Protein AF-0000000078665276 (afdb_homodimer)

InterPro domains:
  IPR000825 SUF system FeS cluster assembly, SufBD core domain [PF01458] (178-412)
  IPR011542 SUF system FeS cluster assembly, SufD [TIGR01981] (150-419)
  IPR037284 SUF system FeS cluster assembly, SufBD superfamily [SSF101960] (17-434)
  IPR045595 SUF system FeS cluster assembly, SufBD, N-terminal [PF19295] (18-172)
  IPR055346 SUF system FeS cluster assembly, SufBD [PTHR30508] (19-438)

Solvent-accessible surface area (backbone atoms only — not comparable to full-atom values): 45000 Å² total; per-residue (Å²): 127,86,57,59,45,31,58,70,64,68,43,71,66,55,39,48,63,67,31,68,85,46,58,69,70,56,37,51,48,19,51,54,21,38,56,38,26,72,70,44,48,88,57,64,49,68,63,46,47,87,72,54,68,70,77,75,59,51,43,78,28,23,28,32,63,74,60,78,75,81,88,69,83,74,53,68,68,59,50,53,47,47,62,74,44,66,85,39,30,36,37,36,29,46,44,65,41,74,74,44,72,41,70,37,68,76,50,49,75,61,62,44,43,76,43,43,34,68,61,37,48,73,76,41,36,66,61,54,50,53,52,46,67,75,54,70,79,68,38,84,72,31,26,61,52,3,42,19,62,24,55,38,73,32,34,37,32,38,38,40,38,66,60,40,72,50,90,64,54,38,38,37,38,38,28,46,35,81,80,30,39,27,42,30,24,38,30,39,39,35,32,28,42,44,9,32,42,37,39,38,35,39,36,38,32,76,30,40,81,81,44,88,73,41,32,26,33,44,32,35,28,38,42,34,40,29,27,42,49,6,37,42,35,42,35,36,44,36,30,25,24,62,63,18,36,34,40,35,39,34,40,35,43,23,24,36,48,4,37,42,36,40,39,37,38,45,58,36,18,26,34,34,37,37,38,38,39,38,36,24,57,18,46,45,3,32,37,39,36,41,37,40,37,47,34,51,48,77,16,35,36,40,38,33,48,33,40,35,31,46,8,32,43,18,36,35,39,36,43,37,42,36,40,23,26,48,48,2,35,38,33,43,36,29,36,42,35,31,37,70,56,16,40,57,23,41,36,40,37,38,37,40,36,39,24,71,28,72,57,8,36,54,32,35,48,37,34,40,44,41,59,40,25,47,34,39,39,40,38,37,37,37,40,30,34,61,56,62,68,56,36,50,53,38,31,75,72,72,37,50,72,66,54,21,50,51,52,52,50,51,60,71,52,44,75,51,53,81,76,41,57,37,64,59,48,24,54,51,49,48,47,51,52,27,53,74,69,69,43,78,59,68,87,64,91,47,71,68,44,52,54,43,34,54,52,31,50,58,50,47,56,51,46,54,52,44,49,58,44,50,61,61,72,97,126,86,57,58,44,30,58,69,64,68,44,70,68,56,39,49,63,68,31,66,84,45,57,67,71,55,37,52,48,19,51,54,20,40,57,38,28,74,70,43,50,90,56,62,49,68,63,45,45,86,72,54,66,68,76,74,59,52,41,79,28,24,29,31,62,72,60,78,74,82,87,69,80,74,53,68,69,58,50,51,46,47,61,75,44,66,86,40,30,35,36,37,30,47,45,65,40,75,74,43,73,41,71,36,67,77,49,48,75,61,60,45,44,76,45,41,33,68,60,37,47,72,76,41,36,67,62,53,47,53,52,46,67,75,53,69,80,69,38,82,73,32,25,62,53,4,40,19,63,24,55,38,73,30,35,37,31,37,40,40,38,69,60,40,71,49,89,63,53,37,37,38,38,38,29,46,36,82,81,30,38,26,42,31,24,36,31,39,38,35,33,27,43,44,8,33,43,36,38,38,35,38,37,38,32,75,30,40,82,79,44,86,75,40,30,27,33,43,33,34,28,37,43,33,40,29,27,43,49,6,37,43,35,42,34,37,43,36,31,26,24,63,64,19,36,34,38,34,39,34,40,34,42,23,24,38,46,4,36,40,36,42,39,37,39,45,57,36,19,27,33,34,38,38,38,39,38,39,34,23,56,18,46,47,3,34,37,37,37,40,37,41,37,48,33,51,48,77,16,35,37,41,38,33,47,33,38,35,30,45,9,33,45,18,37,34,39,36,42,34,42,35,41,23,25,47,48,2,35,38,32,41,36,30,37,42,35,31,37,70,56,16,40,56,22,40,36,41,38,38,39,40,36,39,25,71,28,73,57,7,36,56,33,34,49,37,35,40,43,42,60,41,25,48,35,39,41,38,39,36,37,37,42,30,34,61,56,63,66,57,37,51,53,38,31,75,73,72,35,50,71,68,53,23,50,51,53,52,49,51,60,70,51,44,72,53,53,80,74,41,57,38,65,58,48,24,53,52,50,49,47,52,52,26,52,76,71,69,43,79,58,67,86,64,90,46,72,68,42,51,54,42,34,54,52,32,49,56,50,48,56,51,47,54,52,44,50,58,46,50,61,61,73,100

Sequence (948 aa):
MMTTTALSSISNGYIDSLADKDPGWLAAMRRQAFSQYESLPAEVSPLYSKYSDVNKIKPASVHFAAQTRQQSALGKDLTDRLKELEQETGVLQVGQKIHRVFVRDSVAKQDVIVSGIKEALSKHGDLIKSRMEANPLNYLEDKFLALEASAFQSGIFIYIPRNVVLEDPIRVITSLADDGTSLVSRNIVVADTGSKATVVQELYAPGSSGRQDVQQGYFELVETHVSPNAHLEMVTLQAMGADTVNVSNRKAFVERDGKMSWYIGMFGSLLSRYKTDSVMKGPGASAEDVEIIFGVGNQSFDVMSNLIHHGQHSRGRVLVKSVLKDTSKSLFKGMIKIGKEGKGTESYLAGHAILLDRGAKSDSIPGLEIETNEVKATHSASVAQIDENQIYYLMTRGLSREGAKREIVSGFLEPLSRKMGPTIRAWVNYLIENKWQGRQLMLRTDEAMEQILEVEKSRYRETQDIFEKHYKYRMMTTTALSSISNGYIDSLADKDPGWLAAMRRQAFSQYESLPAEVSPLYSKYSDVNKIKPASVHFAAQTRQQSALGKDLTDRLKELEQETGVLQVGQKIHRVFVRDSVAKQDVIVSGIKEALSKHGDLIKSRMEANPLNYLEDKFLALEASAFQSGIFIYIPRNVVLEDPIRVITSLADDGTSLVSRNIVVADTGSKATVVQELYAPGSSGRQDVQQGYFELVETHVSPNAHLEMVTLQAMGADTVNVSNRKAFVERDGKMSWYIGMFGSLLSRYKTDSVMKGPGASAEDVEIIFGVGNQSFDVMSNLIHHGQHSRGRVLVKSVLKDTSKSLFKGMIKIGKEGKGTESYLAGHAILLDRGAKSDSIPGLEIETNEVKATHSASVAQIDENQIYYLMTRGLSREGAKREIVSGFLEPLSRKMGPTIRAWVNYLIENKWQGRQLMLRTDEAMEQILEVEKSRYRETQDIFEKHYKYR

Nearest PDB structures (foldseek):
  5awf-assembly1_A  TM=8.255E-01  e=7.686E-18  Escherichia coli K-12
  5awf-assembly1_B  TM=8.408E-01  e=6.340E-17  Escherichia coli K-12
  5awg-assembly1_A  TM=8.520E-01  e=1.433E-16  Escherichia coli K-12
  5awf-assembly2_E  TM=8.333E-01  e=8.057E-17  Escherichia coli K-12
  5awg-assembly2_F  TM=8.607E-01  e=1.073E-14  Escherichia coli K-12

pLDDT: mean 91.43, std 12.45, range [23.86, 98.94]

Structure (mmCIF, N/CA/C/O backbone):
data_AF-0000000078665276-model_v1
#
loop_
_entity.id
_entity.type
_entity.pdbx_description
1 polymer 'Putative FeS cluster assembly protein sufD'
#
loop_
_atom_site.group_PDB
_atom_site.id
_atom_site.type_symbol
_atom_site.label_atom_id
_atom_site.label_alt_id
_atom_site.label_comp_id
_atom_site.label_asym_id
_atom_site.label_entity_id
_atom_site.label_seq_id
_atom_site.pdbx_PDB_ins_code
_atom_site.Cartn_x
_atom_site.Cartn_y
_atom_site.Cartn_z
_atom_site.occupancy
_atom_site.B_iso_or_equiv
_atom_site.auth_seq_id
_atom_site.auth_comp_id
_atom_site.auth_asym_id
_atom_site.auth_atom_id
_atom_site.pdbx_PDB_model_num
ATOM 1 N N . MET A 1 1 ? 20.141 29.078 35.406 1 38.66 1 MET A N 1
ATOM 2 C CA . MET A 1 1 ? 20.156 28.203 34.219 1 38.66 1 MET A CA 1
ATOM 3 C C . MET A 1 1 ? 18.75 27.703 33.906 1 38.66 1 MET A C 1
ATOM 5 O O . MET A 1 1 ? 18 27.328 34.812 1 38.66 1 MET A O 1
ATOM 9 N N . MET A 1 2 ? 18.281 28.094 32.812 1 55.06 2 MET A N 1
ATOM 10 C CA . MET A 1 2 ? 16.891 27.734 32.531 1 55.06 2 MET A CA 1
ATOM 11 C C . MET A 1 2 ? 16.703 26.219 32.625 1 55.06 2 MET A C 1
ATOM 13 O O . MET A 1 2 ? 17.5 25.453 32.062 1 55.06 2 MET A O 1
ATOM 17 N N . THR A 1 3 ? 15.992 25.797 33.562 1 78.25 3 THR A N 1
ATOM 18 C CA . THR A 1 3 ? 15.727 24.391 33.781 1 78.25 3 THR A CA 1
ATOM 19 C C . THR A 1 3 ? 14.953 23.797 32.594 1 78.25 3 THR A C 1
ATOM 21 O O . THR A 1 3 ? 13.914 24.328 32.219 1 78.25 3 THR A O 1
ATOM 24 N N . THR A 1 4 ? 15.609 23.016 31.859 1 88.25 4 THR A N 1
ATOM 25 C CA . THR A 1 4 ? 14.977 22.328 30.734 1 88.25 4 THR A CA 1
ATOM 26 C C . THR A 1 4 ? 14.898 20.828 30.984 1 88.25 4 THR A C 1
ATOM 28 O O . THR A 1 4 ? 15.594 20.312 31.859 1 88.25 4 THR A O 1
ATOM 31 N N . THR A 1 5 ? 13.938 20.266 30.453 1 93.69 5 THR A N 1
ATOM 32 C CA . THR A 1 5 ? 13.773 18.812 30.453 1 93.69 5 THR A CA 1
ATOM 33 C C . THR A 1 5 ? 13.953 18.234 29.062 1 93.69 5 THR A C 1
ATOM 35 O O . THR A 1 5 ? 13.312 18.688 28.109 1 93.69 5 THR A O 1
ATOM 38 N N . ALA A 1 6 ? 14.844 17.297 28.984 1 95.19 6 ALA A N 1
ATOM 39 C CA . ALA A 1 6 ? 15.055 16.641 27.688 1 95.19 6 ALA A CA 1
ATOM 40 C C . ALA A 1 6 ? 13.906 15.695 27.359 1 95.19 6 ALA A C 1
ATOM 42 O O . ALA A 1 6 ? 13.289 15.125 28.266 1 95.19 6 ALA A O 1
ATOM 43 N N . LEU A 1 7 ? 13.609 15.516 26.109 1 96.31 7 LEU A N 1
ATOM 44 C CA . LEU A 1 7 ? 12.586 14.57 25.672 1 96.31 7 LEU A CA 1
ATOM 45 C C . LEU A 1 7 ? 12.859 13.172 26.219 1 96.31 7 LEU A C 1
ATOM 47 O O . LEU A 1 7 ? 11.93 12.461 26.609 1 96.31 7 LEU A O 1
ATOM 51 N N . SER A 1 8 ? 14.102 12.758 26.328 1 95.25 8 SER A N 1
ATOM 52 C CA . SER A 1 8 ? 14.492 11.438 26.797 1 95.25 8 SER A CA 1
ATOM 53 C C . SER A 1 8 ? 14.242 11.297 28.297 1 95.25 8 SER A C 1
ATOM 55 O O . SER A 1 8 ? 14.25 10.188 28.844 1 95.25 8 SER A O 1
ATOM 57 N N . SER A 1 9 ? 13.969 12.445 28.953 1 95.19 9 SER A N 1
ATOM 58 C CA . SER A 1 9 ? 13.891 12.414 30.406 1 95.19 9 SER A CA 1
ATOM 59 C C . SER A 1 9 ? 12.484 12.773 30.891 1 95.19 9 SER A C 1
ATOM 61 O O . SER A 1 9 ? 12.281 13.047 32.094 1 95.19 9 SER A O 1
ATOM 63 N N . ILE A 1 10 ? 11.602 12.883 29.984 1 95.69 10 ILE A N 1
ATOM 64 C CA . ILE A 1 10 ? 10.234 13.156 30.406 1 95.69 10 ILE A CA 1
ATOM 65 C C . ILE A 1 10 ? 9.758 12.062 31.359 1 95.69 10 ILE A C 1
ATOM 67 O O . ILE A 1 10 ? 10 10.875 31.125 1 95.69 10 ILE A O 1
ATOM 71 N N . SER A 1 11 ? 9.141 12.453 32.438 1 95.38 11 SER A N 1
ATOM 72 C CA . SER A 1 11 ? 8.711 11.555 33.5 1 95.38 11 SER A CA 1
ATOM 73 C C . SER A 1 11 ? 7.312 11.906 34 1 95.38 11 SER A C 1
ATOM 75 O O . SER A 1 11 ? 6.734 12.906 33.562 1 95.38 11 SER A O 1
ATOM 77 N N . ASN A 1 12 ? 6.883 11.016 34.906 1 95.56 12 ASN A N 1
ATOM 78 C CA . ASN A 1 12 ? 5.609 11.312 35.531 1 95.56 12 ASN A CA 1
ATOM 79 C C . ASN A 1 12 ? 5.656 12.633 36.312 1 95.56 12 ASN A C 1
ATOM 81 O O . ASN A 1 12 ? 4.664 13.359 36.344 1 95.56 12 ASN A O 1
ATOM 85 N N . GLY A 1 13 ? 6.758 12.906 36.875 1 94.81 13 GLY A N 1
ATOM 86 C CA . GLY A 1 13 ? 6.918 14.172 37.594 1 94.81 13 GLY A CA 1
ATOM 87 C C . GLY A 1 13 ? 6.789 15.375 36.688 1 94.81 13 GLY A C 1
ATOM 88 O O . GLY A 1 13 ? 6.16 16.375 37.031 1 94.81 13 GLY A O 1
ATOM 89 N N . TYR A 1 14 ? 7.371 15.242 35.562 1 94.94 14 TYR A N 1
ATOM 90 C CA . TYR A 1 14 ? 7.258 16.328 34.594 1 94.94 14 TYR A CA 1
ATOM 91 C C . TYR A 1 14 ? 5.809 16.531 34.156 1 94.94 14 TYR A C 1
ATOM 93 O O . TYR A 1 14 ? 5.32 17.656 34.125 1 94.94 14 TYR A O 1
ATOM 101 N N . ILE A 1 15 ? 5.102 15.422 33.875 1 96.81 15 ILE A N 1
ATOM 102 C CA .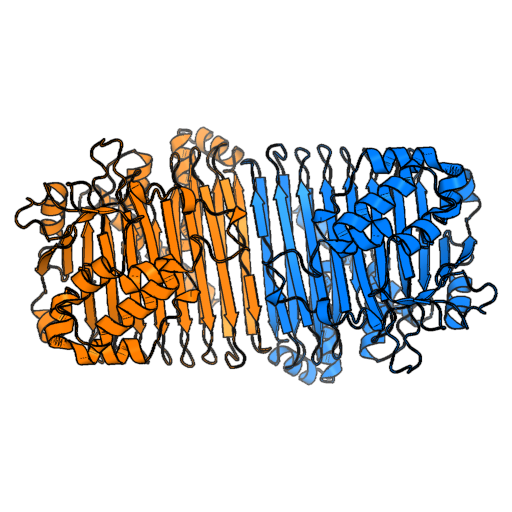 ILE A 1 15 ? 3.701 15.484 33.469 1 96.81 15 ILE A CA 1
ATOM 103 C C . ILE A 1 15 ? 2.871 16.141 34.594 1 96.81 15 ILE A C 1
ATOM 105 O O . ILE A 1 15 ? 2.004 16.969 34.312 1 96.81 15 ILE A O 1
ATOM 109 N N . ASP A 1 16 ? 3.18 15.781 35.75 1 95.44 16 ASP A N 1
ATOM 110 C CA . ASP A 1 16 ? 2.445 16.344 36.906 1 95.44 16 ASP A CA 1
ATOM 111 C C . ASP A 1 16 ? 2.686 17.844 37.031 1 95.44 16 ASP A C 1
ATOM 113 O O . ASP A 1 16 ? 1.782 18.594 37.406 1 95.44 16 ASP A O 1
ATOM 117 N N . SER A 1 17 ? 3.871 18.25 36.75 1 94.31 17 SER A N 1
ATOM 118 C CA . SER A 1 17 ? 4.172 19.672 36.812 1 94.31 17 SER A CA 1
ATOM 119 C C . SER A 1 17 ? 3.379 20.453 35.75 1 94.31 17 SER A C 1
ATOM 121 O O . SER A 1 17 ? 2.969 21.578 36 1 94.31 17 SER A O 1
ATOM 123 N N . LEU A 1 18 ? 3.205 19.844 34.625 1 94.12 18 LEU A N 1
ATOM 124 C CA . LEU A 1 18 ? 2.414 20.469 33.562 1 94.12 18 LEU A CA 1
ATOM 125 C C . LEU A 1 18 ? 0.935 20.484 33.938 1 94.12 18 LEU A C 1
ATOM 127 O O . LEU A 1 18 ? 0.208 21.406 33.562 1 94.12 18 LEU A O 1
ATOM 131 N N . ALA A 1 19 ? 0.49 19.516 34.719 1 93.94 19 ALA A N 1
ATOM 132 C CA . ALA A 1 19 ? -0.926 19.297 35 1 93.94 19 ALA A CA 1
ATOM 133 C C . ALA A 1 19 ? -1.355 20.094 36.219 1 93.94 19 ALA A C 1
ATOM 135 O O . ALA A 1 19 ? -2.512 20.016 36.656 1 93.94 19 ALA A O 1
ATOM 136 N N . ASP A 1 20 ? -0.46 20.766 36.812 1 90.31 20 ASP A N 1
ATOM 137 C CA . ASP A 1 20 ? -0.685 21.406 38.125 1 90.31 20 ASP A CA 1
ATOM 138 C C . ASP A 1 20 ? -1.933 22.281 38.094 1 90.31 20 ASP A C 1
ATOM 140 O O . ASP A 1 20 ? -2.711 22.297 39.062 1 90.31 20 ASP A O 1
ATOM 144 N N . LYS A 1 21 ? -2.213 23.016 37.031 1 88.06 21 LYS A N 1
ATOM 145 C CA . LYS A 1 21 ? -3.355 23.922 36.969 1 88.06 21 LYS A CA 1
ATOM 146 C C . LYS A 1 21 ? -4.461 23.359 36.094 1 88.06 21 LYS A C 1
ATOM 148 O O . LYS A 1 21 ? -5.438 24.047 35.781 1 88.06 21 LYS A O 1
ATOM 153 N N . ASP A 1 22 ? -4.367 22.141 35.75 1 94.12 22 ASP A N 1
ATOM 154 C CA . ASP A 1 22 ? -5.367 21.5 34.875 1 94.12 22 ASP A CA 1
ATOM 155 C C . ASP A 1 22 ? -6.586 21.062 35.688 1 94.12 22 ASP A C 1
ATOM 157 O O . ASP A 1 22 ? -6.469 20.75 36.875 1 94.12 22 ASP A O 1
ATOM 161 N N . PRO A 1 23 ? -7.758 21.094 35.062 1 95.56 23 PRO A N 1
ATOM 162 C CA . PRO A 1 23 ? -8.852 20.344 35.688 1 95.56 23 PRO A CA 1
ATOM 163 C C . PRO A 1 23 ? -8.531 18.859 35.875 1 95.56 23 PRO A C 1
ATOM 165 O O . PRO A 1 23 ? -7.742 18.297 35.094 1 95.56 23 PRO A O 1
ATOM 168 N N . GLY A 1 24 ? -9.164 18.203 36.812 1 95.81 24 GLY A N 1
ATOM 169 C CA . GLY A 1 24 ? -8.883 16.828 37.156 1 95.81 24 GLY A CA 1
ATOM 170 C C . GLY A 1 24 ? -8.984 15.875 35.969 1 95.81 24 GLY A C 1
ATOM 171 O O . GLY A 1 24 ? -8.141 14.992 35.812 1 95.81 24 GLY A O 1
ATOM 172 N N . TRP A 1 25 ? -10.023 16.078 35.188 1 96.75 25 TRP A N 1
ATOM 173 C CA . TRP A 1 25 ? -10.234 15.195 34.062 1 96.75 25 TRP A CA 1
ATOM 174 C C . TRP A 1 25 ? -9.07 15.281 33.062 1 96.75 25 TRP A C 1
ATOM 176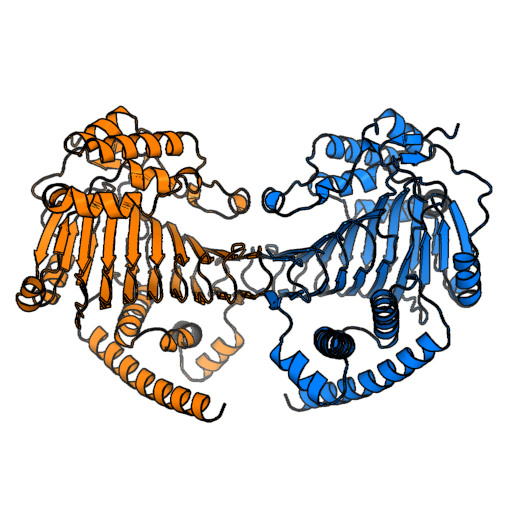 O O . TRP A 1 25 ? -8.664 14.273 32.5 1 96.75 25 TRP A O 1
ATOM 186 N N . LEU A 1 26 ? -8.562 16.406 32.875 1 97.69 26 LEU A N 1
ATOM 187 C CA . LEU A 1 26 ? -7.465 16.594 31.922 1 97.69 26 LEU A CA 1
ATOM 188 C C . LEU A 1 26 ? -6.164 16.031 32.5 1 97.69 26 LEU A C 1
ATOM 190 O O . LEU A 1 26 ? -5.363 15.438 31.766 1 97.69 26 LEU A O 1
ATOM 194 N N . ALA A 1 27 ? -5.957 16.234 33.781 1 97.5 27 ALA A N 1
ATOM 195 C CA . ALA A 1 27 ? -4.789 15.664 34.438 1 97.5 27 ALA A CA 1
ATOM 196 C C . ALA A 1 27 ? -4.77 14.148 34.312 1 97.5 27 ALA A C 1
ATOM 198 O O . ALA A 1 27 ? -3.719 13.555 34.062 1 97.5 27 ALA A O 1
ATOM 199 N N . ALA A 1 28 ? -5.906 13.602 34.5 1 97.19 28 ALA A N 1
ATOM 200 C CA . ALA A 1 28 ? -6.023 12.156 34.344 1 97.19 28 ALA A CA 1
ATOM 201 C C . ALA A 1 28 ? -5.727 11.711 32.938 1 97.19 28 ALA A C 1
ATOM 203 O O . ALA A 1 28 ? -5.07 10.695 32.719 1 97.19 28 ALA A O 1
ATOM 204 N N . MET A 1 29 ? -6.25 12.445 31.984 1 97.38 29 MET A N 1
ATOM 205 C CA . MET A 1 29 ? -6.008 12.148 30.578 1 97.38 29 MET A CA 1
ATOM 206 C C . MET A 1 29 ? -4.52 12.219 30.266 1 97.38 29 MET A C 1
ATOM 208 O O . MET A 1 29 ? -4 11.375 29.531 1 97.38 29 MET A O 1
ATOM 212 N N . ARG A 1 30 ? -3.824 13.258 30.812 1 98.06 30 ARG A N 1
ATOM 213 C CA . ARG A 1 30 ? -2.385 13.391 30.609 1 98.06 30 ARG A CA 1
ATOM 214 C C . ARG A 1 30 ? -1.649 12.148 31.109 1 98.06 30 ARG A C 1
ATOM 216 O O . ARG A 1 30 ? -0.791 11.609 30.406 1 98.06 30 ARG A O 1
ATOM 223 N N . ARG A 1 31 ? -2.033 11.703 32.219 1 97.75 31 ARG A N 1
ATOM 224 C CA . ARG A 1 31 ? -1.357 10.57 32.844 1 97.75 31 ARG A CA 1
ATOM 225 C C . ARG A 1 31 ? -1.593 9.289 32.031 1 97.75 31 ARG A C 1
ATOM 227 O O . ARG A 1 31 ? -0.681 8.477 31.875 1 97.75 31 ARG A O 1
ATOM 234 N N . GLN A 1 32 ? -2.783 9.125 31.625 1 97.5 32 GLN A N 1
ATOM 235 C CA . GLN A 1 32 ? -3.102 7.957 30.812 1 97.5 32 GLN A CA 1
ATOM 236 C C . GLN A 1 32 ? -2.297 7.953 29.516 1 97.5 32 GLN A C 1
ATOM 238 O O . GLN A 1 32 ? -1.737 6.926 29.141 1 97.5 32 GLN A O 1
ATOM 243 N N . ALA A 1 33 ? -2.303 9.039 28.828 1 98.31 33 ALA A N 1
ATOM 244 C CA . ALA A 1 33 ? -1.556 9.156 27.578 1 98.31 33 ALA A CA 1
ATOM 245 C C . ALA A 1 33 ? -0.068 8.898 27.797 1 98.31 33 ALA A C 1
ATOM 247 O O . ALA A 1 33 ? 0.581 8.234 26.984 1 98.31 33 ALA A O 1
ATOM 248 N N . PHE A 1 34 ? 0.445 9.391 28.922 1 98.31 34 PHE A N 1
ATOM 249 C CA . PHE A 1 34 ? 1.868 9.234 29.188 1 98.31 34 PHE A CA 1
ATOM 250 C C . PHE A 1 34 ? 2.213 7.773 29.438 1 98.31 34 PHE A C 1
ATOM 252 O O . PHE A 1 34 ? 3.279 7.301 29.047 1 98.31 34 PHE A O 1
ATOM 259 N N . SER A 1 35 ? 1.358 7.121 30.109 1 97.88 35 SER A N 1
ATOM 260 C CA . SER A 1 35 ? 1.577 5.695 30.328 1 97.88 35 SER A CA 1
ATOM 261 C C . SER A 1 35 ? 1.729 4.941 29.016 1 97.88 35 SER A C 1
ATOM 263 O O . SER A 1 35 ? 2.576 4.055 28.891 1 97.88 35 SER A O 1
ATOM 265 N N . GLN A 1 36 ? 0.908 5.312 28.062 1 97.06 36 GLN A N 1
ATOM 266 C CA . GLN A 1 36 ? 1.006 4.684 26.75 1 97.06 36 GLN A CA 1
ATOM 267 C C . GLN A 1 36 ? 2.275 5.121 26.031 1 97.06 36 GLN A C 1
ATOM 269 O O . GLN A 1 36 ? 2.934 4.309 25.375 1 97.06 36 GLN A O 1
ATOM 274 N N . TYR A 1 37 ? 2.643 6.371 26.141 1 97.31 37 TYR A N 1
ATOM 275 C CA . TYR A 1 37 ? 3.873 6.887 25.547 1 97.31 37 TYR A CA 1
ATOM 276 C C . TYR A 1 37 ? 5.07 6.035 25.969 1 97.31 37 TYR A C 1
ATOM 278 O O . TYR A 1 37 ? 5.898 5.676 25.125 1 97.31 37 TYR A O 1
ATOM 286 N N . GLU A 1 38 ? 5.137 5.672 27.156 1 95.75 38 GLU A N 1
ATOM 287 C CA . GLU A 1 38 ? 6.281 4.953 27.719 1 95.75 38 GLU A CA 1
ATOM 288 C C . GLU A 1 38 ? 6.363 3.535 27.156 1 95.75 38 GLU A C 1
ATOM 290 O O . GLU A 1 38 ? 7.457 2.975 27.031 1 95.75 38 GLU A O 1
ATOM 295 N N . SER A 1 39 ? 5.297 3.059 26.781 1 93.5 39 SER A N 1
ATOM 296 C CA . SER A 1 39 ? 5.254 1.654 26.391 1 93.5 39 SER A CA 1
ATOM 297 C C . SER A 1 39 ? 5.414 1.497 24.891 1 93.5 39 SER A C 1
ATOM 299 O O . SER A 1 39 ? 5.68 0.396 24.391 1 93.5 39 SER A O 1
ATOM 301 N N . LEU A 1 40 ? 5.316 2.516 24.141 1 92.44 40 LEU A N 1
ATOM 302 C CA . LEU A 1 40 ? 5.277 2.414 22.672 1 92.44 40 LEU A CA 1
ATOM 303 C C . LEU A 1 40 ? 6.656 2.686 22.078 1 92.44 40 LEU A C 1
ATOM 305 O O . LEU A 1 40 ? 7.402 3.523 22.594 1 92.44 40 LEU A O 1
ATOM 309 N N . PRO A 1 41 ? 6.945 1.932 20.984 1 87.38 41 PRO A N 1
ATOM 310 C CA . PRO A 1 41 ? 8.117 2.324 20.188 1 87.38 41 PRO A CA 1
ATOM 311 C C . PRO A 1 41 ? 7.879 3.582 19.359 1 87.38 41 PRO A C 1
ATOM 313 O O . PRO A 1 41 ? 6.734 4.016 19.203 1 87.38 41 PRO A O 1
ATOM 316 N N . ALA A 1 42 ? 8.961 4.195 18.875 1 83.81 42 ALA A N 1
ATOM 317 C CA . ALA A 1 42 ? 8.844 5.422 18.094 1 83.81 42 ALA A CA 1
ATOM 318 C C . ALA A 1 42 ? 7.977 5.211 16.859 1 83.81 42 ALA A C 1
ATOM 320 O O . ALA A 1 42 ? 7.234 6.109 16.469 1 83.81 42 ALA A O 1
ATOM 321 N N . GLU A 1 43 ? 8.125 4.043 16.25 1 80.19 43 GLU A N 1
ATOM 322 C CA . GLU A 1 43 ? 7.242 3.615 15.18 1 80.19 43 GLU A CA 1
ATOM 323 C C . GLU A 1 43 ? 6.504 2.33 15.539 1 80.19 43 GLU A C 1
ATOM 325 O O . GLU A 1 43 ? 7.117 1.265 15.641 1 80.19 43 GLU A O 1
ATOM 330 N N . VAL A 1 44 ? 5.281 2.537 15.617 1 71.62 44 VAL A N 1
ATOM 331 C CA . VAL A 1 44 ? 4.477 1.439 16.141 1 71.62 44 VAL A CA 1
ATOM 332 C C . VAL A 1 44 ? 4.219 0.419 15.031 1 71.62 44 VAL A C 1
ATOM 334 O O . VAL A 1 44 ? 4.188 -0.788 15.289 1 71.62 44 VAL A O 1
ATOM 337 N N . SER A 1 45 ? 4.035 1.022 13.883 1 70.75 45 SER A N 1
ATOM 338 C CA . SER A 1 45 ? 3.688 0.087 12.82 1 70.75 45 SER A CA 1
ATOM 339 C C . SER A 1 45 ? 4.922 -0.635 12.297 1 70.75 45 SER A C 1
ATOM 341 O O . SER A 1 45 ? 5.82 -0.008 11.727 1 70.75 45 SER A O 1
ATOM 343 N N . PRO A 1 46 ? 4.934 -1.952 12.484 1 67.31 46 PRO A N 1
ATOM 344 C CA . PRO A 1 46 ? 6.039 -2.707 11.891 1 67.31 46 PRO A CA 1
ATOM 345 C C . PRO A 1 46 ? 6.105 -2.559 10.367 1 67.31 46 PRO A C 1
ATOM 347 O O . PRO A 1 46 ? 7.176 -2.713 9.773 1 67.31 46 PRO A O 1
ATOM 350 N N . LEU A 1 47 ? 4.953 -2.162 9.883 1 65.44 47 LEU A N 1
ATOM 351 C CA . LEU A 1 47 ? 4.836 -2.008 8.438 1 65.44 47 LEU A CA 1
ATOM 352 C C . LEU A 1 47 ? 5.746 -0.891 7.938 1 65.44 47 LEU A C 1
ATOM 354 O O . LEU A 1 47 ? 6.297 -0.979 6.836 1 65.44 47 LEU A O 1
ATOM 358 N N . TYR A 1 48 ? 5.965 0.049 8.859 1 75.94 48 TYR A N 1
ATOM 359 C CA . TYR A 1 48 ? 6.562 1.271 8.336 1 75.94 48 TYR A CA 1
ATOM 360 C C . TYR A 1 48 ? 7.93 1.523 8.969 1 75.94 48 TYR A C 1
ATOM 362 O O . TYR A 1 48 ? 8.703 2.348 8.477 1 75.94 48 TYR A O 1
ATOM 370 N N . SER A 1 49 ? 8.297 0.773 9.914 1 78.44 49 SER A N 1
ATOM 371 C CA . SER A 1 49 ? 9.477 1.063 10.727 1 78.44 49 SER A CA 1
ATOM 372 C C . SER A 1 49 ? 10.75 1.035 9.883 1 78.44 49 SER A C 1
ATOM 374 O O . SER A 1 49 ? 11.656 1.839 10.094 1 78.44 49 SER A O 1
ATOM 376 N N . LYS A 1 50 ? 10.703 0.205 8.898 1 79.19 50 LYS A N 1
ATOM 377 C CA . LYS A 1 50 ? 11.883 0.041 8.047 1 79.19 50 LYS A CA 1
ATOM 378 C C . LYS A 1 50 ? 12.117 1.279 7.188 1 79.19 50 LYS A C 1
ATOM 380 O O . LYS A 1 50 ? 13.25 1.558 6.785 1 79.19 50 LYS A O 1
ATOM 385 N N . TYR A 1 51 ? 11.109 2.051 7.039 1 85.31 51 TYR A N 1
ATOM 386 C CA . TYR A 1 51 ? 11.188 3.121 6.047 1 85.31 51 TYR A CA 1
ATOM 387 C C . TYR A 1 51 ? 11.219 4.484 6.723 1 85.31 51 TYR A C 1
ATOM 389 O O . TYR A 1 51 ? 11.516 5.496 6.082 1 85.31 51 TYR A O 1
ATOM 397 N N . SER A 1 52 ? 11.008 4.48 8.008 1 88.75 52 SER A N 1
ATOM 398 C CA . SER A 1 52 ? 10.836 5.738 8.727 1 88.75 52 SER A CA 1
ATOM 399 C C . SER A 1 52 ? 12.18 6.328 9.133 1 88.75 52 SER A C 1
ATOM 401 O O . SER A 1 52 ? 13.102 5.594 9.484 1 88.75 52 SER A O 1
ATOM 403 N N . ASP A 1 53 ? 12.258 7.613 9.086 1 93.06 53 ASP A N 1
ATOM 404 C CA . ASP A 1 53 ? 13.438 8.328 9.555 1 93.06 53 ASP A CA 1
ATOM 405 C C . ASP A 1 53 ? 13.195 8.945 10.93 1 93.06 53 ASP A C 1
ATOM 407 O O . ASP A 1 53 ? 13.719 10.016 11.234 1 93.06 53 ASP A O 1
ATOM 411 N N . VAL A 1 54 ? 12.375 8.312 11.703 1 93.88 54 VAL A N 1
ATOM 412 C CA . VAL A 1 54 ? 12.023 8.82 13.023 1 93.88 54 VAL A CA 1
ATOM 413 C C . VAL A 1 54 ? 13.281 8.938 13.883 1 93.88 54 VAL A C 1
ATOM 415 O O . VAL A 1 54 ? 13.32 9.734 14.82 1 93.88 54 VAL A O 1
ATOM 418 N N . ASN A 1 55 ? 14.375 8.234 13.516 1 92.5 55 ASN A N 1
ATOM 419 C CA . ASN A 1 55 ? 15.633 8.273 14.25 1 92.5 55 ASN A CA 1
ATOM 420 C C . ASN A 1 55 ? 16.328 9.625 14.109 1 92.5 55 ASN A C 1
ATOM 422 O O . ASN A 1 55 ? 17.281 9.922 14.828 1 92.5 55 ASN A O 1
ATOM 426 N N . LYS A 1 56 ? 15.844 10.445 13.234 1 94.88 56 LYS A N 1
ATOM 427 C CA . LYS A 1 56 ? 16.359 11.805 13.117 1 94.88 56 LYS A CA 1
ATOM 428 C C . LYS A 1 56 ? 15.992 12.641 14.344 1 94.88 56 LYS A C 1
ATOM 430 O O . LYS A 1 56 ? 16.562 13.711 14.57 1 94.88 56 LYS A O 1
ATOM 435 N N . ILE A 1 57 ? 15.039 12.18 15.039 1 96.06 57 ILE A N 1
ATOM 436 C CA . ILE A 1 57 ? 14.758 12.797 16.328 1 96.06 57 ILE A CA 1
ATOM 437 C C . ILE A 1 57 ? 15.781 12.32 17.359 1 96.06 57 ILE A C 1
ATOM 439 O O . ILE A 1 57 ? 15.93 11.109 17.578 1 96.06 57 ILE A O 1
ATOM 443 N N . LYS A 1 58 ? 16.484 13.25 17.969 1 95 58 LYS A N 1
ATOM 444 C CA . LYS A 1 58 ? 17.438 12.945 19.031 1 95 58 LYS A CA 1
ATOM 445 C C . LYS A 1 58 ? 16.875 13.328 20.406 1 95 58 LYS A C 1
ATOM 447 O O . LYS A 1 58 ? 17.094 14.445 20.875 1 95 58 LYS A O 1
ATOM 452 N N . PRO A 1 59 ? 16.328 12.43 21.062 1 95.5 59 PRO A N 1
ATOM 453 C CA . PRO A 1 59 ? 15.562 12.742 22.281 1 95.5 59 PRO A CA 1
ATOM 454 C C . PRO A 1 59 ? 16.391 13.445 23.344 1 95.5 59 PRO A C 1
ATOM 456 O O . PRO A 1 59 ? 15.883 14.281 24.094 1 95.5 59 PRO A O 1
ATOM 459 N N . ALA A 1 60 ? 17.703 13.195 23.406 1 94.88 60 ALA A N 1
ATOM 460 C CA . ALA A 1 60 ? 18.562 13.797 24.406 1 94.88 60 ALA A CA 1
ATOM 461 C C . ALA A 1 60 ? 18.844 15.266 24.078 1 94.88 60 ALA A C 1
ATOM 463 O O . ALA A 1 60 ? 19.203 16.047 24.953 1 94.88 60 ALA A O 1
ATOM 464 N N . SER A 1 61 ? 18.641 15.602 22.797 1 94.5 61 SER A N 1
ATOM 465 C CA . SER A 1 61 ? 18.984 16.938 22.344 1 94.5 61 SER A CA 1
ATOM 466 C C . SER A 1 61 ? 17.75 17.812 22.219 1 94.5 61 SER A C 1
ATOM 468 O O . SER A 1 61 ? 17.844 19 21.906 1 94.5 61 SER A O 1
ATOM 470 N N . VAL A 1 62 ? 16.594 17.234 22.422 1 95.25 62 VAL A N 1
ATOM 471 C CA . VAL A 1 62 ? 15.336 17.984 22.375 1 95.25 62 VAL A CA 1
ATOM 472 C C . VAL A 1 62 ? 14.945 18.422 23.781 1 95.25 62 VAL A C 1
ATOM 474 O O . VAL A 1 62 ? 14.602 17.594 24.625 1 95.25 62 VAL A O 1
ATOM 477 N N . HIS A 1 63 ? 14.938 19.766 24 1 93.75 63 HIS A N 1
ATOM 478 C CA . HIS A 1 63 ? 14.734 20.266 25.359 1 93.75 63 HIS A CA 1
ATOM 479 C C . HIS A 1 63 ? 13.469 21.094 25.453 1 93.75 63 HIS A C 1
ATOM 481 O O . HIS A 1 63 ? 13.164 21.891 24.562 1 93.75 63 HIS A O 1
ATOM 487 N N . PHE A 1 64 ? 12.734 20.875 26.547 1 94.19 64 PHE A N 1
ATOM 488 C CA . PHE A 1 64 ? 11.539 21.641 26.844 1 94.19 64 PHE A CA 1
ATOM 489 C C . PHE A 1 64 ? 11.766 22.562 28.047 1 94.19 64 PHE A C 1
ATOM 491 O O . PHE A 1 64 ? 12.281 22.125 29.078 1 94.19 64 PHE A O 1
ATOM 498 N N . ALA A 1 65 ? 11.414 23.781 27.875 1 89.25 65 ALA A N 1
ATOM 499 C CA . ALA A 1 65 ? 11.586 24.734 28.969 1 89.25 65 ALA A CA 1
ATOM 500 C C . ALA A 1 65 ? 10.578 24.484 30.094 1 89.25 65 ALA A C 1
ATOM 502 O O . ALA A 1 65 ? 9.422 24.141 29.828 1 89.25 65 ALA A O 1
ATOM 503 N N . ALA A 1 66 ? 11.031 24.531 31.344 1 76.5 66 ALA A N 1
ATOM 504 C CA . ALA A 1 66 ? 10.141 24.344 32.5 1 76.5 66 ALA A CA 1
ATOM 505 C C . ALA A 1 66 ? 9.125 25.484 32.594 1 76.5 66 ALA A C 1
ATOM 507 O O . ALA A 1 66 ? 7.953 25.25 32.906 1 76.5 66 ALA A O 1
ATOM 508 N N . GLN A 1 67 ? 9.688 26.719 32.531 1 67.56 67 GLN A N 1
ATOM 509 C CA . GLN A 1 67 ? 8.789 27.859 32.688 1 67.56 67 GLN A CA 1
ATOM 510 C C . GLN A 1 67 ? 8.922 28.812 31.5 1 67.56 67 GLN A C 1
ATOM 512 O O . GLN A 1 67 ? 9.938 28.812 30.812 1 67.56 67 GLN A O 1
ATOM 517 N N . THR A 1 68 ? 7.703 29.328 31.188 1 61.78 68 THR A N 1
ATOM 518 C CA . THR A 1 68 ? 7.672 30.344 30.125 1 61.78 68 THR A CA 1
ATOM 519 C C . THR A 1 68 ? 8.68 31.453 30.406 1 61.78 68 THR A C 1
ATOM 521 O O . THR A 1 68 ? 8.75 31.969 31.531 1 61.78 68 THR A O 1
ATOM 524 N N . ARG A 1 69 ? 9.758 31.5 29.672 1 59 69 ARG A N 1
ATOM 525 C CA . ARG A 1 69 ? 10.578 32.688 29.828 1 59 69 ARG A CA 1
ATOM 526 C C . ARG A 1 69 ? 9.805 33.969 29.453 1 59 69 ARG A C 1
ATOM 528 O O . ARG A 1 69 ? 9.055 33.938 28.469 1 59 69 ARG A O 1
ATOM 535 N N . GLN A 1 70 ? 9.586 34.812 30.375 1 52.09 70 GLN A N 1
ATOM 536 C CA . GLN A 1 70 ? 8.82 36.031 30.203 1 52.09 70 GLN A CA 1
ATOM 537 C C . GLN A 1 70 ? 9.195 36.75 28.906 1 52.09 70 GLN A C 1
ATOM 539 O O . GLN A 1 70 ? 8.312 37.156 28.141 1 52.09 70 GLN A O 1
ATOM 544 N N . GLN A 1 71 ? 10.406 37.531 28.812 1 52.84 71 GLN A N 1
ATOM 545 C CA . GLN A 1 71 ? 10.555 38.688 27.922 1 52.84 71 GLN A CA 1
ATOM 546 C C . GLN A 1 71 ? 11.43 38.312 26.719 1 52.84 71 GLN A C 1
ATOM 548 O O . GLN A 1 71 ? 12.656 38.281 26.828 1 52.84 71 GLN A O 1
ATOM 553 N N . SER A 1 72 ? 10.977 37.406 25.859 1 57.75 72 SER A N 1
ATOM 554 C CA . SER A 1 72 ? 11.859 37.375 24.703 1 57.75 72 SER A CA 1
ATOM 555 C C . SER A 1 72 ? 11.297 38.25 23.578 1 57.75 72 SER A C 1
ATOM 557 O O . SER A 1 72 ? 10.109 38.156 23.25 1 57.75 72 SER A O 1
ATOM 559 N N . ALA A 1 73 ? 12.031 39.312 23.172 1 64.88 73 ALA A N 1
ATOM 560 C CA . ALA A 1 73 ? 11.703 40.188 22.047 1 64.88 73 ALA A CA 1
ATOM 561 C C . ALA A 1 73 ? 11.445 39.375 20.781 1 64.88 73 ALA A C 1
ATOM 563 O O . ALA A 1 73 ? 12.102 38.344 20.547 1 64.88 73 ALA A O 1
ATOM 564 N N . LEU A 1 74 ? 10.281 39.625 20.234 1 79.06 74 LEU A N 1
ATOM 565 C CA . LEU A 1 74 ? 9.945 39.062 18.938 1 79.06 74 LEU A CA 1
ATOM 566 C C . LEU A 1 74 ? 10.984 39.406 17.891 1 79.06 74 LEU A C 1
ATOM 568 O O . LEU A 1 74 ? 11.422 40.562 17.828 1 79.06 74 LEU A O 1
ATOM 572 N N . GLY A 1 75 ? 11.461 38.5 17.219 1 81.94 75 GLY A N 1
ATOM 573 C CA . GLY A 1 75 ? 12.344 38.812 16.109 1 81.94 75 GLY A CA 1
ATOM 574 C C . GLY A 1 75 ? 11.711 39.75 15.086 1 81.94 75 GLY A C 1
ATOM 575 O O . GLY A 1 75 ? 10.484 39.875 15.047 1 81.94 75 GLY A O 1
ATOM 576 N N . LYS A 1 76 ? 12.484 40.375 14.305 1 85.12 76 LYS A N 1
ATOM 577 C CA . LYS A 1 76 ? 12.039 41.375 13.328 1 85.12 76 LYS A CA 1
ATOM 578 C C . LYS A 1 76 ? 11.078 40.75 12.32 1 85.12 76 LYS A C 1
ATOM 580 O O . LYS A 1 76 ? 10.07 41.344 11.961 1 85.12 76 LYS A O 1
ATOM 585 N N . ASP A 1 77 ? 11.359 39.625 11.891 1 88 77 ASP A N 1
ATOM 586 C CA . ASP A 1 77 ? 10.547 38.969 10.867 1 88 77 ASP A CA 1
ATOM 587 C C . ASP A 1 77 ? 9.133 38.719 11.367 1 88 77 ASP A C 1
ATOM 589 O O . ASP A 1 77 ? 8.156 38.969 10.656 1 88 77 ASP A O 1
ATOM 593 N N . LEU A 1 78 ? 9.047 38.281 12.508 1 90.5 78 LEU A N 1
ATOM 594 C CA . LEU A 1 78 ? 7.738 38 13.086 1 90.5 78 LEU A CA 1
ATOM 595 C C . LEU A 1 78 ? 6.965 39.281 13.359 1 90.5 78 LEU A C 1
ATOM 597 O O . LEU A 1 78 ? 5.742 39.312 13.211 1 90.5 78 LEU A O 1
ATOM 601 N N . THR A 1 79 ? 7.711 40.25 13.766 1 90.5 79 THR A N 1
ATOM 602 C CA . THR A 1 79 ? 7.082 41.562 14 1 90.5 79 THR A CA 1
ATOM 603 C C . THR A 1 79 ? 6.496 42.125 12.711 1 90.5 79 THR A C 1
ATOM 605 O O . THR A 1 79 ? 5.371 42.625 12.695 1 90.5 79 THR A O 1
ATOM 608 N N . ASP A 1 80 ? 7.27 42 11.727 1 91.12 80 ASP A N 1
ATOM 609 C CA . ASP A 1 80 ? 6.797 42.469 10.43 1 91.12 80 ASP A CA 1
ATOM 610 C C . ASP A 1 80 ? 5.586 41.688 9.953 1 91.12 80 ASP A C 1
ATOM 612 O O . ASP A 1 80 ? 4.629 42.25 9.422 1 91.12 80 ASP A O 1
ATOM 616 N N . ARG A 1 81 ? 5.656 40.438 10.125 1 91.31 81 ARG A N 1
ATOM 617 C CA . ARG A 1 81 ? 4.539 39.594 9.727 1 91.31 81 ARG A CA 1
ATOM 618 C C . ARG A 1 81 ? 3.273 39.938 10.492 1 91.31 81 ARG A C 1
ATOM 620 O O . ARG A 1 81 ? 2.182 39.969 9.922 1 91.31 81 ARG A O 1
ATOM 627 N N . LEU A 1 82 ? 3.424 40.25 11.719 1 90.69 82 LEU A N 1
ATOM 628 C CA . LEU A 1 82 ? 2.291 40.625 12.555 1 90.69 82 LEU A CA 1
ATOM 629 C C . LEU A 1 82 ? 1.666 41.938 12.055 1 90.69 82 LEU A C 1
ATOM 631 O O . LEU A 1 82 ? 0.442 42.094 12.07 1 90.69 82 LEU A O 1
ATOM 635 N N . LYS A 1 83 ? 2.518 42.812 11.695 1 91.19 83 LYS A N 1
ATOM 636 C CA . LYS A 1 83 ? 2.023 44.062 11.164 1 91.19 83 LYS A CA 1
ATOM 637 C C . LYS A 1 83 ? 1.184 43.844 9.914 1 91.19 83 LYS A C 1
ATOM 639 O O . LYS A 1 83 ? 0.177 44.531 9.703 1 91.19 83 LYS A O 1
ATOM 644 N N . GLU A 1 84 ? 1.61 42.906 9.156 1 91.56 84 GLU A N 1
ATOM 645 C CA . GLU A 1 84 ? 0.904 42.594 7.914 1 91.56 84 GLU A CA 1
ATOM 646 C C . GLU A 1 84 ? -0.477 42 8.195 1 91.56 84 GLU A C 1
ATOM 648 O O . GLU A 1 84 ? -1.37 42.062 7.348 1 91.56 84 GLU A O 1
ATOM 653 N N . LEU A 1 85 ? -0.634 41.5 9.43 1 90.38 85 LEU A N 1
ATOM 654 C CA . LEU A 1 85 ? -1.867 40.781 9.758 1 90.38 85 LEU A CA 1
ATOM 655 C C . LEU A 1 85 ? -2.699 41.594 10.758 1 90.38 85 LEU A C 1
ATOM 657 O O . LEU A 1 85 ? -3.623 41.031 11.375 1 90.38 85 LEU A O 1
ATOM 661 N N . GLU A 1 86 ? -2.436 42.781 10.969 1 86.31 86 GLU A N 1
ATOM 662 C CA . GLU A 1 86 ? -3.035 43.625 12 1 86.31 86 GLU A CA 1
ATOM 663 C C . GLU A 1 86 ? -4.547 43.719 11.82 1 86.31 86 GLU A C 1
ATOM 665 O O . GLU A 1 86 ? -5.285 43.875 12.789 1 86.31 86 GLU A O 1
ATOM 670 N N . GLN A 1 87 ? -5.012 43.594 10.633 1 88.06 87 GLN A N 1
ATOM 671 C CA . GLN A 1 87 ? -6.438 43.75 10.367 1 88.06 87 GLN A CA 1
ATOM 672 C C . GLN A 1 87 ? -7.145 42.406 10.273 1 88.06 87 GLN A C 1
ATOM 674 O O . GLN A 1 87 ? -8.312 42.344 9.875 1 88.06 87 GLN A O 1
ATOM 679 N N . GLU A 1 88 ? -6.473 41.438 10.586 1 93.06 88 GLU A N 1
ATOM 680 C CA . GLU A 1 88 ? -7.043 40.094 10.523 1 93.06 88 GLU A CA 1
ATOM 681 C C . GLU A 1 88 ? -7.336 39.531 11.922 1 93.06 88 GLU A C 1
ATOM 683 O O . GLU A 1 88 ? -7.207 40.25 12.906 1 93.06 88 GLU A O 1
ATOM 688 N N . THR A 1 89 ? -7.988 38.406 11.992 1 97 89 THR A N 1
ATOM 689 C CA . THR A 1 89 ? -8.211 37.688 13.234 1 97 89 THR A CA 1
ATOM 690 C C . THR A 1 89 ? -7.195 36.562 13.375 1 97 89 THR A C 1
ATOM 692 O O . THR A 1 89 ? -6.941 35.812 12.422 1 97 89 THR A O 1
ATOM 695 N N . GLY A 1 90 ? -6.523 36.531 14.578 1 96.69 90 GLY A N 1
ATOM 696 C CA . GLY A 1 90 ? -5.574 35.438 14.727 1 96.69 90 GLY A CA 1
ATOM 697 C C . GLY A 1 90 ? -4.832 35.469 16.047 1 96.69 90 GLY A C 1
ATOM 698 O O . GLY A 1 90 ? -5.281 36.125 17 1 96.69 90 GLY A O 1
ATOM 699 N N . VAL A 1 91 ? -3.889 34.625 16.125 1 96.75 91 VAL A N 1
ATOM 700 C CA . VAL A 1 91 ? -3.064 34.469 17.328 1 96.75 91 VAL A CA 1
ATOM 701 C C . VAL A 1 91 ? -1.607 34.25 16.922 1 96.75 91 VAL A C 1
ATOM 703 O O . VAL A 1 91 ? -1.326 33.594 15.922 1 96.75 91 VAL A O 1
ATOM 706 N N . LEU A 1 92 ? -0.741 34.875 17.656 1 95.5 92 LEU A N 1
ATOM 707 C CA . LEU A 1 92 ? 0.692 34.625 17.547 1 95.5 92 LEU A CA 1
ATOM 708 C C . LEU A 1 92 ? 1.221 33.938 18.781 1 95.5 92 LEU A C 1
ATOM 710 O O . LEU A 1 92 ? 1.116 34.438 19.891 1 95.5 92 LEU A O 1
ATOM 714 N N . GLN A 1 93 ? 1.736 32.75 18.547 1 95.44 93 GLN A N 1
ATOM 715 C CA . GLN A 1 93 ? 2.404 32 19.609 1 95.44 93 GLN A CA 1
ATOM 716 C C . GLN A 1 93 ? 3.904 31.906 19.344 1 95.44 93 GLN A C 1
ATOM 718 O O . GLN A 1 93 ? 4.328 31.5 18.25 1 95.44 93 GLN A O 1
ATOM 723 N N . VAL A 1 94 ? 4.734 32.25 20.344 1 94.56 94 VAL A N 1
ATOM 724 C CA . VAL A 1 94 ? 6.18 32.031 20.312 1 94.56 94 VAL A CA 1
ATOM 725 C C . VAL A 1 94 ? 6.613 31.156 21.484 1 94.56 94 VAL A C 1
ATOM 727 O O . VAL A 1 94 ? 6.523 31.578 22.641 1 94.56 94 VAL A O 1
ATOM 730 N N . GLY A 1 95 ? 7.148 30 21.188 1 92.81 95 GLY A N 1
ATOM 731 C CA . GLY A 1 95 ? 7.336 29.031 22.266 1 92.81 95 GLY A CA 1
ATOM 732 C C . GLY A 1 95 ? 6.062 28.75 23.031 1 92.81 95 GLY A C 1
ATOM 733 O O . GLY A 1 95 ? 5.004 28.531 22.438 1 92.81 95 GLY A O 1
ATOM 734 N N . GLN A 1 96 ? 6.203 28.781 24.281 1 94.38 96 GLN A N 1
ATOM 735 C CA . GLN A 1 96 ? 5.047 28.453 25.109 1 94.38 96 GLN A CA 1
ATOM 736 C C . GLN A 1 96 ? 4.133 29.672 25.266 1 94.38 96 GLN A C 1
ATOM 738 O O . GLN A 1 96 ? 2.99 29.547 25.703 1 94.38 96 GLN A O 1
ATOM 743 N N . LYS A 1 97 ? 4.551 30.781 24.844 1 93.44 97 LYS A N 1
ATOM 744 C CA . LYS A 1 97 ? 3.85 32.031 25.156 1 93.44 97 LYS A CA 1
ATOM 745 C C . LYS A 1 97 ? 2.898 32.406 24.031 1 93.44 97 LYS A C 1
ATOM 747 O O . LYS A 1 97 ? 3.297 32.469 22.859 1 93.44 97 LYS A O 1
ATOM 752 N N . ILE A 1 98 ? 1.665 32.688 24.422 1 95.12 98 ILE A N 1
ATOM 753 C CA . ILE A 1 98 ? 0.752 33.375 23.531 1 95.12 98 ILE A CA 1
ATOM 754 C C . ILE A 1 98 ? 1.062 34.875 23.531 1 95.12 98 ILE A C 1
ATOM 756 O O . ILE A 1 98 ? 0.643 35.594 24.422 1 95.12 98 ILE A O 1
ATOM 760 N N . HIS A 1 99 ? 1.713 35.344 22.547 1 92.62 99 HIS A N 1
ATOM 761 C CA . HIS A 1 99 ? 2.238 36.688 22.516 1 92.62 99 HIS A CA 1
ATOM 762 C C . HIS A 1 99 ? 1.135 37.719 22.219 1 92.62 99 HIS A C 1
ATOM 764 O O . HIS A 1 99 ? 1.138 38.812 22.75 1 92.62 99 HIS A O 1
ATOM 770 N N . ARG A 1 100 ? 0.271 37.344 21.312 1 93.44 100 ARG A N 1
ATOM 771 C CA . ARG A 1 100 ? -0.776 38.281 20.906 1 93.44 100 ARG A CA 1
ATOM 772 C C . ARG A 1 100 ? -1.996 37.531 20.375 1 93.44 100 ARG A C 1
ATOM 774 O O . ARG A 1 100 ? -1.858 36.531 19.656 1 93.44 100 ARG A O 1
ATOM 781 N N . VAL A 1 101 ? -3.131 37.938 20.812 1 95.56 101 VAL A N 1
ATOM 782 C CA . VAL A 1 101 ? -4.402 37.594 20.203 1 95.56 101 VAL A CA 1
ATOM 783 C C . VAL A 1 101 ? -5.059 38.812 19.594 1 95.56 101 VAL A C 1
ATOM 785 O O . VAL A 1 101 ? -5.184 39.844 20.25 1 95.56 101 VAL A O 1
ATOM 788 N N . PHE A 1 102 ? -5.352 38.812 18.359 1 94.12 102 PHE A N 1
ATOM 789 C CA . PHE A 1 102 ? -5.984 39.938 17.672 1 94.12 102 PHE A CA 1
ATOM 790 C C . PHE A 1 102 ? -7.262 39.5 16.969 1 94.12 102 PHE A C 1
ATOM 792 O O . PHE A 1 102 ? -7.219 38.688 16.047 1 94.12 102 PHE A O 1
ATOM 799 N N . VAL A 1 103 ? -8.375 39.938 17.438 1 94.94 103 VAL A N 1
ATOM 800 C CA . VAL A 1 103 ? -9.68 39.562 16.891 1 94.94 103 VAL A CA 1
ATOM 801 C C . VAL A 1 103 ? -10.398 40.812 16.375 1 94.94 103 VAL A C 1
ATOM 803 O O . VAL A 1 103 ? -10.617 41.781 17.109 1 94.94 103 VAL A O 1
ATOM 806 N N . ARG A 1 104 ? -10.773 40.75 15.172 1 94.62 104 ARG A N 1
ATOM 807 C CA . ARG A 1 104 ? -11.555 41.844 14.617 1 94.62 104 ARG A CA 1
ATOM 808 C C . ARG A 1 104 ? -12.891 41.969 15.344 1 94.62 104 ARG A C 1
ATOM 810 O O . ARG A 1 104 ? -13.516 40.969 15.719 1 94.62 104 ARG A O 1
ATOM 817 N N . ASP A 1 105 ? -13.383 43.188 15.398 1 93.44 105 ASP A N 1
ATOM 818 C CA . ASP A 1 105 ? -14.633 43.469 16.094 1 93.44 105 ASP A CA 1
ATOM 819 C C . ASP A 1 105 ? -15.789 42.656 15.492 1 93.44 105 ASP A C 1
ATOM 821 O O . ASP A 1 105 ? -16.625 42.125 16.219 1 93.44 105 ASP A O 1
ATOM 825 N N . SER A 1 106 ? -15.758 42.625 14.188 1 93.94 106 SER A N 1
ATOM 826 C CA . SER A 1 106 ? -16.844 41.938 13.492 1 93.94 106 SER A CA 1
ATOM 827 C C . SER A 1 106 ? -16.859 40.438 13.82 1 93.94 106 SER A C 1
ATOM 829 O O . SER A 1 106 ? -17.922 39.812 13.836 1 93.94 106 SER A O 1
ATOM 831 N N . VAL A 1 107 ? -15.727 39.875 14.055 1 96.44 107 VAL A N 1
ATOM 832 C CA . VAL A 1 107 ? -15.617 38.469 14.398 1 96.44 107 VAL A CA 1
ATOM 833 C C . VAL A 1 107 ? -15.977 38.25 15.867 1 96.44 107 VAL A C 1
ATOM 835 O O . VAL A 1 107 ? -16.688 37.312 16.203 1 96.44 107 VAL A O 1
ATOM 838 N N . ALA A 1 108 ? -15.547 39.156 16.688 1 94.12 108 ALA A N 1
ATOM 839 C CA . ALA A 1 108 ? -15.828 39.062 18.125 1 94.12 108 ALA A CA 1
ATOM 840 C C . ALA A 1 108 ? -17.328 39.125 18.391 1 94.12 108 ALA A C 1
ATOM 842 O O . ALA A 1 108 ? -17.844 38.469 19.281 1 94.12 108 ALA A O 1
ATOM 843 N N . LYS A 1 109 ? -18 39.906 17.625 1 96.12 109 LYS A N 1
ATOM 844 C CA . LYS A 1 109 ? -19.438 40.094 17.797 1 96.12 109 LYS A CA 1
ATOM 845 C C . LYS A 1 109 ? -20.203 38.812 17.484 1 96.12 109 LYS A C 1
ATOM 847 O O . LYS A 1 109 ? -21.344 38.656 17.922 1 96.12 109 LYS A O 1
ATOM 852 N N . GLN A 1 110 ? -19.562 37.969 16.797 1 97.31 110 GLN A N 1
ATOM 853 C CA . GLN A 1 110 ? -20.219 36.719 16.438 1 97.31 110 GLN A CA 1
ATOM 854 C C . GLN A 1 110 ? -19.891 35.625 17.453 1 97.31 110 GLN A C 1
ATOM 856 O O . GLN A 1 110 ? -20.188 34.438 17.234 1 97.31 110 GLN A O 1
ATOM 861 N N . ASP A 1 111 ? -19.188 35.938 18.516 1 97 111 ASP A N 1
ATOM 862 C CA . ASP A 1 111 ? -18.875 35.062 19.641 1 97 111 ASP A CA 1
ATOM 863 C C . ASP A 1 111 ? -17.859 34 19.25 1 97 111 ASP A C 1
ATOM 865 O O . ASP A 1 111 ? -17.891 32.875 19.766 1 97 111 ASP A O 1
ATOM 869 N N . VAL A 1 112 ? -17.125 34.281 18.203 1 98.44 112 VAL A N 1
ATOM 870 C CA . VAL A 1 112 ? -16 33.438 17.859 1 98.44 112 VAL A CA 1
ATOM 871 C C . VAL A 1 112 ? -14.938 33.5 18.969 1 98.44 112 VAL A C 1
ATOM 873 O O . VAL A 1 112 ? -14.664 34.562 19.5 1 98.44 112 VAL A O 1
ATOM 876 N N . ILE A 1 113 ? -14.406 32.312 19.328 1 98.12 113 ILE A N 1
ATOM 877 C CA . ILE A 1 113 ? -13.367 32.281 20.344 1 98.12 113 ILE A CA 1
ATOM 878 C C . ILE A 1 113 ? -12.016 31.984 19.703 1 98.12 113 ILE A C 1
ATOM 880 O O . ILE A 1 113 ? -11.883 31 18.969 1 98.12 113 ILE A O 1
ATOM 884 N N . VAL A 1 114 ? -11.07 32.812 19.922 1 98.06 114 VAL A N 1
ATOM 885 C CA . VAL A 1 114 ? -9.664 32.594 19.594 1 98.06 114 VAL A CA 1
ATOM 886 C C . VAL A 1 114 ? -8.805 32.844 20.828 1 98.06 114 VAL A C 1
ATOM 888 O O . VAL A 1 114 ? -8.766 33.969 21.328 1 98.06 114 VAL A O 1
ATOM 891 N N . SER A 1 115 ? -8.148 31.828 21.312 1 97.38 115 SER A N 1
ATOM 892 C CA . SER A 1 115 ? -7.367 32 22.531 1 97.38 115 SER A CA 1
ATOM 893 C C . SER A 1 115 ? -6.32 30.906 22.688 1 97.38 115 SER A C 1
ATOM 895 O O . SER A 1 115 ? -6.301 29.953 21.906 1 97.38 115 SER A O 1
ATOM 897 N N . GLY A 1 116 ? -5.457 31.078 23.594 1 97.12 116 GLY A N 1
ATOM 898 C CA . GLY A 1 116 ? -4.621 29.969 24.031 1 97.12 116 GLY A CA 1
ATOM 899 C C . GLY A 1 116 ? -5.398 28.875 24.75 1 97.12 116 GLY A C 1
ATOM 900 O O . GLY A 1 116 ? -6.48 29.125 25.281 1 97.12 116 GLY A O 1
ATOM 901 N N . ILE A 1 117 ? -4.84 27.719 24.734 1 97.06 117 ILE A N 1
ATOM 902 C CA . ILE A 1 117 ? -5.555 26.547 25.25 1 97.06 117 ILE A CA 1
ATOM 903 C C . ILE A 1 117 ? -5.711 26.672 26.766 1 97.06 117 ILE A C 1
ATOM 905 O O . ILE A 1 117 ? -6.723 26.25 27.328 1 97.06 117 ILE A O 1
ATOM 909 N N . LYS A 1 118 ? -4.75 27.266 27.469 1 94.62 118 LYS A N 1
ATOM 910 C CA . LYS A 1 118 ? -4.844 27.406 28.922 1 94.62 118 LYS A CA 1
ATOM 911 C C . LYS A 1 118 ? -5.988 28.328 29.312 1 94.62 118 LYS A C 1
ATOM 913 O O . LYS A 1 118 ? -6.77 28.016 30.219 1 94.62 118 LYS A O 1
ATOM 918 N N . GLU A 1 119 ? -6 29.438 28.625 1 95.56 119 GLU A N 1
ATOM 919 C CA . GLU A 1 119 ? -7.109 30.359 28.859 1 95.56 119 GLU A CA 1
ATOM 920 C C . GLU A 1 119 ? -8.445 29.703 28.531 1 95.56 119 GLU A C 1
ATOM 922 O O . GLU A 1 119 ? -9.43 29.875 29.266 1 95.56 119 GLU A O 1
ATOM 927 N N . ALA A 1 120 ? -8.461 29.016 27.469 1 96.94 120 ALA A N 1
ATOM 928 C CA . ALA A 1 120 ? -9.695 28.359 27.047 1 96.94 120 ALA A CA 1
ATOM 929 C C . ALA A 1 120 ? -10.148 27.312 28.062 1 96.94 120 ALA A C 1
ATOM 931 O O . ALA A 1 120 ? -11.352 27.172 28.312 1 96.94 120 ALA A O 1
ATOM 932 N N . LEU A 1 121 ? -9.258 26.562 28.609 1 96.56 121 LEU A N 1
ATOM 933 C CA . LEU A 1 121 ? -9.586 25.547 29.609 1 96.56 121 LEU A CA 1
ATOM 934 C C . LEU A 1 121 ? -10.188 26.188 30.859 1 96.56 121 LEU A C 1
ATOM 936 O O . LEU A 1 121 ? -11.07 25.609 31.484 1 96.56 121 LEU A O 1
ATOM 940 N N . SER A 1 122 ? -9.711 27.375 31.172 1 95 122 SER A N 1
ATOM 941 C CA . SER A 1 122 ? -10.227 28.094 32.312 1 95 122 SER A CA 1
ATOM 942 C C . SER A 1 122 ? -11.617 28.672 32.062 1 95 122 SER A C 1
ATOM 944 O O . SER A 1 122 ? -12.508 28.578 32.906 1 95 122 SER A O 1
ATOM 946 N N . LYS A 1 123 ? -11.852 29.141 30.875 1 96.12 123 LYS A N 1
ATOM 947 C CA . LYS A 1 123 ? -13.07 29.875 30.578 1 96.12 123 LYS A CA 1
ATOM 948 C C . LYS A 1 123 ? -14.109 28.969 29.922 1 96.12 123 LYS A C 1
ATOM 950 O O . LYS A 1 123 ? -15.32 29.172 30.078 1 96.12 123 LYS A O 1
ATOM 955 N N . HIS A 1 124 ? -13.586 28 29.203 1 96.19 124 HIS A N 1
ATOM 956 C CA . HIS A 1 124 ? -14.477 27.156 28.406 1 96.19 124 HIS A CA 1
ATOM 957 C C . HIS A 1 124 ? -14.18 25.688 28.625 1 96.19 124 HIS A C 1
ATOM 959 O O . HIS A 1 124 ? -14.258 24.891 27.688 1 96.19 124 HIS A O 1
ATOM 965 N N . GLY A 1 125 ? -13.805 25.297 29.766 1 96.25 125 GLY A N 1
ATOM 966 C CA . GLY A 1 125 ? -13.398 23.938 30.078 1 96.25 125 GLY A CA 1
ATOM 967 C C . GLY A 1 125 ? -14.461 22.891 29.75 1 96.25 125 GLY A C 1
ATOM 968 O O . GLY A 1 125 ? -14.148 21.812 29.266 1 96.25 125 GLY A O 1
ATOM 969 N N . ASP A 1 126 ? -15.711 23.203 29.953 1 96.75 126 ASP A N 1
ATOM 970 C CA . ASP A 1 126 ? -16.812 22.281 29.719 1 96.75 126 ASP A CA 1
ATOM 971 C C . ASP A 1 126 ? -16.938 21.969 28.219 1 96.75 126 ASP A C 1
ATOM 973 O O . ASP A 1 126 ? -17.188 20.828 27.844 1 96.75 126 ASP A O 1
ATOM 977 N N . LEU A 1 127 ? -16.812 22.953 27.438 1 96.75 127 LEU A N 1
ATOM 978 C CA . LEU A 1 127 ? -16.906 22.781 26 1 96.75 127 LEU A CA 1
ATOM 979 C C . LEU A 1 127 ? -15.773 21.875 25.5 1 96.75 127 LEU A C 1
ATOM 981 O O . LEU A 1 127 ? -16.016 20.953 24.719 1 96.75 127 LEU A O 1
ATOM 985 N N . ILE A 1 128 ? -14.625 22.141 25.969 1 97.69 128 ILE A N 1
ATOM 986 C CA . ILE A 1 128 ? -13.461 21.375 25.547 1 97.69 128 ILE A CA 1
ATOM 987 C C . ILE A 1 128 ? -13.602 19.922 26.016 1 97.69 128 ILE A C 1
ATOM 989 O O . ILE A 1 128 ? -13.398 19 25.234 1 97.69 128 ILE A O 1
ATOM 993 N N . LYS A 1 129 ? -14.008 19.781 27.234 1 97.75 129 LYS A N 1
ATOM 994 C CA . LYS A 1 129 ? -14.211 18.438 27.797 1 97.75 129 LYS A CA 1
ATOM 995 C C . LYS A 1 129 ? -15.242 17.656 26.984 1 97.75 129 LYS A C 1
ATOM 997 O O . LYS A 1 129 ? -15.023 16.484 26.656 1 97.75 129 LYS A O 1
ATOM 1002 N N . SER A 1 130 ? -16.312 18.25 26.688 1 97.56 130 SER A N 1
ATOM 1003 C CA . SER A 1 130 ? -17.391 17.578 25.953 1 97.56 130 SER A CA 1
ATOM 1004 C C . SER A 1 130 ? -16.906 17.094 24.594 1 97.56 130 SER A C 1
ATOM 1006 O O . SER A 1 130 ? -17.25 16 24.156 1 97.56 130 SER A O 1
ATOM 1008 N N . ARG A 1 131 ? -16.141 17.875 23.922 1 96.56 131 ARG A N 1
ATOM 1009 C CA . ARG A 1 131 ? -15.641 17.516 22.594 1 96.56 131 ARG A CA 1
ATOM 1010 C C . ARG A 1 131 ? -14.617 16.375 22.688 1 96.56 131 ARG A C 1
ATOM 1012 O O . ARG A 1 131 ? -14.641 15.453 21.875 1 96.56 131 ARG A O 1
ATOM 1019 N N . MET A 1 132 ? -13.773 16.484 23.672 1 96.62 132 MET A N 1
ATOM 1020 C CA . MET A 1 132 ? -12.758 15.445 23.844 1 96.62 132 MET A CA 1
ATOM 1021 C C . MET A 1 132 ? -13.398 14.117 24.219 1 96.62 132 MET A C 1
ATOM 1023 O O . MET A 1 132 ? -12.961 13.055 23.766 1 96.62 132 MET A O 1
ATOM 1027 N N . GLU A 1 133 ? -14.43 14.18 25 1 96.12 133 GLU A N 1
ATOM 1028 C CA . GLU A 1 133 ? -15.125 12.961 25.406 1 96.12 133 GLU A CA 1
ATOM 1029 C C . GLU A 1 133 ? -15.914 12.367 24.25 1 96.12 133 GLU A C 1
ATOM 1031 O O . GLU A 1 133 ? -16.016 11.141 24.125 1 96.12 133 GLU A O 1
ATOM 1036 N N . ALA A 1 134 ? -16.406 13.172 23.438 1 96.12 134 ALA A N 1
ATOM 1037 C CA . ALA A 1 134 ? -17.172 12.711 22.281 1 96.12 134 ALA A CA 1
ATOM 1038 C C . ALA A 1 134 ? -16.25 12.062 21.234 1 96.12 134 ALA A C 1
ATOM 1040 O O . ALA A 1 134 ? -16.703 11.242 20.438 1 96.12 134 ALA A O 1
ATOM 1041 N N . ASN A 1 135 ? -15.039 12.438 21.266 1 96.81 135 ASN A N 1
ATOM 1042 C CA . ASN A 1 135 ? -14.055 11.945 20.297 1 96.81 135 ASN A CA 1
ATOM 1043 C C . ASN A 1 135 ? -12.773 11.492 20.984 1 96.81 135 ASN A C 1
ATOM 1045 O O . ASN A 1 135 ? -11.719 12.094 20.797 1 96.81 135 ASN A O 1
ATOM 1049 N N . PRO A 1 136 ? -12.836 10.43 21.625 1 95.81 136 PRO A N 1
ATOM 1050 C CA . PRO A 1 136 ? -11.648 9.969 22.359 1 95.81 136 PRO A CA 1
ATOM 1051 C C . PRO A 1 136 ? -10.508 9.57 21.422 1 95.81 136 PRO A C 1
ATOM 1053 O O . PRO A 1 136 ? -10.75 8.992 20.359 1 95.81 136 PRO A O 1
ATOM 1056 N N . LEU A 1 137 ? -9.32 9.875 21.828 1 97.38 137 LEU A N 1
ATOM 1057 C CA . LEU A 1 137 ? -8.117 9.5 21.094 1 97.38 137 LEU A CA 1
ATOM 1058 C C . LEU A 1 137 ? -7.598 8.141 21.562 1 97.38 137 LEU A C 1
ATOM 1060 O O . LEU A 1 137 ? -7.676 7.816 22.75 1 97.38 137 LEU A O 1
ATOM 1064 N N . ASN A 1 138 ? -7.156 7.375 20.625 1 95.81 138 ASN A N 1
ATOM 1065 C CA . ASN A 1 138 ? -6.449 6.141 20.938 1 95.81 138 ASN A CA 1
ATOM 1066 C C . ASN A 1 138 ? -4.941 6.359 21.016 1 95.81 138 ASN A C 1
ATOM 1068 O O . ASN A 1 138 ? -4.246 6.316 20.016 1 95.81 138 ASN A O 1
ATOM 1072 N N . TYR A 1 139 ? -4.461 6.43 22.203 1 96.38 139 TYR A N 1
ATOM 1073 C CA . TYR A 1 139 ? -3.072 6.809 22.438 1 96.38 139 TYR A CA 1
ATOM 1074 C C . TYR A 1 139 ? -2.127 5.676 22.047 1 96.38 139 TYR A C 1
ATOM 1076 O O . TYR A 1 139 ? -0.918 5.887 21.922 1 96.38 139 TYR A O 1
ATOM 1084 N N . LEU A 1 140 ? -2.619 4.469 21.797 1 92.88 140 LEU A N 1
ATOM 1085 C CA . LEU A 1 140 ? -1.793 3.314 21.453 1 92.88 140 LEU A CA 1
ATOM 1086 C C . LEU A 1 140 ? -1.39 3.35 19.984 1 92.88 140 LEU A C 1
ATOM 1088 O O . LEU A 1 140 ? -0.496 2.611 19.562 1 92.88 140 LEU A O 1
ATOM 1092 N N . GLU A 1 141 ? -1.979 4.172 19.25 1 91.69 141 GLU A N 1
ATOM 1093 C CA . GLU A 1 141 ? -1.799 4.16 17.797 1 91.69 141 GLU A CA 1
ATOM 1094 C C . GLU A 1 141 ? -0.469 4.797 17.406 1 91.69 141 GLU A C 1
ATOM 1096 O O . GLU A 1 141 ? 0.077 4.496 16.344 1 91.69 141 GLU A O 1
ATOM 1101 N N . ASP A 1 142 ? 0.006 5.695 18.266 1 94.81 142 ASP A N 1
ATOM 1102 C CA . ASP A 1 142 ? 1.171 6.488 17.875 1 94.81 142 ASP A CA 1
ATOM 1103 C C . ASP A 1 142 ? 1.888 7.043 19.109 1 94.81 142 ASP A C 1
ATOM 1105 O O . ASP A 1 142 ? 1.287 7.758 19.906 1 94.81 142 ASP A O 1
ATOM 1109 N N . LYS A 1 143 ? 3.098 6.773 19.219 1 96.31 143 LYS A N 1
ATOM 1110 C CA . LYS A 1 143 ? 3.877 7.219 20.375 1 96.31 143 LYS A CA 1
ATOM 1111 C C . LYS A 1 143 ? 3.822 8.734 20.516 1 96.31 143 LYS A C 1
ATOM 1113 O O . LYS A 1 143 ? 3.686 9.258 21.625 1 96.31 143 LYS A O 1
ATOM 1118 N N . PHE A 1 144 ? 3.928 9.422 19.438 1 97.69 144 PHE A N 1
ATOM 1119 C CA . PHE A 1 144 ? 4 10.875 19.516 1 97.69 144 PHE A CA 1
ATOM 1120 C C . PHE A 1 144 ? 2.621 11.477 19.75 1 97.69 144 PHE A C 1
ATOM 1122 O O . PHE A 1 144 ? 2.498 12.531 20.391 1 97.69 144 PHE A O 1
ATOM 1129 N N . LEU A 1 145 ? 1.595 10.758 19.281 1 98.25 145 LEU A N 1
ATOM 1130 C CA . LEU A 1 145 ? 0.255 11.156 19.688 1 98.25 145 LEU A CA 1
ATOM 1131 C C . LEU A 1 145 ? 0.125 11.125 21.219 1 98.25 145 LEU A C 1
ATOM 1133 O O . LEU A 1 145 ? -0.402 12.062 21.812 1 98.25 145 LEU A O 1
ATOM 1137 N N . ALA A 1 146 ? 0.607 10.078 21.75 1 98.38 146 ALA A N 1
ATOM 1138 C CA . ALA A 1 146 ? 0.57 9.938 23.203 1 98.38 146 ALA A CA 1
ATOM 1139 C C . ALA A 1 146 ? 1.394 11.031 23.875 1 98.38 146 ALA A C 1
ATOM 1141 O O . ALA A 1 146 ? 0.966 11.602 24.875 1 98.38 146 ALA A O 1
ATOM 1142 N N . LEU A 1 147 ? 2.529 11.352 23.344 1 98.44 147 LEU A N 1
ATOM 1143 C CA . LEU A 1 147 ? 3.367 12.422 23.859 1 98.44 147 LEU A CA 1
ATOM 1144 C C . LEU A 1 147 ? 2.631 13.758 23.797 1 98.44 147 LEU A C 1
ATOM 1146 O O . LEU A 1 147 ? 2.566 14.477 24.797 1 98.44 147 LEU A O 1
ATOM 1150 N N . GLU A 1 148 ? 2.102 14.047 22.703 1 98.69 148 GLU A N 1
ATOM 1151 C CA . GLU A 1 148 ? 1.46 15.336 22.469 1 98.69 148 GLU A CA 1
ATOM 1152 C C . GLU A 1 148 ? 0.233 15.508 23.359 1 98.69 148 GLU A C 1
ATOM 1154 O O . GLU A 1 148 ? -0.061 16.625 23.812 1 98.69 148 GLU A O 1
ATOM 1159 N N . ALA A 1 149 ? -0.437 14.438 23.562 1 98.44 149 ALA A N 1
ATOM 1160 C CA . ALA A 1 149 ? -1.611 14.492 24.438 1 98.44 149 ALA A CA 1
ATOM 1161 C C . ALA A 1 149 ? -1.206 14.602 25.906 1 98.44 149 ALA A C 1
ATOM 1163 O O . ALA A 1 149 ? -1.938 15.172 26.703 1 98.44 149 ALA A O 1
ATOM 1164 N N . SER A 1 150 ? -0.045 14.164 26.297 1 98.31 150 SER A N 1
ATOM 1165 C CA . SER A 1 150 ? 0.338 14.086 27.703 1 98.31 150 SER A CA 1
ATOM 1166 C C . SER A 1 150 ? 1.161 15.297 28.125 1 98.31 150 SER A C 1
ATOM 1168 O O . SER A 1 150 ? 1.042 15.773 29.266 1 98.31 150 SER A O 1
ATOM 1170 N N . ALA A 1 151 ? 1.97 15.82 27.203 1 97.88 151 ALA A N 1
ATOM 1171 C CA . ALA A 1 151 ? 3.027 16.719 27.641 1 97.88 151 ALA A CA 1
ATOM 1172 C C . ALA A 1 151 ? 2.885 18.094 26.984 1 97.88 151 ALA A C 1
ATOM 1174 O O . ALA A 1 151 ? 3.844 18.859 26.938 1 97.88 151 ALA A O 1
ATOM 1175 N N . PHE A 1 152 ? 1.705 18.375 26.438 1 97.81 152 PHE A N 1
ATOM 1176 C CA . PHE A 1 152 ? 1.59 19.688 25.812 1 97.81 152 PHE A CA 1
ATOM 1177 C C . PHE A 1 152 ? 1.749 20.797 26.844 1 97.81 152 PHE A C 1
ATOM 1179 O O . PHE A 1 152 ? 1.251 20.688 27.969 1 97.81 152 PHE A O 1
ATOM 1186 N N . GLN A 1 153 ? 2.482 21.797 26.438 1 95.94 153 GLN A N 1
ATOM 1187 C CA . GLN A 1 153 ? 2.785 22.953 27.281 1 95.94 153 GLN A CA 1
ATOM 1188 C C . GLN A 1 153 ? 1.88 24.125 26.953 1 95.94 153 GLN A C 1
ATOM 1190 O O . GLN A 1 153 ? 1.66 25 27.781 1 95.94 153 GLN A O 1
ATOM 1195 N N . SER A 1 154 ? 1.521 24.219 25.75 1 95.88 154 SER A N 1
ATOM 1196 C CA . SER A 1 154 ? 0.727 25.312 25.203 1 95.88 154 SER A CA 1
ATOM 1197 C C . SER A 1 154 ? -0.141 24.844 24.031 1 95.88 154 SER A C 1
ATOM 1199 O O . SER A 1 154 ? -0.248 23.641 23.781 1 95.88 154 SER A O 1
ATOM 1201 N N . GLY A 1 155 ? -0.792 25.766 23.391 1 97.56 155 GLY A N 1
ATOM 1202 C CA . GLY A 1 155 ? -1.64 25.484 22.234 1 97.56 155 GLY A CA 1
ATOM 1203 C C . GLY A 1 155 ? -2.719 26.531 22.031 1 97.56 155 GLY A C 1
ATOM 1204 O O . GLY A 1 155 ? -2.758 27.547 22.734 1 97.56 155 GLY A O 1
ATOM 1205 N N . ILE A 1 156 ? -3.492 26.188 21 1 98.38 156 ILE A N 1
ATOM 1206 C CA . ILE A 1 156 ? -4.5 27.156 20.578 1 98.38 156 ILE A CA 1
ATOM 1207 C C . ILE A 1 156 ? -5.883 26.516 20.609 1 98.38 156 ILE A C 1
ATOM 1209 O O . ILE A 1 156 ? -6.016 25.312 20.359 1 98.38 156 ILE A O 1
ATOM 1213 N N . PHE A 1 157 ? -6.84 27.344 21.016 1 98.69 157 PHE A N 1
ATOM 1214 C CA . PHE A 1 157 ? -8.234 26.938 20.969 1 98.69 157 PHE A CA 1
ATOM 1215 C C . PHE A 1 157 ? -9.047 27.875 20.094 1 98.69 157 PHE A C 1
ATOM 1217 O O . PHE A 1 157 ? -9.016 29.094 20.281 1 98.69 157 PHE A O 1
ATOM 1224 N N . ILE A 1 158 ? -9.75 27.328 19.094 1 98.81 158 ILE A N 1
ATOM 1225 C CA . ILE A 1 158 ? -10.641 28.094 18.234 1 98.81 158 ILE A CA 1
ATOM 1226 C C . ILE A 1 158 ? -12.031 27.469 18.234 1 98.81 158 ILE A C 1
ATOM 1228 O O . ILE A 1 158 ? -12.172 26.266 18.078 1 98.81 158 ILE A O 1
ATOM 1232 N N . TYR A 1 159 ? -12.984 28.281 18.484 1 98.81 159 TYR A N 1
ATOM 1233 C CA . TYR A 1 159 ? -14.375 27.844 18.422 1 98.81 159 TYR A CA 1
ATOM 1234 C C . TYR A 1 159 ? -15.18 28.734 17.484 1 98.81 159 TYR A C 1
ATOM 1236 O O . TYR A 1 159 ? -15.219 29.953 17.656 1 98.81 159 TYR A O 1
ATOM 1244 N N . ILE A 1 160 ? -15.812 28.156 16.516 1 98.88 160 ILE A N 1
ATOM 1245 C CA . ILE A 1 160 ? -16.734 28.844 15.609 1 98.88 160 ILE A CA 1
ATOM 1246 C C . ILE A 1 160 ? -18.172 28.484 15.953 1 98.88 160 ILE A C 1
ATOM 1248 O O . ILE A 1 160 ? -18.594 27.328 15.758 1 98.88 160 ILE A O 1
ATOM 1252 N N . PRO A 1 161 ? -18.984 29.453 16.375 1 98.62 161 PRO A N 1
ATOM 1253 C CA . PRO A 1 161 ? -20.328 29.156 16.859 1 98.62 161 PRO A CA 1
ATOM 1254 C C . PRO A 1 161 ? -21.266 28.672 15.742 1 98.62 161 PRO A C 1
ATOM 1256 O O . PRO A 1 161 ? -20.938 28.812 14.562 1 98.62 161 PRO A O 1
ATOM 1259 N N . ARG A 1 162 ? -22.438 28.156 16.203 1 98.56 162 ARG A N 1
ATOM 1260 C CA . ARG A 1 162 ? -23.469 27.641 15.312 1 98.56 162 ARG A CA 1
ATOM 1261 C C . ARG A 1 162 ? -23.859 28.672 14.258 1 98.56 162 ARG A C 1
ATOM 1263 O O . ARG A 1 162 ? -24.109 29.828 14.578 1 98.56 162 ARG A O 1
ATOM 1270 N N . ASN A 1 163 ? -23.766 28.281 13.016 1 98.44 163 ASN A N 1
ATOM 1271 C CA . ASN A 1 163 ? -24.281 29 11.859 1 98.44 163 ASN A CA 1
ATOM 1272 C C . ASN A 1 163 ? -23.453 30.25 11.578 1 98.44 163 ASN A C 1
ATOM 1274 O O . ASN A 1 163 ? -23.875 31.125 10.828 1 98.44 163 ASN A O 1
ATOM 1278 N N . VAL A 1 164 ? -22.266 30.375 12.18 1 98.56 164 VAL A N 1
ATOM 1279 C CA . VAL A 1 164 ? -21.391 31.5 11.867 1 98.56 164 VAL A CA 1
ATOM 1280 C C . VAL A 1 164 ? -20.562 31.172 10.625 1 98.56 164 VAL A C 1
ATOM 1282 O O . VAL A 1 164 ? -19.984 30.094 10.516 1 98.56 164 VAL A O 1
ATOM 1285 N N . VAL A 1 165 ? -20.609 32.094 9.641 1 98.12 165 VAL A N 1
ATOM 1286 C CA . VAL A 1 165 ? -19.797 31.969 8.43 1 98.12 165 VAL A CA 1
ATOM 1287 C C . VA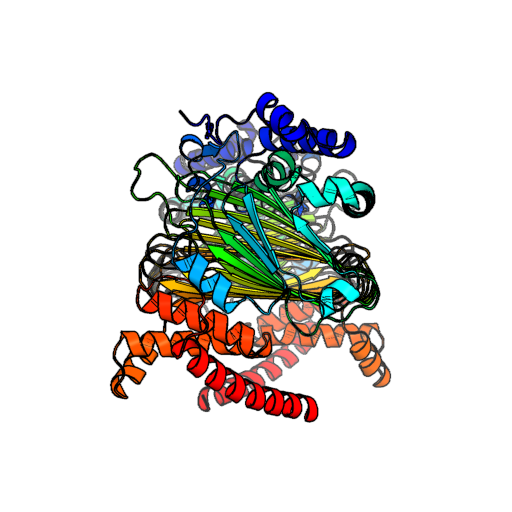L A 1 165 ? -18.734 33.062 8.414 1 98.12 165 VAL A C 1
ATOM 1289 O O . VAL A 1 165 ? -19.047 34.25 8.328 1 98.12 165 VAL A O 1
ATOM 1292 N N . LEU A 1 166 ? -17.531 32.688 8.555 1 97.06 166 LEU A N 1
ATOM 1293 C CA . LEU A 1 166 ? -16.422 33.656 8.492 1 97.06 166 LEU A CA 1
ATOM 1294 C C . LEU A 1 166 ? -15.891 33.781 7.07 1 97.06 166 LEU A C 1
ATOM 1296 O O . LEU A 1 166 ? -15.5 32.781 6.453 1 97.06 166 LEU A O 1
ATOM 1300 N N . GLU A 1 167 ? -15.812 34.969 6.547 1 91.81 167 GLU A N 1
ATOM 1301 C CA . GLU A 1 167 ? -15.312 35.219 5.199 1 91.81 167 GLU A CA 1
ATOM 1302 C C . GLU A 1 167 ? -13.789 35.188 5.156 1 91.81 167 GLU A C 1
ATOM 1304 O O . GLU A 1 167 ? -13.195 34.656 4.219 1 91.81 167 GLU A O 1
ATOM 1309 N N . ASP A 1 168 ? -13.211 35.781 6.199 1 93.94 168 ASP A N 1
ATOM 1310 C CA . ASP A 1 168 ? -11.758 35.844 6.289 1 93.94 168 ASP A CA 1
ATOM 1311 C C . ASP A 1 168 ? -11.227 34.719 7.191 1 93.94 168 ASP A C 1
ATOM 1313 O O . ASP A 1 168 ? -11.906 34.312 8.133 1 93.94 168 ASP A O 1
ATOM 1317 N N . PRO A 1 169 ? -10.008 34.344 6.871 1 96.19 169 PRO A N 1
ATOM 1318 C CA . PRO A 1 169 ? -9.477 33.25 7.672 1 96.19 169 PRO A CA 1
ATOM 1319 C C . PRO A 1 169 ? -9.031 33.688 9.062 1 96.19 169 PRO A C 1
ATOM 1321 O O . PRO A 1 169 ? -8.812 34.875 9.297 1 96.19 169 PRO A O 1
ATOM 1324 N N . ILE A 1 170 ? -9.023 32.719 9.984 1 98 170 ILE A N 1
ATOM 1325 C CA . ILE A 1 170 ? -8.344 32.906 11.258 1 98 170 ILE A CA 1
ATOM 1326 C C . ILE A 1 170 ? -6.879 32.469 11.125 1 98 170 ILE A C 1
ATOM 1328 O O . ILE A 1 170 ? -6.586 31.375 10.656 1 98 170 ILE A O 1
ATOM 1332 N N . ARG A 1 171 ? -5.984 33.406 11.555 1 97.19 171 ARG A N 1
ATOM 1333 C CA . ARG A 1 171 ? -4.551 33.156 11.406 1 97.19 171 ARG A CA 1
ATOM 1334 C C . ARG A 1 171 ? -3.951 32.625 12.695 1 97.19 171 ARG A C 1
ATOM 1336 O O . ARG A 1 171 ? -4.152 33.188 13.766 1 97.19 171 ARG A O 1
ATOM 1343 N N . VAL A 1 172 ? -3.275 31.5 12.562 1 98 172 VAL A N 1
ATOM 1344 C CA . VAL A 1 172 ? -2.502 30.953 13.672 1 98 172 VAL A CA 1
ATOM 1345 C C . VAL A 1 172 ? -1.018 30.938 13.312 1 98 172 VAL A C 1
ATOM 1347 O O . VAL A 1 172 ? -0.568 30.094 12.531 1 98 172 VAL A O 1
ATOM 1350 N N . ILE A 1 173 ? -0.292 31.828 13.906 1 96.81 173 ILE A N 1
ATOM 1351 C CA . ILE A 1 173 ? 1.147 31.891 13.672 1 96.81 173 ILE A CA 1
ATOM 1352 C C . ILE A 1 173 ? 1.881 31.281 14.867 1 96.81 173 ILE A C 1
ATOM 1354 O O . ILE A 1 173 ? 1.756 31.766 15.992 1 96.81 173 ILE A O 1
ATOM 1358 N N . THR A 1 174 ? 2.596 30.25 14.641 1 96.69 174 THR A N 1
ATOM 1359 C CA . THR A 1 174 ? 3.383 29.609 15.695 1 96.69 174 THR A CA 1
ATOM 1360 C C . THR A 1 174 ? 4.863 29.594 15.328 1 96.69 174 THR A C 1
ATOM 1362 O O . THR A 1 174 ? 5.238 29.141 14.242 1 96.69 174 THR A O 1
ATOM 1365 N N . SER A 1 175 ? 5.652 30.078 16.234 1 95.62 175 SER A N 1
ATOM 1366 C CA . SER A 1 175 ? 7.105 30 16.109 1 95.62 175 SER A CA 1
ATOM 1367 C C . SER A 1 175 ? 7.746 29.406 17.344 1 95.62 175 SER A C 1
ATOM 1369 O O . SER A 1 175 ? 7.332 29.703 18.469 1 95.62 175 SER A O 1
ATOM 1371 N N . LEU A 1 176 ? 8.727 28.578 17.141 1 93.94 176 LEU A N 1
ATOM 1372 C CA . LEU A 1 176 ? 9.555 28.188 18.281 1 93.94 176 LEU A CA 1
ATOM 1373 C C . LEU A 1 176 ? 10.383 29.375 18.781 1 93.94 176 LEU A C 1
ATOM 1375 O O . LEU A 1 176 ? 10.586 30.344 18.047 1 93.94 176 LEU A O 1
ATOM 1379 N N . ALA A 1 177 ? 10.766 29.234 20 1 88.69 177 ALA A N 1
ATOM 1380 C CA . ALA A 1 177 ? 11.57 30.297 20.594 1 88.69 177 ALA A CA 1
ATOM 1381 C C . ALA A 1 177 ? 13 30.266 20.047 1 88.69 177 ALA A C 1
ATOM 1383 O O . ALA A 1 177 ? 13.445 29.234 19.516 1 88.69 177 ALA A O 1
ATOM 1384 N N . ASP A 1 178 ? 13.672 31.359 20.156 1 86.06 178 ASP A N 1
ATOM 1385 C CA . ASP A 1 178 ? 15.023 31.453 19.609 1 86.06 178 ASP A CA 1
ATOM 1386 C C . ASP A 1 178 ? 16.062 30.969 20.625 1 86.06 178 ASP A C 1
ATOM 1388 O O . ASP A 1 178 ? 17.266 31.047 20.391 1 86.06 178 ASP A O 1
ATOM 1392 N N . ASP A 1 179 ? 15.617 30.438 21.703 1 83.94 179 ASP A N 1
ATOM 1393 C CA . ASP A 1 179 ? 16.547 29.984 22.734 1 83.94 179 ASP A CA 1
ATOM 1394 C C . ASP A 1 179 ? 16.859 28.5 22.578 1 83.94 179 ASP A C 1
ATOM 1396 O O . ASP A 1 179 ? 17.5 27.906 23.453 1 83.94 179 ASP A O 1
ATOM 1400 N N . GLY A 1 180 ? 16.375 27.922 21.547 1 86.81 180 GLY A N 1
ATOM 1401 C CA . GLY A 1 180 ? 16.703 26.531 21.281 1 86.81 180 GLY A CA 1
ATOM 1402 C C . GLY A 1 180 ? 15.727 25.547 21.906 1 86.81 180 GLY A C 1
ATOM 1403 O O . GLY A 1 180 ? 15.805 24.344 21.641 1 86.81 180 GLY A O 1
ATOM 1404 N N . THR A 1 181 ? 14.766 26.016 22.672 1 91.5 181 THR A N 1
ATOM 1405 C CA . THR A 1 181 ? 13.836 25.109 23.328 1 91.5 181 THR A CA 1
ATOM 1406 C C . THR A 1 181 ? 12.773 24.625 22.344 1 91.5 181 THR A C 1
ATOM 1408 O O . THR A 1 181 ? 12.516 25.266 21.328 1 91.5 181 THR A O 1
ATOM 1411 N N . SER A 1 182 ? 12.281 23.484 22.703 1 95.25 182 SER A N 1
ATOM 1412 C CA . SER A 1 182 ? 11.242 22.844 21.906 1 95.25 182 SER A CA 1
ATOM 1413 C C . SER A 1 182 ? 9.859 23.078 22.5 1 95.25 182 SER A C 1
ATOM 1415 O O . SER A 1 182 ? 9.734 23.703 23.562 1 95.25 182 SER A O 1
ATOM 1417 N N . LEU A 1 183 ? 8.883 22.656 21.75 1 96.75 183 LEU A N 1
ATOM 1418 C CA . LEU A 1 183 ? 7.52 22.922 22.188 1 96.75 183 LEU A CA 1
ATOM 1419 C C . LEU A 1 183 ? 6.613 21.734 21.875 1 96.75 183 LEU A C 1
ATOM 1421 O O . LEU A 1 183 ? 6.699 21.156 20.781 1 96.75 183 LEU A O 1
ATOM 1425 N N . VAL A 1 184 ? 5.809 21.281 22.828 1 98.12 184 VAL A N 1
ATOM 1426 C CA . VAL A 1 184 ? 4.664 20.406 22.609 1 98.12 184 VAL A CA 1
ATOM 1427 C C . VAL A 1 184 ? 3.371 21.203 22.688 1 98.12 184 VAL A C 1
ATOM 1429 O O . VAL A 1 184 ? 3.094 21.844 23.703 1 98.12 184 VAL A O 1
ATOM 1432 N N . SER A 1 185 ? 2.633 21.188 21.625 1 98.19 185 SER A N 1
ATOM 1433 C CA . SER A 1 185 ? 1.419 22 21.547 1 98.19 185 SER A CA 1
ATOM 1434 C C . SER A 1 185 ? 0.199 21.125 21.234 1 98.19 185 SER A C 1
ATOM 1436 O O . SER A 1 185 ? 0.277 20.188 20.438 1 98.19 185 SER A O 1
ATOM 1438 N N . ARG A 1 186 ? -0.901 21.422 21.875 1 98.5 186 ARG A N 1
ATOM 1439 C CA . ARG A 1 186 ? -2.188 20.812 21.562 1 98.5 186 ARG A CA 1
ATOM 1440 C C . ARG A 1 186 ? -3.199 21.859 21.125 1 98.5 186 ARG A C 1
ATOM 1442 O O . ARG A 1 186 ? -3.588 22.734 21.906 1 98.5 186 ARG A O 1
ATOM 1449 N N . ASN A 1 187 ? -3.566 21.812 19.859 1 98.75 187 ASN A N 1
ATOM 1450 C CA . ASN A 1 187 ? -4.492 22.75 19.25 1 98.75 187 ASN A CA 1
ATOM 1451 C C . ASN A 1 187 ? -5.859 22.125 19 1 98.75 187 ASN A C 1
ATOM 1453 O O . ASN A 1 187 ? -5.953 21 18.5 1 98.75 187 ASN A O 1
ATOM 1457 N N . ILE A 1 188 ? -6.875 22.828 19.406 1 98.75 188 ILE A N 1
ATOM 1458 C CA . ILE A 1 188 ? -8.234 22.312 19.25 1 98.75 188 ILE A CA 1
ATOM 1459 C C . ILE A 1 188 ? -9.07 23.328 18.453 1 98.75 188 ILE A C 1
ATOM 1461 O O . ILE A 1 188 ? -9.125 24.5 18.812 1 98.75 188 ILE A O 1
ATOM 1465 N N . VAL A 1 189 ? -9.672 22.875 17.422 1 98.88 189 VAL A N 1
ATOM 1466 C CA . VAL A 1 189 ? -10.57 23.688 16.609 1 98.88 189 VAL A CA 1
ATOM 1467 C C . VAL A 1 189 ? -11.953 23.047 16.562 1 98.88 189 VAL A C 1
ATOM 1469 O O . VAL A 1 189 ? -12.086 21.875 16.234 1 98.88 189 VAL A O 1
ATOM 1472 N N . VAL A 1 190 ? -12.945 23.844 16.891 1 98.88 190 VAL A N 1
ATOM 1473 C CA . VAL A 1 190 ? -14.32 23.359 16.875 1 98.88 190 VAL A CA 1
ATOM 1474 C C . VAL A 1 190 ? -15.156 24.188 15.906 1 98.88 190 VAL A C 1
ATOM 1476 O O . VAL A 1 190 ? -15.312 25.406 16.094 1 98.88 190 VAL A O 1
ATOM 1479 N N . ALA A 1 191 ? -15.594 23.578 14.883 1 98.88 191 ALA A N 1
ATOM 1480 C CA . ALA A 1 191 ? -16.609 24.156 14.023 1 98.88 191 ALA A CA 1
ATOM 1481 C C . ALA A 1 191 ? -18 23.641 14.383 1 98.88 191 ALA A C 1
ATOM 1483 O O . ALA A 1 191 ? -18.344 22.5 14.07 1 98.88 191 ALA A O 1
ATOM 1484 N N . ASP A 1 192 ? -18.797 24.484 14.969 1 98.69 192 ASP A N 1
ATOM 1485 C CA . ASP A 1 192 ? -20.109 24.047 15.438 1 98.69 192 ASP A CA 1
ATOM 1486 C C . ASP A 1 192 ? -21.094 23.953 14.273 1 98.69 192 ASP A C 1
ATOM 1488 O O . ASP A 1 192 ? -20.75 24.266 13.133 1 98.69 192 ASP A O 1
ATOM 1492 N N . THR A 1 193 ? -22.297 23.469 14.586 1 98.75 193 THR A N 1
ATOM 1493 C CA . THR A 1 193 ? -23.281 23.078 13.594 1 98.75 193 THR A CA 1
ATOM 1494 C C . THR A 1 193 ? -23.516 24.203 12.586 1 98.75 193 THR A C 1
ATOM 1496 O O . THR A 1 193 ? -23.797 25.328 12.969 1 98.75 193 THR A O 1
ATOM 1499 N N . GLY A 1 194 ? -23.297 23.922 11.367 1 98.75 194 GLY A N 1
ATOM 1500 C CA . GLY A 1 194 ? -23.641 24.812 10.281 1 98.75 194 GLY A CA 1
ATOM 1501 C C . GLY A 1 194 ? -22.625 25.922 10.07 1 98.75 194 GLY A C 1
ATOM 1502 O O . GLY A 1 194 ? -22.828 26.797 9.234 1 98.75 194 GLY A O 1
ATOM 1503 N N . SER A 1 195 ? -21.5 25.906 10.805 1 98.81 195 SER A N 1
ATOM 1504 C CA . SER A 1 195 ? -20.5 26.969 10.695 1 98.81 195 SER A CA 1
ATOM 1505 C C . SER A 1 195 ? -19.578 26.734 9.5 1 98.81 195 SER A C 1
ATOM 1507 O O . SER A 1 195 ? -19.531 25.625 8.961 1 98.81 195 SER A O 1
ATOM 1509 N N . LYS A 1 196 ? -18.969 27.781 8.992 1 98.56 196 LYS A N 1
ATOM 1510 C CA . LYS A 1 196 ? -17.969 27.719 7.926 1 98.56 196 LYS A CA 1
ATOM 1511 C C . LYS A 1 196 ? -16.766 28.625 8.242 1 98.56 196 LYS A C 1
ATOM 1513 O O . LYS A 1 196 ? -16.938 29.812 8.516 1 98.56 196 LYS A O 1
ATOM 1518 N N . ALA A 1 197 ? -15.602 28.078 8.219 1 98.31 197 ALA A N 1
ATOM 1519 C CA . ALA A 1 197 ? -14.43 28.891 8.531 1 98.31 197 ALA A CA 1
ATOM 1520 C C . ALA A 1 197 ? -13.172 28.281 7.906 1 98.31 197 ALA A C 1
ATOM 1522 O O . ALA A 1 197 ? -13.156 27.109 7.543 1 98.31 197 ALA A O 1
ATOM 1523 N N . THR A 1 198 ? -12.18 29.125 7.688 1 97.56 198 THR A N 1
ATOM 1524 C CA . THR A 1 198 ? -10.836 28.734 7.289 1 97.56 198 THR A CA 1
ATOM 1525 C C . THR A 1 198 ? -9.82 29.125 8.359 1 97.56 198 THR A C 1
ATOM 1527 O O . THR A 1 198 ? -9.828 30.266 8.836 1 97.56 198 THR A O 1
ATOM 1530 N N . VAL A 1 199 ? -9.055 28.203 8.758 1 98.5 199 VAL A N 1
ATOM 1531 C CA . VAL A 1 199 ? -7.938 28.469 9.664 1 98.5 199 VAL A CA 1
ATOM 1532 C C . VAL A 1 199 ? -6.613 28.281 8.922 1 98.5 199 VAL A C 1
ATOM 1534 O O . VAL A 1 199 ? -6.391 27.25 8.281 1 98.5 199 VAL A O 1
ATOM 1537 N N . VAL A 1 200 ? -5.754 29.266 8.992 1 97.75 200 VAL A N 1
ATOM 1538 C CA . VAL A 1 200 ? -4.449 29.219 8.344 1 97.75 200 VAL A CA 1
ATOM 1539 C C . VAL A 1 200 ? -3.344 29.172 9.391 1 97.75 200 VAL A C 1
ATOM 1541 O O . VAL A 1 200 ? -3.174 30.125 10.156 1 97.75 200 VAL A O 1
ATOM 1544 N N . GLN A 1 201 ? -2.662 28.125 9.383 1 98.5 201 GLN A N 1
ATOM 1545 C CA . GLN A 1 201 ? -1.562 27.938 10.32 1 98.5 201 GLN A CA 1
ATOM 1546 C C . GLN A 1 201 ? -0.212 28.125 9.633 1 98.5 201 GLN A C 1
ATOM 1548 O O . GLN A 1 201 ? 0.05 27.5 8.602 1 98.5 201 GLN A O 1
ATOM 1553 N N . GLU A 1 202 ? 0.581 29.016 10.148 1 97.75 202 GLU A N 1
ATOM 1554 C CA . GLU A 1 202 ? 1.968 29.188 9.734 1 97.75 202 GLU A CA 1
ATOM 1555 C C . GLU A 1 202 ? 2.936 28.719 10.812 1 97.75 202 GLU A C 1
ATOM 1557 O O . GLU A 1 202 ? 2.795 29.094 11.984 1 97.75 202 GLU A O 1
ATOM 1562 N N . LEU A 1 203 ? 3.873 27.922 10.445 1 97.88 203 LEU A N 1
ATOM 1563 C CA . LEU A 1 203 ? 4.82 27.359 11.406 1 97.88 203 LEU A CA 1
ATOM 1564 C C . LEU A 1 203 ? 6.246 27.797 11.078 1 97.88 203 LEU A C 1
ATOM 1566 O O . LEU A 1 203 ? 6.742 27.531 9.984 1 97.88 203 LEU A O 1
ATOM 1570 N N . TYR A 1 204 ? 6.906 28.375 12.094 1 95.44 204 TYR A N 1
ATOM 1571 C CA . TYR A 1 204 ? 8.273 28.859 11.93 1 95.44 204 TYR A CA 1
ATOM 1572 C C . TYR A 1 204 ? 9.164 28.359 13.07 1 95.44 204 TYR A C 1
ATOM 1574 O O . TYR A 1 204 ? 8.672 28.016 14.141 1 95.44 204 TYR A O 1
ATOM 1582 N N . ALA A 1 205 ? 10.422 28.234 12.773 1 92.88 205 ALA A N 1
ATOM 1583 C CA . ALA A 1 205 ? 11.453 27.953 13.766 1 92.88 205 ALA A CA 1
ATOM 1584 C C . ALA A 1 205 ? 12.797 28.562 13.344 1 92.88 205 ALA A C 1
ATOM 1586 O O . ALA A 1 205 ? 13.281 28.297 12.242 1 92.88 205 ALA A O 1
ATOM 1587 N N . PRO A 1 206 ? 13.367 29.359 14.203 1 80.75 206 PRO A N 1
ATOM 1588 C CA . PRO A 1 206 ? 14.664 29.953 13.859 1 80.75 206 PRO A CA 1
ATOM 1589 C C . PRO A 1 206 ? 15.789 28.938 13.82 1 80.75 206 PRO A C 1
ATOM 1591 O O . PRO A 1 206 ? 16.828 29.172 13.195 1 80.75 206 PRO A O 1
ATOM 1594 N N . GLY A 1 207 ? 15.586 27.781 14.344 1 74.56 207 GLY A N 1
ATOM 1595 C CA . GLY A 1 207 ? 16.641 26.797 14.383 1 74.56 207 GLY A CA 1
ATOM 1596 C C . GLY A 1 207 ? 17.516 26.891 15.625 1 74.56 207 GLY A C 1
ATOM 1597 O O . GLY A 1 207 ? 17.172 27.609 16.578 1 74.56 207 GLY A O 1
ATOM 1598 N N . SER A 1 208 ? 18.594 26.062 15.625 1 68.75 208 SER A N 1
ATOM 1599 C CA . SER A 1 208 ? 19.422 25.922 16.828 1 68.75 208 SER A CA 1
ATOM 1600 C C . SER A 1 208 ? 20.484 27.016 16.891 1 68.75 208 SER A C 1
ATOM 1602 O O . SER A 1 208 ? 21.203 27.125 17.891 1 68.75 208 SER A O 1
ATOM 1604 N N . SER A 1 209 ? 20.406 27.906 16.125 1 61.19 209 SER A N 1
ATOM 1605 C CA . SER A 1 209 ? 21.391 28.984 16.078 1 61.19 209 SER A CA 1
ATOM 1606 C C . SER A 1 209 ? 22.812 28.438 16.156 1 61.19 209 SER A C 1
ATOM 1608 O O . SER A 1 209 ? 23.656 28.984 16.859 1 61.19 209 SER A O 1
ATOM 1610 N N . GLY A 1 210 ? 22.969 27.234 15.562 1 61.88 210 GLY A N 1
ATOM 1611 C CA . GLY A 1 210 ? 24.312 26.688 15.477 1 61.88 210 GLY A CA 1
ATOM 1612 C C . GLY A 1 210 ? 24.719 25.922 16.719 1 61.88 210 GLY A C 1
ATOM 1613 O O . GLY A 1 210 ? 25.844 25.422 16.797 1 61.88 210 GLY A O 1
ATOM 1614 N N . ARG A 1 211 ? 23.922 25.703 17.672 1 70.88 211 ARG A N 1
ATOM 1615 C CA . ARG A 1 211 ? 24.25 24.953 18.891 1 70.88 211 ARG A CA 1
ATOM 1616 C C . ARG A 1 211 ? 24.312 23.469 18.609 1 70.88 211 ARG A C 1
ATOM 1618 O O . ARG A 1 211 ? 23.375 22.891 18.062 1 70.88 211 ARG A O 1
ATOM 1625 N N . GLN A 1 212 ? 25.453 22.938 18.828 1 67.19 212 GLN A N 1
ATOM 1626 C CA . GLN A 1 212 ? 25.734 21.578 18.406 1 67.19 212 GLN A CA 1
ATOM 1627 C C . GLN A 1 212 ? 24.906 20.562 19.188 1 67.19 212 GLN A C 1
ATOM 1629 O O . GLN A 1 212 ? 24.531 19.516 18.656 1 67.19 212 GLN A O 1
ATOM 1634 N N . ASP A 1 213 ? 24.484 20.891 20.328 1 80.75 213 ASP A N 1
ATOM 1635 C CA . ASP A 1 213 ? 23.844 19.859 21.141 1 80.75 213 ASP A CA 1
ATOM 1636 C C . ASP A 1 213 ? 22.375 20.203 21.391 1 80.75 213 ASP A C 1
ATOM 1638 O O . ASP A 1 213 ? 21.797 19.766 22.391 1 80.75 213 ASP A O 1
ATOM 1642 N N . VAL A 1 214 ? 21.875 20.875 20.469 1 89.38 214 VAL A N 1
ATOM 1643 C CA . VAL A 1 214 ? 20.469 21.234 20.609 1 89.38 214 VAL A CA 1
ATOM 1644 C C . VAL A 1 214 ? 19.734 21 19.312 1 89.38 214 VAL A C 1
ATOM 1646 O O . VAL A 1 214 ? 20.219 21.359 18.234 1 89.38 214 VAL A O 1
ATOM 1649 N N . GLN A 1 215 ? 18.703 20.203 19.406 1 93 215 GLN A N 1
ATOM 1650 C CA . GLN A 1 215 ? 17.75 20.047 18.312 1 93 215 GLN A CA 1
ATOM 1651 C C . GLN A 1 215 ? 16.375 20.578 18.703 1 93 215 GLN A C 1
ATOM 1653 O O . GLN A 1 215 ? 15.781 20.156 19.703 1 93 215 GLN A O 1
ATOM 1658 N N . GLN A 1 216 ? 15.898 21.547 17.969 1 94.31 216 GLN A N 1
ATOM 1659 C CA . GLN A 1 216 ? 14.547 22.031 18.266 1 94.31 216 GLN A CA 1
ATOM 1660 C C . GLN A 1 216 ? 13.492 21.109 17.672 1 94.31 216 GLN A C 1
ATOM 1662 O O . GLN A 1 216 ? 13.664 20.578 16.578 1 94.31 216 GLN A O 1
ATOM 1667 N N . GLY A 1 217 ? 12.508 20.906 18.469 1 96.69 217 GLY A N 1
ATOM 1668 C CA . GLY A 1 217 ? 11.391 20.094 18.031 1 96.69 217 GLY A CA 1
ATOM 1669 C C . GLY A 1 217 ? 10.039 20.75 18.281 1 96.69 217 GLY A C 1
ATOM 1670 O O . GLY A 1 217 ? 9.844 21.406 19.312 1 96.69 217 GLY A O 1
ATOM 1671 N N . TYR A 1 218 ? 9.203 20.703 17.297 1 98.12 218 TYR A N 1
ATOM 1672 C CA . TYR A 1 218 ? 7.801 21.078 17.469 1 98.12 218 TYR A CA 1
ATOM 1673 C C . TYR A 1 218 ? 6.895 19.859 17.359 1 98.12 218 TYR A C 1
ATOM 1675 O O . TYR A 1 218 ? 6.789 19.234 16.297 1 98.12 218 TYR A O 1
ATOM 1683 N N . PHE A 1 219 ? 6.305 19.438 18.438 1 98.56 219 PHE A N 1
ATOM 1684 C CA . PHE A 1 219 ? 5.355 18.344 18.516 1 98.56 219 PHE A CA 1
ATOM 1685 C C . PHE A 1 219 ? 3.934 18.859 18.703 1 98.56 219 PHE A C 1
ATOM 1687 O O . PHE A 1 219 ? 3.621 19.5 19.703 1 98.56 219 PHE A O 1
ATOM 1694 N N . GLU A 1 220 ? 3.1 18.516 17.766 1 98.62 220 GLU A N 1
ATOM 1695 C CA . GLU A 1 220 ? 1.787 19.156 17.75 1 98.62 220 GLU A CA 1
ATOM 1696 C C . GLU A 1 220 ? 0.673 18.125 17.594 1 98.62 220 GLU A C 1
ATOM 1698 O O . GLU A 1 220 ? 0.766 17.219 16.766 1 98.62 220 GLU A O 1
ATOM 1703 N N . LEU A 1 221 ? -0.304 18.25 18.422 1 98.81 221 LEU A N 1
ATOM 1704 C CA . LEU A 1 221 ? -1.584 17.578 18.234 1 98.81 221 LEU A CA 1
ATOM 1705 C C . LEU A 1 221 ? -2.662 18.562 17.797 1 98.81 221 LEU A C 1
ATOM 1707 O O . LEU A 1 221 ? -2.904 19.562 18.484 1 98.81 221 LEU A O 1
ATOM 1711 N N . VAL A 1 222 ? -3.221 18.344 16.641 1 98.81 222 VAL A N 1
ATOM 1712 C CA . VAL A 1 222 ? -4.348 19.141 16.172 1 98.81 222 VAL A CA 1
ATOM 1713 C C . VAL A 1 222 ? -5.625 18.312 16.219 1 98.81 222 VAL A C 1
ATOM 1715 O O . VAL A 1 222 ? -5.723 17.281 15.547 1 98.81 222 VAL A O 1
ATOM 1718 N N . GLU A 1 223 ? -6.578 18.719 17.016 1 98.56 223 GLU A N 1
ATOM 1719 C CA . GLU A 1 223 ? -7.891 18.094 17.109 1 98.56 223 GLU A CA 1
ATOM 1720 C C . GLU A 1 223 ? -8.977 19 16.531 1 98.56 223 GLU A C 1
ATOM 1722 O O . GLU A 1 223 ? -9.195 20.109 17.031 1 98.56 223 GLU A O 1
ATOM 1727 N N . THR A 1 224 ? -9.578 18.5 15.523 1 98.75 224 THR A N 1
ATOM 1728 C CA . THR A 1 224 ? -10.648 19.281 14.906 1 98.75 224 THR A CA 1
ATOM 1729 C C . THR A 1 224 ? -11.984 18.562 15.031 1 98.75 224 THR A C 1
ATOM 1731 O O . THR A 1 224 ? -12.07 17.359 14.773 1 98.75 224 THR A O 1
ATOM 1734 N N . HIS A 1 225 ? -12.938 19.312 15.492 1 98.81 225 HIS A N 1
ATOM 1735 C CA . HIS A 1 225 ? -14.312 18.828 15.617 1 98.81 225 HIS A CA 1
ATOM 1736 C C . HIS A 1 225 ? -15.242 19.547 14.656 1 98.81 225 HIS A C 1
ATOM 1738 O O . HIS A 1 225 ? -15.539 20.734 14.844 1 98.81 225 HIS A O 1
ATOM 1744 N N . VAL A 1 226 ? -15.711 18.797 13.68 1 98.94 226 VAL A N 1
ATOM 1745 C CA . VAL A 1 226 ? -16.578 19.375 12.664 1 98.94 226 VAL A CA 1
ATOM 1746 C C . VAL A 1 226 ? -18.016 18.875 12.875 1 98.94 226 VAL A C 1
ATOM 1748 O O . VAL A 1 226 ? -18.359 17.75 12.484 1 98.94 226 VAL A O 1
ATOM 1751 N N . SER A 1 227 ? -18.859 19.75 13.406 1 98.81 227 SER A N 1
ATOM 1752 C CA . SER A 1 227 ? -20.234 19.406 13.742 1 98.81 227 SER A CA 1
ATOM 1753 C C . SER A 1 227 ? -21.094 19.281 12.484 1 98.81 227 SER A C 1
ATOM 1755 O O . SER A 1 227 ? -20.609 19.547 11.375 1 98.81 227 SER A O 1
ATOM 1757 N N . PRO A 1 228 ? -22.359 18.781 12.656 1 98.81 228 PRO A N 1
ATOM 1758 C CA . PRO A 1 228 ? -23.219 18.562 11.484 1 98.81 228 PRO A CA 1
ATOM 1759 C C . PRO A 1 228 ? -23.359 19.797 10.617 1 98.81 228 PRO A C 1
ATOM 1761 O O . PRO A 1 228 ? -23.594 20.891 11.141 1 98.81 228 PRO A O 1
ATOM 1764 N N . ASN A 1 229 ? -23.172 19.688 9.344 1 98.81 229 ASN A N 1
ATOM 1765 C CA . ASN A 1 229 ? -23.359 20.703 8.32 1 98.81 229 ASN A CA 1
ATOM 1766 C C . ASN A 1 229 ? -22.312 21.812 8.43 1 98.81 229 ASN A C 1
ATOM 1768 O O . ASN A 1 229 ? -22.453 22.875 7.836 1 98.81 229 ASN A O 1
ATOM 1772 N N . ALA A 1 230 ? -21.25 21.578 9.242 1 98.88 230 ALA A N 1
ATOM 1773 C CA . ALA A 1 230 ? -20.156 22.562 9.328 1 98.88 230 ALA A CA 1
ATOM 1774 C C . ALA A 1 230 ? -19.109 22.297 8.258 1 98.88 230 ALA A C 1
ATOM 1776 O O . ALA A 1 230 ? -18.984 21.188 7.754 1 98.88 230 ALA A O 1
ATOM 1777 N N . HIS A 1 231 ? -18.438 23.344 7.828 1 98.62 231 HIS A N 1
ATOM 1778 C CA . HIS A 1 231 ? -17.344 23.266 6.863 1 98.62 231 HIS A CA 1
ATOM 1779 C C . HIS A 1 231 ? -16.078 23.938 7.398 1 98.62 231 HIS A C 1
ATOM 1781 O O . HIS A 1 231 ? -16.078 25.141 7.629 1 98.62 231 HIS A O 1
ATOM 1787 N N . LEU A 1 232 ? -15.07 23.172 7.594 1 98.75 232 LEU A N 1
ATOM 1788 C CA . LEU A 1 232 ? -13.812 23.703 8.109 1 98.75 232 LEU A CA 1
ATOM 1789 C C . LEU A 1 232 ? -12.664 23.422 7.145 1 98.75 232 LEU A C 1
ATOM 1791 O O . LEU A 1 232 ? -12.5 22.297 6.676 1 98.75 232 LEU A O 1
ATOM 1795 N N . GLU A 1 233 ? -11.945 24.453 6.781 1 97.81 233 GLU A N 1
ATOM 1796 C CA . GLU A 1 233 ? -10.703 24.344 6.031 1 97.81 233 GLU A CA 1
ATOM 1797 C C . GLU A 1 233 ? -9.5 24.719 6.898 1 97.81 233 GLU A C 1
ATOM 1799 O O . GLU A 1 233 ? -9.469 25.781 7.508 1 97.81 233 GLU A O 1
ATOM 1804 N N . MET A 1 234 ? -8.586 23.828 6.957 1 98.44 234 MET A N 1
ATOM 1805 C CA . MET A 1 234 ? -7.348 24.125 7.676 1 98.44 234 MET A CA 1
ATOM 1806 C C . MET A 1 234 ? -6.152 24.109 6.73 1 98.44 234 MET A C 1
ATOM 1808 O O . MET A 1 234 ? -5.852 23.094 6.113 1 98.44 234 MET A O 1
ATOM 1812 N N . VAL A 1 235 ? -5.527 25.25 6.602 1 97.62 235 VAL A N 1
ATOM 1813 C CA . VAL A 1 235 ? -4.324 25.406 5.789 1 97.62 235 VAL A CA 1
ATOM 1814 C C . VAL A 1 235 ? -3.094 25.469 6.695 1 97.62 235 VAL A C 1
ATOM 1816 O O . VAL A 1 235 ? -3.059 26.25 7.645 1 97.62 235 VAL A O 1
ATOM 1819 N N . THR A 1 236 ? -2.164 24.641 6.473 1 98.5 236 THR A N 1
ATOM 1820 C CA . THR A 1 236 ? -0.917 24.688 7.227 1 98.5 236 THR A CA 1
ATOM 1821 C C . THR A 1 236 ? 0.272 24.906 6.293 1 98.5 236 THR A C 1
ATOM 1823 O O . THR A 1 236 ? 0.469 24.141 5.348 1 98.5 236 THR A O 1
ATOM 1826 N N . LEU A 1 237 ? 1 25.891 6.551 1 97.81 237 LEU A N 1
ATOM 1827 C CA . LEU A 1 237 ? 2.244 26.172 5.844 1 97.81 237 LEU A CA 1
ATOM 1828 C C . LEU A 1 237 ? 3.443 26.031 6.777 1 97.81 237 LEU A C 1
ATOM 1830 O O . LEU A 1 237 ? 3.715 26.922 7.586 1 97.81 237 LEU A O 1
ATOM 1834 N N . GLN A 1 238 ? 4.18 24.938 6.66 1 98.06 238 GLN A N 1
ATOM 1835 C CA . GLN A 1 238 ? 5.324 24.641 7.512 1 98.06 238 GLN A CA 1
ATOM 1836 C C . GLN A 1 238 ? 6.621 25.141 6.887 1 98.06 238 GLN A C 1
ATOM 1838 O O . GLN A 1 238 ? 7.086 24.594 5.883 1 98.06 238 GLN A O 1
ATOM 1843 N N . ALA A 1 239 ? 7.176 26.078 7.52 1 96.12 239 ALA A N 1
ATOM 1844 C CA . ALA A 1 239 ? 8.391 26.719 7.023 1 96.12 239 ALA A CA 1
ATOM 1845 C C . ALA A 1 239 ? 9.453 26.797 8.117 1 96.12 239 ALA A C 1
ATOM 1847 O O . ALA A 1 239 ? 10.055 27.859 8.328 1 96.12 239 ALA A O 1
ATOM 1848 N N . MET A 1 240 ? 9.672 25.781 8.789 1 94.12 240 MET A N 1
ATOM 1849 C CA . MET A 1 240 ? 10.609 25.734 9.906 1 94.12 240 MET A CA 1
ATOM 1850 C C . MET A 1 240 ? 12.039 25.531 9.406 1 94.12 240 MET A C 1
ATOM 1852 O O . MET A 1 240 ? 12.242 25.047 8.289 1 94.12 240 MET A O 1
ATOM 1856 N N . GLY A 1 241 ? 12.922 25.859 10.289 1 88.75 241 GLY A N 1
ATOM 1857 C CA . GLY A 1 241 ? 14.328 25.703 9.938 1 88.75 241 GLY A CA 1
ATOM 1858 C C . GLY A 1 241 ? 14.719 24.266 9.672 1 88.75 241 GLY A C 1
ATOM 1859 O O . GLY A 1 241 ? 14.133 23.344 10.234 1 88.75 241 GLY A O 1
ATOM 1860 N N . ALA A 1 242 ? 15.797 24.062 8.945 1 83.38 242 ALA A N 1
ATOM 1861 C CA . ALA A 1 242 ? 16.172 22.766 8.398 1 83.38 242 ALA A CA 1
ATOM 1862 C C . ALA A 1 242 ? 16.75 21.859 9.477 1 83.38 242 ALA A C 1
ATOM 1864 O O . ALA A 1 242 ? 16.922 20.656 9.266 1 83.38 242 ALA A O 1
ATOM 1865 N N . ASP A 1 243 ? 16.969 22.391 10.656 1 88.31 243 ASP A N 1
ATOM 1866 C CA . ASP A 1 243 ? 17.516 21.562 11.711 1 88.31 243 ASP A CA 1
ATOM 1867 C C . ASP A 1 243 ? 16.453 21.188 12.734 1 88.31 243 ASP A C 1
ATOM 1869 O O . ASP A 1 243 ? 16.734 20.484 13.711 1 88.31 243 ASP A O 1
ATOM 1873 N N . THR A 1 244 ? 15.305 21.625 12.508 1 94.44 244 THR A N 1
ATOM 1874 C CA . THR A 1 244 ? 14.188 21.375 13.406 1 94.44 244 THR A CA 1
ATOM 1875 C C . THR A 1 244 ? 13.461 20.078 13.031 1 94.44 244 THR A C 1
ATOM 1877 O O . THR A 1 244 ? 13.461 19.688 11.867 1 94.44 244 THR A O 1
ATOM 1880 N N . VAL A 1 245 ? 12.938 19.359 14.008 1 96.88 245 VAL A N 1
ATOM 1881 C CA . VAL A 1 245 ? 12.047 18.234 13.727 1 96.88 245 VAL A CA 1
ATOM 1882 C C . VAL A 1 245 ? 10.602 18.625 14.047 1 96.88 245 VAL A C 1
ATOM 1884 O O . VAL A 1 245 ? 10.344 19.312 15.039 1 96.88 245 VAL A O 1
ATOM 1887 N N . ASN A 1 246 ? 9.719 18.344 13.18 1 98.31 246 ASN A N 1
ATOM 1888 C CA . ASN A 1 246 ? 8.297 18.641 13.336 1 98.31 246 ASN A CA 1
ATOM 1889 C C . ASN A 1 246 ? 7.449 17.375 13.266 1 98.31 246 ASN A C 1
ATOM 1891 O O . ASN A 1 246 ? 7.426 16.703 12.242 1 98.31 246 ASN A O 1
ATOM 1895 N N . VAL A 1 247 ? 6.848 17 14.32 1 98.38 247 VAL A N 1
ATOM 1896 C CA . VAL A 1 247 ? 5.93 15.867 14.398 1 98.38 247 VAL A CA 1
ATOM 1897 C C . VAL A 1 247 ? 4.512 16.375 14.656 1 98.38 247 VAL A C 1
ATOM 1899 O O . VAL A 1 247 ? 4.258 17.031 15.664 1 98.38 247 VAL A O 1
ATOM 1902 N N . SER A 1 248 ? 3.623 16.078 13.781 1 98.62 248 SER A N 1
ATOM 1903 C CA . SER A 1 248 ? 2.262 16.594 13.898 1 98.62 248 SER A CA 1
ATOM 1904 C C . SER A 1 248 ? 1.236 15.477 13.711 1 98.62 248 SER A C 1
ATOM 1906 O O . SER A 1 248 ? 1.169 14.852 12.648 1 98.62 248 SER A O 1
ATOM 1908 N N . ASN A 1 249 ? 0.497 15.141 14.734 1 98.62 249 ASN A N 1
ATOM 1909 C CA . ASN A 1 249 ? -0.697 14.312 14.641 1 98.62 249 ASN A CA 1
ATOM 1910 C C . ASN A 1 249 ? -1.962 15.156 14.523 1 98.62 249 ASN A C 1
ATOM 1912 O O . ASN A 1 249 ? -2.256 15.969 15.406 1 98.62 249 ASN A O 1
ATOM 1916 N N . ARG A 1 250 ? -2.676 14.953 13.461 1 98.75 250 ARG A N 1
ATOM 1917 C CA . ARG A 1 250 ? -3.852 15.758 13.164 1 98.75 250 ARG A CA 1
ATOM 1918 C C . ARG A 1 250 ? -5.094 14.883 13.008 1 98.75 250 ARG A C 1
ATOM 1920 O O . ARG A 1 250 ? -5.082 13.914 12.25 1 98.75 250 ARG A O 1
ATOM 1927 N N . LYS A 1 251 ? -6.121 15.258 13.75 1 98.69 251 LYS A N 1
ATOM 1928 C CA . LYS A 1 251 ? -7.359 14.484 13.719 1 98.69 251 LYS A CA 1
ATOM 1929 C C . LYS A 1 251 ? -8.555 15.383 13.406 1 98.69 251 LYS A C 1
ATOM 1931 O O . LYS A 1 251 ? -8.672 16.484 13.953 1 98.69 251 LYS A O 1
ATOM 1936 N N . ALA A 1 252 ? -9.352 14.922 12.531 1 98.88 252 ALA A N 1
ATOM 1937 C CA . ALA A 1 252 ? -10.656 15.531 12.312 1 98.88 252 ALA A CA 1
ATOM 1938 C C . ALA A 1 252 ? -11.781 14.539 12.562 1 98.88 252 ALA A C 1
ATOM 1940 O O . ALA A 1 252 ? -11.727 13.398 12.094 1 98.88 252 ALA A O 1
ATOM 1941 N N . PHE A 1 253 ? -12.68 14.945 13.328 1 98.88 253 PHE A N 1
ATOM 1942 C CA . PHE A 1 253 ? -13.914 14.195 13.531 1 98.88 253 PHE A CA 1
ATOM 1943 C C . PHE A 1 253 ? -15.094 14.898 12.867 1 98.88 253 PHE A C 1
ATOM 1945 O O . PHE A 1 253 ? -15.516 15.969 13.305 1 98.88 253 PHE A O 1
ATOM 1952 N N . VAL A 1 254 ? -15.633 14.289 11.844 1 98.94 254 VAL A N 1
ATOM 1953 C CA . VAL A 1 254 ? -16.594 14.969 10.984 1 98.94 254 VAL A CA 1
ATOM 1954 C C . VAL A 1 254 ? -17.984 14.336 11.148 1 98.94 254 VAL A C 1
ATOM 1956 O O . VAL A 1 254 ? -18.156 13.148 10.859 1 98.94 254 VAL A O 1
ATOM 1959 N N . GLU A 1 255 ? -18.938 15.125 11.602 1 98.81 255 GLU A N 1
ATOM 1960 C CA . GLU A 1 255 ? -20.297 14.656 11.828 1 98.81 255 GLU A CA 1
ATOM 1961 C C . GLU A 1 255 ? -21.125 14.742 10.555 1 98.81 255 GLU A C 1
ATOM 1963 O O . GLU A 1 255 ? -20.594 15.023 9.477 1 98.81 255 GLU A O 1
ATOM 1968 N N . ARG A 1 256 ? -22.406 14.43 10.719 1 98.75 256 ARG A N 1
ATOM 1969 C CA . ARG A 1 256 ? -23.344 14.328 9.602 1 98.75 256 ARG A CA 1
ATOM 1970 C C . ARG A 1 256 ? -23.234 15.539 8.68 1 98.75 256 ARG A C 1
ATOM 1972 O O . ARG A 1 256 ? -23.344 16.688 9.133 1 98.75 256 ARG A O 1
ATOM 1979 N N . ASP A 1 257 ? -22.922 15.367 7.395 1 98.75 257 ASP A N 1
ATOM 1980 C CA . ASP A 1 257 ? -22.891 16.344 6.316 1 98.75 257 ASP A CA 1
ATOM 1981 C C . ASP A 1 257 ? -21.859 17.438 6.602 1 98.75 257 ASP A C 1
ATOM 1983 O O . ASP A 1 257 ? -21.938 18.531 6.047 1 98.75 257 ASP A O 1
ATOM 1987 N N . GLY A 1 258 ? -20.969 17.141 7.527 1 98.88 258 GLY A N 1
ATOM 1988 C CA . GLY A 1 258 ? -19.828 18.016 7.742 1 98.88 258 GLY A CA 1
ATOM 1989 C C . GLY A 1 258 ? -18.75 17.859 6.684 1 98.88 258 GLY A C 1
ATOM 1990 O O . GLY A 1 258 ? -18.688 16.828 6.004 1 98.88 258 GLY A O 1
ATOM 1991 N N . LYS A 1 259 ? -17.906 18.891 6.508 1 98.81 259 LYS A N 1
ATOM 1992 C CA . LYS A 1 259 ? -16.844 18.859 5.52 1 98.81 259 LYS A CA 1
ATOM 1993 C C . LYS A 1 259 ? -15.531 19.375 6.117 1 98.81 259 LYS A C 1
ATOM 1995 O O . LYS A 1 259 ? -15.469 20.484 6.648 1 98.81 259 LYS A O 1
ATOM 2000 N N . MET A 1 260 ? -14.516 18.562 6.031 1 98.88 260 MET A N 1
ATOM 2001 C CA . MET A 1 260 ? -13.172 18.938 6.465 1 98.88 260 MET A CA 1
ATOM 2002 C C . MET A 1 260 ? -12.211 18.984 5.281 1 98.88 260 MET A C 1
ATOM 2004 O O . MET A 1 260 ? -12.148 18.047 4.48 1 98.88 260 MET A O 1
ATOM 2008 N N . SER A 1 261 ? -11.5 20.094 5.117 1 98 261 SER A N 1
ATOM 2009 C CA . SER A 1 261 ? -10.453 20.219 4.109 1 98 261 SER A CA 1
ATOM 2010 C C . SER A 1 261 ? -9.109 20.531 4.742 1 98 261 SER A C 1
ATOM 2012 O O . SER A 1 261 ? -8.969 21.547 5.441 1 98 261 SER A O 1
ATOM 2014 N N . TRP A 1 262 ? -8.141 19.672 4.504 1 98.31 262 TRP A N 1
ATOM 2015 C CA . TRP A 1 262 ? -6.75 19.922 4.879 1 98.31 262 TRP A CA 1
ATOM 2016 C C . TRP A 1 262 ? -5.93 20.359 3.676 1 98.31 262 TRP A C 1
ATOM 2018 O O . TRP A 1 262 ? -5.891 19.672 2.652 1 98.31 262 TRP A O 1
ATOM 2028 N N . TYR A 1 263 ? -5.32 21.469 3.734 1 97.12 263 TYR A N 1
ATOM 2029 C CA . TYR A 1 263 ? -4.301 21.922 2.791 1 97.12 263 TYR A CA 1
ATOM 2030 C C . TYR A 1 263 ? -2.963 22.125 3.494 1 97.12 263 TYR A C 1
ATOM 2032 O O . TYR A 1 263 ? -2.805 23.078 4.266 1 97.12 263 TYR A O 1
ATOM 2040 N N . ILE A 1 264 ? -2.002 21.281 3.205 1 97.75 264 ILE A N 1
ATOM 2041 C CA . ILE A 1 264 ? -0.767 21.297 3.982 1 97.75 264 ILE A CA 1
ATOM 2042 C C . ILE A 1 264 ? 0.43 21.453 3.047 1 97.75 264 ILE A C 1
ATOM 2044 O O . ILE A 1 264 ? 0.592 20.672 2.104 1 97.75 264 ILE A O 1
ATOM 2048 N N . GLY A 1 265 ? 1.21 22.438 3.244 1 97.19 265 GLY A N 1
ATOM 2049 C CA . GLY A 1 265 ? 2.504 22.594 2.598 1 97.19 265 GLY A CA 1
ATOM 2050 C C . GLY A 1 265 ? 3.67 22.391 3.547 1 97.19 265 GLY A C 1
ATOM 2051 O O . GLY A 1 265 ? 3.77 23.062 4.574 1 97.19 265 GLY A O 1
ATOM 2052 N N . MET A 1 266 ? 4.551 21.453 3.23 1 98 266 MET A N 1
ATOM 2053 C CA . MET A 1 266 ? 5.734 21.172 4.039 1 98 266 MET A CA 1
ATOM 2054 C C . MET A 1 266 ? 7.004 21.562 3.297 1 98 266 MET A C 1
ATOM 2056 O O . MET A 1 266 ? 7.391 20.922 2.326 1 98 266 MET A O 1
ATOM 2060 N N . PHE A 1 267 ? 7.719 22.531 3.854 1 96.69 267 PHE A N 1
ATOM 2061 C CA . PHE A 1 267 ? 8.844 23.094 3.121 1 96.69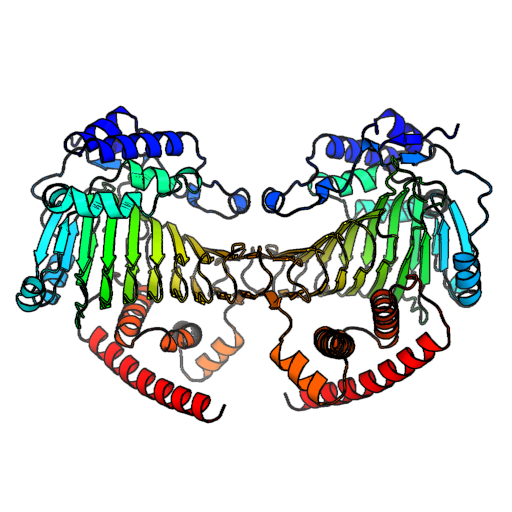 267 PHE A CA 1
ATOM 2062 C C . PHE A 1 267 ? 10.109 23.078 3.971 1 96.69 267 PHE A C 1
ATOM 2064 O O . PHE A 1 267 ? 11.227 23.141 3.441 1 96.69 267 PHE A O 1
ATOM 2071 N N . GLY A 1 268 ? 9.891 22.969 5.254 1 95.25 268 GLY A N 1
ATOM 2072 C CA . GLY A 1 268 ? 11.047 23.047 6.133 1 95.25 268 GLY A CA 1
ATOM 2073 C C . GLY A 1 268 ? 11.281 21.797 6.941 1 95.25 268 GLY A C 1
ATOM 2074 O O . GLY A 1 268 ? 10.977 20.688 6.484 1 95.25 268 GLY A O 1
ATOM 2075 N N . SER A 1 269 ? 12.078 21.969 8.023 1 95.12 269 SER A N 1
ATOM 2076 C CA . SER A 1 269 ? 12.375 20.969 9.031 1 95.12 269 SER A CA 1
ATOM 2077 C C . SER A 1 269 ? 13.328 19.906 8.492 1 95.12 269 SER A C 1
ATOM 2079 O O . SER A 1 269 ? 13.383 19.672 7.285 1 95.12 269 SER A O 1
ATOM 2081 N N . LEU A 1 270 ? 14.109 19.359 9.406 1 96.06 270 LEU A N 1
ATOM 2082 C CA . LEU A 1 270 ? 14.938 18.203 9.094 1 96.06 270 LEU A CA 1
ATOM 2083 C C . LEU A 1 270 ? 14.078 16.953 8.875 1 96.06 270 LEU A C 1
ATOM 2085 O O . LEU A 1 270 ? 14.281 16.219 7.906 1 96.06 270 LEU A O 1
ATOM 2089 N N . LEU A 1 271 ? 13.156 16.797 9.758 1 97.75 271 LEU A N 1
ATOM 2090 C CA . LEU A 1 271 ? 12.133 15.758 9.672 1 97.75 271 LEU A CA 1
ATOM 2091 C C . LEU A 1 271 ? 10.742 16.344 9.859 1 97.75 271 LEU A C 1
ATOM 2093 O O . LEU A 1 271 ? 10.5 17.094 10.812 1 97.75 271 LEU A O 1
ATOM 2097 N N . SER A 1 272 ? 9.898 16.109 8.961 1 98.31 272 SER A N 1
ATOM 2098 C CA . SER A 1 272 ? 8.469 16.375 9.117 1 98.31 272 SER A CA 1
ATOM 2099 C C . SER A 1 272 ? 7.676 15.062 9.148 1 98.31 272 SER A C 1
ATOM 2101 O O . SER A 1 272 ? 7.598 14.352 8.148 1 98.31 272 SER A O 1
ATOM 2103 N N . ARG A 1 273 ? 7.188 14.711 10.25 1 97.75 273 ARG A N 1
ATOM 2104 C CA . ARG A 1 273 ? 6.305 13.555 10.398 1 97.75 273 ARG A CA 1
ATOM 2105 C C . ARG A 1 273 ? 4.863 14 10.633 1 97.75 273 ARG A C 1
ATOM 2107 O O . ARG A 1 273 ? 4.523 14.461 11.727 1 97.75 273 ARG A O 1
ATOM 2114 N N . TYR A 1 274 ? 4.047 13.852 9.656 1 98.44 274 TYR A N 1
ATOM 2115 C CA . TYR A 1 274 ? 2.652 14.273 9.719 1 98.44 274 TYR A CA 1
ATOM 2116 C C . TYR A 1 274 ? 1.715 13.078 9.609 1 98.44 274 TYR A C 1
ATOM 2118 O O . TYR A 1 274 ? 1.823 12.281 8.672 1 98.44 274 TYR A O 1
ATOM 2126 N N . LYS A 1 275 ? 0.904 12.875 10.523 1 97.88 275 LYS A N 1
ATOM 2127 C CA . LYS A 1 275 ? -0.191 11.906 10.461 1 97.88 275 LYS A CA 1
ATOM 2128 C C . LYS A 1 275 ? -1.545 12.609 10.523 1 97.88 275 LYS A C 1
ATOM 2130 O O . LYS A 1 275 ? -1.891 13.211 11.547 1 97.88 275 LYS A O 1
ATOM 2135 N N . THR A 1 276 ? -2.283 12.57 9.445 1 98.69 276 THR A N 1
ATOM 2136 C CA . THR A 1 276 ? -3.588 13.219 9.344 1 98.69 276 THR A CA 1
ATOM 2137 C C . THR A 1 276 ? -4.699 12.18 9.25 1 98.69 276 THR A C 1
ATOM 2139 O O . THR A 1 276 ? -4.781 11.438 8.266 1 98.69 276 THR A O 1
ATOM 2142 N N . ASP A 1 277 ? -5.5 12.094 10.25 1 98.62 277 ASP A N 1
ATOM 2143 C CA . ASP A 1 277 ? -6.648 11.203 10.289 1 98.62 277 ASP A CA 1
ATOM 2144 C C . ASP A 1 277 ? -7.953 11.977 10.109 1 98.62 277 ASP A C 1
ATOM 2146 O O . ASP A 1 277 ? -8.266 12.867 10.898 1 98.62 277 ASP A O 1
ATOM 2150 N N . SER A 1 278 ? -8.672 11.695 9.102 1 98.88 278 SER A N 1
ATOM 2151 C CA . SER A 1 278 ? -10.031 12.211 8.945 1 98.88 278 SER A CA 1
ATOM 2152 C C . SER A 1 278 ? -11.062 11.125 9.219 1 98.88 278 SER A C 1
ATOM 2154 O O . SER A 1 278 ? -11.219 10.195 8.43 1 98.88 278 SER A O 1
ATOM 2156 N N . VAL A 1 279 ? -11.695 11.273 10.32 1 98.81 279 VAL A N 1
ATOM 2157 C CA . VAL A 1 279 ? -12.695 10.297 10.742 1 98.81 279 VAL A CA 1
ATOM 2158 C C . VAL A 1 279 ? -14.086 10.789 10.359 1 98.81 279 VAL A C 1
ATOM 2160 O O . VAL A 1 279 ? -14.641 11.68 11.008 1 98.81 279 VAL A O 1
ATOM 2163 N N . MET A 1 280 ? -14.617 10.219 9.359 1 98.75 280 MET A N 1
ATOM 2164 C CA . MET A 1 280 ? -15.984 10.531 8.961 1 98.75 280 MET A CA 1
ATOM 2165 C C . MET A 1 280 ? -16.984 9.742 9.805 1 98.75 280 MET A C 1
ATOM 2167 O O . MET A 1 280 ? -17.359 8.625 9.445 1 98.75 280 MET A O 1
ATOM 2171 N N . LYS A 1 281 ? -17.547 10.383 10.781 1 97.94 281 LYS A N 1
ATOM 2172 C CA . LYS A 1 281 ? -18.406 9.734 11.781 1 97.94 281 LYS A CA 1
ATOM 2173 C C . LYS A 1 281 ? -19.844 9.648 11.289 1 97.94 281 LYS A C 1
ATOM 2175 O O . LYS A 1 281 ? -20.5 8.625 11.484 1 97.94 281 LYS A O 1
ATOM 2180 N N . GLY A 1 282 ? -20.297 10.758 10.781 1 98 282 GLY A N 1
ATOM 2181 C CA . GLY A 1 282 ? -21.719 10.859 10.438 1 98 282 GLY A CA 1
ATOM 2182 C C . GLY A 1 282 ? -21.984 10.578 8.977 1 98 282 GLY A C 1
ATOM 2183 O O . GLY A 1 282 ? -21.078 10.641 8.141 1 98 282 GLY A O 1
ATOM 2184 N N . PRO A 1 283 ? -23.297 10.227 8.695 1 98.38 283 PRO A N 1
ATOM 2185 C CA . PRO A 1 283 ? -23.672 10.047 7.285 1 98.38 283 PRO A CA 1
ATOM 2186 C C . PRO A 1 283 ? -23.422 11.305 6.453 1 98.38 283 PRO A C 1
ATOM 2188 O O . PRO A 1 283 ? -23.672 12.414 6.922 1 98.38 283 PRO A O 1
ATOM 2191 N N . GLY A 1 284 ? -22.875 11.156 5.277 1 98.5 284 GLY A N 1
ATOM 2192 C CA . GLY A 1 284 ? -22.688 12.273 4.363 1 98.5 284 GLY A CA 1
ATOM 2193 C C . GLY A 1 284 ? -21.453 13.094 4.68 1 98.5 284 GLY A C 1
ATOM 2194 O O . GLY A 1 284 ? -21.141 14.055 3.977 1 98.5 284 GLY A O 1
ATOM 2195 N N . ALA A 1 285 ? -20.703 12.734 5.719 1 98.81 285 ALA A N 1
ATOM 2196 C CA . ALA A 1 285 ? -19.469 13.445 6.066 1 98.81 285 ALA A CA 1
ATOM 2197 C C . ALA A 1 285 ? -18.438 13.352 4.941 1 98.81 285 ALA A C 1
ATOM 2199 O O . ALA A 1 285 ? -18.391 12.344 4.234 1 98.81 285 ALA A O 1
ATOM 2200 N N . SER A 1 286 ? -17.625 14.367 4.742 1 98.69 286 SER A N 1
ATOM 2201 C CA . SER A 1 286 ? -16.609 14.352 3.699 1 98.69 286 SER A CA 1
ATOM 2202 C C . SER A 1 286 ? -15.305 14.992 4.184 1 98.69 286 SER A C 1
ATOM 2204 O O . SER A 1 286 ? -15.328 15.875 5.047 1 98.69 286 SER A O 1
ATOM 2206 N N . ALA A 1 287 ? -14.234 14.531 3.689 1 98.62 287 ALA A N 1
ATOM 2207 C CA . ALA A 1 287 ? -12.922 15.094 3.998 1 98.62 287 ALA A CA 1
ATOM 2208 C C . ALA A 1 287 ? -12.031 15.109 2.762 1 98.62 287 ALA A C 1
ATOM 2210 O O . ALA A 1 287 ? -12.055 14.172 1.956 1 98.62 287 ALA A O 1
ATOM 2211 N N . GLU A 1 288 ? -11.305 16.141 2.598 1 97.5 288 GLU A N 1
ATOM 2212 C CA . GLU A 1 288 ? -10.281 16.297 1.564 1 97.5 288 GLU A CA 1
ATOM 2213 C C . GLU A 1 288 ? -8.938 16.688 2.17 1 97.5 288 GLU A C 1
ATOM 2215 O O . GLU A 1 288 ? -8.875 17.484 3.102 1 97.5 288 GLU A O 1
ATOM 2220 N N . ASP A 1 289 ? -7.914 16.062 1.715 1 97.5 289 ASP A N 1
ATOM 2221 C CA . ASP A 1 289 ? -6.555 16.312 2.18 1 97.5 289 ASP A CA 1
ATOM 2222 C C . ASP A 1 289 ? -5.594 16.469 1.005 1 97.5 289 ASP A C 1
ATOM 2224 O O . ASP A 1 289 ? -5.379 15.531 0.238 1 97.5 289 ASP A O 1
ATOM 2228 N N . VAL A 1 290 ? -5.07 17.656 0.837 1 96.69 290 VAL A N 1
ATOM 2229 C CA . VAL A 1 290 ? -4.078 17.953 -0.193 1 96.69 290 VAL A CA 1
ATOM 2230 C C . VAL A 1 290 ? -2.76 18.359 0.461 1 96.69 290 VAL A C 1
ATOM 2232 O O . VAL A 1 290 ? -2.707 19.344 1.201 1 96.69 290 VAL A O 1
ATOM 2235 N N . GLU A 1 291 ? -1.716 17.656 0.166 1 96.81 291 GLU A N 1
ATOM 2236 C CA . GLU A 1 291 ? -0.42 17.953 0.768 1 96.81 291 GLU A CA 1
ATOM 2237 C C . GLU A 1 291 ? 0.657 18.125 -0.299 1 96.81 291 GLU A C 1
ATOM 2239 O O . GLU A 1 291 ? 0.706 17.359 -1.27 1 96.81 291 GLU A O 1
ATOM 2244 N N . ILE A 1 292 ? 1.461 19.141 -0.102 1 96.75 292 ILE A N 1
ATOM 2245 C CA . ILE A 1 292 ? 2.582 19.422 -0.991 1 96.75 292 ILE A CA 1
ATOM 2246 C C . ILE A 1 292 ? 3.889 19.391 -0.202 1 96.75 292 ILE A C 1
ATOM 2248 O O . ILE A 1 292 ? 4.02 20.062 0.824 1 96.75 292 ILE A O 1
ATOM 2252 N N . ILE A 1 293 ? 4.852 18.641 -0.722 1 97.75 293 ILE A N 1
ATOM 2253 C CA . ILE A 1 293 ? 6.164 18.516 -0.099 1 97.75 293 ILE A CA 1
ATOM 2254 C C . ILE A 1 293 ? 7.238 19.016 -1.062 1 97.75 293 ILE A C 1
ATOM 2256 O O . ILE A 1 293 ? 7.254 18.625 -2.236 1 97.75 293 ILE A O 1
ATOM 2260 N N . PHE A 1 294 ? 8.047 19.875 -0.629 1 97.44 294 PHE A N 1
ATOM 2261 C CA . PHE A 1 294 ? 9.258 20.234 -1.351 1 97.44 294 PHE A CA 1
ATOM 2262 C C . PHE A 1 294 ? 10.492 20.016 -0.482 1 97.44 294 PHE A C 1
ATOM 2264 O O . PHE A 1 294 ? 10.828 20.844 0.357 1 97.44 294 PHE A O 1
ATOM 2271 N N . GLY A 1 295 ? 11.234 18.938 -0.75 1 97.25 295 GLY A N 1
ATOM 2272 C CA . GLY A 1 295 ? 12.391 18.562 0.048 1 97.25 295 GLY A CA 1
ATOM 2273 C C . GLY A 1 295 ? 13.711 18.969 -0.587 1 97.25 295 GLY A C 1
ATOM 2274 O O . GLY A 1 295 ? 13.883 18.844 -1.8 1 97.25 295 GLY A O 1
ATOM 2275 N N . VAL A 1 296 ? 14.602 19.438 0.211 1 95.81 296 VAL A N 1
ATOM 2276 C CA . VAL A 1 296 ? 15.953 19.797 -0.214 1 95.81 296 VAL A CA 1
ATOM 2277 C C . VAL A 1 296 ? 16.969 19.281 0.803 1 95.81 296 VAL A C 1
ATOM 2279 O O . VAL A 1 296 ? 16.641 19.078 1.974 1 95.81 296 VAL A O 1
ATOM 2282 N N . GLY A 1 297 ? 18.125 19.062 0.334 1 95.44 297 GLY A N 1
ATOM 2283 C CA . GLY A 1 297 ? 19.172 18.609 1.239 1 95.44 297 GLY A CA 1
ATOM 2284 C C . GLY A 1 297 ? 18.875 17.266 1.878 1 95.44 297 GLY A C 1
ATOM 2285 O O . GLY A 1 297 ? 18.547 16.312 1.185 1 95.44 297 GLY A O 1
ATOM 2286 N N . ASN A 1 298 ? 19.047 17.219 3.189 1 95.56 298 ASN A N 1
ATOM 2287 C CA . ASN A 1 298 ? 18.875 15.938 3.883 1 95.56 298 ASN A CA 1
ATOM 2288 C C . ASN A 1 298 ? 17.531 15.859 4.586 1 95.56 298 ASN A C 1
ATOM 2290 O O . ASN A 1 298 ? 17.359 15.078 5.527 1 95.56 298 ASN A O 1
ATOM 2294 N N . GLN A 1 299 ? 16.609 16.641 4.121 1 97.31 299 GLN A N 1
ATOM 2295 C CA . GLN A 1 299 ? 15.297 16.656 4.746 1 97.31 299 GLN A CA 1
ATOM 2296 C C . GLN A 1 299 ? 14.547 15.352 4.504 1 97.31 299 GLN A C 1
ATOM 2298 O O . GLN A 1 299 ? 14.711 14.719 3.455 1 97.31 299 GLN A O 1
ATOM 2303 N N . SER A 1 300 ? 13.758 14.953 5.477 1 97.94 300 SER A N 1
ATOM 2304 C CA . SER A 1 300 ? 12.922 13.766 5.375 1 97.94 300 SER A CA 1
ATOM 2305 C C . SER A 1 300 ? 11.469 14.086 5.699 1 97.94 300 SER A C 1
ATOM 2307 O O . SER A 1 300 ? 11.188 14.805 6.656 1 97.94 300 SER A O 1
ATOM 2309 N N . PHE A 1 301 ? 10.609 13.578 4.914 1 98.31 301 PHE A N 1
ATOM 2310 C CA . PHE A 1 301 ? 9.18 13.781 5.094 1 98.31 301 PHE A CA 1
ATOM 2311 C C . PHE A 1 301 ? 8.453 12.453 5.234 1 98.31 301 PHE A C 1
ATOM 2313 O O . PHE A 1 301 ? 8.453 11.641 4.309 1 98.31 301 PHE A O 1
ATOM 2320 N N . ASP A 1 302 ? 7.922 12.164 6.363 1 97.38 302 ASP A N 1
ATOM 2321 C CA . ASP A 1 302 ? 7.105 10.992 6.672 1 97.38 302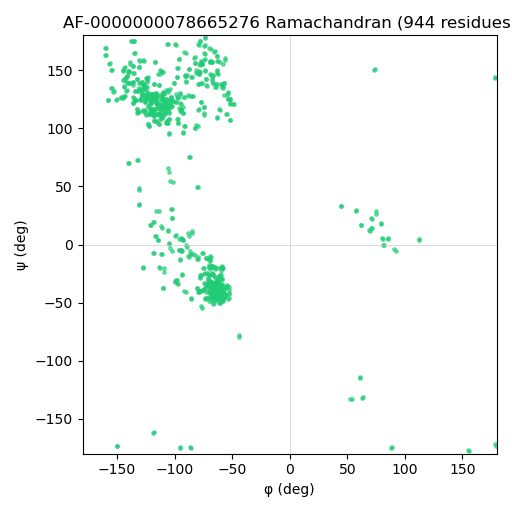 ASP A CA 1
ATOM 2322 C C . ASP A 1 302 ? 5.633 11.375 6.816 1 97.38 302 ASP A C 1
ATOM 2324 O O . ASP A 1 302 ? 5.215 11.891 7.855 1 97.38 302 ASP A O 1
ATOM 2328 N N . VAL A 1 303 ? 4.844 11.047 5.785 1 97.62 303 VAL A N 1
ATOM 2329 C CA . VAL A 1 303 ? 3.477 11.555 5.73 1 97.62 303 VAL A CA 1
ATOM 2330 C C . VAL A 1 303 ? 2.492 10.391 5.691 1 97.62 303 VAL A C 1
ATOM 2332 O O . VAL A 1 303 ? 2.592 9.508 4.832 1 97.62 303 VAL A O 1
ATOM 2335 N N . MET A 1 304 ? 1.587 10.383 6.598 1 96.94 304 MET A N 1
ATOM 2336 C CA . MET A 1 304 ? 0.498 9.406 6.633 1 96.94 304 MET A CA 1
ATOM 2337 C C . MET A 1 304 ? -0.857 10.109 6.621 1 96.94 304 MET A C 1
ATOM 2339 O O . MET A 1 304 ? -1.146 10.93 7.492 1 96.94 304 MET A O 1
ATOM 2343 N N . SER A 1 305 ? -1.647 9.867 5.645 1 97.94 305 SER A N 1
ATOM 2344 C CA . SER A 1 305 ? -2.998 10.406 5.559 1 97.94 305 SER A CA 1
ATOM 2345 C C . SER A 1 305 ? -4.043 9.297 5.52 1 97.94 305 SER A C 1
ATOM 2347 O O . SER A 1 305 ? -4.086 8.516 4.57 1 97.94 305 SER A O 1
ATOM 2349 N N . ASN A 1 306 ? -4.855 9.266 6.516 1 98.06 306 ASN A N 1
ATOM 2350 C CA . ASN A 1 306 ? -5.844 8.195 6.613 1 98.06 306 ASN A CA 1
ATOM 2351 C C . ASN A 1 306 ? -7.266 8.734 6.469 1 98.06 306 ASN A C 1
ATOM 2353 O O . ASN A 1 306 ? -7.578 9.82 6.965 1 98.06 306 ASN A O 1
ATOM 2357 N N . LEU A 1 307 ? -8.062 8.055 5.742 1 98.75 307 LEU A N 1
ATOM 2358 C CA . LEU A 1 307 ? -9.5 8.273 5.645 1 98.75 307 LEU A CA 1
ATOM 2359 C C . LEU A 1 307 ? -10.273 7.148 6.328 1 98.75 307 LEU A C 1
ATOM 2361 O O . LEU A 1 307 ? -10.203 5.992 5.902 1 98.75 307 LEU A O 1
ATOM 2365 N N . ILE A 1 308 ? -10.953 7.445 7.371 1 98.69 308 ILE A N 1
ATOM 2366 C CA . ILE A 1 308 ? -11.664 6.453 8.172 1 98.69 308 ILE A CA 1
ATOM 2367 C C . ILE A 1 308 ? -13.172 6.688 8.055 1 98.69 308 ILE A C 1
ATOM 2369 O O . ILE A 1 308 ? -13.695 7.684 8.562 1 98.69 308 ILE A O 1
ATOM 2373 N N . HIS A 1 309 ? -13.875 5.793 7.438 1 98.5 309 HIS A N 1
ATOM 2374 C CA . HIS A 1 309 ? -15.289 5.945 7.129 1 98.5 309 HIS A CA 1
ATOM 2375 C C . HIS A 1 309 ? -16.156 5.105 8.062 1 98.5 309 HIS A C 1
ATOM 2377 O O . HIS A 1 309 ? -16.188 3.879 7.945 1 98.5 309 HIS A O 1
ATOM 2383 N N . HIS A 1 310 ? -16.922 5.781 8.891 1 96.88 310 HIS A N 1
ATOM 2384 C CA . HIS A 1 310 ? -17.922 5.133 9.742 1 96.88 310 HIS A CA 1
ATOM 2385 C C . HIS A 1 310 ? -19.344 5.461 9.281 1 96.88 310 HIS A C 1
ATOM 2387 O O . HIS A 1 310 ? -20.234 4.625 9.391 1 96.88 310 HIS A O 1
ATOM 2393 N N . GLY A 1 311 ? -19.484 6.688 8.859 1 96.81 311 GLY A N 1
ATOM 2394 C CA . GLY A 1 311 ? -20.797 7.125 8.422 1 96.81 311 GLY A CA 1
ATOM 2395 C C . GLY A 1 311 ? -21.141 6.664 7.02 1 96.81 311 GLY A C 1
ATOM 2396 O O . GLY A 1 311 ? -20.266 6.555 6.16 1 96.81 311 GLY A O 1
ATOM 2397 N N . GLN A 1 312 ? -22.406 6.41 6.77 1 97.38 312 GLN A N 1
ATOM 2398 C CA . GLN A 1 312 ? -22.875 6.02 5.445 1 97.38 312 GLN A CA 1
ATOM 2399 C C . GLN A 1 312 ? -22.719 7.16 4.441 1 97.38 312 GLN A C 1
ATOM 2401 O O . GLN A 1 312 ? -22.797 8.336 4.812 1 97.38 312 GLN A O 1
ATOM 2406 N N . HIS A 1 313 ? -22.422 6.812 3.184 1 97.69 313 HIS A N 1
ATOM 2407 C CA . HIS A 1 313 ? -22.312 7.754 2.074 1 97.69 313 HIS A CA 1
ATOM 2408 C C . HIS A 1 313 ? -21.281 8.828 2.361 1 97.69 313 HIS A C 1
ATOM 2410 O O . HIS A 1 313 ? -21.484 10 2.029 1 97.69 313 HIS A O 1
ATOM 2416 N N . SER A 1 314 ? -20.281 8.461 3.156 1 98.19 314 SER A N 1
ATOM 2417 C CA . SER A 1 314 ? -19.172 9.391 3.381 1 98.19 314 SER A CA 1
ATOM 2418 C C . SER A 1 314 ? -18.234 9.422 2.188 1 98.19 314 SER A C 1
ATOM 2420 O O . SER A 1 314 ? -18.25 8.516 1.354 1 98.19 314 SER A O 1
ATOM 2422 N N . ARG A 1 315 ? -17.531 10.523 2.062 1 98.12 315 ARG A N 1
ATOM 2423 C CA . ARG A 1 315 ? -16.594 10.727 0.954 1 98.12 315 ARG A CA 1
ATOM 2424 C C . ARG A 1 315 ? -15.242 11.203 1.455 1 98.12 315 ARG A C 1
ATOM 2426 O O . ARG A 1 315 ? -15.164 12.016 2.385 1 98.12 315 ARG A O 1
ATOM 2433 N N . GLY A 1 316 ? -14.203 10.688 0.879 1 98.31 316 GLY A N 1
ATOM 2434 C CA . GLY A 1 316 ? -12.852 11.094 1.238 1 98.31 316 GLY A CA 1
ATOM 2435 C C . GLY A 1 316 ? -11.914 11.156 0.049 1 98.31 316 GLY A C 1
ATOM 2436 O O . GLY A 1 316 ? -11.992 10.328 -0.86 1 98.31 316 GLY A O 1
ATOM 2437 N N . ARG A 1 317 ? -11.023 12.109 0.03 1 97.31 317 ARG A N 1
ATOM 2438 C CA . ARG A 1 317 ? -10.023 12.258 -1.023 1 97.31 317 ARG A CA 1
ATOM 2439 C C . ARG A 1 317 ? -8.695 12.75 -0.456 1 97.31 317 ARG A C 1
ATOM 2441 O O . ARG A 1 317 ? -8.664 13.734 0.285 1 97.31 317 ARG A O 1
ATOM 2448 N N . VAL A 1 318 ? -7.656 12.047 -0.781 1 97.75 318 VAL A N 1
ATOM 2449 C CA . VAL A 1 318 ? -6.309 12.461 -0.41 1 97.75 318 VAL A CA 1
ATOM 2450 C C . VAL A 1 318 ? -5.438 12.57 -1.659 1 97.75 318 VAL A C 1
ATOM 2452 O O . VAL A 1 318 ? -5.453 11.68 -2.514 1 97.75 318 VAL A O 1
ATOM 2455 N N . LEU A 1 319 ? -4.742 13.641 -1.815 1 96.81 319 LEU A N 1
ATOM 2456 C CA . LEU A 1 319 ? -3.727 13.82 -2.85 1 96.81 319 LEU A CA 1
ATOM 2457 C C . LEU A 1 319 ? -2.443 14.398 -2.258 1 96.81 319 LEU A C 1
ATOM 2459 O O . LEU A 1 319 ? -2.445 15.508 -1.721 1 96.81 319 LEU A O 1
ATOM 2463 N N . VAL A 1 320 ? -1.376 13.648 -2.33 1 97 320 VAL A N 1
ATOM 2464 C CA . VAL A 1 320 ? -0.072 14.102 -1.852 1 97 320 VAL A CA 1
ATOM 2465 C C . VAL A 1 320 ? 0.908 14.18 -3.02 1 97 320 VAL A C 1
ATOM 2467 O O . VAL A 1 320 ? 1.073 13.211 -3.768 1 97 320 VAL A O 1
ATOM 2470 N N . LYS A 1 321 ? 1.562 15.297 -3.199 1 96.88 321 LYS A N 1
ATOM 2471 C CA . LYS A 1 321 ? 2.6 15.469 -4.215 1 96.88 321 LYS A CA 1
ATOM 2472 C C . LYS A 1 321 ? 3.93 15.859 -3.582 1 96.88 321 LYS A C 1
ATOM 2474 O O . LYS A 1 321 ? 4 16.828 -2.826 1 96.88 321 LYS A O 1
ATOM 2479 N N . SER A 1 322 ? 4.973 15.133 -3.92 1 97.88 322 SER A N 1
ATOM 2480 C CA . SER A 1 322 ? 6.297 15.375 -3.352 1 97.88 322 SER A CA 1
ATOM 2481 C C . SER A 1 322 ? 7.312 15.703 -4.438 1 97.88 322 SER A C 1
ATOM 2483 O O . SER A 1 322 ? 7.434 14.984 -5.426 1 97.88 322 SER A O 1
ATOM 2485 N N . VAL A 1 323 ? 7.934 16.797 -4.246 1 97.69 323 VAL A N 1
ATOM 2486 C CA . VAL A 1 323 ? 9.078 17.188 -5.059 1 97.69 323 VAL A CA 1
ATOM 2487 C C . VAL A 1 323 ? 10.359 17.078 -4.234 1 97.69 323 VAL A C 1
ATOM 2489 O O . VAL A 1 323 ? 10.523 17.766 -3.227 1 97.69 323 VAL A O 1
ATOM 2492 N N . LEU A 1 324 ? 11.344 16.25 -4.688 1 97.88 324 LEU A N 1
ATOM 2493 C CA . LEU A 1 324 ? 12.5 15.953 -3.852 1 97.88 324 LEU A CA 1
ATOM 2494 C C . LEU A 1 324 ? 13.797 16.281 -4.586 1 97.88 324 LEU A C 1
ATOM 2496 O O . LEU A 1 324 ? 14.023 15.773 -5.691 1 97.88 324 LEU A O 1
ATOM 2500 N N . LYS A 1 325 ? 14.562 17.062 -3.965 1 96 325 LYS A N 1
ATOM 2501 C CA . LYS A 1 325 ? 15.836 17.516 -4.512 1 96 325 LYS A CA 1
ATOM 2502 C C . LYS A 1 325 ? 17 17.047 -3.648 1 96 325 LYS A C 1
ATOM 2504 O O . LYS A 1 325 ? 16.812 16.703 -2.479 1 96 325 LYS A O 1
ATOM 2509 N N . ASP A 1 326 ? 18.219 16.953 -4.219 1 95.81 326 ASP A N 1
ATOM 2510 C CA . ASP A 1 326 ? 19.438 16.578 -3.521 1 95.81 326 ASP A CA 1
ATOM 2511 C C . ASP A 1 326 ? 19.344 15.18 -2.928 1 95.81 326 ASP A C 1
ATOM 2513 O O . ASP A 1 326 ? 19.141 14.203 -3.658 1 95.81 326 ASP A O 1
ATOM 2517 N N . THR A 1 327 ? 19.359 15.125 -1.585 1 96.69 327 THR A N 1
ATOM 2518 C CA . THR A 1 327 ? 19.297 13.812 -0.945 1 96.69 327 THR A CA 1
ATOM 2519 C C . THR A 1 327 ? 18.047 13.695 -0.073 1 96.69 327 THR A C 1
ATOM 2521 O O . THR A 1 327 ? 18 12.875 0.847 1 96.69 327 THR A O 1
ATOM 2524 N N . SER A 1 328 ? 17.062 14.57 -0.332 1 97.19 328 SER A N 1
ATOM 2525 C CA . SER A 1 328 ? 15.844 14.547 0.483 1 97.19 328 SER A CA 1
ATOM 2526 C C . SER A 1 328 ? 15.023 13.289 0.216 1 97.19 328 SER A C 1
ATOM 2528 O O . SER A 1 328 ? 15.18 12.648 -0.826 1 97.19 328 SER A O 1
ATOM 2530 N N . LYS A 1 329 ? 14.211 12.938 1.183 1 96.88 329 LYS A N 1
ATOM 2531 C CA . LYS A 1 329 ? 13.445 11.695 1.13 1 96.88 329 LYS A CA 1
ATOM 2532 C C . LYS A 1 329 ? 12 11.914 1.562 1 96.88 329 LYS A C 1
ATOM 2534 O O . LYS A 1 329 ? 11.727 12.742 2.432 1 96.88 329 LYS A O 1
ATOM 2539 N N . SER A 1 330 ? 11.133 11.148 0.961 1 97.44 330 SER A N 1
ATOM 2540 C CA . SER A 1 330 ? 9.75 11.125 1.425 1 97.44 330 SER A CA 1
ATOM 2541 C C . SER A 1 330 ? 9.242 9.695 1.571 1 97.44 330 SER A C 1
ATOM 2543 O O . SER A 1 330 ? 9.68 8.797 0.853 1 97.44 330 SER A O 1
ATOM 2545 N N . LEU A 1 331 ? 8.508 9.469 2.525 1 96.88 331 LEU A N 1
ATOM 2546 C CA . LEU A 1 331 ? 7.719 8.266 2.746 1 96.88 331 LEU A CA 1
ATOM 2547 C C . LEU A 1 331 ? 6.23 8.594 2.803 1 96.88 331 LEU A C 1
ATOM 2549 O O . LEU A 1 331 ? 5.785 9.32 3.691 1 96.88 331 LEU A O 1
ATOM 2553 N N . PHE A 1 332 ? 5.543 8.102 1.815 1 96.56 332 PHE A N 1
ATOM 2554 C CA . PHE A 1 332 ? 4.098 8.305 1.797 1 96.56 332 PHE A CA 1
ATOM 2555 C C . PHE A 1 332 ? 3.371 7.027 2.217 1 96.56 332 PHE A C 1
ATOM 2557 O O . PHE A 1 332 ? 3.568 5.969 1.622 1 96.56 332 PHE A O 1
ATOM 2564 N N . LYS A 1 333 ? 2.539 7.297 3.182 1 93.19 333 LYS A N 1
ATOM 2565 C CA . LYS A 1 333 ? 1.646 6.266 3.701 1 93.19 333 LYS A CA 1
ATOM 2566 C C . LYS A 1 333 ? 0.195 6.734 3.688 1 93.19 333 LYS A C 1
ATOM 2568 O O . LYS A 1 333 ? -0.073 7.938 3.629 1 93.19 333 LYS A O 1
ATOM 2573 N N . GLY A 1 334 ? -0.75 5.848 3.697 1 93.06 334 GLY A N 1
ATOM 2574 C CA . GLY A 1 334 ? -2.156 6.203 3.795 1 93.06 334 GLY A CA 1
ATOM 2575 C C . GLY A 1 334 ? -3.082 5.004 3.754 1 93.06 334 GLY A C 1
ATOM 2576 O O . GLY A 1 334 ? -2.824 4.039 3.029 1 93.06 334 GLY A O 1
ATOM 2577 N N . MET A 1 335 ? -4.105 5.141 4.531 1 94.88 335 MET A N 1
ATOM 2578 C CA . MET A 1 335 ? -5.078 4.051 4.562 1 94.88 335 MET A CA 1
ATOM 2579 C C . MET A 1 335 ? -6.492 4.578 4.336 1 94.88 335 MET A C 1
ATOM 2581 O O . MET A 1 335 ? -6.859 5.629 4.867 1 94.88 335 MET A O 1
ATOM 2585 N N . ILE A 1 336 ? -7.164 3.936 3.49 1 98.06 336 ILE A N 1
ATOM 2586 C CA . ILE A 1 336 ? -8.617 4.051 3.48 1 98.06 336 ILE A CA 1
ATOM 2587 C C . ILE A 1 336 ? -9.227 2.918 4.305 1 98.06 336 ILE A C 1
ATOM 2589 O O . ILE A 1 336 ? -9.07 1.742 3.967 1 98.06 336 ILE A O 1
ATOM 2593 N N . LYS A 1 337 ? -9.867 3.266 5.324 1 97.62 337 LYS A N 1
ATOM 2594 C CA . LYS A 1 337 ? -10.539 2.297 6.184 1 97.62 337 LYS A CA 1
ATOM 2595 C C . LYS A 1 337 ? -12.055 2.479 6.133 1 97.62 337 LYS A C 1
ATOM 2597 O O . LYS A 1 337 ? -12.57 3.535 6.504 1 97.62 337 LYS A O 1
ATOM 2602 N N . ILE A 1 338 ? -12.727 1.498 5.711 1 97.19 338 ILE A N 1
ATOM 2603 C CA . ILE A 1 338 ? -14.18 1.55 5.652 1 97.19 338 ILE A CA 1
ATOM 2604 C C . ILE A 1 338 ? -14.773 0.479 6.566 1 97.19 338 ILE A C 1
ATOM 2606 O O . ILE A 1 338 ? -14.656 -0.717 6.293 1 97.19 338 ILE A O 1
ATOM 2610 N N . GLY A 1 339 ? -15.398 0.956 7.594 1 94.19 339 GLY A N 1
ATOM 2611 C CA . GLY A 1 339 ? -16 0.042 8.547 1 94.19 339 GLY A CA 1
ATOM 2612 C C . GLY A 1 339 ? -17.266 -0.611 8.023 1 94.19 339 GLY A C 1
ATOM 2613 O O . GLY A 1 339 ? -17.734 -0.293 6.926 1 94.19 339 GLY A O 1
ATOM 2614 N N . LYS A 1 340 ? -17.859 -1.491 8.82 1 92.38 340 LYS A N 1
ATOM 2615 C CA . LYS A 1 340 ? -19.031 -2.277 8.445 1 92.38 340 LYS A CA 1
ATOM 2616 C C . LYS A 1 340 ? -20.219 -1.373 8.141 1 92.38 340 LYS A C 1
ATOM 2618 O O . LYS A 1 340 ? -21.047 -1.705 7.289 1 92.38 340 LYS A O 1
ATOM 2623 N N . GLU A 1 341 ? -20.172 -0.226 8.773 1 92.81 341 GLU A N 1
ATOM 2624 C CA . GLU A 1 341 ? -21.328 0.664 8.625 1 92.81 341 GLU A CA 1
ATOM 2625 C C . GLU A 1 341 ? -21.078 1.704 7.535 1 92.81 341 GLU A C 1
ATOM 2627 O O . GLU A 1 341 ? -21.969 2.508 7.23 1 92.81 341 GLU A O 1
ATOM 2632 N N . GLY A 1 342 ? -19.984 1.719 7.016 1 95.06 342 GLY A N 1
ATOM 2633 C CA . GLY A 1 342 ? -19.625 2.738 6.043 1 95.06 342 GLY A CA 1
ATOM 2634 C C . GLY A 1 342 ? -20.156 2.453 4.656 1 95.06 342 GLY A C 1
ATOM 2635 O O . GLY A 1 342 ? -19.422 2.514 3.672 1 95.06 342 GLY A O 1
ATOM 2636 N N . LYS A 1 343 ? -21.438 2.158 4.613 1 94 343 LYS A N 1
ATOM 2637 C CA . LYS A 1 343 ? -22.031 1.789 3.338 1 94 343 LYS A CA 1
ATOM 2638 C C . LYS A 1 343 ? -22.172 3.002 2.422 1 94 343 LYS A C 1
ATOM 2640 O O . LYS A 1 343 ? -22.484 4.102 2.883 1 94 343 LYS A O 1
ATOM 2645 N N . GLY A 1 344 ? -21.953 2.809 1.127 1 95.25 344 GLY A N 1
ATOM 2646 C CA . GLY A 1 344 ? -22.109 3.865 0.14 1 95.25 344 GLY A CA 1
ATOM 2647 C C . GLY A 1 344 ? -20.922 4.816 0.091 1 95.25 344 GLY A C 1
ATOM 2648 O O . GLY A 1 344 ? -21.031 5.922 -0.443 1 95.25 344 GLY A O 1
ATOM 2649 N N . THR A 1 345 ? -19.812 4.371 0.634 1 96 345 THR A N 1
ATOM 2650 C CA . THR A 1 345 ? -18.625 5.207 0.756 1 96 345 THR A CA 1
ATOM 2651 C C . THR A 1 345 ? -17.906 5.32 -0.584 1 96 345 THR A C 1
ATOM 2653 O O . THR A 1 345 ? -17.797 4.34 -1.323 1 96 345 THR A O 1
ATOM 2656 N N . GLU A 1 346 ? -17.422 6.484 -0.925 1 97.12 346 GLU A N 1
ATOM 2657 C CA . GLU A 1 346 ? -16.516 6.762 -2.029 1 97.12 346 GLU A CA 1
ATOM 2658 C C . GLU A 1 346 ? -15.219 7.402 -1.531 1 97.12 346 GLU A C 1
ATOM 2660 O O . GLU A 1 346 ? -15.242 8.469 -0.907 1 97.12 346 GLU A O 1
ATOM 2665 N N . SER A 1 347 ? -14.148 6.777 -1.804 1 97.81 347 SER A N 1
ATOM 2666 C CA . SER A 1 347 ? -12.898 7.25 -1.219 1 97.81 347 SER A CA 1
ATOM 2667 C C . SER A 1 347 ? -11.727 7.074 -2.186 1 97.81 347 SER A C 1
ATOM 2669 O O . SER A 1 347 ? -11.641 6.059 -2.883 1 97.81 347 SER A O 1
ATOM 2671 N N . TYR A 1 348 ? -10.883 8.055 -2.314 1 97.12 348 TYR A N 1
ATOM 2672 C CA . TYR A 1 348 ? -9.734 8.07 -3.221 1 97.12 348 TYR A CA 1
ATOM 2673 C C . TYR A 1 348 ? -8.484 8.586 -2.512 1 97.12 348 TYR A C 1
ATOM 2675 O O . TYR A 1 348 ? -8.539 9.586 -1.795 1 97.12 348 TYR A O 1
ATOM 2683 N N . LEU A 1 349 ? -7.391 7.879 -2.664 1 97.56 349 LEU A N 1
ATOM 2684 C CA . LEU A 1 349 ? -6.121 8.25 -2.057 1 97.56 349 LEU A CA 1
ATOM 2685 C C . LEU A 1 349 ? -4.977 8.094 -3.053 1 97.56 349 LEU A C 1
ATOM 2687 O O . LEU A 1 349 ? -4.77 7.008 -3.602 1 97.56 349 LEU A O 1
ATOM 2691 N N . ALA A 1 350 ? -4.234 9.227 -3.309 1 96.38 350 ALA A N 1
ATOM 2692 C CA . ALA A 1 350 ? -3.145 9.164 -4.277 1 96.38 350 ALA A CA 1
ATOM 2693 C C . ALA A 1 350 ? -1.907 9.891 -3.756 1 96.38 350 ALA A C 1
ATOM 2695 O O . ALA A 1 350 ? -2.018 10.938 -3.121 1 96.38 350 ALA A O 1
ATOM 2696 N N . GLY A 1 351 ? -0.723 9.359 -3.969 1 96.5 351 GLY A N 1
ATOM 2697 C CA . GLY A 1 351 ? 0.569 9.977 -3.707 1 96.5 351 GLY A CA 1
ATOM 2698 C C . GLY A 1 351 ? 1.511 9.914 -4.895 1 96.5 351 GLY A C 1
ATOM 2699 O O . GLY A 1 351 ? 1.78 8.836 -5.422 1 96.5 351 GLY A O 1
ATOM 2700 N N . HIS A 1 352 ? 2.014 11.062 -5.352 1 96.94 352 HIS A N 1
ATOM 2701 C CA . HIS A 1 352 ? 2.941 11.133 -6.477 1 96.94 352 HIS A CA 1
ATOM 2702 C C . HIS A 1 352 ? 4.227 11.852 -6.086 1 96.94 352 HIS A C 1
ATOM 2704 O O . HIS A 1 352 ? 4.184 12.922 -5.465 1 96.94 352 HIS A O 1
ATOM 2710 N N . ALA A 1 353 ? 5.363 11.273 -6.496 1 97.81 353 ALA A N 1
ATOM 2711 C CA . ALA A 1 353 ? 6.648 11.898 -6.199 1 97.81 353 ALA A CA 1
ATOM 2712 C C . ALA A 1 353 ? 7.477 12.078 -7.469 1 97.81 353 ALA A C 1
ATOM 2714 O O . ALA A 1 353 ? 7.484 11.203 -8.344 1 97.81 353 ALA A O 1
ATOM 2715 N N . ILE A 1 354 ? 8.086 13.195 -7.59 1 97.25 354 ILE A N 1
ATOM 2716 C CA . ILE A 1 354 ? 9.07 13.422 -8.648 1 97.25 354 ILE A CA 1
ATOM 2717 C C . ILE A 1 354 ? 10.445 13.648 -8.023 1 97.25 354 ILE A C 1
ATOM 2719 O O . ILE A 1 354 ? 10.586 14.406 -7.066 1 97.25 354 ILE A O 1
ATOM 2723 N N . LEU A 1 355 ? 11.406 12.953 -8.484 1 97.38 355 LEU A N 1
ATOM 2724 C CA . LEU A 1 355 ? 12.789 13.055 -8.023 1 97.38 355 LEU A CA 1
ATOM 2725 C C . LEU A 1 355 ? 13.609 13.938 -8.961 1 97.38 355 LEU A C 1
ATOM 2727 O O . LEU A 1 355 ? 13.797 13.602 -10.133 1 97.38 355 LEU A O 1
ATOM 2731 N N . LEU A 1 356 ? 14.172 14.938 -8.422 1 95.62 356 LEU A N 1
ATOM 2732 C CA . LEU A 1 356 ? 14.852 15.914 -9.266 1 95.62 356 LEU A CA 1
ATOM 2733 C C . LEU A 1 356 ? 16.328 15.594 -9.391 1 95.62 356 LEU A C 1
ATOM 2735 O O . LEU A 1 356 ? 16.984 16.031 -10.336 1 95.62 356 LEU A O 1
ATOM 2739 N N . ASP A 1 357 ? 16.844 14.867 -8.328 1 93.44 357 ASP A N 1
ATOM 2740 C CA . ASP A 1 357 ? 18.266 14.578 -8.312 1 93.44 357 ASP A CA 1
ATOM 2741 C C . ASP A 1 357 ? 18.531 13.125 -7.93 1 93.44 357 ASP A C 1
ATOM 2743 O O . ASP A 1 357 ? 17.641 12.445 -7.391 1 93.44 357 ASP A O 1
ATOM 2747 N N . ARG A 1 358 ? 19.75 12.633 -8.164 1 89.25 358 ARG A N 1
ATOM 2748 C CA . ARG A 1 358 ? 20.109 11.227 -8.023 1 89.25 358 ARG A CA 1
ATOM 2749 C C . ARG A 1 358 ? 20.062 10.797 -6.559 1 89.25 358 ARG A C 1
ATOM 2751 O O . ARG A 1 358 ? 19.781 9.633 -6.258 1 89.25 358 ARG A O 1
ATOM 2758 N N . GLY A 1 359 ? 20.219 11.68 -5.715 1 93 359 GLY A N 1
ATOM 2759 C CA . GLY A 1 359 ? 20.266 11.312 -4.309 1 93 359 GLY A CA 1
ATOM 2760 C C . GLY A 1 359 ? 18.906 11.281 -3.654 1 93 359 GLY A C 1
ATOM 2761 O O . GLY A 1 359 ? 18.75 10.719 -2.568 1 93 359 GLY A O 1
ATOM 2762 N N . ALA A 1 360 ? 17.891 11.773 -4.344 1 95.5 360 ALA A N 1
ATOM 2763 C CA . ALA A 1 360 ? 16.547 11.859 -3.779 1 95.5 360 ALA A CA 1
ATOM 2764 C C . ALA A 1 360 ? 15.852 10.5 -3.818 1 95.5 360 ALA A C 1
ATOM 2766 O O . ALA A 1 360 ? 16.062 9.711 -4.742 1 95.5 360 ALA A O 1
ATOM 2767 N N . LYS A 1 361 ? 15.008 10.258 -2.805 1 94.44 361 LYS A N 1
ATOM 2768 C CA . LYS A 1 361 ? 14.328 8.969 -2.689 1 94.44 361 LYS A CA 1
ATOM 2769 C C . LYS A 1 361 ? 12.883 9.148 -2.229 1 94.44 361 LYS A C 1
ATOM 2771 O O . LYS A 1 361 ? 12.578 10.078 -1.48 1 94.44 361 LYS A O 1
ATOM 2776 N N . SER A 1 362 ? 12.047 8.203 -2.691 1 96.44 362 SER A N 1
ATOM 2777 C CA . SER A 1 362 ? 10.664 8.195 -2.229 1 96.44 362 SER A CA 1
ATOM 2778 C C . SER A 1 362 ? 10.109 6.781 -2.137 1 96.44 362 SER A C 1
ATOM 2780 O O . SER A 1 362 ? 10.242 5.996 -3.078 1 96.44 362 SER A O 1
ATOM 2782 N N . ASP A 1 363 ? 9.578 6.41 -0.994 1 95.81 363 ASP A N 1
ATOM 2783 C CA . ASP A 1 363 ? 8.836 5.172 -0.778 1 95.81 363 ASP A CA 1
ATOM 2784 C C . ASP A 1 363 ? 7.355 5.457 -0.547 1 95.81 363 ASP A C 1
ATOM 2786 O O . ASP A 1 363 ? 6.988 6.543 -0.093 1 95.81 363 ASP A O 1
ATOM 2790 N N . SER A 1 364 ? 6.5 4.527 -0.962 1 95.38 364 SER A N 1
ATOM 2791 C CA . SER A 1 364 ? 5.062 4.719 -0.807 1 95.38 364 SER A CA 1
ATOM 2792 C C . SER A 1 364 ? 4.355 3.4 -0.511 1 95.38 364 SER A C 1
ATOM 2794 O O . SER A 1 364 ? 4.488 2.438 -1.269 1 95.38 364 SER A O 1
ATOM 2796 N N . ILE A 1 365 ? 3.555 3.322 0.579 1 92 365 ILE A N 1
ATOM 2797 C CA . ILE A 1 365 ? 2.85 2.102 0.956 1 92 365 ILE A CA 1
ATOM 2798 C C . ILE A 1 365 ? 1.445 2.449 1.447 1 92 365 ILE A C 1
ATOM 2800 O O . ILE A 1 365 ? 1.123 2.244 2.621 1 92 365 ILE A O 1
ATOM 2804 N N . PRO A 1 366 ? 0.601 2.855 0.577 1 93.19 366 PRO A N 1
ATOM 2805 C CA . PRO A 1 366 ? -0.8 3.047 0.96 1 93.19 366 PRO A CA 1
ATOM 2806 C C . PRO A 1 366 ? -1.582 1.736 1.009 1 93.19 366 PRO A C 1
ATOM 2808 O O . PRO A 1 366 ? -1.041 0.677 0.681 1 93.19 366 PRO A O 1
ATOM 2811 N N . GLY A 1 367 ? -2.842 1.818 1.511 1 93.19 367 GLY A N 1
ATOM 2812 C CA . GLY A 1 367 ? -3.598 0.578 1.589 1 93.19 367 GLY A CA 1
ATOM 2813 C C . GLY A 1 367 ? -5.094 0.797 1.697 1 93.19 367 GLY A C 1
ATOM 2814 O O . GLY A 1 367 ? -5.547 1.926 1.899 1 93.19 367 GLY A O 1
ATOM 2815 N N . LEU A 1 368 ? -5.828 -0.263 1.427 1 95 368 LEU A N 1
ATOM 2816 C CA . LEU A 1 368 ? -7.277 -0.346 1.588 1 95 368 LEU A CA 1
ATOM 2817 C C . LEU A 1 368 ? -7.648 -1.396 2.629 1 95 368 LEU A C 1
ATOM 2819 O O . LEU A 1 368 ? -7.203 -2.543 2.547 1 95 368 LEU A O 1
ATOM 2823 N N . GLU A 1 369 ? -8.367 -1.019 3.58 1 94.25 369 GLU A N 1
ATOM 2824 C CA . GLU A 1 369 ? -9.008 -1.901 4.551 1 94.25 369 GLU A CA 1
ATOM 2825 C C . GLU A 1 369 ? -10.523 -1.773 4.488 1 94.25 369 GLU A C 1
ATOM 2827 O O . GLU A 1 369 ? -11.094 -0.798 4.984 1 94.25 369 GLU A O 1
ATOM 2832 N N . ILE A 1 370 ? -11.18 -2.734 3.961 1 94.25 370 ILE A N 1
ATOM 2833 C CA . ILE A 1 370 ? -12.602 -2.605 3.652 1 94.25 370 ILE A CA 1
ATOM 2834 C C . ILE A 1 370 ? -13.383 -3.717 4.348 1 94.25 370 ILE A C 1
ATOM 2836 O O . ILE A 1 370 ? -13.164 -4.902 4.086 1 94.25 370 ILE A O 1
ATOM 2840 N N . GLU A 1 371 ? -14.414 -3.334 5.129 1 92.19 371 GLU A N 1
ATOM 2841 C CA . GLU A 1 371 ? -15.18 -4.309 5.902 1 92.19 371 GLU A CA 1
ATOM 2842 C C . GLU A 1 371 ? -16.625 -4.406 5.406 1 92.19 371 GLU A C 1
ATOM 2844 O O . GLU A 1 371 ? -17.453 -5.07 6.023 1 92.19 371 GLU A O 1
ATOM 2849 N N . THR A 1 372 ? -16.906 -3.697 4.375 1 90.5 372 THR A N 1
ATOM 2850 C CA . THR A 1 372 ? -18.25 -3.736 3.793 1 90.5 372 THR A CA 1
ATOM 2851 C C . THR A 1 372 ? -18.172 -3.832 2.271 1 90.5 372 THR A C 1
ATOM 2853 O O . THR A 1 372 ? -17.078 -3.826 1.697 1 90.5 372 THR A O 1
ATOM 2856 N N . ASN A 1 373 ? -19.328 -3.986 1.608 1 87.38 373 ASN A N 1
ATOM 2857 C CA . ASN A 1 373 ? -19.266 -4.285 0.182 1 87.38 373 ASN A CA 1
ATOM 2858 C C . ASN A 1 373 ? -19.797 -3.125 -0.656 1 87.38 373 ASN A C 1
ATOM 2860 O O . ASN A 1 373 ? -19.547 -3.059 -1.861 1 87.38 373 ASN A O 1
ATOM 2864 N N . GLU A 1 374 ? -20.547 -2.262 -0.108 1 90.75 374 GLU A N 1
ATOM 2865 C CA . GLU A 1 374 ? -21.047 -1.124 -0.869 1 90.75 374 GLU A CA 1
ATOM 2866 C C . GLU A 1 374 ? -20.062 0.04 -0.845 1 90.75 374 GLU A C 1
ATOM 2868 O O . GLU A 1 374 ? -20.281 1.037 -0.156 1 90.75 374 GLU A O 1
ATOM 2873 N N . VAL A 1 375 ? -19.016 -0.131 -1.612 1 93.19 375 VAL A N 1
ATOM 2874 C CA . VAL A 1 375 ? -17.938 0.852 -1.507 1 93.19 375 VAL A CA 1
ATOM 2875 C C . VAL A 1 375 ? -17.328 1.104 -2.885 1 93.19 375 VAL A C 1
ATOM 2877 O O . VAL A 1 375 ? -17.469 0.28 -3.793 1 93.19 375 VAL A O 1
ATOM 2880 N N . LYS A 1 376 ? -16.797 2.189 -3.156 1 95.25 376 LYS A N 1
ATOM 2881 C CA . LYS A 1 376 ? -15.836 2.537 -4.195 1 95.25 376 LYS A CA 1
ATOM 2882 C C . LYS A 1 376 ? -14.57 3.143 -3.594 1 95.25 376 LYS A C 1
ATOM 2884 O O . LYS A 1 376 ? -14.57 4.301 -3.18 1 95.25 376 LYS A O 1
ATOM 2889 N N . ALA A 1 377 ? -13.531 2.363 -3.508 1 97.62 377 ALA A N 1
ATOM 2890 C CA . ALA A 1 377 ? -12.281 2.805 -2.898 1 97.62 377 ALA A CA 1
ATOM 2891 C C . ALA A 1 377 ? -11.094 2.5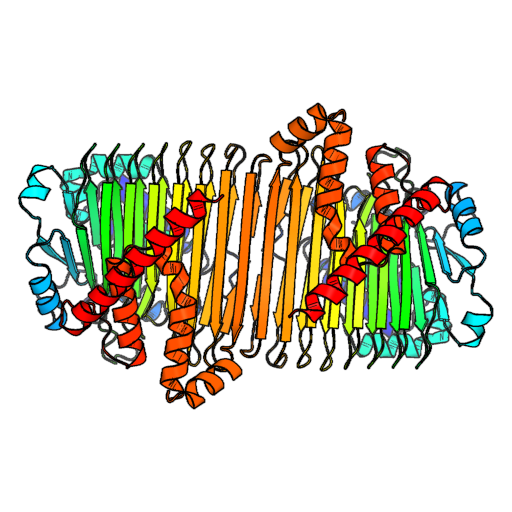43 -3.826 1 97.62 377 ALA A C 1
ATOM 2893 O O . ALA A 1 377 ? -10.984 1.46 -4.406 1 97.62 377 ALA A O 1
ATOM 2894 N N . THR A 1 378 ? -10.273 3.547 -4.07 1 96.81 378 THR A N 1
ATOM 2895 C CA . THR A 1 378 ? -9.086 3.434 -4.91 1 96.81 378 THR A CA 1
ATOM 2896 C C . THR A 1 378 ? -7.898 4.148 -4.266 1 96.81 378 THR A C 1
ATOM 2898 O O . THR A 1 378 ? -8.055 5.227 -3.689 1 96.81 378 THR A O 1
ATOM 2901 N N . HIS A 1 379 ? -6.777 3.545 -4.312 1 96.19 379 HIS A N 1
ATOM 2902 C CA . HIS A 1 379 ? -5.555 4.27 -3.996 1 96.19 379 HIS A CA 1
ATOM 2903 C C . HIS A 1 379 ? -4.5 4.066 -5.078 1 96.19 379 HIS A C 1
ATOM 2905 O O . HIS A 1 379 ? -4.57 3.107 -5.852 1 96.19 379 HIS A O 1
ATOM 2911 N N . SER A 1 380 ? -3.531 4.98 -5.168 1 96.25 380 SER A N 1
ATOM 2912 C CA . SER A 1 380 ? -2.441 4.898 -6.137 1 96.25 380 SER A CA 1
ATOM 2913 C C . SER A 1 380 ? -1.207 5.645 -5.641 1 96.25 380 SER A C 1
ATOM 2915 O O . SER A 1 380 ? -1.315 6.566 -4.828 1 96.25 380 SER A O 1
ATOM 2917 N N . ALA A 1 381 ? -0.095 5.195 -6.047 1 96.69 381 ALA A N 1
ATOM 2918 C CA . ALA A 1 381 ? 1.164 5.883 -5.773 1 96.69 381 ALA A CA 1
ATOM 2919 C C . ALA A 1 381 ? 2.135 5.738 -6.941 1 96.69 381 ALA A C 1
ATOM 2921 O O . ALA A 1 381 ? 2.188 4.688 -7.586 1 96.69 381 ALA A O 1
ATOM 2922 N N . SER A 1 382 ? 2.887 6.805 -7.242 1 96.69 382 SER A N 1
ATOM 2923 C CA . SER A 1 382 ? 3.887 6.766 -8.305 1 96.69 382 SER A CA 1
ATOM 2924 C C . SER A 1 382 ? 5.141 7.539 -7.914 1 96.69 382 SER A C 1
ATOM 2926 O O . SER A 1 382 ? 5.066 8.516 -7.168 1 96.69 382 SER A O 1
ATOM 2928 N N . VAL A 1 383 ? 6.266 7.066 -8.336 1 96.88 383 VAL A N 1
ATOM 2929 C CA . VAL A 1 383 ? 7.562 7.719 -8.203 1 96.88 383 VAL A CA 1
ATOM 2930 C C . VAL A 1 383 ? 8.258 7.773 -9.562 1 96.88 383 VAL A C 1
ATOM 2932 O O . VAL A 1 383 ? 8.344 6.758 -10.258 1 96.88 383 VAL A O 1
ATOM 2935 N N . ALA A 1 384 ? 8.711 8.969 -9.914 1 95.38 384 ALA A N 1
ATOM 2936 C CA . ALA A 1 384 ? 9.398 9.102 -11.195 1 95.38 384 ALA A CA 1
ATOM 2937 C C . ALA A 1 384 ? 10.531 10.125 -11.109 1 95.38 384 ALA A C 1
ATOM 2939 O O . ALA A 1 384 ? 10.438 11.102 -10.375 1 95.38 384 ALA A O 1
ATOM 2940 N N . GLN A 1 385 ? 11.516 9.852 -11.93 1 95 385 GLN A N 1
ATOM 2941 C CA . GLN A 1 385 ? 12.547 10.867 -12.117 1 95 385 GLN A CA 1
ATOM 2942 C C . GLN A 1 385 ? 12.07 11.969 -13.062 1 95 385 GLN A C 1
ATOM 2944 O O . GLN A 1 385 ? 11.266 11.719 -13.961 1 95 385 GLN A O 1
ATOM 2949 N N . ILE A 1 386 ? 12.594 13.141 -12.797 1 94.5 386 ILE A N 1
ATOM 2950 C CA . ILE A 1 386 ? 12.297 14.227 -13.727 1 94.5 386 ILE A CA 1
ATOM 2951 C C . ILE A 1 386 ? 12.742 13.844 -15.133 1 94.5 386 ILE A C 1
ATOM 2953 O O . ILE A 1 386 ? 13.789 13.211 -15.305 1 94.5 386 ILE A O 1
ATOM 2957 N N . ASP A 1 387 ? 11.992 14.156 -16.047 1 91.81 387 ASP A N 1
ATOM 2958 C CA . ASP A 1 387 ? 12.242 13.773 -17.422 1 91.81 387 ASP A CA 1
ATOM 2959 C C . ASP A 1 387 ? 13.367 14.609 -18.031 1 91.81 387 ASP A C 1
ATOM 2961 O O . ASP A 1 387 ? 13.148 15.758 -18.422 1 91.81 387 ASP A O 1
ATOM 2965 N N . GLU A 1 388 ? 14.453 13.977 -18.312 1 91.38 388 GLU A N 1
ATOM 2966 C CA . GLU A 1 388 ? 15.617 14.68 -18.844 1 91.38 388 GLU A CA 1
ATOM 2967 C C . GLU A 1 388 ? 15.352 15.188 -20.266 1 91.38 388 GLU A C 1
ATOM 2969 O O . GLU A 1 388 ? 15.867 16.234 -20.672 1 91.38 388 GLU A O 1
ATOM 2974 N N . ASN A 1 389 ? 14.555 14.445 -20.969 1 92.88 389 ASN A N 1
ATOM 2975 C CA . ASN A 1 389 ? 14.219 14.898 -22.312 1 92.88 389 ASN A CA 1
ATOM 2976 C C . ASN A 1 389 ? 13.398 16.188 -22.281 1 92.88 389 ASN A C 1
ATOM 2978 O O . ASN A 1 389 ? 13.586 17.062 -23.125 1 92.88 389 ASN A O 1
ATOM 2982 N N . GLN A 1 390 ? 12.578 16.219 -21.344 1 94 390 GLN A N 1
ATOM 2983 C CA . GLN A 1 390 ? 11.797 17.438 -21.172 1 94 390 GLN A CA 1
ATOM 2984 C C . GLN A 1 390 ? 12.68 18.609 -20.766 1 94 390 GLN A C 1
ATOM 2986 O O . GLN A 1 390 ? 12.477 19.734 -21.219 1 94 390 GLN A O 1
ATOM 2991 N N . ILE A 1 391 ? 13.609 18.359 -19.891 1 94.75 391 ILE A N 1
ATOM 2992 C CA . ILE A 1 391 ? 14.555 19.391 -19.469 1 94.75 391 ILE A CA 1
ATOM 2993 C C . ILE A 1 391 ? 15.312 19.938 -20.688 1 94.75 391 ILE A C 1
ATOM 2995 O O . ILE A 1 391 ? 15.383 21.141 -20.891 1 94.75 391 ILE A O 1
ATOM 2999 N N . TYR A 1 392 ? 15.781 18.984 -21.422 1 95.88 392 TYR A N 1
ATOM 3000 C CA . TYR A 1 392 ? 16.547 19.375 -22.609 1 95.88 392 TYR A CA 1
ATOM 3001 C C . TYR A 1 392 ? 15.703 20.172 -23.578 1 95.88 392 TYR A C 1
ATOM 3003 O O . TYR A 1 392 ? 16.172 21.156 -24.156 1 95.88 392 TYR A O 1
ATOM 3011 N N . TYR A 1 393 ? 14.523 19.672 -23.734 1 96.75 393 TYR A N 1
ATOM 3012 C CA . TYR A 1 393 ? 13.609 20.375 -24.625 1 96.75 393 TYR A CA 1
ATOM 3013 C C . TYR A 1 393 ? 13.406 21.812 -24.188 1 96.75 393 TYR A C 1
ATOM 3015 O O . TYR A 1 393 ? 13.492 22.75 -24.984 1 96.75 393 TYR A O 1
ATOM 3023 N N . LEU A 1 394 ? 13.203 22.031 -22.938 1 96.81 394 LEU A N 1
ATOM 3024 C CA . LEU A 1 394 ? 12.945 23.359 -22.391 1 96.81 394 LEU A CA 1
ATOM 3025 C C . LEU A 1 394 ? 14.203 24.219 -22.438 1 96.81 394 LEU A C 1
ATOM 3027 O O . LEU A 1 394 ? 14.125 25.438 -22.641 1 96.81 394 LEU A O 1
ATOM 3031 N N . MET A 1 395 ? 15.305 23.594 -22.312 1 96.81 395 MET A N 1
ATOM 3032 C CA . MET A 1 395 ? 16.562 24.312 -22.438 1 96.81 395 MET A CA 1
ATOM 3033 C C . MET A 1 395 ? 16.766 24.844 -23.859 1 96.81 395 MET A C 1
ATOM 3035 O O . MET A 1 395 ? 17.234 25.953 -24.047 1 96.81 395 MET A O 1
ATOM 3039 N N . THR A 1 396 ? 16.391 24.031 -24.797 1 96.88 396 THR A N 1
ATOM 3040 C CA . THR A 1 396 ? 16.5 24.453 -26.188 1 96.88 396 THR A CA 1
ATOM 3041 C C . THR A 1 396 ? 15.594 25.656 -26.469 1 96.88 396 THR A C 1
ATOM 3043 O O . THR A 1 396 ? 15.812 26.391 -27.422 1 96.88 396 THR A O 1
ATOM 3046 N N . ARG A 1 397 ? 14.633 25.859 -25.672 1 95.69 397 ARG A N 1
ATOM 3047 C CA . ARG A 1 397 ? 13.711 26.984 -25.828 1 95.69 397 ARG A CA 1
ATOM 3048 C C . ARG A 1 397 ? 14.172 28.188 -25.016 1 95.69 397 ARG A C 1
ATOM 3050 O O . ARG A 1 397 ? 13.422 29.141 -24.828 1 95.69 397 ARG A O 1
ATOM 3057 N N . GLY A 1 398 ? 15.328 28.109 -24.375 1 95.94 398 GLY A N 1
ATOM 3058 C CA . GLY A 1 398 ? 15.953 29.297 -23.797 1 95.94 398 GLY A CA 1
ATOM 3059 C C . GLY A 1 398 ? 15.992 29.281 -22.281 1 95.94 398 GLY A C 1
ATOM 3060 O O . GLY A 1 398 ? 16.484 30.219 -21.656 1 95.94 398 GLY A O 1
ATOM 3061 N N . LEU A 1 399 ? 15.562 28.203 -21.672 1 96.5 399 LEU A N 1
ATOM 3062 C CA . LEU A 1 399 ? 15.594 28.141 -20.219 1 96.5 399 LEU A CA 1
ATOM 3063 C C . LEU A 1 399 ? 16.906 27.547 -19.719 1 96.5 399 LEU A C 1
ATOM 3065 O O . LEU A 1 399 ? 17.516 26.734 -20.422 1 96.5 399 LEU A O 1
ATOM 3069 N N . SER A 1 400 ? 17.406 28.031 -18.578 1 95.62 400 SER A N 1
ATOM 3070 C CA . SER A 1 400 ? 18.469 27.312 -17.891 1 95.62 400 SER A CA 1
ATOM 3071 C C . SER A 1 400 ? 17.984 25.953 -17.391 1 95.62 400 SER A C 1
ATOM 3073 O O . SER A 1 400 ? 16.781 25.672 -17.375 1 95.62 400 SER A O 1
ATOM 3075 N N . ARG A 1 401 ? 18.922 25.125 -17.016 1 94.06 401 ARG A N 1
ATOM 3076 C CA . ARG A 1 401 ? 18.562 23.812 -16.469 1 94.06 401 ARG A CA 1
ATOM 3077 C C . ARG A 1 401 ? 17.672 23.969 -15.242 1 94.06 401 ARG A C 1
ATOM 3079 O O . ARG A 1 401 ? 16.672 23.266 -15.109 1 94.06 401 ARG A O 1
ATOM 3086 N N . GLU A 1 402 ? 18.062 24.906 -14.422 1 91.5 402 GLU A N 1
ATOM 3087 C CA . GLU A 1 402 ? 17.266 25.141 -13.227 1 91.5 402 GLU A CA 1
ATOM 3088 C C . GLU A 1 402 ? 15.891 25.703 -13.57 1 91.5 402 GLU A C 1
ATOM 3090 O O . GLU A 1 402 ? 14.898 25.344 -12.945 1 91.5 402 GLU A O 1
ATOM 3095 N N . GLY A 1 403 ? 15.906 26.547 -14.414 1 92.12 403 GLY A N 1
ATOM 3096 C CA . GLY A 1 403 ? 14.633 27.078 -14.883 1 92.12 403 GLY A CA 1
ATOM 3097 C C . GLY A 1 403 ? 13.727 26 -15.453 1 92.12 403 GLY A C 1
ATOM 3098 O O . GLY A 1 403 ? 12.516 26.016 -15.219 1 92.12 403 GLY A O 1
ATOM 3099 N N . ALA A 1 404 ? 14.281 25.125 -16.266 1 95.31 404 ALA A N 1
ATOM 3100 C CA . ALA A 1 404 ? 13.539 24 -16.828 1 95.31 404 ALA A CA 1
ATOM 3101 C C . ALA A 1 404 ? 12.945 23.125 -15.734 1 95.31 404 ALA A C 1
ATOM 3103 O O . ALA A 1 404 ? 11.773 22.75 -15.797 1 95.31 404 ALA A O 1
ATOM 3104 N N . LYS A 1 405 ? 13.734 22.828 -14.758 1 94.31 405 LYS A N 1
ATOM 3105 C CA . LYS A 1 405 ? 13.258 22.031 -13.625 1 94.31 405 LYS A CA 1
ATOM 3106 C C . LYS A 1 405 ? 12.062 22.703 -12.953 1 94.31 405 LYS A C 1
ATOM 3108 O O . LYS A 1 405 ? 11.07 22.047 -12.633 1 94.31 405 LYS A O 1
ATOM 3113 N N . ARG A 1 406 ? 12.156 23.969 -12.789 1 91.44 406 ARG A N 1
ATOM 3114 C CA . ARG A 1 406 ? 11.094 24.719 -12.141 1 91.44 406 ARG A CA 1
ATOM 3115 C C . ARG A 1 406 ? 9.789 24.641 -12.93 1 91.44 406 ARG A C 1
ATOM 3117 O O . ARG A 1 406 ? 8.711 24.5 -12.352 1 91.44 406 ARG A O 1
ATOM 3124 N N . GLU A 1 407 ? 9.859 24.703 -14.188 1 92.31 407 GLU A N 1
ATOM 3125 C CA . GLU A 1 407 ? 8.688 24.625 -15.055 1 92.31 407 GLU A CA 1
ATOM 3126 C C . GLU A 1 407 ? 8.023 23.266 -14.969 1 92.31 407 GLU A C 1
ATOM 3128 O O . GLU A 1 407 ? 6.797 23.156 -14.922 1 92.31 407 GLU A O 1
ATOM 3133 N N . ILE A 1 408 ? 8.836 22.312 -15.016 1 93.44 408 ILE A N 1
ATOM 3134 C CA . ILE A 1 408 ? 8.328 20.938 -14.945 1 93.44 408 ILE A CA 1
ATOM 3135 C C . ILE A 1 408 ? 7.633 20.719 -13.602 1 93.44 408 ILE A C 1
ATOM 3137 O O . ILE A 1 408 ? 6.539 20.156 -13.547 1 93.44 408 ILE A O 1
ATOM 3141 N N . VAL A 1 409 ? 8.234 21.188 -12.555 1 93.12 409 VAL A N 1
ATOM 3142 C CA . VAL A 1 409 ? 7.676 21.047 -11.211 1 93.12 409 VAL A CA 1
ATOM 3143 C C . VAL A 1 409 ? 6.355 21.812 -11.125 1 93.12 409 VAL A C 1
ATOM 3145 O O . VAL A 1 409 ? 5.391 21.328 -10.523 1 93.12 409 VAL A O 1
ATOM 3148 N N . SER A 1 410 ? 6.297 22.969 -11.672 1 88.44 410 SER A N 1
ATOM 3149 C CA . SER A 1 410 ? 5.059 23.734 -11.703 1 88.44 410 SER A CA 1
ATOM 3150 C C . SER A 1 410 ? 3.938 22.953 -12.375 1 88.44 410 SER A C 1
ATOM 3152 O O . SER A 1 410 ? 2.801 22.953 -11.898 1 88.44 410 SER A O 1
ATOM 3154 N N . GLY A 1 411 ? 4.254 22.297 -13.492 1 87.25 411 GLY A N 1
ATOM 3155 C CA . GLY A 1 411 ? 3.283 21.453 -14.172 1 87.25 411 GLY A CA 1
ATOM 3156 C C . GLY A 1 411 ? 2.842 20.266 -13.328 1 87.25 411 GLY A C 1
ATOM 3157 O O . GLY A 1 411 ? 1.662 19.906 -13.32 1 87.25 411 GLY A O 1
ATOM 3158 N N . PHE A 1 412 ? 3.836 19.781 -12.672 1 91.88 412 PHE A N 1
ATOM 3159 C CA . PHE A 1 412 ? 3.57 18.641 -11.805 1 91.88 412 PHE A CA 1
ATOM 3160 C C . PHE A 1 412 ? 2.598 19.016 -10.695 1 91.88 412 PHE A C 1
ATOM 3162 O O . PHE A 1 412 ? 1.749 18.219 -10.305 1 91.88 412 PHE A O 1
ATOM 3169 N N . LEU A 1 413 ? 2.635 20.266 -10.25 1 89.31 413 LEU A N 1
ATOM 3170 C CA . LEU A 1 413 ? 1.829 20.719 -9.117 1 89.31 413 LEU A CA 1
ATOM 3171 C C . LEU A 1 413 ? 0.524 21.344 -9.602 1 89.31 413 LEU A C 1
ATOM 3173 O O . LEU A 1 413 ? -0.381 21.594 -8.797 1 89.31 413 LEU A O 1
ATOM 3177 N N . GLU A 1 414 ? 0.283 21.5 -10.828 1 79.06 414 GLU A N 1
ATOM 3178 C CA . GLU A 1 414 ? -0.825 22.234 -11.422 1 79.06 414 GLU A CA 1
ATOM 3179 C C . GLU A 1 414 ? -2.168 21.625 -11.047 1 79.06 414 GLU A C 1
ATOM 3181 O O . GLU A 1 414 ? -3.119 22.328 -10.727 1 79.06 414 GLU A O 1
ATOM 3186 N N . PRO A 1 415 ? -2.305 20.328 -11.078 1 74.88 415 PRO A N 1
ATOM 3187 C CA . PRO A 1 415 ? -3.611 19.734 -10.781 1 74.88 415 PRO A CA 1
ATOM 3188 C C . PRO A 1 415 ? -4.121 20.094 -9.391 1 74.88 415 PRO A C 1
ATOM 3190 O O . PRO A 1 415 ? -5.32 19.969 -9.117 1 74.88 415 PRO A O 1
ATOM 3193 N N . LEU A 1 416 ? -3.244 20.484 -8.57 1 78.88 416 LEU A N 1
ATOM 3194 C CA . LEU A 1 416 ? -3.65 20.859 -7.223 1 78.88 416 LEU A CA 1
ATOM 3195 C C . LEU A 1 416 ? -4.449 22.156 -7.234 1 78.88 416 LEU A C 1
ATOM 3197 O O . LEU A 1 416 ? -5.16 22.469 -6.273 1 78.88 416 LEU A O 1
ATOM 3201 N N . SER A 1 417 ? -4.32 22.828 -8.297 1 65.69 417 SER A N 1
ATOM 3202 C CA . SER A 1 417 ? -4.961 24.125 -8.43 1 65.69 417 SER A CA 1
ATOM 3203 C C . SER A 1 417 ? -6.48 24 -8.453 1 65.69 417 SER A C 1
ATOM 3205 O O . SER A 1 417 ? -7.195 24.938 -8.102 1 65.69 417 SER A O 1
ATOM 3207 N N . ARG A 1 418 ? -6.906 22.859 -8.742 1 68.31 418 ARG A N 1
ATOM 3208 C CA . ARG A 1 418 ? -8.352 22.641 -8.805 1 68.31 418 ARG A CA 1
ATOM 3209 C C . ARG A 1 418 ? -8.914 22.312 -7.426 1 68.31 418 ARG A C 1
ATOM 3211 O O . ARG A 1 418 ? -10.125 22.406 -7.203 1 68.31 418 ARG A O 1
ATOM 3218 N N . LYS A 1 419 ? -7.98 22.141 -6.605 1 75.5 419 LYS A N 1
ATOM 3219 C CA . LYS A 1 419 ? -8.422 21.672 -5.293 1 75.5 419 LYS A CA 1
ATOM 3220 C C . LYS A 1 419 ? -8.273 22.766 -4.246 1 75.5 419 LYS A C 1
ATOM 3222 O O . LYS A 1 419 ? -8.969 22.766 -3.23 1 75.5 419 LYS A O 1
ATOM 3227 N N . MET A 1 420 ? -7.359 23.656 -4.605 1 81.81 420 MET A N 1
ATOM 3228 C CA . MET A 1 420 ? -7.09 24.766 -3.678 1 81.81 420 MET A CA 1
ATOM 3229 C C . MET A 1 420 ? -7.539 26.094 -4.27 1 81.81 420 MET A C 1
ATOM 3231 O O . MET A 1 420 ? -7.457 26.297 -5.48 1 81.81 420 MET A O 1
ATOM 3235 N N . GLY A 1 421 ? -8.008 27.016 -3.408 1 83.75 421 GLY A N 1
ATOM 3236 C CA . GLY A 1 421 ? -8.266 28.375 -3.861 1 83.75 421 GLY A CA 1
ATOM 3237 C C . GLY A 1 421 ? -7.02 29.094 -4.324 1 83.75 421 GLY A C 1
ATOM 3238 O O . GLY A 1 421 ? -5.902 28.672 -4.027 1 83.75 421 GLY A O 1
ATOM 3239 N N . PRO A 1 422 ? -7.176 30.125 -5.043 1 86.31 422 PRO A N 1
ATOM 3240 C CA . PRO A 1 422 ? -6.031 30.844 -5.613 1 86.31 422 PRO A CA 1
ATOM 3241 C C . PRO A 1 422 ? -5.094 31.391 -4.543 1 86.31 422 PRO A C 1
ATOM 3243 O O . PRO A 1 422 ? -3.877 31.438 -4.746 1 86.31 422 PRO A O 1
ATOM 3246 N N . THR A 1 423 ? -5.656 31.766 -3.465 1 89.69 423 THR A N 1
ATOM 3247 C CA . THR A 1 423 ? -4.832 32.344 -2.414 1 89.69 423 THR A CA 1
ATOM 3248 C C . THR A 1 423 ? -3.916 31.312 -1.796 1 89.69 423 THR A C 1
ATOM 3250 O O . THR A 1 423 ? -2.725 31.562 -1.595 1 89.69 423 THR A O 1
ATOM 3253 N N . ILE A 1 424 ? -4.465 30.203 -1.538 1 90.25 424 ILE A N 1
ATOM 3254 C CA . ILE A 1 424 ? -3.682 29.109 -0.956 1 90.25 424 ILE A CA 1
ATOM 3255 C C . ILE A 1 424 ? -2.594 28.688 -1.937 1 90.25 424 ILE A C 1
ATOM 3257 O O . ILE A 1 424 ? -1.438 28.5 -1.548 1 90.25 424 ILE A O 1
ATOM 3261 N N . ARG A 1 425 ? -2.938 28.641 -3.098 1 90.44 425 ARG A N 1
ATOM 3262 C CA . ARG A 1 425 ? -1.968 28.281 -4.125 1 90.44 425 ARG A CA 1
ATOM 3263 C C . ARG A 1 425 ? -0.83 29.297 -4.188 1 90.44 425 ARG A C 1
ATOM 3265 O O . ARG A 1 425 ? 0.332 28.922 -4.367 1 90.44 425 ARG A O 1
ATOM 3272 N N . ALA A 1 426 ? -1.258 30.5 -4.117 1 91.38 426 ALA A N 1
ATOM 3273 C CA . ALA A 1 426 ? -0.251 31.562 -4.156 1 91.38 426 ALA A CA 1
ATOM 3274 C C . ALA A 1 426 ? 0.724 31.438 -2.988 1 91.38 426 ALA A C 1
ATOM 3276 O O . ALA A 1 426 ? 1.931 31.625 -3.154 1 91.38 426 ALA A O 1
ATOM 3277 N N . TRP A 1 427 ? 0.203 31.156 -1.846 1 93.31 427 TRP A N 1
ATOM 3278 C CA . TRP A 1 427 ? 1.058 30.984 -0.675 1 93.31 427 TRP A CA 1
ATOM 3279 C C . TRP A 1 427 ? 2.045 29.844 -0.885 1 93.31 427 TRP A C 1
ATOM 3281 O O . TRP A 1 427 ? 3.236 29.969 -0.593 1 93.31 427 TRP A O 1
ATOM 3291 N N . VAL A 1 428 ? 1.567 28.797 -1.411 1 92.62 428 VAL A N 1
ATOM 3292 C CA . VAL A 1 428 ? 2.381 27.609 -1.656 1 92.62 428 VAL A CA 1
ATOM 3293 C C . VAL A 1 428 ? 3.469 27.938 -2.68 1 92.62 428 VAL A C 1
ATOM 3295 O O . VAL A 1 428 ? 4.648 27.656 -2.451 1 92.62 428 VAL A O 1
ATOM 3298 N N . ASN A 1 429 ? 3.057 28.547 -3.703 1 90.75 429 ASN A N 1
ATOM 3299 C CA . ASN A 1 429 ? 4.012 28.875 -4.754 1 90.75 429 ASN A CA 1
ATOM 3300 C C . ASN A 1 429 ? 5.066 29.859 -4.262 1 90.75 429 ASN A C 1
ATOM 3302 O O . ASN A 1 429 ? 6.223 29.797 -4.676 1 90.75 429 ASN A O 1
ATOM 3306 N N . TYR A 1 430 ? 4.602 30.766 -3.488 1 93.5 430 TYR A N 1
ATOM 3307 C CA . TYR A 1 430 ? 5.527 31.734 -2.9 1 93.5 430 TYR A CA 1
ATOM 3308 C C . TYR A 1 430 ? 6.617 31.031 -2.104 1 93.5 430 TYR A C 1
ATOM 3310 O O . TYR A 1 430 ? 7.801 31.344 -2.252 1 93.5 430 TYR A O 1
ATOM 3318 N N . LEU A 1 431 ? 6.234 30.109 -1.328 1 93.88 431 LEU A N 1
ATOM 3319 C CA . LEU A 1 431 ? 7.184 29.391 -0.479 1 93.88 431 LEU A CA 1
ATOM 3320 C C . LEU A 1 431 ? 8.07 28.469 -1.309 1 93.88 431 LEU A C 1
ATOM 3322 O O . LEU A 1 431 ? 9.258 28.328 -1.02 1 93.88 431 LEU A O 1
ATOM 3326 N N . ILE A 1 432 ? 7.52 27.906 -2.299 1 92.69 432 ILE A N 1
ATOM 3327 C CA . ILE A 1 432 ? 8.297 27.047 -3.191 1 92.69 432 ILE A CA 1
ATOM 3328 C C . ILE A 1 432 ? 9.383 27.875 -3.883 1 92.69 432 ILE A C 1
ATOM 3330 O O . ILE A 1 432 ? 10.539 27.453 -3.949 1 92.69 432 ILE A O 1
ATOM 3334 N N . GLU A 1 433 ? 9.023 29.031 -4.355 1 91 433 GLU A N 1
ATOM 3335 C CA . GLU A 1 433 ? 9.977 29.906 -5.027 1 91 433 GLU A CA 1
ATOM 3336 C C . GLU A 1 433 ? 11.094 30.344 -4.082 1 91 433 GLU A C 1
ATOM 3338 O O . GLU A 1 433 ? 12.258 30.406 -4.48 1 91 433 GLU A O 1
ATOM 3343 N N . ASN A 1 434 ? 10.672 30.688 -2.953 1 92.38 434 ASN A N 1
ATOM 3344 C CA . ASN A 1 434 ? 11.68 31.062 -1.966 1 92.38 434 ASN A CA 1
ATOM 3345 C C . ASN A 1 434 ? 12.633 29.906 -1.667 1 92.38 434 ASN A C 1
ATOM 3347 O O . ASN A 1 434 ? 13.836 30.109 -1.516 1 92.38 434 ASN A O 1
ATOM 3351 N N . LYS A 1 435 ? 12.133 28.781 -1.606 1 92.25 435 LYS A N 1
ATOM 3352 C CA . LYS A 1 435 ? 12.961 27.625 -1.321 1 92.25 435 LYS A CA 1
ATOM 3353 C C . LYS A 1 435 ? 13.914 27.328 -2.475 1 92.25 435 LYS A C 1
ATOM 3355 O O . LYS A 1 435 ? 15.094 27.031 -2.254 1 92.25 435 LYS A O 1
ATOM 3360 N N . TRP A 1 436 ? 13.469 27.5 -3.711 1 90.69 436 TRP A N 1
ATOM 3361 C CA . TRP A 1 436 ? 14.305 27.328 -4.891 1 90.69 436 TRP A CA 1
ATOM 3362 C C . TRP A 1 436 ? 15.508 28.266 -4.852 1 90.69 436 TRP A C 1
ATOM 3364 O O . TRP A 1 436 ? 16.609 27.891 -5.246 1 90.69 436 TRP A O 1
ATOM 3374 N N . GLN A 1 437 ? 15.219 29.375 -4.312 1 89.56 437 GLN A N 1
ATOM 3375 C CA . GLN A 1 437 ? 16.234 30.422 -4.355 1 89.56 437 GLN A CA 1
ATOM 3376 C C . GLN A 1 437 ? 17.094 30.406 -3.094 1 89.56 437 GLN A C 1
ATOM 3378 O O . GLN A 1 437 ? 18.047 31.172 -2.975 1 89.56 437 GLN A O 1
ATOM 3383 N N . GLY A 1 438 ? 16.734 29.578 -2.152 1 87.62 438 GLY A N 1
ATOM 3384 C CA . GLY A 1 438 ? 17.469 29.516 -0.901 1 87.62 438 GLY A CA 1
ATOM 3385 C C . GLY A 1 438 ? 17.188 30.703 0.014 1 87.62 438 GLY A C 1
ATOM 3386 O O . GLY A 1 438 ? 18.062 31.109 0.789 1 87.62 438 GLY A O 1
ATOM 3387 N N . ARG A 1 439 ? 16.016 31.203 -0.156 1 87.12 439 ARG A N 1
ATOM 3388 C CA . ARG A 1 439 ? 15.633 32.344 0.684 1 87.12 439 ARG A CA 1
ATOM 3389 C C . ARG A 1 439 ? 14.922 31.859 1.948 1 87.12 439 ARG A C 1
ATOM 3391 O O . ARG A 1 439 ? 14.555 30.688 2.053 1 87.12 439 ARG A O 1
ATOM 3398 N N . GLN A 1 440 ? 14.844 32.812 2.838 1 86 440 GLN A N 1
ATOM 3399 C CA . GLN A 1 440 ? 14.117 32.5 4.066 1 86 440 GLN A CA 1
ATOM 3400 C C . GLN A 1 440 ? 12.664 32.125 3.77 1 86 440 GLN A C 1
ATOM 3402 O O . GLN A 1 440 ? 12.023 32.75 2.916 1 86 440 GLN A O 1
ATOM 3407 N N . LEU A 1 441 ? 12.25 31.125 4.477 1 91.06 441 LEU A N 1
ATOM 3408 C CA . LEU A 1 441 ? 10.891 30.656 4.273 1 91.06 441 LEU A CA 1
ATOM 3409 C C . LEU A 1 441 ? 9.922 31.328 5.242 1 91.06 441 LEU A C 1
ATOM 3411 O O . LEU A 1 441 ? 9.789 30.906 6.391 1 91.06 441 LEU A O 1
ATOM 3415 N N . MET A 1 442 ? 9.312 32.344 4.754 1 92.25 442 MET A N 1
ATOM 3416 C CA . MET A 1 442 ? 8.281 33.062 5.512 1 92.25 442 MET A CA 1
ATOM 3417 C C . MET A 1 442 ? 7.285 33.719 4.574 1 92.25 442 MET A C 1
ATOM 3419 O O . MET A 1 442 ? 7.68 34.375 3.594 1 92.25 442 MET A O 1
ATOM 3423 N N . LEU A 1 443 ? 6.105 33.5 4.883 1 92.88 443 LEU A N 1
ATOM 3424 C CA . LEU A 1 443 ? 5.09 34.188 4.078 1 92.88 443 LEU A CA 1
ATOM 3425 C C . LEU A 1 443 ? 5.133 35.688 4.285 1 92.88 443 LEU A C 1
ATOM 3427 O O . LEU A 1 443 ? 5.324 36.156 5.406 1 92.88 443 LEU A O 1
ATOM 3431 N N . ARG A 1 444 ? 4.98 36.406 3.215 1 91.5 444 ARG A N 1
ATOM 3432 C CA . ARG A 1 444 ? 4.918 37.844 3.229 1 91.5 444 ARG A CA 1
ATOM 3433 C C . ARG A 1 444 ? 3.844 38.375 2.273 1 91.5 444 ARG A C 1
ATOM 3435 O O . ARG A 1 444 ? 3.385 37.625 1.396 1 91.5 444 ARG A O 1
ATOM 3442 N N . THR A 1 445 ? 3.398 39.531 2.576 1 90.19 445 THR A N 1
ATOM 3443 C CA . THR A 1 445 ? 2.512 40.219 1.646 1 90.19 445 THR A CA 1
ATOM 3444 C C . THR A 1 445 ? 3.27 41.281 0.873 1 90.19 445 THR A C 1
ATOM 3446 O O . THR A 1 445 ? 2.854 42.469 0.845 1 90.19 445 THR A O 1
ATOM 3449 N N . ASP A 1 446 ? 4.301 40.938 0.268 1 89.75 446 ASP A N 1
ATOM 3450 C CA . ASP A 1 446 ? 5.141 41.844 -0.489 1 89.75 446 ASP A CA 1
ATOM 3451 C C . ASP A 1 446 ? 4.781 41.844 -1.973 1 89.75 446 ASP A C 1
ATOM 3453 O O . ASP A 1 446 ? 3.764 41.25 -2.361 1 89.75 446 ASP A O 1
ATOM 3457 N N . GLU A 1 447 ? 5.562 42.531 -2.727 1 89.56 447 GLU A N 1
ATOM 3458 C CA . GLU A 1 447 ? 5.281 42.656 -4.152 1 89.56 447 GLU A CA 1
ATOM 3459 C C . GLU A 1 447 ? 5.355 41.312 -4.867 1 89.56 447 GLU A C 1
ATOM 3461 O O . GLU A 1 447 ? 4.57 41.062 -5.781 1 89.56 447 GLU A O 1
ATOM 3466 N N . ALA A 1 448 ? 6.219 40.562 -4.445 1 88.81 448 ALA A N 1
ATOM 3467 C CA . ALA A 1 448 ? 6.367 39.25 -5.059 1 88.81 448 ALA A CA 1
ATOM 3468 C C . ALA A 1 448 ? 5.113 38.406 -4.852 1 88.81 448 ALA A C 1
ATOM 3470 O O . ALA A 1 448 ? 4.633 37.75 -5.781 1 88.81 448 ALA A O 1
ATOM 3471 N N . MET A 1 449 ? 4.625 38.406 -3.73 1 91.38 449 MET A N 1
ATOM 3472 C CA . MET A 1 449 ? 3.4 37.688 -3.41 1 91.38 449 MET A CA 1
ATOM 3473 C C . MET A 1 449 ? 2.223 38.219 -4.215 1 91.38 449 MET A C 1
ATOM 3475 O O . MET A 1 449 ? 1.404 37.438 -4.715 1 91.38 449 MET A O 1
ATOM 3479 N N . GLU A 1 450 ? 2.205 39.469 -4.34 1 91.19 450 GLU A N 1
ATOM 3480 C CA . GLU A 1 450 ? 1.116 40.062 -5.094 1 91.19 450 GLU A CA 1
ATOM 3481 C C . GLU A 1 450 ? 1.136 39.625 -6.555 1 91.19 450 GLU A C 1
ATOM 3483 O O . GLU A 1 450 ? 0.083 39.375 -7.148 1 91.19 450 GLU A O 1
ATOM 3488 N N . GLN A 1 451 ? 2.262 39.562 -7.066 1 91.12 451 GLN A N 1
ATOM 3489 C CA . GLN A 1 451 ? 2.402 39.125 -8.453 1 91.12 451 GLN A CA 1
ATOM 3490 C C . GLN A 1 451 ? 1.972 37.656 -8.617 1 91.12 451 GLN A C 1
ATOM 3492 O O . GLN A 1 451 ? 1.271 37.312 -9.57 1 91.12 451 GLN A O 1
ATOM 3497 N N . ILE A 1 452 ? 2.35 36.875 -7.691 1 89.12 452 ILE A N 1
ATOM 3498 C CA . ILE A 1 452 ? 1.998 35.438 -7.742 1 89.12 452 ILE A CA 1
ATOM 3499 C C . ILE A 1 452 ? 0.488 35.281 -7.59 1 89.12 452 ILE A C 1
ATOM 3501 O O . ILE A 1 452 ? -0.128 34.469 -8.281 1 89.12 452 ILE A O 1
ATOM 3505 N N . LEU A 1 453 ? -0.044 36.031 -6.734 1 89.81 453 LEU A N 1
ATOM 3506 C CA . LEU A 1 453 ? -1.48 35.969 -6.488 1 89.81 453 LEU A CA 1
ATOM 3507 C C . LEU A 1 453 ? -2.266 36.344 -7.738 1 89.81 453 LEU A C 1
ATOM 3509 O O . LEU A 1 453 ? -3.291 35.719 -8.047 1 89.81 453 LEU A O 1
ATOM 3513 N N . GLU A 1 454 ? -1.761 37.312 -8.414 1 88.75 454 GLU A N 1
ATOM 3514 C CA . GLU A 1 454 ? -2.416 37.719 -9.648 1 88.75 454 GLU A CA 1
ATOM 3515 C C . GLU A 1 454 ? -2.404 36.625 -10.695 1 88.75 454 GLU A C 1
ATOM 3517 O O . GLU A 1 454 ? -3.4 36.406 -11.391 1 88.75 454 GLU A O 1
ATOM 3522 N N . VAL A 1 455 ? -1.358 36 -10.75 1 83.44 455 VAL A N 1
ATOM 3523 C CA . VAL A 1 455 ? -1.221 34.906 -11.711 1 83.44 455 VAL A CA 1
ATOM 3524 C C . VAL A 1 455 ? -2.162 33.781 -11.344 1 83.44 455 VAL A C 1
ATOM 3526 O O . VAL A 1 455 ? -2.844 33.219 -12.203 1 83.44 455 VAL A O 1
ATOM 3529 N N . GLU A 1 456 ? -2.189 33.406 -10.055 1 82.81 456 GLU A N 1
ATOM 3530 C CA . GLU A 1 456 ? -3.006 32.281 -9.602 1 82.81 456 GLU A CA 1
ATOM 3531 C C . GLU A 1 456 ? -4.492 32.594 -9.75 1 82.81 456 GLU A C 1
ATOM 3533 O O . GLU A 1 456 ? -5.289 31.688 -10.023 1 82.81 456 GLU A O 1
ATOM 3538 N N . LYS A 1 457 ? -4.859 33.781 -9.586 1 82.06 457 LYS A N 1
ATOM 3539 C CA . LYS A 1 457 ? -6.254 34.188 -9.773 1 82.06 457 LYS A CA 1
ATOM 3540 C C . LYS A 1 457 ? -6.66 34.094 -11.234 1 82.06 457 LYS A C 1
ATOM 3542 O O . LYS A 1 457 ? -7.797 33.719 -11.555 1 82.06 457 LYS A O 1
ATOM 3547 N N . SER A 1 458 ? -5.785 34.312 -12.07 1 77.06 458 SER A N 1
ATOM 3548 C CA . SER A 1 458 ? -6.059 34.25 -13.5 1 77.06 458 SER A CA 1
ATOM 3549 C C . SER A 1 458 ? -6.195 32.812 -13.969 1 77.06 458 SER A C 1
ATOM 3551 O O . SER A 1 458 ? -7.023 32.5 -14.828 1 77.06 458 SER A O 1
ATOM 3553 N N . ARG A 1 459 ? -5.469 31.906 -13.383 1 70.06 459 ARG A N 1
ATOM 3554 C CA . ARG A 1 459 ? -5.508 30.484 -13.727 1 70.06 459 ARG A CA 1
ATOM 3555 C C . ARG A 1 459 ? -6.801 29.844 -13.242 1 70.06 459 ARG A C 1
ATOM 3557 O O . ARG A 1 459 ? -7.367 28.984 -13.93 1 70.06 459 ARG A O 1
ATOM 3564 N N . TYR A 1 460 ? -7.117 30.109 -12.117 1 62.22 460 TYR A N 1
ATOM 3565 C CA . TYR A 1 460 ? -8.305 29.562 -11.477 1 62.22 460 TYR A CA 1
ATOM 3566 C C . TYR A 1 460 ? -9.562 29.891 -12.281 1 62.22 460 TYR A C 1
ATOM 3568 O O . TYR A 1 460 ? -10.438 29.031 -12.445 1 62.22 460 TYR A O 1
ATOM 3576 N N . ARG A 1 461 ? -9.711 30.938 -12.742 1 53.97 461 ARG A N 1
ATOM 3577 C CA . ARG A 1 461 ? -10.836 31.359 -13.578 1 53.97 461 ARG A CA 1
ATOM 3578 C C . ARG A 1 461 ? -10.891 30.562 -14.875 1 53.97 461 ARG A C 1
ATOM 3580 O O . ARG A 1 461 ? -11.969 30.172 -15.32 1 53.97 461 ARG A O 1
ATOM 3587 N N . GLU A 1 462 ? -9.773 30.203 -15.258 1 48.25 462 GLU A N 1
ATOM 3588 C CA . GLU A 1 462 ? -9.711 29.422 -16.5 1 48.25 462 GLU A CA 1
ATOM 3589 C C . GLU A 1 462 ? -10.164 27.984 -16.281 1 48.25 462 GLU A C 1
ATOM 3591 O O . GLU A 1 462 ? -10.875 27.422 -17.109 1 48.25 462 GLU A O 1
ATOM 3596 N N . THR A 1 463 ? -9.766 27.422 -15.133 1 49.22 463 THR A N 1
ATOM 3597 C CA . THR A 1 463 ? -10.102 26.031 -14.844 1 49.22 463 THR A CA 1
ATOM 3598 C C . THR A 1 463 ? -11.578 25.891 -14.492 1 49.22 463 THR A C 1
ATOM 3600 O O . THR A 1 463 ? -12.219 24.906 -14.875 1 49.22 463 THR A O 1
ATOM 3603 N N . GLN A 1 464 ? -12 26.75 -13.664 1 48.34 464 GLN A N 1
ATOM 3604 C CA . GLN A 1 464 ? -13.43 26.734 -13.375 1 48.34 464 GLN A CA 1
ATOM 3605 C C . GLN A 1 464 ? -14.25 26.844 -14.656 1 48.34 464 GLN A C 1
ATOM 3607 O O . GLN A 1 464 ? -15.281 26.172 -14.789 1 48.34 464 GLN A O 1
ATOM 3612 N N . ASP A 1 465 ? -13.68 27.562 -15.477 1 43.19 465 ASP A N 1
ATOM 3613 C CA . ASP A 1 465 ? -14.367 27.703 -16.766 1 43.19 465 ASP A CA 1
ATOM 3614 C C . ASP A 1 465 ? -14.312 26.406 -17.562 1 43.19 465 ASP A C 1
ATOM 3616 O O . ASP A 1 465 ? -15.289 26.031 -18.203 1 43.19 465 ASP A O 1
ATOM 3620 N N . ILE A 1 466 ? -13.273 25.797 -17.375 1 39.81 466 ILE A N 1
ATOM 3621 C CA . ILE A 1 466 ? -13.109 24.547 -18.109 1 39.81 466 ILE A CA 1
ATOM 3622 C C . ILE A 1 466 ? -13.945 23.453 -17.453 1 39.81 466 ILE A C 1
ATOM 3624 O O . ILE A 1 466 ? -14.594 22.656 -18.156 1 39.81 466 ILE A O 1
ATOM 3628 N N . PHE A 1 467 ? -13.766 23.25 -16.141 1 40.09 467 PHE A N 1
ATOM 3629 C CA . PHE A 1 467 ? -14.562 22.266 -15.43 1 40.09 467 PHE A CA 1
ATOM 3630 C C . PHE A 1 467 ? -16.047 22.516 -15.641 1 40.09 467 PHE A C 1
ATOM 3632 O O . PHE A 1 467 ? -16.828 21.578 -15.844 1 40.09 467 PHE A O 1
ATOM 3639 N N . GLU A 1 468 ? -16.406 23.688 -15.5 1 36.47 468 GLU A N 1
ATOM 3640 C CA . GLU A 1 468 ? -17.797 23.984 -15.82 1 36.47 468 GLU A CA 1
ATOM 3641 C C . GLU A 1 468 ? -18.125 23.594 -17.266 1 36.47 468 GLU A C 1
ATOM 3643 O O . GLU A 1 468 ? -19.234 23.125 -17.547 1 36.47 468 GLU A O 1
ATOM 3648 N N . LYS A 1 469 ? -17.156 23.5 -17.922 1 39.94 469 LYS A N 1
ATOM 3649 C CA . LYS A 1 469 ? -17.422 23.109 -19.297 1 39.94 469 LYS A CA 1
ATOM 3650 C C . LYS A 1 469 ? -17.406 21.594 -19.453 1 39.94 469 LYS A C 1
ATOM 3652 O O . LYS A 1 469 ? -18.172 21.031 -20.234 1 39.94 469 LYS A O 1
ATOM 3657 N N . HIS A 1 470 ? -16.484 21.047 -18.797 1 32.66 470 HIS A N 1
ATOM 3658 C CA . HIS A 1 470 ? -16.422 19.594 -18.906 1 32.66 470 HIS A CA 1
ATOM 3659 C C . HIS A 1 470 ? -17.625 18.938 -18.219 1 32.66 470 HIS A C 1
ATOM 3661 O O . HIS A 1 470 ? -18.047 17.859 -18.625 1 32.66 470 HIS A O 1
ATOM 3667 N N . TYR A 1 471 ? -17.906 19.312 -17.062 1 29.98 471 TYR A N 1
ATOM 3668 C CA . TYR A 1 471 ? -19.109 18.766 -16.453 1 29.98 471 TYR A CA 1
ATOM 3669 C C . TYR A 1 471 ? -20.359 19.109 -17.266 1 29.98 471 TYR A C 1
ATOM 3671 O O . TYR A 1 471 ? -21.406 18.5 -17.094 1 29.98 471 TYR A O 1
ATOM 3679 N N . LYS A 1 472 ? -20.297 20.141 -17.953 1 31.36 472 LYS A N 1
ATOM 3680 C CA . LYS A 1 472 ? -21.453 20.359 -18.812 1 31.36 472 LYS A CA 1
ATOM 3681 C C . LYS A 1 472 ? -21.531 19.297 -19.906 1 31.36 472 LYS A C 1
ATOM 3683 O O . LYS A 1 472 ? -22.609 18.953 -20.375 1 31.36 472 LYS A O 1
ATOM 3688 N N . TYR A 1 473 ? -20.453 18.938 -20.453 1 27.12 473 TYR A N 1
ATOM 3689 C CA . TYR A 1 473 ? -20.547 17.969 -21.531 1 27.12 473 TYR A CA 1
ATOM 3690 C C . TYR A 1 473 ? -20.547 16.547 -21 1 27.12 473 TYR A C 1
ATOM 3692 O O . TYR A 1 473 ? -20.484 15.586 -21.781 1 27.12 473 TYR A O 1
ATOM 3700 N N . ARG A 1 474 ? -20.375 16.266 -19.797 1 23.86 474 ARG A N 1
ATOM 3701 C CA . ARG A 1 474 ? -20.672 14.898 -19.391 1 23.86 474 ARG A CA 1
ATOM 3702 C C . ARG A 1 474 ? -22.172 14.711 -19.188 1 23.86 474 ARG A C 1
ATOM 3704 O O . ARG A 1 474 ? -22.844 15.57 -18.625 1 23.86 474 ARG A O 1
ATOM 3711 N N . MET B 1 1 ? -1.782 -49.219 8.984 1 38.91 1 MET B N 1
ATOM 3712 C CA . MET B 1 1 ? -2.25 -47.844 9.008 1 38.91 1 MET B CA 1
ATOM 3713 C C . MET B 1 1 ? -1.219 -46.906 8.383 1 38.91 1 MET B C 1
ATOM 3715 O O . MET B 1 1 ? -0.021 -47.031 8.641 1 38.91 1 MET B O 1
ATOM 3719 N N . MET B 1 2 ? -1.565 -46.344 7.332 1 55.19 2 MET B N 1
ATOM 3720 C CA . MET B 1 2 ? -0.569 -45.531 6.637 1 55.19 2 MET B CA 1
ATOM 3721 C C . MET B 1 2 ? 0.014 -44.5 7.57 1 55.19 2 MET B C 1
ATOM 3723 O O . MET B 1 2 ? -0.726 -43.812 8.281 1 55.19 2 MET B O 1
ATOM 3727 N N . THR B 1 3 ? 1.226 -44.625 7.891 1 78.56 3 THR B N 1
ATOM 3728 C CA . THR B 1 3 ? 1.913 -43.688 8.773 1 78.56 3 THR B CA 1
ATOM 3729 C C . THR B 1 3 ? 1.967 -42.312 8.156 1 78.56 3 THR B C 1
ATOM 3731 O O . THR B 1 3 ? 2.379 -42.156 7.004 1 78.56 3 THR B O 1
ATOM 3734 N N . THR B 1 4 ? 1.236 -41.438 8.719 1 88.19 4 THR B N 1
ATOM 3735 C CA . THR B 1 4 ? 1.239 -40.062 8.273 1 88.19 4 THR B CA 1
ATOM 3736 C C . THR B 1 4 ? 1.857 -39.125 9.328 1 88.19 4 THR B C 1
ATOM 3738 O O . THR B 1 4 ? 1.992 -39.531 10.492 1 88.19 4 THR B O 1
ATOM 3741 N N . THR B 1 5 ? 2.426 -38.125 8.883 1 93.69 5 THR B N 1
ATOM 3742 C CA . THR B 1 5 ? 2.947 -37.062 9.742 1 93.69 5 THR B CA 1
ATOM 3743 C C . THR B 1 5 ? 2.131 -35.781 9.578 1 93.69 5 THR B C 1
ATOM 3745 O O . THR B 1 5 ? 1.934 -35.312 8.461 1 93.69 5 THR B O 1
ATOM 3748 N N . ALA B 1 6 ? 1.653 -35.312 10.68 1 95.19 6 ALA B N 1
ATOM 3749 C CA . ALA B 1 6 ? 0.905 -34.062 10.641 1 95.19 6 ALA B CA 1
ATOM 3750 C C . ALA B 1 6 ? 1.839 -32.875 10.43 1 95.19 6 ALA B C 1
ATOM 3752 O O . ALA B 1 6 ? 2.994 -32.906 10.859 1 95.19 6 ALA B O 1
ATOM 3753 N N . LEU B 1 7 ? 1.367 -31.844 9.797 1 96.31 7 LEU B N 1
ATOM 3754 C CA . LEU B 1 7 ? 2.137 -30.625 9.602 1 96.31 7 LEU B CA 1
ATOM 3755 C C . LEU B 1 7 ? 2.623 -30.078 10.938 1 96.31 7 LEU B C 1
ATOM 3757 O O . LEU B 1 7 ? 3.75 -29.578 11.031 1 96.31 7 LEU B O 1
ATOM 3761 N N . SER B 1 8 ? 1.853 -30.172 11.992 1 95.25 8 SER B N 1
ATOM 3762 C CA . SER B 1 8 ? 2.193 -29.656 13.32 1 95.25 8 SER B CA 1
ATOM 3763 C C . SER B 1 8 ? 3.307 -30.469 13.961 1 95.25 8 SER B C 1
ATOM 3765 O O . SER B 1 8 ? 3.906 -30.047 14.945 1 95.25 8 SER B O 1
ATOM 3767 N N . SER B 1 9 ? 3.605 -31.641 13.336 1 95.19 9 SER B N 1
ATOM 3768 C CA . SER B 1 9 ? 4.539 -32.562 13.984 1 95.19 9 SER B CA 1
ATOM 3769 C C . SER B 1 9 ? 5.793 -32.75 13.141 1 95.19 9 SER B C 1
ATOM 3771 O O . SER B 1 9 ? 6.574 -33.688 13.391 1 95.19 9 SER B O 1
ATOM 3773 N N . ILE B 1 10 ? 5.898 -32 12.125 1 95.69 10 ILE B N 1
ATOM 3774 C CA . ILE B 1 10 ? 7.113 -32.125 11.328 1 95.69 10 ILE B CA 1
ATOM 3775 C C . ILE B 1 10 ? 8.336 -31.844 12.203 1 95.69 10 ILE B C 1
ATOM 3777 O O . ILE B 1 10 ? 8.328 -30.922 13.023 1 95.69 10 ILE B O 1
ATOM 3781 N N . SER B 1 11 ? 9.328 -32.656 12.07 1 95.31 11 SER B N 1
ATOM 3782 C CA . SER B 1 11 ? 10.523 -32.625 12.906 1 95.31 11 SER B CA 1
ATOM 3783 C C . SER B 1 11 ? 11.789 -32.812 12.078 1 95.31 11 SER B C 1
ATOM 3785 O O . SER B 1 11 ? 11.711 -33.094 10.875 1 95.31 11 SER B O 1
ATOM 3787 N N . ASN B 1 12 ? 12.883 -32.688 12.812 1 95.5 12 ASN B N 1
ATOM 3788 C CA . ASN B 1 12 ? 14.156 -32.969 12.164 1 95.5 12 ASN B CA 1
ATOM 3789 C C . ASN B 1 12 ? 14.219 -34.438 11.68 1 95.5 12 ASN B C 1
ATOM 3791 O O . ASN B 1 12 ? 14.797 -34.719 10.625 1 95.5 12 ASN B O 1
ATOM 3795 N N . GLY B 1 13 ? 13.656 -35.281 12.43 1 94.75 13 GLY B N 1
ATOM 3796 C CA . GLY B 1 13 ? 13.609 -36.688 12.016 1 94.75 13 GLY B CA 1
ATOM 3797 C C . GLY B 1 13 ? 12.844 -36.875 10.727 1 94.75 13 GLY B C 1
ATOM 3798 O O . GLY B 1 13 ? 13.273 -37.656 9.867 1 94.75 13 GLY B O 1
ATOM 3799 N N . TYR B 1 14 ? 11.773 -36.219 10.641 1 95 14 TYR B N 1
ATOM 3800 C CA . TYR B 1 14 ? 10.992 -36.312 9.414 1 95 14 TYR B CA 1
ATOM 3801 C C . TYR B 1 14 ? 11.789 -35.781 8.219 1 95 14 TYR B C 1
ATOM 3803 O O . TYR B 1 14 ? 11.828 -36.438 7.164 1 95 14 TYR B O 1
ATOM 3811 N N . ILE B 1 15 ? 12.445 -34.656 8.391 1 96.81 15 ILE B N 1
ATOM 3812 C CA . ILE B 1 15 ? 13.258 -34.031 7.332 1 96.81 15 ILE B CA 1
ATOM 3813 C C . ILE B 1 15 ? 14.367 -35 6.926 1 96.81 15 ILE B C 1
ATOM 3815 O O . ILE B 1 15 ? 14.641 -35.188 5.734 1 96.81 15 ILE B O 1
ATOM 3819 N N . ASP B 1 16 ? 14.938 -35.625 7.891 1 95.38 16 ASP B N 1
ATOM 3820 C CA . ASP B 1 16 ? 16.016 -36.562 7.613 1 95.38 16 ASP B CA 1
ATOM 3821 C C . ASP B 1 16 ? 15.508 -37.781 6.828 1 95.38 16 ASP B C 1
ATOM 3823 O O . ASP B 1 16 ? 16.219 -38.312 5.977 1 95.38 16 ASP B O 1
ATOM 3827 N N . SER B 1 17 ? 14.328 -38.188 7.133 1 94.25 17 SER B N 1
ATOM 3828 C CA . SER B 1 17 ? 13.75 -39.312 6.402 1 94.25 17 SER B CA 1
ATOM 3829 C C . SER B 1 17 ? 13.523 -38.938 4.934 1 94.25 17 SER B C 1
ATOM 3831 O O . SER B 1 17 ? 13.672 -39.812 4.055 1 94.25 17 SER B O 1
ATOM 3833 N N . LEU B 1 18 ? 13.148 -37.75 4.703 1 94.06 18 LEU B N 1
ATOM 3834 C CA . LEU B 1 18 ? 12.953 -37.281 3.334 1 94.06 18 LEU B CA 1
ATOM 3835 C C . LEU B 1 18 ? 14.289 -37.125 2.613 1 94.06 18 LEU B C 1
ATOM 3837 O O . LEU B 1 18 ? 14.375 -37.344 1.4 1 94.06 18 LEU B O 1
ATOM 3841 N N . ALA B 1 19 ? 15.344 -36.844 3.35 1 93.88 19 ALA B N 1
ATOM 3842 C CA . ALA B 1 19 ? 16.656 -36.5 2.783 1 93.88 19 ALA B CA 1
ATOM 3843 C C . ALA B 1 19 ? 17.5 -37.75 2.584 1 93.88 19 ALA B C 1
ATOM 3845 O O . ALA B 1 19 ? 18.641 -37.656 2.145 1 93.88 19 ALA B O 1
ATOM 3846 N N . ASP B 1 20 ? 16.969 -38.875 2.932 1 90.25 20 ASP B N 1
ATOM 3847 C CA . ASP B 1 20 ? 17.75 -40.094 2.986 1 90.25 20 ASP B CA 1
ATOM 3848 C C . ASP B 1 20 ? 18.438 -40.375 1.654 1 90.25 20 ASP B C 1
ATOM 3850 O O . ASP B 1 20 ? 19.594 -40.781 1.629 1 90.25 20 ASP B O 1
ATOM 3854 N N . LYS B 1 21 ? 17.844 -40.125 0.52 1 88.12 21 LYS B N 1
ATOM 3855 C CA . LYS B 1 21 ? 18.422 -40.406 -0.783 1 88.12 21 LYS B CA 1
ATOM 3856 C C . LYS B 1 21 ? 18.891 -39.156 -1.476 1 88.12 21 LYS B C 1
ATOM 3858 O O . LYS B 1 21 ? 19.281 -39.156 -2.648 1 88.12 21 LYS B O 1
ATOM 3863 N N . ASP B 1 22 ? 18.953 -38.062 -0.778 1 94.06 22 ASP B N 1
ATOM 3864 C CA . ASP B 1 22 ? 19.375 -36.812 -1.346 1 94.06 22 ASP B CA 1
ATOM 3865 C C . ASP B 1 22 ? 20.891 -36.719 -1.408 1 94.06 22 ASP B C 1
ATOM 3867 O O . ASP B 1 22 ? 21.594 -37.312 -0.583 1 94.06 22 ASP B O 1
ATOM 3871 N N . PRO B 1 23 ? 21.391 -35.969 -2.42 1 95.56 23 PRO B N 1
ATOM 3872 C CA . PRO B 1 23 ? 22.797 -35.594 -2.291 1 95.56 23 PRO B CA 1
ATOM 3873 C C . PRO B 1 23 ? 23.062 -34.75 -1.04 1 95.56 23 PRO B C 1
ATOM 3875 O O . PRO B 1 23 ? 22.172 -34.062 -0.548 1 95.56 23 PRO B O 1
ATOM 3878 N N . GLY B 1 24 ? 24.266 -34.719 -0.556 1 95.81 24 GLY B N 1
ATOM 3879 C CA . GLY B 1 24 ? 24.641 -34.062 0.683 1 95.81 24 GLY B CA 1
ATOM 3880 C C . GLY B 1 24 ? 24.266 -32.594 0.702 1 95.81 24 GLY B C 1
ATOM 3881 O O . GLY B 1 24 ? 23.766 -32.094 1.707 1 95.81 24 GLY B O 1
ATOM 3882 N N . TRP B 1 25 ? 24.547 -31.953 -0.416 1 96.62 25 TRP B N 1
ATOM 3883 C CA . TRP B 1 25 ? 24.266 -30.531 -0.479 1 96.62 25 TRP B CA 1
ATOM 3884 C C . TRP B 1 25 ? 22.781 -30.25 -0.303 1 96.62 25 TRP B C 1
ATOM 3886 O O . TRP B 1 25 ? 22.391 -29.266 0.341 1 96.62 25 TRP B O 1
ATOM 3896 N N . LEU B 1 26 ? 21.969 -31.031 -0.842 1 97.62 26 LEU B N 1
ATOM 3897 C CA . LEU B 1 26 ? 20.516 -30.828 -0.738 1 97.62 26 LEU B CA 1
ATOM 3898 C C . LEU B 1 26 ? 20.031 -31.156 0.666 1 97.62 26 LEU B C 1
ATOM 3900 O O . LEU B 1 26 ? 19.141 -30.484 1.196 1 97.62 26 LEU B O 1
ATOM 3904 N N . ALA B 1 27 ? 20.562 -32.219 1.243 1 97.44 27 ALA B N 1
ATOM 3905 C CA . ALA B 1 27 ? 20.234 -32.562 2.621 1 97.44 27 ALA B CA 1
ATOM 3906 C C . ALA B 1 27 ? 20.547 -31.406 3.568 1 97.44 27 ALA B C 1
ATOM 3908 O O . ALA B 1 27 ? 19.75 -31.094 4.461 1 97.44 27 ALA B O 1
ATOM 3909 N N . ALA B 1 28 ? 21.672 -30.828 3.338 1 97.19 28 ALA B N 1
ATOM 3910 C CA . ALA B 1 28 ? 22.062 -29.688 4.16 1 97.19 28 ALA B CA 1
ATOM 3911 C C . ALA B 1 28 ? 21.109 -28.516 3.963 1 97.19 28 ALA B C 1
ATOM 3913 O O . ALA B 1 28 ? 20.75 -27.828 4.926 1 97.19 28 ALA B O 1
ATOM 3914 N N . MET B 1 29 ? 20.75 -28.281 2.734 1 97.31 29 MET B N 1
ATOM 3915 C CA . MET B 1 29 ? 19.812 -27.219 2.424 1 97.31 29 MET B CA 1
ATOM 3916 C C . MET B 1 29 ? 18.469 -27.438 3.109 1 97.31 29 MET B C 1
ATOM 3918 O O . MET B 1 29 ? 17.859 -26.5 3.633 1 97.31 29 MET B O 1
ATOM 3922 N N . ARG B 1 30 ? 18 -28.719 3.098 1 98.06 30 ARG B N 1
ATOM 3923 C CA . ARG B 1 30 ? 16.75 -29.062 3.775 1 98.06 30 ARG B CA 1
ATOM 3924 C C . ARG B 1 30 ? 16.812 -28.703 5.258 1 98.06 30 ARG B C 1
ATOM 3926 O O . ARG B 1 30 ? 15.898 -28.094 5.801 1 98.06 30 ARG B O 1
ATOM 3933 N N . ARG B 1 31 ? 17.875 -29.016 5.828 1 97.69 31 ARG B N 1
ATOM 3934 C CA . ARG B 1 31 ? 18.031 -28.812 7.262 1 97.69 31 ARG B CA 1
ATOM 3935 C C . ARG B 1 31 ? 18.078 -27.328 7.598 1 97.69 31 ARG B C 1
ATOM 3937 O O . ARG B 1 31 ? 17.5 -26.891 8.594 1 97.69 31 ARG B O 1
ATOM 3944 N N . GLN B 1 32 ? 18.797 -26.625 6.809 1 97.5 32 GLN B N 1
ATOM 3945 C CA . GLN B 1 32 ? 18.875 -25.188 7.012 1 97.5 32 GLN B CA 1
ATOM 3946 C C . GLN B 1 32 ? 17.484 -24.531 6.891 1 97.5 32 GLN B C 1
ATOM 3948 O O . GLN B 1 32 ? 17.109 -23.703 7.723 1 97.5 32 GLN B O 1
ATOM 3953 N N . ALA B 1 33 ? 16.797 -24.844 5.852 1 98.31 33 ALA B N 1
ATOM 3954 C CA . ALA B 1 33 ? 15.453 -24.312 5.633 1 98.31 33 ALA B CA 1
ATOM 3955 C C . ALA B 1 33 ? 14.523 -24.672 6.789 1 98.31 33 ALA B C 1
ATOM 3957 O O . ALA B 1 33 ? 13.727 -23.844 7.238 1 98.31 33 ALA B O 1
ATOM 3958 N N . PHE B 1 34 ? 14.656 -25.891 7.293 1 98.31 34 PHE B N 1
ATOM 3959 C CA . PHE B 1 34 ? 13.781 -26.328 8.367 1 98.31 34 PHE B CA 1
ATOM 3960 C C . PHE B 1 34 ? 14.062 -25.562 9.648 1 98.31 34 PHE B C 1
ATOM 3962 O O . PHE B 1 34 ? 13.141 -25.25 10.406 1 98.31 34 PHE B O 1
ATOM 3969 N N . SER B 1 35 ? 15.289 -25.297 9.875 1 97.88 35 SER B N 1
ATOM 3970 C CA . SER B 1 35 ? 15.633 -24.5 11.047 1 97.88 35 SER B CA 1
ATOM 3971 C C . SER B 1 35 ? 14.938 -23.156 11.023 1 97.88 35 SER B C 1
ATOM 3973 O O . SER B 1 35 ? 14.461 -22.672 1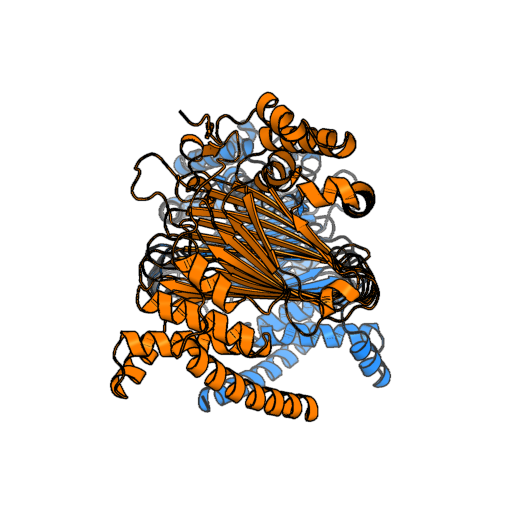2.055 1 97.88 35 SER B O 1
ATOM 3975 N N . GLN B 1 36 ? 14.898 -22.578 9.852 1 97.06 36 GLN B N 1
ATOM 3976 C CA . GLN B 1 36 ? 14.211 -21.297 9.711 1 97.06 36 GLN B CA 1
ATOM 3977 C C . GLN B 1 36 ? 12.703 -21.469 9.844 1 97.06 36 GLN B C 1
ATOM 3979 O O . GLN B 1 36 ? 12.031 -20.641 10.469 1 97.06 36 GLN B O 1
ATOM 3984 N N . TYR B 1 37 ? 12.148 -22.516 9.297 1 97.31 37 TYR B N 1
ATOM 3985 C CA . TYR B 1 37 ? 10.727 -22.812 9.422 1 97.31 37 TYR B CA 1
ATOM 3986 C C . TYR B 1 37 ? 10.289 -22.812 10.883 1 97.31 37 TYR B C 1
ATOM 3988 O O . TYR B 1 37 ? 9.266 -22.219 11.227 1 97.31 37 TYR B O 1
ATOM 3996 N N . GLU B 1 38 ? 11.055 -23.359 11.695 1 95.75 38 GLU B N 1
ATOM 3997 C CA . GLU B 1 38 ? 10.711 -23.531 13.102 1 95.75 38 GLU B CA 1
ATOM 3998 C C . GLU B 1 38 ? 10.703 -22.188 13.828 1 95.75 38 GLU B C 1
ATOM 4000 O O . GLU B 1 38 ? 9.945 -22 14.789 1 95.75 38 GLU B O 1
ATOM 4005 N N . SER B 1 39 ? 11.43 -21.312 13.336 1 93.56 39 SER B N 1
ATOM 4006 C CA . SER B 1 39 ? 11.609 -20.062 14.055 1 93.56 39 SER B CA 1
ATOM 4007 C C . SER B 1 39 ? 10.633 -19 13.555 1 93.56 39 SER B C 1
ATOM 4009 O O . SER B 1 39 ? 10.438 -17.969 14.203 1 93.56 39 SER B O 1
ATOM 4011 N N . LEU B 1 40 ? 9.984 -19.188 12.469 1 92.44 40 LEU B N 1
ATOM 4012 C CA . LEU B 1 40 ? 9.18 -18.156 11.844 1 92.44 40 LEU B CA 1
ATOM 4013 C C . LEU B 1 40 ? 7.703 -18.312 12.211 1 92.44 40 LEU B C 1
ATOM 4015 O O . LEU B 1 40 ? 7.215 -19.438 12.336 1 92.44 40 LEU B O 1
ATOM 4019 N N . PRO B 1 41 ? 7.035 -17.141 12.375 1 87.25 41 PRO B N 1
ATOM 4020 C CA . PRO B 1 41 ? 5.574 -17.219 12.453 1 87.25 41 PRO B CA 1
ATOM 4021 C C . PRO B 1 41 ? 4.922 -17.484 11.094 1 87.25 41 PRO B C 1
ATOM 4023 O O . PRO B 1 41 ? 5.582 -17.391 10.062 1 87.25 41 PRO B O 1
ATOM 4026 N N . ALA B 1 42 ? 3.656 -17.875 11.109 1 83.81 42 ALA B N 1
ATOM 4027 C CA . ALA B 1 42 ? 2.945 -18.203 9.875 1 83.81 42 ALA B CA 1
ATOM 4028 C C . ALA B 1 42 ? 2.934 -17 8.93 1 83.81 42 ALA B C 1
ATOM 4030 O O . ALA B 1 42 ? 3.029 -17.172 7.707 1 83.81 42 ALA B O 1
ATOM 4031 N N . GLU B 1 43 ? 2.756 -15.82 9.5 1 80.12 43 GLU B N 1
ATOM 4032 C CA . GLU B 1 43 ? 2.902 -14.578 8.758 1 80.12 43 GLU B CA 1
ATOM 4033 C C . GLU B 1 43 ? 4.023 -13.719 9.336 1 80.12 43 GLU B C 1
ATOM 4035 O O . GLU B 1 43 ? 3.906 -13.203 10.453 1 80.12 43 GLU B O 1
ATOM 4040 N N . VAL B 1 44 ? 4.949 -13.586 8.508 1 71.69 44 VAL B N 1
ATOM 4041 C CA . VAL B 1 44 ? 6.168 -12.938 8.992 1 71.69 44 VAL B CA 1
ATOM 4042 C C . VAL B 1 44 ? 5.98 -11.422 9 1 71.69 44 VAL B C 1
ATOM 4044 O O . VAL B 1 44 ? 6.488 -10.734 9.891 1 71.69 44 VAL B O 1
ATOM 4047 N N . SER B 1 45 ? 5.262 -11.055 7.949 1 70.88 45 SER B N 1
ATOM 4048 C CA . SER B 1 45 ? 5.148 -9.602 7.859 1 70.88 45 SER B CA 1
ATOM 4049 C C . SER B 1 45 ? 4.09 -9.07 8.82 1 70.88 45 SER B C 1
ATOM 4051 O O . SER B 1 45 ? 2.904 -9.375 8.68 1 70.88 45 SER B O 1
ATOM 4053 N N . PRO B 1 46 ? 4.559 -8.281 9.789 1 67 46 PRO B N 1
ATOM 4054 C CA . PRO B 1 46 ? 3.568 -7.645 10.664 1 67 46 PRO B CA 1
ATOM 4055 C C . PRO B 1 46 ? 2.586 -6.762 9.898 1 67 46 PRO B C 1
ATOM 4057 O O . PRO B 1 46 ? 1.465 -6.535 10.359 1 67 46 PRO B O 1
ATOM 4060 N N . LEU B 1 47 ? 3.062 -6.414 8.719 1 65.81 47 LEU B N 1
ATOM 4061 C CA . LEU B 1 47 ? 2.258 -5.535 7.875 1 65.81 47 LEU B CA 1
ATOM 4062 C C . LEU B 1 47 ? 0.968 -6.227 7.445 1 65.81 47 LEU B C 1
ATOM 4064 O O . LEU B 1 47 ? -0.072 -5.582 7.305 1 65.81 47 LEU B O 1
ATOM 4068 N N . TYR B 1 48 ? 1.094 -7.551 7.395 1 76.38 48 TYR B N 1
ATOM 4069 C CA . TYR B 1 48 ? -0.002 -8.219 6.703 1 76.38 48 TYR B CA 1
ATOM 4070 C C . TYR B 1 48 ? -0.736 -9.18 7.637 1 76.38 48 TYR B C 1
ATOM 4072 O O . TYR B 1 48 ? -1.839 -9.633 7.324 1 76.38 48 TYR B O 1
ATOM 4080 N N . SER B 1 49 ? -0.258 -9.383 8.789 1 78.38 49 SER B N 1
ATOM 4081 C CA . SER B 1 49 ? -0.754 -10.438 9.672 1 78.38 49 SER B CA 1
ATOM 4082 C C . SER B 1 49 ? -2.211 -10.195 10.055 1 78.38 49 SER B C 1
ATOM 4084 O O . SER B 1 49 ? -2.994 -11.148 10.156 1 78.38 49 SER B O 1
ATOM 4086 N N . LYS B 1 50 ? -2.533 -8.961 10.125 1 79.12 50 LYS B N 1
ATOM 4087 C CA . LYS B 1 50 ? -3.887 -8.602 10.539 1 79.12 50 LYS B CA 1
ATOM 4088 C C . LYS B 1 50 ? -4.906 -8.961 9.461 1 79.12 50 LYS B C 1
ATOM 4090 O O . LYS B 1 50 ? -6.078 -9.203 9.766 1 79.12 50 LYS B O 1
ATOM 4095 N N . TYR B 1 51 ? -4.445 -9.125 8.297 1 85.25 51 TYR B N 1
ATOM 4096 C CA . TYR B 1 51 ? -5.375 -9.25 7.176 1 85.25 51 TYR B CA 1
ATOM 4097 C C . TYR B 1 51 ? -5.363 -10.664 6.613 1 85.25 51 TYR B C 1
ATOM 4099 O O . TYR B 1 51 ? -6.242 -11.039 5.828 1 85.25 51 TYR B O 1
ATOM 4107 N N . SER B 1 52 ? -4.441 -11.445 7.082 1 88.62 52 SER B N 1
ATOM 4108 C CA . SER B 1 52 ? -4.219 -12.766 6.492 1 88.62 52 SER B CA 1
ATOM 4109 C C . SER B 1 52 ? -5.156 -13.805 7.09 1 88.62 52 SER B C 1
ATOM 4111 O O . SER B 1 52 ? -5.461 -13.766 8.281 1 88.62 52 SER B O 1
ATOM 4113 N N . ASP B 1 53 ? -5.582 -14.703 6.266 1 93 53 ASP B N 1
ATOM 4114 C CA . ASP B 1 53 ? -6.391 -15.828 6.715 1 93 53 ASP B CA 1
ATOM 4115 C C . ASP B 1 53 ? -5.559 -17.109 6.801 1 93 53 ASP B C 1
ATOM 4117 O O . ASP B 1 53 ? -6.062 -18.203 6.551 1 93 53 ASP B O 1
ATOM 4121 N N . VAL B 1 54 ? -4.316 -16.953 7.086 1 93.75 54 VAL B N 1
ATOM 4122 C CA . VAL B 1 54 ? -3.402 -18.094 7.152 1 93.75 54 VAL B CA 1
ATOM 4123 C C . VAL B 1 54 ? -3.877 -19.078 8.219 1 93.75 54 VAL B C 1
ATOM 4125 O O . VAL B 1 54 ? -3.566 -20.266 8.156 1 93.75 54 VAL B O 1
ATOM 4128 N N . ASN B 1 55 ? -4.727 -18.625 9.172 1 92.5 55 ASN B N 1
ATOM 4129 C CA . ASN B 1 55 ? -5.258 -19.469 10.234 1 92.5 55 ASN B CA 1
ATOM 4130 C C . ASN B 1 55 ? -6.23 -20.516 9.688 1 92.5 55 ASN B C 1
ATOM 4132 O O . ASN B 1 55 ? -6.613 -21.453 10.398 1 92.5 55 ASN B O 1
ATOM 4136 N N . LYS B 1 56 ? -6.613 -20.391 8.453 1 94.81 56 LYS B N 1
ATOM 4137 C CA . LYS B 1 56 ? -7.441 -21.406 7.824 1 94.81 56 LYS B CA 1
ATOM 4138 C C . LYS B 1 56 ? -6.656 -22.703 7.621 1 94.81 56 LYS B C 1
ATOM 4140 O O . LYS B 1 56 ? -7.242 -23.766 7.367 1 94.81 56 LYS B O 1
ATOM 4145 N N . ILE B 1 57 ? -5.387 -22.594 7.672 1 96 57 ILE B N 1
ATOM 4146 C CA . ILE B 1 57 ? -4.574 -23.797 7.699 1 96 57 ILE B CA 1
ATOM 4147 C C . ILE B 1 57 ? -4.605 -24.406 9.102 1 96 57 ILE B C 1
ATOM 4149 O O . ILE B 1 57 ? -4.27 -23.75 10.086 1 96 57 ILE B O 1
ATOM 4153 N N . LYS B 1 58 ? -5.023 -25.656 9.203 1 95.06 58 LYS B N 1
ATOM 4154 C CA . LYS B 1 58 ? -5.035 -26.391 10.461 1 95.06 58 LYS B CA 1
ATOM 4155 C C . LYS B 1 58 ? -3.904 -27.406 10.516 1 95.06 58 LYS B C 1
ATOM 4157 O O . LYS B 1 58 ? -4.086 -28.562 10.125 1 95.06 58 LYS B O 1
ATOM 4162 N N . PRO B 1 59 ? -2.854 -27.062 11.078 1 95.5 59 PRO B N 1
ATOM 4163 C CA . PRO B 1 59 ? -1.641 -27.891 10.977 1 95.5 59 PRO B CA 1
ATOM 4164 C C . PRO B 1 59 ? -1.834 -29.297 11.508 1 95.5 59 PRO B C 1
ATOM 4166 O O . PRO B 1 59 ? -1.224 -30.25 11 1 95.5 59 PRO B O 1
ATOM 4169 N N . ALA B 1 60 ? -2.725 -29.5 12.484 1 94.88 60 ALA B N 1
ATOM 4170 C CA . ALA B 1 60 ? -2.957 -30.812 13.07 1 94.88 60 ALA B CA 1
ATOM 4171 C C . ALA B 1 60 ? -3.754 -31.703 12.125 1 94.88 60 ALA B C 1
ATOM 4173 O O . ALA B 1 60 ? -3.707 -32.938 12.227 1 94.88 60 ALA B O 1
ATOM 4174 N N . SER B 1 61 ? -4.434 -31.047 11.188 1 94.44 61 SER B N 1
ATOM 4175 C CA . SER B 1 61 ? -5.324 -31.797 10.305 1 94.44 61 SER B CA 1
ATOM 4176 C C . SER B 1 61 ? -4.699 -31.984 8.93 1 94.44 61 SER B C 1
ATOM 4178 O O . SER B 1 61 ? -5.281 -32.656 8.062 1 94.44 61 SER B O 1
ATOM 4180 N N . VAL B 1 62 ? -3.543 -31.422 8.711 1 95.25 62 VAL B N 1
ATOM 4181 C CA . VAL B 1 62 ? -2.818 -31.578 7.453 1 95.25 62 VAL B CA 1
ATOM 4182 C C . VAL B 1 62 ? -1.802 -32.719 7.582 1 95.25 62 VAL B C 1
ATOM 4184 O O . VAL B 1 62 ? -0.821 -32.594 8.32 1 95.25 62 VAL B O 1
ATOM 4187 N N . HIS B 1 63 ? -2.02 -33.812 6.797 1 93.75 63 HIS B N 1
ATOM 4188 C CA . HIS B 1 63 ? -1.199 -35 6.977 1 93.75 63 HIS B CA 1
ATOM 4189 C C . HIS B 1 63 ? -0.4 -35.312 5.719 1 93.75 63 HIS B C 1
ATOM 4191 O O . HIS B 1 63 ? -0.914 -35.188 4.605 1 93.75 63 HIS B O 1
ATOM 4197 N N . PHE B 1 64 ? 0.858 -35.688 5.941 1 94.12 64 PHE B N 1
ATOM 4198 C CA . PHE B 1 64 ? 1.745 -36.094 4.863 1 94.12 64 PHE B CA 1
ATOM 4199 C C . PHE B 1 64 ? 2.027 -37.594 4.945 1 94.12 64 PHE B C 1
ATOM 4201 O O . PHE B 1 64 ? 2.363 -38.094 6.016 1 94.12 64 PHE B O 1
ATOM 4208 N N . ALA B 1 65 ? 1.881 -38.25 3.867 1 89.19 65 ALA B N 1
ATOM 4209 C CA . ALA B 1 65 ? 2.135 -39.688 3.844 1 89.19 65 ALA B CA 1
ATOM 4210 C C . ALA B 1 65 ? 3.631 -39.969 3.922 1 89.19 65 ALA B C 1
ATOM 4212 O O . ALA B 1 65 ? 4.441 -39.25 3.332 1 89.19 65 ALA B O 1
ATOM 4213 N N . ALA B 1 66 ? 4.02 -40.969 4.742 1 76.31 66 ALA B N 1
ATOM 4214 C CA . ALA B 1 66 ? 5.422 -41.344 4.867 1 76.31 66 ALA B CA 1
ATOM 4215 C C . ALA B 1 66 ? 5.941 -41.938 3.562 1 76.31 66 ALA B C 1
ATOM 4217 O O . ALA B 1 66 ? 7.078 -41.688 3.162 1 76.31 66 ALA B O 1
ATOM 4218 N N . GLN B 1 67 ? 5.156 -42.938 3.08 1 67.25 67 GLN B N 1
ATOM 4219 C CA . GLN B 1 67 ? 5.609 -43.594 1.865 1 67.25 67 GLN B CA 1
ATOM 4220 C C . GLN B 1 67 ? 4.555 -43.531 0.766 1 67.25 67 GLN B C 1
ATOM 4222 O O . GLN B 1 67 ? 3.369 -43.312 1.049 1 67.25 67 GLN B O 1
ATOM 4227 N N . THR B 1 68 ? 5.152 -43.375 -0.454 1 61.47 68 THR B N 1
ATOM 4228 C CA . THR B 1 68 ? 4.277 -43.375 -1.621 1 61.47 68 THR B CA 1
ATOM 4229 C C . THR B 1 68 ? 3.373 -44.594 -1.619 1 61.47 68 THR B C 1
ATOM 4231 O O . THR B 1 68 ? 3.842 -45.719 -1.397 1 61.47 68 THR B O 1
ATOM 4234 N N . ARG B 1 69 ? 2.098 -44.438 -1.339 1 58.81 69 ARG B N 1
ATOM 4235 C CA . ARG B 1 69 ? 1.242 -45.594 -1.562 1 58.81 69 ARG B CA 1
ATOM 4236 C C . ARG B 1 69 ? 1.26 -46 -3.027 1 58.81 69 ARG B C 1
ATOM 4238 O O . ARG B 1 69 ? 1.258 -45.156 -3.922 1 58.81 69 ARG B O 1
ATOM 4245 N N . GLN B 1 70 ? 1.743 -47.188 -3.289 1 51.94 70 GLN B N 1
ATOM 4246 C CA . GLN B 1 70 ? 1.881 -47.719 -4.629 1 51.94 70 GLN B CA 1
ATOM 4247 C C . GLN B 1 70 ? 0.639 -47.438 -5.473 1 51.94 70 GLN B C 1
ATOM 4249 O O . GLN B 1 70 ? 0.747 -47 -6.609 1 51.94 70 GLN B O 1
ATOM 4254 N N . GLN B 1 71 ? -0.543 -48.25 -5.348 1 52.78 71 GLN B N 1
ATOM 4255 C CA . GLN B 1 71 ? -1.484 -48.531 -6.434 1 52.78 71 GLN B CA 1
ATOM 4256 C C . GLN B 1 71 ? -2.764 -47.719 -6.254 1 52.78 71 GLN B C 1
ATOM 4258 O O . GLN B 1 71 ? -3.643 -48.094 -5.477 1 52.78 71 GLN B O 1
ATOM 4263 N N . SER B 1 72 ? -2.664 -46.375 -6.277 1 57.47 72 SER B N 1
ATOM 4264 C CA . SER B 1 72 ? -4.016 -45.812 -6.289 1 57.47 72 SER B CA 1
ATOM 4265 C C . SER B 1 72 ? -4.488 -45.562 -7.715 1 57.47 72 SER B C 1
ATOM 4267 O O . SER B 1 72 ? -3.752 -44.969 -8.516 1 57.47 72 SER B O 1
ATOM 4269 N N . ALA B 1 73 ? -5.578 -46.219 -8.164 1 64.62 73 ALA B N 1
ATOM 4270 C CA . ALA B 1 73 ? -6.234 -46 -9.453 1 64.62 73 ALA B CA 1
ATOM 4271 C C . ALA B 1 73 ? -6.559 -44.531 -9.664 1 64.62 73 ALA B C 1
ATOM 4273 O O . ALA B 1 73 ? -6.926 -43.844 -8.719 1 64.62 73 ALA B O 1
ATOM 4274 N N . LEU B 1 74 ? -6.055 -44.062 -10.797 1 78.94 74 LEU B N 1
ATOM 4275 C CA . LEU B 1 74 ? -6.406 -42.719 -11.219 1 78.94 74 LEU B CA 1
ATOM 4276 C C . LEU B 1 74 ? -7.918 -42.562 -11.336 1 78.94 74 LEU B C 1
ATOM 4278 O O . LEU B 1 74 ? -8.602 -43.438 -11.859 1 78.94 74 LEU B O 1
ATOM 4282 N N . GLY B 1 75 ? -8.438 -41.594 -10.75 1 81.81 75 GLY B N 1
ATOM 4283 C CA . GLY B 1 75 ? -9.852 -41.312 -10.945 1 81.81 75 GLY B CA 1
ATOM 4284 C C . GLY B 1 75 ? -10.227 -41.125 -12.406 1 81.81 75 GLY B C 1
ATOM 4285 O O . GLY B 1 75 ? -9.352 -40.875 -13.242 1 81.81 75 GLY B O 1
ATOM 4286 N N . LYS B 1 76 ? -11.453 -41.281 -12.742 1 85 76 LYS B N 1
ATOM 4287 C CA . LYS B 1 76 ? -11.961 -41.219 -14.109 1 85 76 LYS B CA 1
ATOM 4288 C C . LYS B 1 76 ? -11.656 -39.844 -14.742 1 85 76 LYS B C 1
ATOM 4290 O O . LYS B 1 76 ? -11.258 -39.781 -15.906 1 85 76 LYS B O 1
ATOM 4295 N N . ASP B 1 77 ? -11.82 -38.844 -14.023 1 87.94 77 ASP B N 1
ATOM 4296 C CA . ASP B 1 77 ? -11.641 -37.5 -14.562 1 87.94 77 ASP B CA 1
ATOM 4297 C C . ASP B 1 77 ? -10.195 -37.281 -15 1 87.94 77 ASP B C 1
ATOM 4299 O O . ASP B 1 77 ? -9.945 -36.719 -16.078 1 87.94 77 ASP B O 1
ATOM 4303 N N . LEU B 1 78 ? -9.336 -37.688 -14.242 1 90.44 78 LEU B N 1
ATOM 4304 C CA . LEU B 1 78 ? -7.926 -37.531 -14.555 1 90.44 78 LEU B CA 1
ATOM 4305 C C . LEU B 1 78 ? -7.516 -38.406 -15.727 1 90.44 78 LEU B C 1
ATOM 4307 O O . LEU B 1 78 ? -6.688 -38 -16.547 1 90.44 78 LEU B O 1
ATOM 4311 N N . THR B 1 79 ? -8.102 -39.562 -15.75 1 90.44 79 THR B N 1
ATOM 4312 C CA . THR B 1 79 ? -7.836 -40.469 -16.859 1 90.44 79 THR B CA 1
ATOM 4313 C C . THR B 1 79 ? -8.305 -39.844 -18.172 1 90.44 79 THR B C 1
ATOM 4315 O O . THR B 1 79 ? -7.59 -39.906 -19.188 1 90.44 79 THR B O 1
ATOM 4318 N N . ASP B 1 80 ? -9.438 -39.344 -18.094 1 91 80 ASP B N 1
ATOM 4319 C CA . ASP B 1 80 ? -9.977 -38.688 -19.297 1 91 80 ASP B CA 1
ATOM 4320 C C . ASP B 1 80 ? -9.117 -37.5 -19.703 1 91 80 ASP B C 1
ATOM 4322 O O . ASP B 1 80 ? -8.859 -37.281 -20.891 1 91 80 ASP B O 1
ATOM 4326 N N . ARG B 1 81 ? -8.75 -36.75 -18.766 1 91.25 81 ARG B N 1
ATOM 4327 C CA . ARG B 1 81 ? -7.914 -35.594 -19.062 1 91.25 81 ARG B CA 1
ATOM 4328 C C . ARG B 1 81 ? -6.59 -36 -19.688 1 91.25 81 ARG B C 1
ATOM 4330 O O . ARG B 1 81 ? -6.109 -35.375 -20.625 1 91.25 81 ARG B O 1
ATOM 4337 N N . LEU B 1 82 ? -6.051 -37.062 -19.234 1 90.56 82 LEU B N 1
ATOM 4338 C CA . LEU B 1 82 ? -4.797 -37.594 -19.766 1 90.56 82 LEU B CA 1
ATOM 4339 C C . LEU B 1 82 ? -4.965 -38 -21.219 1 90.56 82 LEU B C 1
ATOM 4341 O O . LEU B 1 82 ? -4.062 -37.812 -22.031 1 90.56 82 LEU B O 1
ATOM 4345 N N . LYS B 1 83 ? -6.062 -38.625 -21.453 1 91 83 LYS B N 1
ATOM 4346 C CA . LYS B 1 83 ? -6.336 -39.031 -22.828 1 91 83 LYS B CA 1
ATOM 4347 C C . LYS B 1 83 ? -6.383 -37.844 -23.766 1 91 83 LYS B C 1
ATOM 4349 O O . LYS B 1 83 ? -5.922 -37.906 -24.906 1 91 83 LYS B O 1
ATOM 4354 N N . GLU B 1 84 ? -6.898 -36.781 -23.234 1 91.44 84 GLU B N 1
ATOM 4355 C CA . GLU B 1 84 ? -7.012 -35.562 -24.031 1 91.44 84 GLU B CA 1
ATOM 4356 C C . GLU B 1 84 ? -5.641 -34.969 -24.328 1 91.44 84 GLU B C 1
ATOM 4358 O O . GLU B 1 84 ? -5.48 -34.219 -25.297 1 91.44 84 GLU B O 1
ATOM 4363 N N . LEU B 1 85 ? -4.652 -35.375 -23.516 1 90.12 85 LEU B N 1
ATOM 4364 C CA . LEU B 1 85 ? -3.332 -34.75 -23.625 1 90.12 85 LEU B CA 1
ATOM 4365 C C . LEU B 1 85 ? -2.316 -35.75 -24.172 1 90.12 85 LEU B C 1
ATOM 4367 O O . LEU B 1 85 ? -1.106 -35.531 -24.078 1 90.12 85 LEU B O 1
ATOM 4371 N N . GLU B 1 86 ? -2.703 -36.781 -24.719 1 86.31 86 GLU B N 1
ATOM 4372 C CA . GLU B 1 86 ? -1.86 -37.906 -25.156 1 86.31 86 GLU B CA 1
ATOM 4373 C C . GLU B 1 86 ? -0.847 -37.469 -26.203 1 86.31 86 GLU B C 1
ATOM 4375 O O . GLU B 1 86 ? 0.245 -38.031 -26.297 1 86.31 86 GLU B O 1
ATOM 4380 N N . GLN B 1 87 ? -1.153 -36.469 -26.938 1 87.94 87 GLN B N 1
ATOM 4381 C CA . GLN B 1 87 ? -0.269 -36.031 -28 1 87.94 87 GLN B CA 1
ATOM 4382 C C . GLN B 1 87 ? 0.576 -34.844 -27.578 1 87.94 87 GLN B C 1
ATOM 4384 O O . GLN B 1 87 ? 1.255 -34.219 -28.406 1 87.94 87 GLN B O 1
ATOM 4389 N N . GLU B 1 88 ? 0.495 -34.531 -26.391 1 92.94 88 GLU B N 1
ATOM 4390 C CA . GLU B 1 88 ? 1.252 -33.375 -25.875 1 92.94 88 GLU B CA 1
ATOM 4391 C C . GLU B 1 88 ? 2.443 -33.844 -25.047 1 92.94 88 GLU B C 1
ATOM 4393 O O . GLU B 1 88 ? 2.744 -35.031 -25 1 92.94 88 GLU B O 1
ATOM 4398 N N . THR B 1 89 ? 3.281 -32.938 -24.656 1 96.94 89 THR B N 1
ATOM 4399 C CA . THR B 1 89 ? 4.379 -33.156 -23.734 1 96.94 89 THR B CA 1
ATOM 4400 C C . THR B 1 89 ? 3.994 -32.75 -22.312 1 96.94 89 THR B C 1
ATOM 4402 O O . THR B 1 89 ? 3.426 -31.656 -22.125 1 96.94 89 THR B O 1
ATOM 4405 N N . GLY B 1 90 ? 4.191 -33.688 -21.359 1 96.56 90 GLY B N 1
ATOM 4406 C CA . GLY B 1 90 ? 3.846 -33.281 -20 1 96.56 90 GLY B CA 1
ATOM 4407 C C . GLY B 1 90 ? 4.059 -34.375 -18.969 1 96.56 90 GLY B C 1
ATOM 4408 O O . GLY B 1 90 ? 4.793 -35.344 -19.219 1 96.56 90 GLY B O 1
ATOM 4409 N N . VAL B 1 91 ? 3.631 -34.062 -17.812 1 96.69 91 VAL B N 1
ATOM 4410 C CA . VAL B 1 91 ? 3.752 -34.969 -16.672 1 96.69 91 VAL B CA 1
ATOM 4411 C C . VAL B 1 91 ? 2.467 -34.938 -15.844 1 96.69 91 VAL B C 1
ATOM 4413 O O . VAL B 1 91 ? 1.832 -33.906 -15.711 1 96.69 91 VAL B O 1
ATOM 4416 N N . LEU B 1 92 ? 2.059 -36.094 -15.414 1 95.44 92 LEU B N 1
ATOM 4417 C CA . LEU B 1 92 ? 0.969 -36.219 -14.453 1 95.44 92 LEU B CA 1
ATOM 4418 C C . LEU B 1 92 ? 1.494 -36.688 -13.094 1 95.44 92 LEU B C 1
ATOM 4420 O O . LEU B 1 92 ? 2.09 -37.75 -12.984 1 95.44 92 LEU B O 1
ATOM 4424 N N . GLN B 1 93 ? 1.286 -35.844 -12.109 1 95.44 93 GLN B N 1
ATOM 4425 C CA . GLN B 1 93 ? 1.604 -36.188 -10.727 1 95.44 93 GLN B CA 1
ATOM 4426 C C . GLN B 1 93 ? 0.336 -36.344 -9.898 1 95.44 93 GLN B C 1
ATOM 4428 O O . GLN B 1 93 ? -0.525 -35.469 -9.891 1 95.44 93 GLN B O 1
ATOM 4433 N N . VAL B 1 94 ? 0.209 -37.469 -9.164 1 94.5 94 VAL B N 1
ATOM 4434 C CA . VAL B 1 94 ? -0.859 -37.688 -8.195 1 94.5 94 VAL B CA 1
ATOM 4435 C C . VAL B 1 94 ? -0.26 -37.938 -6.816 1 94.5 94 VAL B C 1
ATOM 4437 O O . VAL B 1 94 ? 0.385 -38.969 -6.602 1 94.5 94 VAL B O 1
ATOM 4440 N N . GLY B 1 95 ? -0.531 -37.062 -5.875 1 92.81 95 GLY B N 1
ATOM 4441 C CA . GLY B 1 95 ? 0.222 -37.125 -4.633 1 92.81 95 GLY B CA 1
ATOM 4442 C C . GLY B 1 95 ? 1.724 -37.125 -4.844 1 92.81 95 GLY B C 1
ATOM 4443 O O . GLY B 1 95 ? 2.236 -36.281 -5.598 1 92.81 95 GLY B O 1
ATOM 4444 N N . GLN B 1 96 ? 2.35 -38 -4.191 1 94.38 96 GLN B N 1
ATOM 4445 C CA . GLN B 1 96 ? 3.807 -38.031 -4.281 1 94.38 96 GLN B CA 1
ATOM 4446 C C . GLN B 1 96 ? 4.27 -38.719 -5.547 1 94.38 96 GLN B C 1
ATOM 4448 O O . GLN B 1 96 ? 5.438 -38.625 -5.934 1 94.38 96 GLN B O 1
ATOM 4453 N N . LYS B 1 97 ? 3.406 -39.344 -6.234 1 93.44 97 LYS B N 1
ATOM 4454 C CA . LYS B 1 97 ? 3.787 -40.219 -7.324 1 93.44 97 LYS B CA 1
ATOM 4455 C C . LYS B 1 97 ? 3.736 -39.5 -8.672 1 93.44 97 LYS B C 1
ATOM 4457 O O . LYS B 1 97 ? 2.734 -38.875 -9 1 93.44 97 LYS B O 1
ATOM 4462 N N . ILE B 1 98 ? 4.836 -39.656 -9.375 1 95.12 98 ILE B N 1
ATOM 4463 C CA . ILE B 1 98 ? 4.809 -39.281 -10.789 1 95.12 98 ILE B CA 1
ATOM 4464 C C . ILE B 1 98 ? 4.172 -40.438 -11.594 1 95.12 98 ILE B C 1
ATOM 4466 O O . ILE B 1 98 ? 4.832 -41.438 -11.898 1 95.12 98 ILE B O 1
ATOM 4470 N N . HIS B 1 99 ? 2.98 -40.281 -11.969 1 92.56 99 HIS B N 1
ATOM 4471 C CA . HIS B 1 99 ? 2.197 -41.375 -12.57 1 92.56 99 HIS B CA 1
ATOM 4472 C C . HIS B 1 99 ? 2.584 -41.594 -14.023 1 92.56 99 HIS B C 1
ATOM 4474 O O . HIS B 1 99 ? 2.607 -42.719 -14.5 1 92.56 99 HIS B O 1
ATOM 4480 N N . ARG B 1 100 ? 2.803 -40.5 -14.719 1 93.38 100 ARG B N 1
ATOM 4481 C CA . ARG B 1 100 ? 3.107 -40.625 -16.141 1 93.38 100 ARG B CA 1
ATOM 4482 C C . ARG B 1 100 ? 3.914 -39.406 -16.625 1 93.38 100 ARG B C 1
ATOM 4484 O O . ARG B 1 100 ? 3.656 -38.281 -16.219 1 93.38 100 ARG B O 1
ATOM 4491 N N . VAL B 1 101 ? 4.926 -39.719 -17.375 1 95.5 101 VAL B N 1
ATOM 4492 C CA . VAL B 1 101 ? 5.625 -38.688 -18.172 1 95.5 101 VAL B CA 1
ATOM 4493 C C . VAL B 1 101 ? 5.434 -39 -19.656 1 95.5 101 VAL B C 1
ATOM 4495 O O . VAL B 1 101 ? 5.645 -40.125 -20.094 1 95.5 101 VAL B O 1
ATOM 4498 N N . PHE B 1 102 ? 4.93 -38.094 -20.406 1 93.94 102 PHE B N 1
ATOM 4499 C CA . PHE B 1 102 ? 4.711 -38.281 -21.828 1 93.94 102 PHE B CA 1
ATOM 4500 C C . PHE B 1 102 ? 5.387 -37.156 -22.625 1 93.94 102 PHE B C 1
ATOM 4502 O O . PHE B 1 102 ? 5.023 -36 -22.484 1 93.94 102 PHE B O 1
ATOM 4509 N N . VAL B 1 103 ? 6.375 -37.5 -23.359 1 94.75 103 VAL B N 1
ATOM 4510 C CA . VAL B 1 103 ? 7.148 -36.531 -24.141 1 94.75 103 VAL B CA 1
ATOM 4511 C C . VAL B 1 103 ? 7.055 -36.875 -25.625 1 94.75 103 VAL B C 1
ATOM 4513 O O . VAL B 1 103 ? 7.402 -38 -26.031 1 94.75 103 VAL B O 1
ATOM 4516 N N . ARG B 1 104 ? 6.656 -35.938 -26.359 1 94.5 104 ARG B N 1
ATOM 4517 C CA . ARG B 1 104 ? 6.633 -36.125 -27.797 1 94.5 104 ARG B CA 1
ATOM 4518 C C . ARG B 1 104 ? 8.039 -36.344 -28.344 1 94.5 104 ARG B C 1
ATOM 4520 O O . ARG B 1 104 ? 9 -35.75 -27.875 1 94.5 104 ARG B O 1
ATOM 4527 N N . ASP B 1 105 ? 8.125 -37.094 -29.406 1 93.25 105 ASP B N 1
ATOM 4528 C CA . ASP B 1 105 ? 9.422 -37.438 -30 1 93.25 105 ASP B CA 1
ATOM 4529 C C . ASP B 1 105 ? 10.148 -36.156 -30.453 1 93.25 105 ASP B C 1
ATOM 4531 O O . ASP B 1 105 ? 11.359 -36.031 -30.266 1 93.25 105 ASP B O 1
ATOM 4535 N N . SER B 1 106 ? 9.367 -35.281 -31 1 93.75 106 SER B N 1
ATOM 4536 C CA . SER B 1 106 ? 9.961 -34.062 -31.531 1 93.75 106 SER B CA 1
ATOM 4537 C C . SER B 1 106 ? 10.57 -33.219 -30.406 1 93.75 106 SER B C 1
ATOM 4539 O O . SER B 1 106 ? 11.555 -32.5 -30.625 1 93.75 106 SER B O 1
ATOM 4541 N N . VAL B 1 107 ? 9.992 -33.281 -29.25 1 96.31 107 VAL B N 1
ATOM 4542 C CA . VAL B 1 107 ? 10.484 -32.531 -28.094 1 96.31 107 VAL B CA 1
ATOM 4543 C C . VAL B 1 107 ? 11.688 -33.25 -27.484 1 96.31 107 VAL B C 1
ATOM 4545 O O . VAL B 1 107 ? 12.688 -32.625 -27.141 1 96.31 107 VAL B O 1
ATOM 4548 N N . ALA B 1 108 ? 11.617 -34.531 -27.438 1 94.06 108 ALA B N 1
ATOM 4549 C CA . ALA B 1 108 ? 12.703 -35.344 -26.891 1 94.06 108 ALA B CA 1
ATOM 4550 C C . ALA B 1 108 ? 13.984 -35.188 -27.703 1 94.06 108 ALA B C 1
ATOM 4552 O O . ALA B 1 108 ? 15.078 -35.156 -27.141 1 94.06 108 ALA B O 1
ATOM 4553 N N . LYS B 1 109 ? 13.828 -35.031 -28.953 1 96.12 109 LYS B N 1
ATOM 4554 C CA . LYS B 1 109 ? 14.969 -34.906 -29.844 1 96.12 109 LYS B CA 1
ATOM 4555 C C . LYS B 1 109 ? 15.719 -33.594 -29.609 1 96.12 109 LYS B C 1
ATOM 4557 O O . LYS B 1 109 ? 16.891 -33.469 -29.984 1 96.12 109 LYS B O 1
ATOM 4562 N N . GLN B 1 110 ? 15.055 -32.719 -29 1 97.31 110 GLN B N 1
ATOM 4563 C CA . GLN B 1 110 ? 15.672 -31.422 -28.719 1 97.31 110 GLN B CA 1
ATOM 4564 C C . GLN B 1 110 ? 16.312 -31.406 -27.344 1 97.31 110 GLN B C 1
ATOM 4566 O O . GLN B 1 110 ? 16.719 -30.344 -26.859 1 97.31 110 GLN B O 1
ATOM 4571 N N . ASP B 1 111 ? 16.328 -32.5 -26.656 1 97 111 ASP B N 1
ATOM 4572 C CA . ASP B 1 111 ? 16.984 -32.719 -25.359 1 97 111 ASP B CA 1
ATOM 4573 C C . ASP B 1 111 ? 16.266 -31.984 -24.25 1 97 111 ASP B C 1
ATOM 4575 O O . ASP B 1 111 ? 16.891 -31.531 -23.281 1 97 111 ASP B O 1
ATOM 4579 N N . VAL B 1 112 ? 15.008 -31.688 -24.469 1 98.44 112 VAL B N 1
ATOM 4580 C CA . VAL B 1 112 ? 14.172 -31.156 -23.406 1 98.44 112 VAL B CA 1
ATOM 4581 C C . VAL B 1 112 ? 14 -32.219 -22.312 1 98.44 112 VAL B C 1
ATOM 4583 O O . VAL B 1 112 ? 13.82 -33.406 -22.609 1 98.44 112 VAL B O 1
ATOM 4586 N N . ILE B 1 113 ? 14.133 -31.766 -21.047 1 98.06 113 ILE B N 1
ATOM 4587 C CA . ILE B 1 113 ? 13.953 -32.688 -19.938 1 98.06 113 ILE B CA 1
ATOM 4588 C C . ILE B 1 113 ? 12.633 -32.406 -19.234 1 98.06 113 ILE B C 1
ATOM 4590 O O . ILE B 1 113 ? 12.352 -31.266 -18.859 1 98.06 113 ILE B O 1
ATOM 4594 N N . VAL B 1 114 ? 11.805 -33.375 -19.109 1 98 114 VAL B N 1
ATOM 4595 C CA . VAL B 1 114 ? 10.602 -33.375 -18.281 1 98 114 VAL B CA 1
ATOM 4596 C C . VAL B 1 114 ? 10.602 -34.625 -17.375 1 98 114 VAL B C 1
ATOM 4598 O O . VAL B 1 114 ? 10.562 -35.75 -17.859 1 98 114 VAL B O 1
ATOM 4601 N N . SER B 1 115 ? 10.68 -34.406 -16.094 1 97.38 115 SER B N 1
ATOM 4602 C CA . SER B 1 115 ? 10.758 -35.531 -15.18 1 97.38 115 SER B CA 1
ATOM 4603 C C . SER B 1 115 ? 10.352 -35.125 -13.766 1 97.38 115 SER B C 1
ATOM 4605 O O . SER B 1 115 ? 10.133 -33.969 -13.484 1 97.38 115 SER B O 1
ATOM 4607 N N . GLY B 1 116 ? 10.188 -36.094 -12.938 1 97.12 116 GLY B N 1
ATOM 4608 C CA . GLY B 1 116 ? 10.102 -35.812 -11.516 1 97.12 116 GLY B CA 1
ATOM 4609 C C . GLY B 1 116 ? 11.406 -35.312 -10.93 1 97.12 116 GLY B C 1
ATOM 4610 O O . GLY B 1 116 ? 12.484 -35.531 -11.492 1 97.12 116 GLY B O 1
ATOM 4611 N N . ILE B 1 117 ? 11.297 -34.625 -9.844 1 97.06 117 ILE B N 1
ATOM 4612 C CA . ILE B 1 117 ? 12.461 -33.938 -9.266 1 97.06 117 ILE B CA 1
ATOM 4613 C C . ILE B 1 117 ? 13.438 -35 -8.734 1 97.06 117 ILE B C 1
ATOM 4615 O O . ILE B 1 117 ? 14.656 -34.781 -8.797 1 97.06 117 ILE B O 1
ATOM 4619 N N . LYS B 1 118 ? 12.969 -36.125 -8.219 1 94.62 118 LYS B N 1
ATOM 4620 C CA . LYS B 1 118 ? 13.867 -37.156 -7.691 1 94.62 118 LYS B CA 1
ATOM 4621 C C . LYS B 1 118 ? 14.719 -37.781 -8.797 1 94.62 118 LYS B C 1
ATOM 4623 O O . LYS B 1 118 ? 15.93 -37.938 -8.633 1 94.62 118 LYS B O 1
ATOM 4628 N N . GLU B 1 119 ? 14.031 -38.094 -9.852 1 95.56 119 GLU B N 1
ATOM 4629 C CA . GLU B 1 119 ? 14.766 -38.594 -11 1 95.56 119 GLU B CA 1
ATOM 4630 C C . GLU B 1 119 ? 15.766 -37.562 -11.523 1 95.56 119 GLU B C 1
ATOM 4632 O O . GLU B 1 119 ? 16.891 -37.906 -11.867 1 95.56 119 GLU B O 1
ATOM 4637 N N . ALA B 1 120 ? 15.32 -36.375 -11.57 1 96.94 120 ALA B N 1
ATOM 4638 C CA . ALA B 1 120 ? 16.188 -35.312 -12.07 1 96.94 120 ALA B CA 1
ATOM 4639 C C . ALA B 1 120 ? 17.406 -35.125 -11.18 1 96.94 120 ALA B C 1
ATOM 4641 O O . ALA B 1 120 ? 18.516 -34.875 -11.68 1 96.94 120 ALA B O 1
ATOM 4642 N N . LEU B 1 121 ? 17.266 -35.188 -9.898 1 96.5 121 LEU B N 1
ATOM 4643 C CA . LEU B 1 121 ? 18.375 -35.031 -8.961 1 96.5 121 LEU B CA 1
ATOM 4644 C C . LEU B 1 121 ? 19.391 -36.156 -9.164 1 96.5 121 LEU B C 1
ATOM 4646 O O . LEU B 1 121 ? 20.594 -35.938 -9.016 1 96.5 121 LEU B O 1
ATOM 4650 N N . SER B 1 122 ? 18.906 -37.312 -9.516 1 95 122 SER B N 1
ATOM 4651 C CA . SER B 1 122 ? 19.781 -38.469 -9.758 1 95 122 SER B CA 1
ATOM 4652 C C . SER B 1 122 ? 20.516 -38.312 -11.086 1 95 122 SER B C 1
ATOM 4654 O O . SER B 1 122 ? 21.719 -38.562 -11.172 1 95 122 SER B O 1
ATOM 4656 N N . LYS B 1 123 ? 19.891 -37.812 -12.07 1 96.06 123 LYS B N 1
ATOM 4657 C CA . LYS B 1 123 ? 20.438 -37.812 -13.422 1 96.06 123 LYS B CA 1
ATOM 4658 C C . LYS B 1 123 ? 21.078 -36.469 -13.742 1 96.06 123 LYS B C 1
ATOM 4660 O O . LYS B 1 123 ? 22.031 -36.406 -14.523 1 96.06 123 LYS B O 1
ATOM 4665 N N . HIS B 1 124 ? 20.516 -35.438 -13.133 1 96.12 124 HIS B N 1
ATOM 4666 C CA . HIS B 1 124 ? 20.953 -34.094 -13.484 1 96.12 124 HIS B CA 1
ATOM 4667 C C . HIS B 1 124 ? 21.25 -33.281 -12.234 1 96.12 124 HIS B C 1
ATOM 4669 O O . HIS B 1 124 ? 20.969 -32.062 -12.195 1 96.12 124 HIS B O 1
ATOM 4675 N N . GLY B 1 125 ? 21.75 -33.844 -11.219 1 96.19 125 GLY B N 1
ATOM 4676 C CA . GLY B 1 125 ? 22 -33.188 -9.93 1 96.19 125 GLY B CA 1
ATOM 4677 C C . GLY B 1 125 ? 22.875 -31.969 -10.031 1 96.19 125 GLY B C 1
ATOM 4678 O O . GLY B 1 125 ? 22.641 -30.969 -9.367 1 96.19 125 GLY B O 1
ATOM 4679 N N . ASP B 1 126 ? 23.859 -32 -10.898 1 96.62 126 ASP B N 1
ATOM 4680 C CA . ASP B 1 126 ? 24.797 -30.891 -11.047 1 96.62 126 ASP B CA 1
ATOM 4681 C C . ASP B 1 126 ? 24.094 -29.656 -11.617 1 96.62 126 ASP B C 1
ATOM 4683 O O . ASP B 1 126 ? 24.375 -28.531 -11.18 1 96.62 126 ASP B O 1
ATOM 4687 N N . LEU B 1 127 ? 23.281 -29.875 -12.555 1 96.69 127 LEU B N 1
ATOM 4688 C CA . LEU B 1 127 ? 22.531 -28.766 -13.164 1 96.69 127 LEU B CA 1
ATOM 4689 C C . LEU B 1 127 ? 21.625 -28.109 -12.133 1 96.69 127 LEU B C 1
ATOM 4691 O O . LEU B 1 127 ? 21.594 -26.875 -12.031 1 96.69 127 LEU B O 1
ATOM 4695 N N . ILE B 1 128 ? 20.969 -28.922 -11.406 1 97.62 128 ILE B N 1
ATOM 4696 C CA . ILE B 1 128 ? 20.031 -28.406 -10.406 1 97.62 128 ILE B CA 1
ATOM 4697 C C . ILE B 1 128 ? 20.812 -27.656 -9.32 1 97.62 128 ILE B C 1
ATOM 4699 O O . ILE B 1 128 ? 20.438 -26.547 -8.945 1 97.62 128 ILE B O 1
ATOM 4703 N N . LYS B 1 129 ? 21.875 -28.234 -8.898 1 97.62 129 LYS B N 1
ATOM 4704 C CA . LYS B 1 129 ? 22.719 -27.625 -7.879 1 97.62 129 LYS B CA 1
ATOM 4705 C C . LYS B 1 129 ? 23.234 -26.266 -8.344 1 97.62 129 LYS B C 1
ATOM 4707 O O . LYS B 1 129 ? 23.188 -25.281 -7.602 1 97.62 129 LYS B O 1
ATOM 4712 N N . SER B 1 130 ? 23.719 -26.203 -9.508 1 97.5 130 SER B N 1
ATOM 4713 C CA . SER B 1 130 ? 24.266 -24.953 -10.047 1 97.5 130 SER B CA 1
ATOM 4714 C C . SER B 1 130 ? 23.219 -23.859 -10.078 1 97.5 130 SER B C 1
ATOM 4716 O O . SER B 1 130 ? 23.531 -22.703 -9.75 1 97.5 130 SER B O 1
ATOM 4718 N N . ARG B 1 131 ? 22.031 -24.156 -10.445 1 96.44 131 ARG B N 1
ATOM 4719 C CA . ARG B 1 131 ? 20.969 -23.156 -10.523 1 96.44 131 ARG B CA 1
ATOM 4720 C C . ARG B 1 131 ? 20.547 -22.703 -9.133 1 96.44 131 ARG B C 1
ATOM 4722 O O . ARG B 1 131 ? 20.344 -21.5 -8.914 1 96.44 131 ARG B O 1
ATOM 4729 N N . MET B 1 132 ? 20.469 -23.656 -8.242 1 96.56 132 MET B N 1
ATOM 4730 C CA . MET B 1 132 ? 20.078 -23.312 -6.875 1 96.56 132 MET B CA 1
ATOM 4731 C C . MET B 1 132 ? 21.141 -22.453 -6.203 1 96.56 132 MET B C 1
ATOM 4733 O O . MET B 1 132 ? 20.812 -21.516 -5.461 1 96.56 132 MET B O 1
ATOM 4737 N N . GLU B 1 133 ? 22.375 -22.734 -6.496 1 96.06 133 GLU B N 1
ATOM 4738 C CA . GLU B 1 133 ? 23.469 -21.953 -5.922 1 96.06 133 GLU B CA 1
ATOM 4739 C C . GLU B 1 133 ? 23.531 -20.562 -6.531 1 96.06 133 GLU B C 1
ATOM 4741 O O . GLU B 1 133 ? 23.859 -19.594 -5.84 1 96.06 133 GLU B O 1
ATOM 4746 N N . ALA B 1 134 ? 23.203 -20.453 -7.73 1 96.12 134 ALA B N 1
ATOM 4747 C CA . ALA B 1 134 ? 23.219 -19.172 -8.422 1 96.12 134 ALA B CA 1
ATOM 4748 C C . ALA B 1 134 ? 22.094 -18.266 -7.934 1 96.12 134 ALA B C 1
ATOM 4750 O O . ALA B 1 134 ? 22.172 -17.047 -8.023 1 96.12 134 ALA B O 1
ATOM 4751 N N . ASN B 1 135 ? 21.078 -18.891 -7.449 1 96.81 135 ASN B N 1
ATOM 4752 C CA . ASN B 1 135 ? 19.891 -18.172 -6.996 1 96.81 135 ASN B CA 1
ATOM 4753 C C . ASN B 1 135 ? 19.438 -18.641 -5.617 1 96.81 135 ASN B C 1
ATOM 4755 O O . ASN B 1 135 ? 18.359 -19.219 -5.477 1 96.81 135 ASN B O 1
ATOM 4759 N N . PRO B 1 136 ? 20.156 -18.281 -4.645 1 95.75 136 PRO B N 1
ATOM 4760 C CA . PRO B 1 136 ? 19.812 -18.75 -3.305 1 95.75 136 PRO B CA 1
ATOM 4761 C C . PRO B 1 136 ? 18.5 -18.156 -2.801 1 95.75 136 PRO B C 1
ATOM 4763 O O . PRO B 1 136 ? 18.203 -16.984 -3.055 1 95.75 136 PRO B O 1
ATOM 4766 N N . LEU B 1 137 ? 17.734 -18.969 -2.105 1 97.38 137 LEU B N 1
ATOM 4767 C CA . LEU B 1 137 ? 16.5 -18.531 -1.49 1 97.38 137 LEU B CA 1
ATOM 4768 C C . LEU B 1 137 ? 16.734 -18.016 -0.074 1 97.38 137 LEU B C 1
ATOM 4770 O O . LEU B 1 137 ? 17.578 -18.547 0.647 1 97.38 137 LEU B O 1
ATOM 4774 N N . ASN B 1 138 ? 16.062 -16.969 0.255 1 95.81 138 ASN B N 1
ATOM 4775 C CA . ASN B 1 138 ? 16.047 -16.5 1.636 1 95.81 138 ASN B CA 1
ATOM 4776 C C . ASN B 1 138 ? 14.891 -17.109 2.424 1 95.81 138 ASN B C 1
ATOM 4778 O O . ASN B 1 138 ? 13.773 -16.594 2.395 1 95.81 138 ASN B O 1
ATOM 4782 N N . TYR B 1 139 ? 15.211 -18.078 3.213 1 96.38 139 TYR B N 1
ATOM 4783 C CA . TYR B 1 139 ? 14.195 -18.859 3.9 1 96.38 139 TYR B CA 1
ATOM 4784 C C . TYR B 1 139 ? 13.547 -18.062 5.027 1 96.38 139 TYR B C 1
ATOM 4786 O O . TYR B 1 139 ? 12.5 -18.453 5.551 1 96.38 139 TYR B O 1
ATOM 4794 N N . LEU B 1 140 ? 14.094 -16.906 5.406 1 92.88 140 LEU B N 1
ATOM 4795 C CA . LEU B 1 140 ? 13.57 -16.094 6.496 1 92.88 140 LEU B CA 1
ATOM 4796 C C . LEU B 1 140 ? 12.383 -15.258 6.031 1 92.88 140 LEU B C 1
ATOM 4798 O O . LEU B 1 140 ? 11.648 -14.695 6.852 1 92.88 140 LEU B O 1
ATOM 4802 N N . GLU B 1 141 ? 12.18 -15.195 4.801 1 91.69 141 GLU B N 1
ATOM 4803 C CA . GLU B 1 141 ? 11.188 -14.281 4.246 1 91.69 141 GLU B CA 1
ATOM 4804 C C . GLU B 1 141 ? 9.773 -14.82 4.43 1 91.69 141 GLU B C 1
ATOM 4806 O O . GLU B 1 141 ? 8.805 -14.055 4.465 1 91.69 141 GLU B O 1
ATOM 4811 N N . ASP B 1 142 ? 9.68 -16.141 4.516 1 94.81 142 ASP B N 1
ATOM 4812 C CA . ASP B 1 142 ? 8.352 -16.766 4.504 1 94.81 142 ASP B CA 1
ATOM 4813 C C . ASP B 1 142 ? 8.391 -18.156 5.137 1 94.81 142 ASP B C 1
ATOM 4815 O O . ASP B 1 142 ? 9.133 -19.031 4.684 1 94.81 142 ASP B O 1
ATOM 4819 N N . LYS B 1 143 ? 7.605 -18.359 6.09 1 96.25 143 LYS B N 1
ATOM 4820 C CA . LYS B 1 143 ? 7.578 -19.641 6.793 1 96.25 143 LYS B CA 1
ATOM 4821 C C . LYS B 1 143 ? 7.301 -20.781 5.828 1 96.25 143 LYS B C 1
ATOM 4823 O O . LYS B 1 143 ? 7.93 -21.844 5.918 1 96.25 143 LYS B O 1
ATOM 4828 N N . PHE B 1 144 ? 6.406 -20.594 4.945 1 97.62 144 PHE B N 1
ATOM 4829 C CA . PHE B 1 144 ? 6 -21.688 4.062 1 97.62 144 PHE B CA 1
ATOM 4830 C C . PHE B 1 144 ? 7.031 -21.891 2.961 1 97.62 144 PHE B C 1
ATOM 4832 O O . PHE B 1 144 ? 7.219 -23.016 2.486 1 97.62 144 PHE B O 1
ATOM 4839 N N . LEU B 1 145 ? 7.723 -20.797 2.596 1 98.25 145 LEU B N 1
ATOM 4840 C CA . LEU B 1 145 ? 8.875 -21 1.729 1 98.25 145 LEU B CA 1
ATOM 4841 C C . LEU B 1 145 ? 9.883 -21.953 2.375 1 98.25 145 LEU B C 1
ATOM 4843 O O . LEU B 1 145 ? 10.391 -22.859 1.724 1 98.25 145 LEU B O 1
ATOM 4847 N N . ALA B 1 146 ? 10.109 -21.672 3.611 1 98.31 146 ALA B N 1
ATOM 4848 C CA . ALA B 1 146 ? 11.039 -22.531 4.352 1 98.31 146 ALA B CA 1
ATOM 4849 C C . ALA B 1 146 ? 10.523 -23.953 4.438 1 98.31 146 ALA B C 1
ATOM 4851 O O . ALA B 1 146 ? 11.281 -24.906 4.27 1 98.31 146 ALA B O 1
ATOM 4852 N N . LEU B 1 147 ? 9.258 -24.141 4.656 1 98.44 147 LEU B N 1
ATOM 4853 C CA . LEU B 1 147 ? 8.633 -25.469 4.688 1 98.44 147 LEU B CA 1
ATOM 4854 C C . LEU B 1 147 ? 8.805 -26.172 3.348 1 98.44 147 LEU B C 1
ATOM 4856 O O . LEU B 1 147 ? 9.258 -27.312 3.303 1 98.44 147 LEU B O 1
ATOM 4860 N N . GLU B 1 148 ? 8.484 -25.516 2.332 1 98.69 148 GLU B N 1
ATOM 4861 C CA . GLU B 1 148 ? 8.484 -26.094 0.994 1 98.69 148 GLU B CA 1
ATOM 4862 C C . GLU B 1 148 ? 9.898 -26.484 0.564 1 98.69 148 GLU B C 1
ATOM 4864 O O . GLU B 1 148 ? 10.094 -27.484 -0.128 1 98.69 148 GLU B O 1
ATOM 4869 N N . ALA B 1 149 ? 10.82 -25.672 0.968 1 98.44 149 ALA B N 1
ATOM 4870 C CA . ALA B 1 149 ? 12.211 -25.969 0.641 1 98.44 149 ALA B CA 1
ATOM 4871 C C . ALA B 1 149 ? 12.742 -27.125 1.485 1 98.44 149 ALA B C 1
ATOM 4873 O O . ALA B 1 149 ? 13.625 -27.859 1.05 1 98.44 149 ALA B O 1
ATOM 4874 N N . SER B 1 150 ? 12.203 -27.391 2.65 1 98.31 150 SER B N 1
ATOM 4875 C CA . SER B 1 150 ? 12.766 -28.375 3.582 1 98.31 150 SER B CA 1
ATOM 4876 C C . SER B 1 150 ? 12.062 -29.719 3.467 1 98.31 150 SER B C 1
ATOM 4878 O O . SER B 1 150 ? 12.695 -30.766 3.602 1 98.31 150 SER B O 1
ATOM 4880 N N . ALA B 1 151 ? 10.766 -29.688 3.174 1 97.88 151 ALA B N 1
ATOM 4881 C CA . ALA B 1 151 ? 9.977 -30.891 3.408 1 97.88 151 ALA B CA 1
ATOM 4882 C C . ALA B 1 151 ? 9.328 -31.391 2.115 1 97.88 151 ALA B C 1
ATOM 4884 O O . ALA B 1 151 ? 8.367 -32.156 2.15 1 97.88 151 ALA B O 1
ATOM 4885 N N . PHE B 1 152 ? 9.828 -30.906 0.977 1 97.81 152 PHE B N 1
ATOM 4886 C CA . PHE B 1 152 ? 9.195 -31.391 -0.246 1 97.81 152 PHE B CA 1
ATOM 4887 C C . PHE B 1 152 ? 9.391 -32.906 -0.403 1 97.81 152 PHE B C 1
ATOM 4889 O O . PHE B 1 152 ? 10.469 -33.406 -0.105 1 97.81 152 PHE B O 1
ATOM 4896 N N . GLN B 1 153 ? 8.328 -33.531 -0.812 1 95.88 153 GLN B N 1
ATOM 4897 C CA . GLN B 1 153 ? 8.297 -34.969 -0.998 1 95.88 153 GLN B CA 1
ATOM 4898 C C . GLN B 1 153 ? 8.469 -35.344 -2.469 1 95.88 153 GLN B C 1
ATOM 4900 O O . GLN B 1 153 ? 8.898 -36.438 -2.787 1 95.88 153 GLN B O 1
ATOM 4905 N N . SER B 1 154 ? 7.996 -34.5 -3.297 1 95.88 154 SER B N 1
ATOM 4906 C CA . SER B 1 154 ? 7.984 -34.719 -4.742 1 95.88 154 SER B CA 1
ATOM 4907 C C . SER B 1 154 ? 8.07 -33.375 -5.488 1 95.88 154 SER B C 1
ATOM 4909 O O . SER B 1 154 ? 8.312 -32.344 -4.883 1 95.88 154 SER B O 1
ATOM 4911 N N . GLY B 1 155 ? 7.93 -33.438 -6.785 1 97.56 155 GLY B N 1
ATOM 4912 C CA . GLY B 1 155 ? 7.961 -32.25 -7.641 1 97.56 155 GLY B CA 1
ATOM 4913 C C . GLY B 1 155 ? 8.383 -32.562 -9.062 1 97.56 155 GLY B C 1
ATOM 4914 O O . GLY B 1 155 ? 8.562 -33.75 -9.422 1 97.56 155 GLY B O 1
ATOM 4915 N N . ILE B 1 156 ? 8.461 -31.453 -9.773 1 98.38 156 ILE B N 1
ATOM 4916 C CA . ILE B 1 156 ? 8.727 -31.594 -11.203 1 98.38 156 ILE B CA 1
ATOM 4917 C C . ILE B 1 156 ? 9.961 -30.797 -11.578 1 98.38 156 ILE B C 1
ATOM 4919 O O . ILE B 1 156 ? 10.234 -29.75 -10.992 1 98.38 156 ILE B O 1
ATOM 4923 N N . PHE B 1 157 ? 10.703 -31.391 -12.508 1 98.62 157 PHE B N 1
ATOM 4924 C CA . PHE B 1 157 ? 11.844 -30.688 -13.094 1 98.62 157 PHE B CA 1
ATOM 4925 C C . PHE B 1 157 ? 11.688 -30.562 -14.602 1 98.62 157 PHE B C 1
ATOM 4927 O O . PHE B 1 157 ? 11.453 -31.562 -15.289 1 98.62 157 PHE B O 1
ATOM 4934 N N . ILE B 1 158 ? 11.789 -29.344 -15.125 1 98.81 158 ILE B N 1
ATOM 4935 C CA . ILE B 1 158 ? 11.75 -29.078 -16.562 1 98.81 158 ILE B CA 1
ATOM 4936 C C . ILE B 1 158 ? 12.984 -28.281 -16.969 1 98.81 158 ILE B C 1
ATOM 4938 O O . ILE B 1 158 ? 13.32 -27.266 -16.328 1 98.81 158 ILE B O 1
ATOM 4942 N N . TYR B 1 159 ? 13.633 -28.75 -17.938 1 98.81 159 TYR B N 1
ATOM 4943 C CA . TYR B 1 159 ? 14.773 -28.047 -18.5 1 98.81 159 TYR B CA 1
ATOM 4944 C C . TYR B 1 159 ? 14.594 -27.844 -20 1 98.81 159 TYR B C 1
ATOM 4946 O O . TYR B 1 159 ? 14.391 -28.797 -20.75 1 98.81 159 TYR B O 1
ATOM 4954 N N . ILE B 1 160 ? 14.648 -26.609 -20.453 1 98.88 160 ILE B N 1
ATOM 4955 C CA . ILE B 1 160 ? 14.625 -26.266 -21.859 1 98.88 160 ILE B CA 1
ATOM 4956 C C . ILE B 1 160 ? 16.016 -25.844 -22.312 1 98.88 160 ILE B C 1
ATOM 4958 O O . ILE B 1 160 ? 16.531 -24.797 -21.906 1 98.88 160 ILE B O 1
ATOM 4962 N N . PRO B 1 161 ? 16.609 -26.578 -23.25 1 98.56 161 PRO B N 1
ATOM 4963 C CA . PRO B 1 161 ? 18 -26.328 -23.625 1 98.56 161 PRO B CA 1
ATOM 4964 C C . PRO B 1 161 ? 18.188 -25.016 -24.391 1 98.56 161 PRO B C 1
ATOM 4966 O O . PRO B 1 161 ? 17.203 -24.422 -24.828 1 98.56 161 PRO B O 1
ATOM 4969 N N . ARG B 1 162 ? 19.5 -24.656 -24.531 1 98.56 162 ARG B N 1
ATOM 4970 C CA . ARG B 1 162 ? 19.891 -23.422 -25.219 1 98.56 162 ARG B CA 1
ATOM 4971 C C . ARG B 1 162 ? 19.281 -23.344 -26.609 1 98.56 162 ARG B C 1
ATOM 4973 O O . ARG B 1 162 ? 19.359 -24.312 -27.375 1 98.56 162 ARG B O 1
ATOM 4980 N N . ASN B 1 163 ? 18.594 -22.281 -26.875 1 98.44 163 ASN B N 1
ATOM 4981 C CA . ASN B 1 163 ? 18.094 -21.906 -28.188 1 98.44 163 ASN B CA 1
ATOM 4982 C C . ASN B 1 163 ? 16.969 -22.812 -28.656 1 98.44 163 ASN B C 1
ATOM 4984 O O . ASN B 1 163 ? 16.609 -22.828 -29.828 1 98.44 163 ASN B O 1
ATOM 4988 N N . VAL B 1 164 ? 16.391 -23.609 -27.766 1 98.56 164 VAL B N 1
ATOM 4989 C CA . VAL B 1 164 ? 15.234 -24.422 -28.109 1 98.56 164 VAL B CA 1
ATOM 4990 C C . VAL B 1 164 ? 13.961 -23.594 -27.984 1 98.56 164 VAL B C 1
ATOM 4992 O O . VAL B 1 164 ? 13.75 -22.906 -26.984 1 98.56 164 VAL B O 1
ATOM 4995 N N . VAL B 1 165 ? 13.164 -23.594 -29.062 1 98.12 165 VAL B N 1
ATOM 4996 C CA . VAL B 1 165 ? 11.859 -22.922 -29.078 1 98.12 165 VAL B CA 1
ATOM 4997 C C . VAL B 1 165 ? 10.75 -23.969 -29.172 1 98.12 165 VAL B C 1
ATOM 4999 O O . VAL B 1 165 ? 10.625 -24.656 -30.188 1 98.12 165 VAL B O 1
ATOM 5002 N N . LEU B 1 166 ? 10.016 -24.109 -28.156 1 97 166 LEU B N 1
ATOM 5003 C CA . LEU B 1 166 ? 8.883 -25.047 -28.156 1 97 166 LEU B CA 1
ATOM 5004 C C . LEU B 1 166 ? 7.605 -24.328 -28.578 1 97 166 LEU B C 1
ATOM 5006 O O . LEU B 1 166 ? 7.207 -23.344 -27.969 1 97 166 LEU B O 1
ATOM 5010 N N . GLU B 1 167 ? 6.918 -24.844 -29.562 1 91.69 167 GLU B N 1
ATOM 5011 C CA . GLU B 1 167 ? 5.672 -24.25 -30.047 1 91.69 167 GLU B CA 1
ATOM 5012 C C . GLU B 1 167 ? 4.496 -24.625 -29.141 1 91.69 167 GLU B C 1
ATOM 5014 O O . GLU B 1 167 ? 3.631 -23.781 -28.875 1 91.69 167 GLU B O 1
ATOM 5019 N N . ASP B 1 168 ? 4.504 -25.875 -28.719 1 93.81 168 ASP B N 1
ATOM 5020 C CA . ASP B 1 168 ? 3.441 -26.359 -27.844 1 93.81 168 ASP B CA 1
ATOM 5021 C C . ASP B 1 168 ? 3.875 -26.312 -26.375 1 93.81 168 ASP B C 1
ATOM 5023 O O . ASP B 1 168 ? 5.062 -26.453 -26.062 1 93.81 168 ASP B O 1
ATOM 5027 N N . PRO B 1 169 ? 2.855 -26.156 -25.547 1 96.06 169 PRO B N 1
ATOM 5028 C CA . PRO B 1 169 ? 3.219 -26.047 -24.141 1 96.06 169 PRO B CA 1
ATOM 5029 C C . PRO B 1 169 ? 3.592 -27.391 -23.516 1 96.06 169 PRO B C 1
ATOM 5031 O O . PRO B 1 169 ? 3.248 -28.453 -24.062 1 96.06 169 PRO B O 1
ATOM 5034 N N . ILE B 1 170 ? 4.391 -27.328 -22.469 1 98 170 ILE B N 1
ATOM 5035 C CA . ILE B 1 170 ? 4.582 -28.469 -21.578 1 98 170 ILE B CA 1
ATOM 5036 C C . ILE B 1 170 ? 3.502 -28.484 -20.5 1 98 170 ILE B C 1
ATOM 5038 O O . ILE B 1 170 ? 3.291 -27.469 -19.812 1 98 170 ILE B O 1
ATOM 5042 N N . ARG B 1 171 ? 2.826 -29.656 -20.375 1 97.12 171 ARG B N 1
ATOM 5043 C CA . ARG B 1 171 ? 1.717 -29.766 -19.438 1 97.12 171 ARG B CA 1
ATOM 5044 C C . ARG B 1 171 ? 2.174 -30.391 -18.125 1 97.12 171 ARG B C 1
ATOM 5046 O O . ARG B 1 171 ? 2.811 -31.453 -18.125 1 97.12 171 ARG B O 1
ATOM 5053 N N . VAL B 1 172 ? 1.884 -29.688 -17.031 1 98 172 VAL B N 1
ATOM 5054 C CA . VAL B 1 172 ? 2.1 -30.234 -15.703 1 98 172 VAL B CA 1
ATOM 5055 C C . VAL B 1 172 ? 0.763 -30.391 -14.977 1 98 172 VAL B C 1
ATOM 5057 O O . VAL B 1 172 ? 0.187 -29.391 -14.516 1 98 172 VAL B O 1
ATOM 5060 N N . ILE B 1 173 ? 0.322 -31.594 -14.867 1 96.81 173 ILE B N 1
ATOM 5061 C CA . ILE B 1 173 ? -0.92 -31.859 -14.156 1 96.81 173 ILE B CA 1
ATOM 5062 C C . ILE B 1 173 ? -0.608 -32.406 -12.766 1 96.81 173 ILE B C 1
ATOM 5064 O O . ILE B 1 173 ? 0.021 -33.469 -12.641 1 96.81 173 ILE B O 1
ATOM 5068 N N . THR B 1 174 ? -1.008 -31.734 -11.766 1 96.75 174 THR B N 1
ATOM 5069 C CA . THR B 1 174 ? -0.814 -32.188 -10.391 1 96.75 174 THR B CA 1
ATOM 5070 C C . THR B 1 174 ? -2.154 -32.344 -9.672 1 96.75 174 THR B C 1
ATOM 5072 O O . THR B 1 174 ? -2.961 -31.406 -9.656 1 96.75 174 THR B O 1
ATOM 5075 N N . SER B 1 175 ? -2.344 -33.469 -9.109 1 95.62 175 SER B N 1
ATOM 5076 C CA . SER B 1 175 ? -3.506 -33.719 -8.266 1 95.62 175 SER B CA 1
ATOM 5077 C C . SER B 1 175 ? -3.096 -34.281 -6.91 1 95.62 175 SER B C 1
ATOM 5079 O O . SER B 1 175 ? -2.191 -35.125 -6.832 1 95.62 175 SER B O 1
ATOM 5081 N N . LEU B 1 176 ? -3.74 -33.844 -5.875 1 93.88 176 LEU B N 1
ATOM 5082 C CA . LEU B 1 176 ? -3.59 -34.531 -4.605 1 93.88 176 LEU B CA 1
ATOM 5083 C C . LEU B 1 176 ? -4.242 -35.906 -4.66 1 93.88 176 LEU B C 1
ATOM 5085 O O . LEU B 1 176 ? -5.094 -36.156 -5.52 1 93.88 176 LEU B O 1
ATOM 5089 N N . ALA B 1 177 ? -3.766 -36.719 -3.779 1 88.69 177 ALA B N 1
ATOM 5090 C CA . ALA B 1 177 ? -4.316 -38.062 -3.723 1 88.69 177 ALA B CA 1
ATOM 5091 C C . ALA B 1 177 ? -5.715 -38.062 -3.109 1 88.69 177 ALA B C 1
ATOM 5093 O O . ALA B 1 177 ? -6.094 -37.125 -2.418 1 88.69 177 ALA B O 1
ATOM 5094 N N . ASP B 1 178 ? -6.457 -39.094 -3.373 1 86.06 178 ASP B N 1
ATOM 5095 C CA . ASP B 1 178 ? -7.828 -39.156 -2.881 1 86.06 178 ASP B CA 1
ATOM 5096 C C . ASP B 1 178 ? -7.879 -39.781 -1.479 1 86.06 178 ASP B C 1
ATOM 5098 O O . ASP B 1 178 ? -8.961 -40 -0.937 1 86.06 178 ASP B O 1
ATOM 5102 N N . ASP B 1 179 ? -6.766 -39.969 -0.884 1 83.94 179 ASP B N 1
ATOM 5103 C CA . ASP B 1 179 ? -6.734 -40.594 0.438 1 83.94 179 ASP B CA 1
ATOM 5104 C C . ASP B 1 179 ? -6.672 -39.531 1.537 1 83.94 179 ASP B C 1
ATOM 5106 O O . ASP B 1 179 ? -6.477 -39.844 2.709 1 83.94 179 ASP B O 1
ATOM 5110 N N . GLY B 1 180 ? -6.75 -38.312 1.144 1 86.81 180 GLY B N 1
ATOM 5111 C CA . GLY B 1 180 ? -6.797 -37.25 2.125 1 86.81 180 GLY B CA 1
ATOM 5112 C C . GLY B 1 180 ? -5.426 -36.688 2.482 1 86.81 180 GLY B C 1
ATOM 5113 O O . GLY B 1 180 ? -5.312 -35.688 3.197 1 86.81 180 GLY B O 1
ATOM 5114 N N . THR B 1 181 ? -4.367 -37.281 1.965 1 91.44 181 THR B N 1
ATOM 5115 C CA . THR B 1 181 ? -3.023 -36.812 2.312 1 91.44 181 THR B CA 1
ATOM 5116 C C . THR B 1 181 ? -2.666 -35.562 1.549 1 91.44 181 THR B C 1
ATOM 5118 O O . THR B 1 181 ? -3.252 -35.25 0.502 1 91.44 181 THR B O 1
ATOM 5121 N N . SER B 1 182 ? -1.799 -34.844 2.16 1 95.25 182 SER B N 1
ATOM 5122 C CA . SER B 1 182 ? -1.306 -33.594 1.601 1 95.25 182 SER B CA 1
ATOM 5123 C C . SER B 1 182 ? 0.04 -33.781 0.91 1 95.25 182 SER B C 1
ATOM 5125 O O . SER B 1 182 ? 0.597 -34.906 0.922 1 95.25 182 SER B O 1
ATOM 5127 N N . LEU B 1 183 ? 0.452 -32.75 0.255 1 96.75 183 LEU B N 1
ATOM 5128 C CA . LEU B 1 183 ? 1.686 -32.844 -0.516 1 96.75 183 LEU B CA 1
ATOM 5129 C C . LEU B 1 183 ? 2.504 -31.562 -0.417 1 96.75 183 LEU B C 1
ATOM 5131 O O . LEU B 1 183 ? 1.953 -30.469 -0.491 1 96.75 183 LEU B O 1
ATOM 5135 N N . VAL B 1 184 ? 3.797 -31.672 -0.163 1 98.12 184 VAL B N 1
ATOM 5136 C CA . VAL B 1 184 ? 4.766 -30.609 -0.371 1 98.12 184 VAL B CA 1
ATOM 5137 C C . VAL B 1 184 ? 5.582 -30.891 -1.63 1 98.12 184 VAL B C 1
ATOM 5139 O O . VAL B 1 184 ? 6.227 -31.938 -1.74 1 98.12 184 VAL B O 1
ATOM 5142 N N . SER B 1 185 ? 5.527 -29.953 -2.557 1 98.19 185 SER B N 1
ATOM 5143 C CA . SER B 1 185 ? 6.199 -30.156 -3.838 1 98.19 185 SER B CA 1
ATOM 5144 C C . SER B 1 185 ? 7.18 -29.016 -4.125 1 98.19 185 SER B C 1
ATOM 5146 O O . SER B 1 185 ? 6.906 -27.859 -3.816 1 98.19 185 SER B O 1
ATOM 5148 N N . ARG B 1 186 ? 8.297 -29.359 -4.684 1 98.5 186 ARG B N 1
ATOM 5149 C CA . ARG B 1 186 ? 9.25 -28.391 -5.195 1 98.5 186 ARG B CA 1
ATOM 5150 C C . ARG B 1 186 ? 9.477 -28.578 -6.691 1 98.5 186 ARG B C 1
ATOM 5152 O O . ARG B 1 186 ? 10 -29.594 -7.125 1 98.5 186 ARG B O 1
ATOM 5159 N N . ASN B 1 187 ? 9.031 -27.594 -7.457 1 98.75 187 ASN B N 1
ATOM 5160 C CA . ASN B 1 187 ? 9.125 -27.625 -8.914 1 98.75 187 ASN B CA 1
ATOM 5161 C C . ASN B 1 187 ? 10.188 -26.656 -9.43 1 98.75 187 ASN B C 1
ATOM 5163 O O . ASN B 1 187 ? 10.258 -25.516 -8.984 1 98.75 187 ASN B O 1
ATOM 5167 N N . ILE B 1 188 ? 10.992 -27.141 -10.305 1 98.69 188 ILE B N 1
ATOM 5168 C CA . ILE B 1 188 ? 12.07 -26.312 -10.852 1 98.69 188 ILE B CA 1
ATOM 5169 C C . ILE B 1 188 ? 11.969 -26.281 -12.375 1 98.69 188 ILE B C 1
ATOM 5171 O O . ILE B 1 188 ? 11.898 -27.328 -13.023 1 98.69 188 ILE B O 1
ATOM 5175 N N . VAL B 1 189 ? 11.93 -25.109 -12.914 1 98.88 189 VAL B N 1
ATOM 5176 C CA . VAL B 1 189 ? 11.914 -24.922 -14.359 1 98.88 189 VAL B CA 1
ATOM 5177 C C . VAL B 1 189 ? 13.109 -24.078 -14.773 1 98.88 189 VAL B C 1
ATOM 5179 O O . VAL B 1 189 ? 13.32 -22.984 -14.234 1 98.88 189 VAL B O 1
ATOM 5182 N N . VAL B 1 190 ? 13.844 -24.578 -15.734 1 98.88 190 VAL B N 1
ATOM 5183 C CA . VAL B 1 190 ? 15.008 -23.859 -16.234 1 98.88 190 VAL B CA 1
ATOM 5184 C C . VAL B 1 190 ? 14.844 -23.594 -17.734 1 98.88 190 VAL B C 1
ATOM 5186 O O . VAL B 1 190 ? 14.758 -24.531 -18.531 1 98.88 190 VAL B O 1
ATOM 5189 N N . ALA B 1 191 ? 14.75 -22.375 -18.062 1 98.88 191 ALA B N 1
ATOM 5190 C CA . ALA B 1 191 ? 14.859 -21.938 -19.453 1 98.88 191 ALA B CA 1
ATOM 5191 C C . ALA B 1 191 ? 16.266 -21.438 -19.766 1 98.88 191 ALA B C 1
ATOM 5193 O O . ALA B 1 191 ? 16.641 -20.344 -19.359 1 98.88 191 ALA B O 1
ATOM 5194 N N . ASP B 1 192 ? 16.984 -22.203 -20.516 1 98.69 192 ASP B N 1
ATOM 5195 C CA . ASP B 1 192 ? 18.375 -21.859 -20.797 1 98.69 192 ASP B CA 1
ATOM 5196 C C . ASP B 1 192 ? 18.469 -20.766 -21.859 1 98.69 192 ASP B C 1
ATOM 5198 O O . ASP B 1 192 ? 17.453 -20.328 -22.391 1 98.69 192 ASP B O 1
ATOM 5202 N N . THR B 1 193 ? 19.688 -20.328 -22.094 1 98.75 193 THR B N 1
ATOM 5203 C CA . THR B 1 193 ? 19.969 -19.125 -22.891 1 98.75 193 THR B CA 1
ATOM 5204 C C . THR B 1 193 ? 19.25 -19.188 -24.234 1 98.75 193 THR B C 1
ATOM 5206 O O . THR B 1 193 ? 19.391 -20.172 -24.969 1 98.75 193 THR B O 1
ATOM 5209 N N . GLY B 1 194 ? 18.438 -18.25 -24.484 1 98.75 194 GLY B N 1
ATOM 5210 C CA . GLY B 1 194 ? 17.812 -18.078 -25.797 1 98.75 194 GLY B CA 1
ATOM 5211 C C . GLY B 1 194 ? 16.625 -18.984 -26.016 1 98.75 194 GLY B C 1
ATOM 5212 O O . GLY B 1 194 ? 16.047 -19 -27.109 1 98.75 194 GLY B O 1
ATOM 5213 N N . SER B 1 195 ? 16.203 -19.75 -25 1 98.81 195 SER B N 1
ATOM 5214 C CA . SER B 1 195 ? 15.086 -20.688 -25.156 1 98.81 195 SER B CA 1
ATOM 5215 C C . SER B 1 195 ? 13.742 -19.984 -25 1 98.81 195 SER B C 1
ATOM 5217 O O . SER B 1 195 ? 13.68 -18.859 -24.5 1 98.81 195 SER B O 1
ATOM 5219 N N . LYS B 1 196 ? 12.695 -20.547 -25.562 1 98.56 196 LYS B N 1
ATOM 5220 C CA . LYS B 1 196 ? 11.32 -20.062 -25.422 1 98.56 196 LYS B CA 1
ATOM 5221 C C . LYS B 1 196 ? 10.359 -21.234 -25.172 1 98.56 196 LYS B C 1
ATOM 5223 O O . LYS B 1 196 ? 10.336 -22.203 -25.922 1 98.56 196 LYS B O 1
ATOM 5228 N N . ALA B 1 197 ? 9.594 -21.141 -24.141 1 98.25 197 ALA B N 1
ATOM 5229 C CA . ALA B 1 197 ? 8.672 -22.234 -23.828 1 98.25 197 ALA B CA 1
ATOM 5230 C C . ALA B 1 197 ? 7.504 -21.734 -22.969 1 98.25 197 ALA B C 1
ATOM 5232 O O . ALA B 1 197 ? 7.594 -20.672 -22.344 1 98.25 197 ALA B O 1
ATOM 5233 N N . THR B 1 198 ? 6.402 -22.438 -23.031 1 97.5 198 THR B N 1
ATOM 5234 C CA . THR B 1 198 ? 5.246 -22.266 -22.156 1 97.5 198 THR B CA 1
ATOM 5235 C C . THR B 1 198 ? 5.008 -23.516 -21.328 1 97.5 198 THR B C 1
ATOM 5237 O O . THR B 1 198 ? 4.992 -24.625 -21.859 1 97.5 198 THR B O 1
ATOM 5240 N N . VAL B 1 199 ? 4.902 -23.328 -20.078 1 98.44 199 VAL B N 1
ATOM 5241 C CA . VAL B 1 199 ? 4.523 -24.406 -19.172 1 98.44 199 VAL B CA 1
ATOM 5242 C C . VAL B 1 199 ? 3.127 -24.141 -18.609 1 98.44 199 VAL B C 1
ATOM 5244 O O . VAL B 1 199 ? 2.852 -23.062 -18.094 1 98.44 199 VAL B O 1
ATOM 5247 N N . VAL B 1 200 ? 2.242 -25.125 -18.719 1 97.75 200 VAL B N 1
ATOM 5248 C CA . VAL B 1 200 ? 0.881 -25 -18.203 1 97.75 200 VAL B CA 1
ATOM 5249 C C . VAL B 1 200 ? 0.678 -25.953 -17.031 1 97.75 200 VAL B C 1
ATOM 5251 O O . VAL B 1 200 ? 0.751 -27.172 -17.203 1 97.75 200 VAL B O 1
ATOM 5254 N N . GLN B 1 201 ? 0.429 -25.391 -15.945 1 98.5 201 GLN B N 1
ATOM 5255 C CA . GLN B 1 201 ? 0.199 -26.172 -14.727 1 98.5 201 GLN B CA 1
ATOM 5256 C C . GLN B 1 201 ? -1.283 -26.203 -14.367 1 98.5 201 GLN B C 1
ATOM 5258 O O . GLN B 1 201 ? -1.929 -25.156 -14.281 1 98.5 201 GLN B O 1
ATOM 5263 N N . GLU B 1 202 ? -1.816 -27.375 -14.242 1 97.75 202 GLU B N 1
ATOM 5264 C CA . GLU B 1 202 ? -3.166 -27.594 -13.734 1 97.75 202 GLU B CA 1
ATOM 5265 C C . GLU B 1 202 ? -3.133 -28.234 -12.344 1 97.75 202 GLU B C 1
ATOM 5267 O O . GLU B 1 202 ? -2.43 -29.234 -12.133 1 97.75 202 GLU B O 1
ATOM 5272 N N . LEU B 1 203 ? -3.844 -27.672 -11.422 1 97.88 203 LEU B N 1
ATOM 5273 C CA . LEU B 1 203 ? -3.844 -28.172 -10.055 1 97.88 203 LEU B CA 1
ATOM 5274 C C . LEU B 1 203 ? -5.238 -28.641 -9.648 1 97.88 203 LEU B C 1
ATOM 5276 O O . LEU B 1 203 ? -6.195 -27.875 -9.688 1 97.88 203 LEU B O 1
ATOM 5280 N N . TYR B 1 204 ? -5.293 -29.875 -9.164 1 95.44 204 TYR B N 1
ATOM 5281 C CA . TYR B 1 204 ? -6.559 -30.484 -8.742 1 95.44 204 TYR B CA 1
ATOM 5282 C C . TYR B 1 204 ? -6.43 -31.109 -7.363 1 95.44 204 TYR B C 1
ATOM 5284 O O . TYR B 1 204 ? -5.324 -31.438 -6.926 1 95.44 204 TYR B O 1
ATOM 5292 N N . ALA B 1 205 ? -7.52 -31.172 -6.68 1 92.88 205 ALA B N 1
ATOM 5293 C CA . ALA B 1 205 ? -7.645 -31.891 -5.418 1 92.88 205 ALA B CA 1
ATOM 5294 C C . ALA B 1 205 ? -9.07 -32.406 -5.215 1 92.88 205 ALA B C 1
ATOM 5296 O O . ALA B 1 205 ? -10.023 -31.625 -5.277 1 92.88 205 ALA B O 1
ATOM 5297 N N . PRO B 1 206 ? -9.211 -33.688 -5.008 1 80.81 206 PRO B N 1
ATOM 5298 C CA . PRO B 1 206 ? -10.555 -34.219 -4.789 1 80.81 206 PRO B CA 1
ATOM 5299 C C . PRO B 1 206 ? -11.164 -33.781 -3.457 1 80.81 206 PRO B C 1
ATOM 5301 O O . PRO B 1 206 ? -12.383 -33.812 -3.285 1 80.81 206 PRO B O 1
ATOM 5304 N N . GLY B 1 207 ? -10.398 -33.25 -2.586 1 74.38 207 GLY B N 1
ATOM 5305 C CA . GLY B 1 207 ? -10.914 -32.875 -1.282 1 74.38 207 GLY B CA 1
ATOM 5306 C C . GLY B 1 207 ? -10.867 -33.969 -0.261 1 74.38 207 GLY B C 1
ATOM 5307 O O . GLY B 1 207 ? -10.242 -35.031 -0.496 1 74.38 207 GLY B O 1
ATOM 5308 N N . SER B 1 208 ? -11.438 -33.688 0.944 1 68.5 208 SER B N 1
ATOM 5309 C CA . SER B 1 208 ? -11.312 -34.594 2.08 1 68.5 208 SER B CA 1
ATOM 5310 C C . SER B 1 208 ? -12.375 -35.688 2.029 1 68.5 208 SER B C 1
ATOM 5312 O O . SER B 1 208 ? -12.367 -36.625 2.857 1 68.5 208 SER B O 1
ATOM 5314 N N . SER B 1 209 ? -13.016 -35.812 1.021 1 61.22 209 SER B N 1
ATOM 5315 C CA . SER B 1 209 ? -14.078 -36.812 0.882 1 61.22 209 SER B CA 1
ATOM 5316 C C . SER B 1 209 ? -14.969 -36.844 2.117 1 61.22 209 SER B C 1
ATOM 5318 O O . SER B 1 209 ? -15.344 -37.906 2.592 1 61.22 209 SER B O 1
ATOM 5320 N N . GLY B 1 210 ? -15.125 -35.625 2.729 1 61.78 210 GLY B N 1
ATOM 5321 C CA . GLY B 1 210 ? -16.047 -35.531 3.844 1 61.78 210 GLY B CA 1
ATOM 5322 C C . GLY B 1 210 ? -15.422 -35.906 5.172 1 61.78 210 GLY B C 1
ATOM 5323 O O . GLY B 1 210 ? -16.094 -35.906 6.207 1 61.78 210 GLY B O 1
ATOM 5324 N N . ARG B 1 211 ? -14.18 -36.188 5.285 1 70.12 211 ARG B N 1
ATOM 5325 C CA . ARG B 1 211 ? -13.523 -36.562 6.535 1 70.12 211 ARG B CA 1
ATOM 5326 C C . ARG B 1 211 ? -13.328 -35.344 7.43 1 70.12 211 ARG B C 1
ATOM 5328 O O . ARG B 1 211 ? -12.773 -34.312 6.996 1 70.12 211 ARG B O 1
ATOM 5335 N N . GLN B 1 212 ? -13.93 -35.406 8.547 1 67.06 212 GLN B N 1
ATOM 5336 C CA . GLN B 1 212 ? -14.031 -34.219 9.422 1 67.06 212 GLN B CA 1
ATOM 5337 C C . GLN B 1 212 ? -12.664 -33.812 9.953 1 67.06 212 GLN B C 1
ATOM 5339 O O . GLN B 1 212 ? -12.414 -32.625 10.18 1 67.06 212 GLN B O 1
ATOM 5344 N N . ASP B 1 213 ? -11.758 -34.719 10.039 1 80.62 213 ASP B N 1
ATOM 5345 C CA . ASP B 1 213 ? -10.516 -34.344 10.711 1 80.62 213 ASP B CA 1
ATOM 5346 C C . ASP B 1 213 ? -9.344 -34.344 9.734 1 80.62 213 ASP B C 1
ATOM 5348 O O . ASP B 1 213 ? -8.195 -34.562 10.141 1 80.62 213 ASP B O 1
ATOM 5352 N N . VAL B 1 214 ? -9.688 -34.094 8.562 1 89.25 214 VAL B N 1
ATOM 5353 C CA . VAL B 1 214 ? -8.633 -34.062 7.559 1 89.25 214 VAL B CA 1
ATOM 5354 C C . VAL B 1 214 ? -8.773 -32.844 6.668 1 89.25 214 VAL B C 1
ATOM 5356 O O . VAL B 1 214 ? -9.875 -32.531 6.223 1 89.25 214 VAL B O 1
ATOM 5359 N N . GLN B 1 215 ? -7.723 -32.094 6.613 1 93 215 GLN B N 1
ATOM 5360 C CA . GLN B 1 215 ? -7.602 -31 5.652 1 93 215 GLN B CA 1
ATOM 5361 C C . GLN B 1 215 ? -6.477 -31.266 4.652 1 93 215 GLN B C 1
ATOM 5363 O O . GLN B 1 215 ? -5.324 -31.469 5.047 1 93 215 GLN B O 1
ATOM 5368 N N . GLN B 1 216 ? -6.805 -31.344 3.395 1 94.25 216 GLN B N 1
ATOM 5369 C CA . GLN B 1 216 ? -5.742 -31.516 2.41 1 94.25 216 GLN B CA 1
ATOM 5370 C C . GLN B 1 216 ? -5.039 -30.188 2.119 1 94.25 216 GLN B C 1
ATOM 5372 O O . GLN B 1 216 ? -5.684 -29.141 2.064 1 94.25 216 GLN B O 1
ATOM 5377 N N . GLY B 1 217 ? -3.777 -30.312 2.029 1 96.69 217 GLY B N 1
ATOM 5378 C CA . GLY B 1 217 ? -2.963 -29.156 1.702 1 96.69 217 GLY B CA 1
ATOM 5379 C C . GLY B 1 217 ? -1.972 -29.422 0.584 1 96.69 217 GLY B C 1
ATOM 5380 O O . GLY B 1 217 ? -1.389 -30.5 0.507 1 96.69 217 GLY B O 1
ATOM 5381 N N . TYR B 1 218 ? -1.896 -28.516 -0.346 1 98.06 218 TYR B N 1
ATOM 5382 C CA . TYR B 1 218 ? -0.833 -28.516 -1.345 1 98.06 218 TYR B CA 1
ATOM 5383 C C . TYR B 1 218 ? 0.123 -27.344 -1.123 1 98.06 218 TYR B C 1
ATOM 5385 O O . TYR B 1 218 ? -0.258 -26.188 -1.278 1 98.06 218 TYR B O 1
ATOM 5393 N N . PHE B 1 219 ? 1.312 -27.625 -0.703 1 98.56 219 PHE B N 1
ATOM 5394 C CA . PHE B 1 219 ? 2.381 -26.641 -0.5 1 98.56 219 PHE B CA 1
ATOM 5395 C C . PHE B 1 219 ? 3.426 -26.75 -1.606 1 98.56 219 PHE B C 1
ATOM 5397 O O . PHE B 1 219 ? 4.086 -27.781 -1.746 1 98.56 219 PHE B O 1
ATOM 5404 N N . GLU B 1 220 ? 3.602 -25.672 -2.312 1 98.62 220 GLU B N 1
ATOM 5405 C CA . GLU B 1 220 ? 4.418 -25.766 -3.52 1 98.62 220 GLU B CA 1
ATOM 5406 C C . GLU B 1 220 ? 5.453 -24.641 -3.57 1 98.62 220 GLU B C 1
ATOM 5408 O O . GLU B 1 220 ? 5.137 -23.484 -3.307 1 98.62 220 GLU B O 1
ATOM 5413 N N . LEU B 1 221 ? 6.637 -25.016 -3.854 1 98.81 221 LEU B N 1
ATOM 5414 C CA . LEU B 1 221 ? 7.684 -24.078 -4.254 1 98.81 221 LEU B CA 1
ATOM 5415 C C . LEU B 1 221 ? 7.98 -24.203 -5.746 1 98.81 221 LEU B C 1
ATOM 5417 O O . LEU B 1 221 ? 8.297 -25.297 -6.23 1 98.81 221 LEU B O 1
ATOM 5421 N N . VAL B 1 222 ? 7.785 -23.125 -6.469 1 98.81 222 VAL B N 1
ATOM 5422 C CA . VAL B 1 222 ? 8.148 -23.078 -7.879 1 98.81 222 VAL B CA 1
ATOM 5423 C C . VAL B 1 222 ? 9.375 -22.188 -8.07 1 98.81 222 VAL B C 1
ATOM 5425 O O . VAL B 1 222 ? 9.328 -21 -7.758 1 98.81 222 VAL B O 1
ATOM 5428 N N . GLU B 1 223 ? 10.445 -22.766 -8.531 1 98.56 223 GLU B N 1
ATOM 5429 C CA . GLU B 1 223 ? 11.664 -22.031 -8.859 1 98.56 223 GLU B CA 1
ATOM 5430 C C . GLU B 1 223 ? 11.906 -22 -10.367 1 98.56 223 GLU B C 1
ATOM 5432 O O . GLU B 1 223 ? 12.07 -23.047 -10.992 1 98.56 223 GLU B O 1
ATOM 5437 N N . THR B 1 224 ? 11.906 -20.812 -10.859 1 98.69 224 THR B N 1
ATOM 5438 C CA . THR B 1 224 ? 12.148 -20.672 -12.297 1 98.69 224 THR B CA 1
ATOM 5439 C C . THR B 1 224 ? 13.43 -19.891 -12.555 1 98.69 224 THR B C 1
ATOM 5441 O O . THR B 1 224 ? 13.672 -18.859 -11.93 1 98.69 224 THR B O 1
ATOM 5444 N N . HIS B 1 225 ? 14.227 -20.469 -13.406 1 98.81 225 HIS B N 1
ATOM 5445 C CA . HIS B 1 225 ? 15.469 -19.844 -13.836 1 98.81 225 HIS B CA 1
ATOM 5446 C C . HIS B 1 225 ? 15.406 -19.469 -15.312 1 98.81 225 HIS B C 1
ATOM 5448 O O . HIS B 1 225 ? 15.43 -20.344 -16.188 1 98.81 225 HIS B O 1
ATOM 5454 N N . VAL B 1 226 ? 15.391 -18.172 -15.555 1 98.94 226 VAL B N 1
ATOM 5455 C CA . VAL B 1 226 ? 15.305 -17.672 -16.922 1 98.94 226 VAL B CA 1
ATOM 5456 C C . VAL B 1 226 ? 16.656 -17.094 -17.344 1 98.94 226 VAL B C 1
ATOM 5458 O O . VAL B 1 226 ? 16.984 -15.961 -16.984 1 98.94 226 VAL B O 1
ATOM 5461 N N . SER B 1 227 ? 17.359 -17.828 -18.172 1 98.81 227 SER B N 1
ATOM 5462 C CA . SER B 1 227 ? 18.703 -17.438 -18.609 1 98.81 227 SER B CA 1
ATOM 5463 C C . SER B 1 227 ? 18.641 -16.297 -19.625 1 98.81 227 SER B C 1
ATOM 5465 O O . SER B 1 227 ? 17.547 -15.875 -20.031 1 98.81 227 SER B O 1
ATOM 5467 N N . PRO B 1 228 ? 19.859 -15.727 -19.953 1 98.81 228 PRO B N 1
ATOM 5468 C CA . PRO B 1 228 ? 19.875 -14.57 -20.859 1 98.81 228 PRO B CA 1
ATOM 5469 C C . PRO B 1 228 ? 19.125 -14.836 -22.172 1 98.81 228 PRO B C 1
ATOM 5471 O O . PRO B 1 228 ? 19.312 -15.891 -22.781 1 98.81 228 PRO B O 1
ATOM 5474 N N . ASN B 1 229 ? 18.266 -13.953 -22.562 1 98.81 229 ASN B N 1
ATOM 5475 C CA . ASN B 1 229 ? 17.531 -13.953 -23.828 1 98.81 229 ASN B CA 1
ATOM 5476 C C . ASN B 1 229 ? 16.5 -15.078 -23.875 1 98.81 229 ASN B C 1
ATOM 5478 O O . ASN B 1 229 ? 15.984 -15.398 -24.953 1 98.81 229 ASN B O 1
ATOM 5482 N N . ALA B 1 230 ? 16.234 -15.734 -22.734 1 98.88 230 ALA B N 1
ATOM 5483 C CA . ALA B 1 230 ? 15.203 -16.766 -22.688 1 98.88 230 ALA B CA 1
ATOM 5484 C C . ALA B 1 230 ? 13.836 -16.156 -22.391 1 98.88 230 ALA B C 1
ATOM 5486 O O . ALA B 1 230 ? 13.742 -15.078 -21.812 1 98.88 230 ALA B O 1
ATOM 5487 N N . HIS B 1 231 ? 12.789 -16.781 -22.875 1 98.62 231 HIS B N 1
ATOM 5488 C CA . HIS B 1 231 ? 11.406 -16.391 -22.625 1 98.62 231 HIS B CA 1
ATOM 5489 C C . HIS B 1 231 ? 10.586 -17.547 -22.062 1 98.62 231 HIS B C 1
ATOM 5491 O O . HIS B 1 231 ? 10.391 -18.562 -22.75 1 98.62 231 HIS B O 1
ATOM 5497 N N . LEU B 1 232 ? 10.141 -17.422 -20.875 1 98.75 232 LEU B N 1
ATOM 5498 C CA . LEU B 1 232 ? 9.352 -18.469 -20.234 1 98.75 232 LEU B CA 1
ATOM 5499 C C . LEU B 1 232 ? 7.977 -17.938 -19.828 1 98.75 232 LEU B C 1
ATOM 5501 O O . LEU B 1 232 ? 7.871 -16.875 -19.203 1 98.75 232 LEU B O 1
ATOM 5505 N N . GLU B 1 233 ? 6.934 -18.625 -20.234 1 97.75 233 GLU B N 1
ATOM 5506 C CA . GLU B 1 233 ? 5.57 -18.375 -19.781 1 97.75 233 GLU B CA 1
ATOM 5507 C C . GLU B 1 233 ? 5.074 -19.516 -18.906 1 97.75 233 GLU B C 1
ATOM 5509 O O . GLU B 1 233 ? 5.125 -20.688 -19.312 1 97.75 233 GLU B O 1
ATOM 5514 N N . MET B 1 234 ? 4.648 -19.203 -17.75 1 98.38 234 MET B N 1
ATOM 5515 C CA . MET B 1 234 ? 4.059 -20.203 -16.875 1 98.38 234 MET B CA 1
ATOM 5516 C C . MET B 1 234 ? 2.592 -19.891 -16.594 1 98.38 234 MET B C 1
ATOM 5518 O O . MET B 1 234 ? 2.271 -18.844 -16.031 1 98.38 234 MET B O 1
ATOM 5522 N N . VAL B 1 235 ? 1.734 -20.766 -17.031 1 97.56 235 VAL B N 1
ATOM 5523 C CA . VAL B 1 235 ? 0.298 -20.656 -16.797 1 97.56 235 VAL B CA 1
ATOM 5524 C C . VAL B 1 235 ? -0.122 -21.625 -15.703 1 97.56 235 VAL B C 1
ATOM 5526 O O . VAL B 1 235 ? 0.199 -22.812 -15.758 1 97.56 235 VAL B O 1
ATOM 5529 N N . THR B 1 236 ? -0.738 -21.156 -14.703 1 98.44 236 THR B N 1
ATOM 5530 C CA . THR B 1 236 ? -1.253 -22.016 -13.641 1 98.44 236 THR B CA 1
ATOM 5531 C C . THR B 1 236 ? -2.766 -21.859 -13.516 1 98.44 236 THR B C 1
ATOM 5533 O O . THR B 1 236 ? -3.273 -20.75 -13.328 1 98.44 236 THR B O 1
ATOM 5536 N N . LEU B 1 237 ? -3.428 -22.922 -13.625 1 97.81 237 LEU B N 1
ATOM 5537 C CA . LEU B 1 237 ? -4.867 -22.984 -13.406 1 97.81 237 LEU B CA 1
ATOM 5538 C C . LEU B 1 237 ? -5.191 -23.828 -12.172 1 97.81 237 LEU B C 1
ATOM 5540 O O . LEU B 1 237 ? -5.152 -25.047 -12.227 1 97.81 237 LEU B O 1
ATOM 5544 N N . GLN B 1 238 ? -5.539 -23.172 -11.07 1 98.06 238 GLN B N 1
ATOM 5545 C CA . GLN B 1 238 ? -5.816 -23.828 -9.797 1 98.06 238 GLN B CA 1
ATOM 5546 C C . GLN B 1 238 ? -7.305 -24.125 -9.648 1 98.06 238 GLN B C 1
ATOM 5548 O O . GLN B 1 238 ? -8.109 -23.203 -9.477 1 98.06 238 GLN B O 1
ATOM 5553 N N . ALA B 1 239 ? -7.602 -25.344 -9.641 1 96.12 239 ALA B N 1
ATOM 5554 C CA . ALA B 1 239 ? -8.984 -25.781 -9.555 1 96.12 239 ALA B CA 1
ATOM 5555 C C . ALA B 1 239 ? -9.156 -26.844 -8.469 1 96.12 239 ALA B C 1
ATOM 5557 O O . ALA B 1 239 ? -9.766 -27.891 -8.703 1 96.12 239 ALA B O 1
ATOM 5558 N N . MET B 1 240 ? -8.656 -26.609 -7.355 1 94.19 240 MET B N 1
ATOM 5559 C CA . MET B 1 240 ? -8.695 -27.562 -6.246 1 94.19 240 MET B CA 1
ATOM 5560 C C . MET B 1 240 ? -10.016 -27.469 -5.492 1 94.19 240 MET B C 1
ATOM 5562 O O . MET B 1 240 ? -10.703 -26.453 -5.566 1 94.19 240 MET B O 1
ATOM 5566 N N . GLY B 1 241 ? -10.266 -28.531 -4.781 1 88.75 241 GLY B N 1
ATOM 5567 C CA . GLY B 1 241 ? -11.492 -28.562 -4.012 1 88.75 241 GLY B CA 1
ATOM 5568 C C . GLY B 1 241 ? -11.562 -27.484 -2.949 1 88.75 241 GLY B C 1
ATOM 5569 O O . GLY B 1 241 ? -10.539 -27.047 -2.426 1 88.75 241 GLY B O 1
ATOM 5570 N N . ALA B 1 242 ? -12.758 -27.141 -2.521 1 83.31 242 ALA B N 1
ATOM 5571 C CA . ALA B 1 242 ? -13.016 -25.969 -1.693 1 83.31 242 ALA B CA 1
ATOM 5572 C C . ALA B 1 242 ? -12.578 -26.203 -0.251 1 83.31 242 ALA B C 1
ATOM 5574 O O . ALA B 1 242 ? -12.508 -25.266 0.546 1 83.31 242 ALA B O 1
ATOM 5575 N N . ASP B 1 243 ? -12.195 -27.422 0.067 1 88.25 243 ASP B N 1
ATOM 5576 C CA . ASP B 1 243 ? -11.766 -27.672 1.438 1 88.25 243 ASP B CA 1
ATOM 5577 C C . ASP B 1 243 ? -10.242 -27.797 1.52 1 88.25 243 ASP B C 1
ATOM 5579 O O . ASP B 1 243 ? -9.695 -28.031 2.598 1 88.25 243 ASP B O 1
ATOM 5583 N N . THR B 1 244 ? -9.617 -27.641 0.456 1 94.44 244 THR B N 1
ATOM 5584 C CA . THR B 1 244 ? -8.172 -27.766 0.369 1 94.44 244 THR B CA 1
ATOM 5585 C C . THR B 1 244 ? -7.496 -26.422 0.618 1 94.44 244 THR B C 1
ATOM 5587 O O . THR B 1 244 ? -8.078 -25.375 0.339 1 94.44 244 THR B O 1
ATOM 5590 N N . VAL B 1 245 ? -6.328 -26.406 1.249 1 96.88 245 VAL B N 1
ATOM 5591 C CA . VAL B 1 245 ? -5.52 -25.203 1.323 1 96.88 245 VAL B CA 1
ATOM 5592 C C . VAL B 1 245 ? -4.34 -25.297 0.359 1 96.88 245 VAL B C 1
ATOM 5594 O O . VAL B 1 245 ? -3.736 -26.375 0.221 1 96.88 245 VAL B O 1
ATOM 5597 N N . ASN B 1 246 ? -4.094 -24.297 -0.38 1 98.31 246 ASN B N 1
ATOM 5598 C CA . ASN B 1 246 ? -2.998 -24.219 -1.343 1 98.31 246 ASN B CA 1
ATOM 5599 C C . ASN B 1 246 ? -2.059 -23.062 -1.046 1 98.31 246 ASN B C 1
ATOM 5601 O O . ASN B 1 246 ? -2.471 -21.906 -1.087 1 98.31 246 ASN B O 1
ATOM 5605 N N . VAL B 1 247 ? -0.878 -23.328 -0.677 1 98.38 247 VAL B N 1
ATOM 5606 C CA . VAL B 1 247 ? 0.165 -22.344 -0.451 1 98.38 247 VAL B CA 1
ATOM 5607 C C . VAL B 1 247 ? 1.261 -22.484 -1.503 1 98.38 247 VAL B C 1
ATOM 5609 O O . VAL B 1 247 ? 1.876 -23.547 -1.618 1 98.38 247 VAL B O 1
ATOM 5612 N N . SER B 1 248 ? 1.501 -21.469 -2.25 1 98.62 248 SER B N 1
ATOM 5613 C CA . SER B 1 248 ? 2.465 -21.547 -3.344 1 98.62 248 SER B CA 1
ATOM 5614 C C . SER B 1 248 ? 3.436 -20.359 -3.305 1 98.62 248 SER B C 1
ATOM 5616 O O . SER B 1 248 ? 3.023 -19.219 -3.43 1 98.62 248 SER B O 1
ATOM 5618 N N . ASN B 1 249 ? 4.684 -20.625 -3.047 1 98.62 249 ASN B N 1
ATOM 5619 C CA . ASN B 1 249 ? 5.754 -19.656 -3.25 1 98.62 249 ASN B CA 1
ATOM 5620 C C . ASN B 1 249 ? 6.426 -19.828 -4.609 1 98.62 249 ASN B C 1
ATOM 5622 O O . ASN B 1 249 ? 6.953 -20.906 -4.906 1 98.62 249 ASN B O 1
ATOM 5626 N N . ARG B 1 250 ? 6.402 -18.797 -5.391 1 98.75 250 ARG B N 1
ATOM 5627 C CA . ARG B 1 250 ? 6.902 -18.859 -6.762 1 98.75 250 ARG B CA 1
ATOM 5628 C C . ARG B 1 250 ? 7.988 -17.812 -6.992 1 98.75 250 ARG B C 1
ATOM 5630 O O . ARG B 1 250 ? 7.793 -16.625 -6.703 1 98.75 250 ARG B O 1
ATOM 5637 N N . LYS B 1 251 ? 9.102 -18.297 -7.504 1 98.69 251 LYS B N 1
ATOM 5638 C CA . LYS B 1 251 ? 10.234 -17.391 -7.746 1 98.69 251 LYS B CA 1
ATOM 5639 C C . LYS B 1 251 ? 10.719 -17.5 -9.188 1 98.69 251 LYS B C 1
ATOM 5641 O O . LYS B 1 251 ? 10.836 -18.594 -9.734 1 98.69 251 LYS B O 1
ATOM 5646 N N . ALA B 1 252 ? 10.922 -16.391 -9.758 1 98.88 252 ALA B N 1
ATOM 5647 C CA . ALA B 1 252 ? 11.617 -16.328 -11.039 1 98.88 252 ALA B CA 1
ATOM 5648 C C . ALA B 1 252 ? 12.891 -15.492 -10.93 1 98.88 252 ALA B C 1
ATOM 5650 O O . ALA B 1 252 ? 12.875 -14.398 -10.367 1 98.88 252 ALA B O 1
ATOM 5651 N N . PHE B 1 253 ? 13.914 -16.047 -11.383 1 98.88 253 PHE B N 1
ATOM 5652 C CA . PHE B 1 253 ? 15.172 -15.32 -11.531 1 98.88 253 PHE B CA 1
ATOM 5653 C C . PHE B 1 253 ? 15.484 -15.062 -13 1 98.88 253 PHE B C 1
ATOM 5655 O O . PHE B 1 253 ? 15.781 -15.992 -13.75 1 98.88 253 PHE B O 1
ATOM 5662 N N . VAL B 1 254 ? 15.461 -13.82 -13.391 1 98.94 254 VAL B N 1
ATOM 5663 C CA . VAL B 1 254 ? 15.5 -13.477 -14.812 1 98.94 254 VAL B CA 1
ATOM 5664 C C . VAL B 1 254 ? 16.812 -12.773 -15.133 1 98.94 254 VAL B C 1
ATOM 5666 O O . VAL B 1 254 ? 17.109 -11.703 -14.594 1 98.94 254 VAL B O 1
ATOM 5669 N N . GLU B 1 255 ? 17.594 -13.359 -16.016 1 98.81 255 GLU B N 1
ATOM 5670 C CA . GLU B 1 255 ? 18.891 -12.82 -16.406 1 98.81 255 GLU B CA 1
ATOM 5671 C C . GLU B 1 255 ? 18.75 -11.82 -17.547 1 98.81 255 GLU B C 1
ATOM 5673 O O . GLU B 1 255 ? 17.625 -11.453 -17.922 1 98.81 255 GLU B O 1
ATOM 5678 N N . ARG B 1 256 ? 19.906 -11.375 -18.031 1 98.75 256 ARG B N 1
ATOM 5679 C CA . ARG B 1 256 ? 19.984 -10.312 -19.031 1 98.75 256 ARG B CA 1
ATOM 5680 C C . ARG B 1 256 ? 19.031 -10.594 -20.188 1 98.75 256 ARG B C 1
ATOM 5682 O O . ARG B 1 256 ? 19.062 -11.664 -20.797 1 98.75 256 ARG B O 1
ATOM 5689 N N . ASP B 1 257 ? 18.062 -9.695 -20.484 1 98.75 257 ASP B N 1
ATOM 5690 C CA . ASP B 1 257 ? 17.141 -9.695 -21.609 1 98.75 257 ASP B CA 1
ATOM 5691 C C . ASP B 1 257 ? 16.234 -10.922 -21.594 1 98.75 257 ASP B C 1
ATOM 5693 O O . ASP B 1 257 ? 15.672 -11.305 -22.609 1 98.75 257 ASP B O 1
ATOM 5697 N N . GLY B 1 258 ? 16.188 -11.555 -20.438 1 98.88 258 GLY B N 1
ATOM 5698 C CA . GLY B 1 258 ? 15.219 -12.609 -20.234 1 98.88 258 GLY B CA 1
ATOM 5699 C C . GLY B 1 258 ? 13.82 -12.086 -19.984 1 98.88 258 GLY B C 1
ATOM 5700 O O . GLY B 1 258 ? 13.641 -10.938 -19.578 1 98.88 258 GLY B O 1
ATOM 5701 N N . LYS B 1 259 ? 12.797 -12.922 -20.25 1 98.81 259 LYS B N 1
ATOM 5702 C CA . LYS B 1 259 ? 11.398 -12.539 -20.047 1 98.81 259 LYS B CA 1
ATOM 5703 C C . LYS B 1 259 ? 10.625 -13.641 -19.328 1 98.81 259 LYS B C 1
ATOM 5705 O O . LYS B 1 259 ? 10.602 -14.789 -19.781 1 98.81 259 LYS B O 1
ATOM 5710 N N . MET B 1 260 ? 10.016 -13.297 -18.234 1 98.88 260 MET B N 1
ATOM 5711 C CA . MET B 1 260 ? 9.156 -14.203 -17.469 1 98.88 260 MET B CA 1
ATOM 5712 C C . MET B 1 260 ? 7.707 -13.719 -17.5 1 98.88 260 MET B C 1
ATOM 5714 O O . MET B 1 260 ? 7.438 -12.547 -17.219 1 98.88 260 MET B O 1
ATOM 5718 N N . SER B 1 261 ? 6.777 -14.578 -17.891 1 97.94 261 SER B N 1
ATOM 5719 C CA . SER B 1 261 ? 5.355 -14.266 -17.812 1 97.94 261 SER B CA 1
ATOM 5720 C C . SER B 1 261 ? 4.617 -15.273 -16.938 1 97.94 261 SER B C 1
ATOM 5722 O O . SER B 1 261 ? 4.652 -16.469 -17.203 1 97.94 261 SER B O 1
ATOM 5724 N N . TRP B 1 262 ? 3.975 -14.758 -15.898 1 98.25 262 TRP B N 1
ATOM 5725 C CA . TRP B 1 262 ? 3.076 -15.555 -15.062 1 98.25 262 TRP B CA 1
ATOM 5726 C C . TRP B 1 262 ? 1.619 -15.289 -15.43 1 98.25 262 TRP B C 1
ATOM 5728 O O . TRP B 1 262 ? 1.171 -14.141 -15.438 1 98.25 262 TRP B O 1
ATOM 5738 N N . TYR B 1 263 ? 0.897 -16.266 -15.773 1 96.94 263 TYR B N 1
ATOM 5739 C CA . TYR B 1 263 ? -0.557 -16.234 -15.891 1 96.94 263 TYR B CA 1
ATOM 5740 C C . TYR B 1 263 ? -1.211 -17.203 -14.914 1 96.94 263 TYR B C 1
ATOM 5742 O O . TYR B 1 263 ? -1.126 -18.422 -15.078 1 96.94 263 TYR B O 1
ATOM 5750 N N . ILE B 1 264 ? -1.894 -16.672 -13.914 1 97.62 264 ILE B N 1
ATOM 5751 C CA . ILE B 1 264 ? -2.379 -17.516 -12.836 1 97.62 264 ILE B CA 1
ATOM 5752 C C . ILE B 1 264 ? -3.885 -17.328 -12.664 1 97.62 264 ILE B C 1
ATOM 5754 O O . ILE B 1 264 ? -4.359 -16.203 -12.5 1 97.62 264 ILE B O 1
ATOM 5758 N N . GLY B 1 265 ? -4.621 -18.359 -12.766 1 97 265 GLY B N 1
ATOM 5759 C CA . GLY B 1 265 ? -6.027 -18.391 -12.398 1 97 265 GLY B CA 1
ATOM 5760 C C . GLY B 1 265 ? -6.297 -19.172 -11.133 1 97 265 GLY B C 1
ATOM 5761 O O . GLY B 1 265 ? -5.938 -20.359 -11.039 1 97 265 GLY B O 1
ATOM 5762 N N . MET B 1 266 ? -6.906 -18.547 -10.141 1 98 266 MET B N 1
ATOM 5763 C CA . MET B 1 266 ? -7.254 -19.203 -8.883 1 98 266 MET B CA 1
ATOM 5764 C C . MET B 1 266 ? -8.766 -19.328 -8.734 1 98 266 MET B C 1
ATOM 5766 O O . MET B 1 266 ? -9.461 -18.328 -8.531 1 98 266 MET B O 1
ATOM 5770 N N . PHE B 1 267 ? -9.219 -20.562 -8.688 1 96.62 267 PHE B N 1
ATOM 5771 C CA . PHE B 1 267 ? -10.664 -20.781 -8.727 1 96.62 267 PHE B CA 1
ATOM 5772 C C . PHE B 1 267 ? -11.109 -21.656 -7.559 1 96.62 267 PHE B C 1
ATOM 5774 O O . PHE B 1 267 ? -12.281 -21.641 -7.184 1 96.62 267 PHE B O 1
ATOM 5781 N N . GLY B 1 268 ? -10.156 -22.359 -7.027 1 95.25 268 GLY B N 1
ATOM 5782 C CA . GLY B 1 268 ? -10.539 -23.312 -5.992 1 95.25 268 GLY B CA 1
ATOM 5783 C C . GLY B 1 268 ? -9.891 -23.031 -4.648 1 95.25 268 GLY B C 1
ATOM 5784 O O . GLY B 1 268 ? -9.633 -21.859 -4.312 1 95.25 268 GLY B O 1
ATOM 5785 N N . SER B 1 269 ? -9.914 -24.062 -3.791 1 95.06 269 SER B N 1
ATOM 5786 C CA . SER B 1 269 ? -9.273 -24.109 -2.482 1 95.06 269 SER B CA 1
ATOM 5787 C C . SER B 1 269 ? -10.031 -23.25 -1.469 1 95.06 269 SER B C 1
ATOM 5789 O O . SER B 1 269 ? -10.711 -22.297 -1.84 1 95.06 269 SER B O 1
ATOM 5791 N N . LEU B 1 270 ? -9.938 -23.672 -0.222 1 96 270 LEU B N 1
ATOM 5792 C CA . LEU B 1 270 ? -10.445 -22.875 0.893 1 96 270 LEU B CA 1
ATOM 5793 C C . LEU B 1 270 ? -9.586 -21.625 1.101 1 96 270 LEU B C 1
ATOM 5795 O O . LEU B 1 270 ? -10.117 -20.531 1.258 1 96 270 LEU B O 1
ATOM 5799 N N . LEU B 1 271 ? -8.328 -21.859 1.071 1 97.75 271 LEU B N 1
ATOM 5800 C CA . LEU B 1 271 ? -7.324 -20.797 1.11 1 97.75 271 LEU B CA 1
ATOM 5801 C C . LEU B 1 271 ? -6.312 -20.969 -0.019 1 97.75 271 LEU B C 1
ATOM 5803 O O . LEU B 1 271 ? -5.762 -22.047 -0.208 1 97.75 271 LEU B O 1
ATOM 5807 N N . SER B 1 272 ? -6.129 -19.984 -0.778 1 98.31 272 SER B N 1
ATOM 5808 C CA . SER B 1 272 ? -5.02 -19.875 -1.722 1 98.31 272 SER B CA 1
ATOM 5809 C C . SER B 1 272 ? -4.051 -18.781 -1.314 1 98.31 272 SER B C 1
ATOM 5811 O O . SER B 1 272 ? -4.395 -17.594 -1.354 1 98.31 272 SER B O 1
ATOM 5813 N N . ARG B 1 273 ? -2.936 -19.125 -0.86 1 97.75 273 ARG B N 1
ATOM 5814 C CA . ARG B 1 273 ? -1.873 -18.188 -0.557 1 97.75 273 ARG B CA 1
ATOM 5815 C C . ARG B 1 273 ? -0.755 -18.266 -1.591 1 97.75 273 ARG B C 1
ATOM 5817 O O . ARG B 1 273 ? 0.033 -19.203 -1.589 1 97.75 273 ARG B O 1
ATOM 5824 N N . TYR B 1 274 ? -0.668 -17.297 -2.434 1 98.44 274 TYR B N 1
ATOM 5825 C CA . TYR B 1 274 ? 0.311 -17.266 -3.514 1 98.44 274 TYR B CA 1
ATOM 5826 C C . TYR B 1 274 ? 1.277 -16.094 -3.336 1 98.44 274 TYR B C 1
ATOM 5828 O O . TYR B 1 274 ? 0.854 -14.953 -3.182 1 98.44 274 TYR B O 1
ATOM 5836 N N . LYS B 1 275 ? 2.484 -16.344 -3.264 1 97.88 275 LYS B N 1
ATOM 5837 C CA . LYS B 1 275 ? 3.539 -15.336 -3.307 1 97.88 275 LYS B CA 1
ATOM 5838 C C . LYS B 1 275 ? 4.418 -15.508 -4.543 1 97.88 275 LYS B C 1
ATOM 5840 O O . LYS B 1 275 ? 5.121 -16.516 -4.672 1 97.88 275 LYS B O 1
ATOM 5845 N N . THR B 1 276 ? 4.359 -14.578 -5.445 1 98.69 276 THR B N 1
ATOM 5846 C CA . THR B 1 276 ? 5.117 -14.617 -6.691 1 98.69 276 THR B CA 1
ATOM 5847 C C . THR B 1 276 ? 6.18 -13.523 -6.715 1 98.69 276 THR B C 1
ATOM 5849 O O . THR B 1 276 ? 5.859 -12.336 -6.723 1 98.69 276 THR B O 1
ATOM 5852 N N . ASP B 1 277 ? 7.402 -13.922 -6.68 1 98.62 277 ASP B N 1
ATOM 5853 C CA . ASP B 1 277 ? 8.531 -13 -6.758 1 98.62 277 ASP B CA 1
ATOM 5854 C C . ASP B 1 277 ? 9.211 -13.086 -8.125 1 98.62 277 ASP B C 1
ATOM 5856 O O . ASP B 1 277 ? 9.68 -14.148 -8.531 1 98.62 277 ASP B O 1
ATOM 5860 N N . SER B 1 278 ? 9.242 -12.031 -8.836 1 98.88 278 SER B N 1
ATOM 5861 C CA . SER B 1 278 ? 10.047 -11.93 -10.047 1 98.88 278 SER B CA 1
ATOM 5862 C C . SER B 1 278 ? 11.289 -11.078 -9.82 1 98.88 278 SER B C 1
ATOM 5864 O O . SER B 1 278 ? 11.188 -9.859 -9.664 1 98.88 278 SER B O 1
ATOM 5866 N N . VAL B 1 279 ? 12.375 -11.734 -9.781 1 98.81 279 VAL B N 1
ATOM 5867 C CA . VAL B 1 279 ? 13.641 -11.062 -9.531 1 98.81 279 VAL B CA 1
ATOM 5868 C C . VAL B 1 279 ? 14.344 -10.789 -10.859 1 98.81 279 VAL B C 1
ATOM 5870 O O . VAL B 1 279 ? 14.914 -11.695 -11.477 1 98.81 279 VAL B O 1
ATOM 5873 N N . MET B 1 280 ? 14.305 -9.578 -11.266 1 98.75 280 MET B N 1
ATOM 5874 C CA . MET B 1 280 ? 15.031 -9.18 -12.461 1 98.75 280 MET B CA 1
ATOM 5875 C C . MET B 1 280 ? 16.5 -8.906 -12.148 1 98.75 280 MET B C 1
ATOM 5877 O O . MET B 1 280 ? 16.875 -7.785 -11.805 1 98.75 280 MET B O 1
ATOM 5881 N N . LYS B 1 281 ? 17.328 -9.867 -12.445 1 97.94 281 LYS B N 1
ATOM 5882 C CA . LYS B 1 281 ? 18.734 -9.836 -12.062 1 97.94 281 LYS B CA 1
ATOM 5883 C C . LYS B 1 281 ? 19.578 -9.07 -13.086 1 97.94 281 LYS B C 1
ATOM 5885 O O . LYS B 1 281 ? 20.469 -8.297 -12.719 1 97.94 281 LYS B O 1
ATOM 5890 N N . GLY B 1 282 ? 19.328 -9.391 -14.328 1 98 282 GLY B N 1
ATOM 5891 C CA . GLY B 1 282 ? 20.172 -8.859 -15.391 1 98 282 GLY B CA 1
ATOM 5892 C C . GLY B 1 282 ? 19.594 -7.625 -16.047 1 98 282 GLY B C 1
ATOM 5893 O O . GLY B 1 282 ? 18.391 -7.359 -15.938 1 98 282 GLY B O 1
ATOM 5894 N N . PRO B 1 283 ? 20.5 -6.844 -16.719 1 98.31 283 PRO B N 1
ATOM 5895 C CA . PRO B 1 283 ? 20 -5.691 -17.469 1 98.31 283 PRO B CA 1
ATOM 5896 C C . PRO B 1 283 ? 18.984 -6.09 -18.547 1 98.31 283 PRO B C 1
ATOM 5898 O O . PRO B 1 283 ? 19.156 -7.121 -19.203 1 98.31 283 PRO B O 1
ATOM 5901 N N . GLY B 1 284 ? 17.922 -5.348 -18.672 1 98.5 284 GLY B N 1
ATOM 5902 C CA . GLY B 1 284 ? 16.938 -5.586 -19.719 1 98.5 284 GLY B CA 1
ATOM 5903 C C . GLY B 1 284 ? 15.961 -6.699 -19.375 1 98.5 284 GLY B C 1
ATOM 5904 O O . GLY B 1 284 ? 15.055 -6.996 -20.156 1 98.5 284 GLY B O 1
ATOM 5905 N N . ALA B 1 285 ? 16.094 -7.328 -18.203 1 98.81 285 ALA B N 1
ATOM 5906 C CA . ALA B 1 285 ? 15.18 -8.383 -17.797 1 98.81 285 ALA B CA 1
ATOM 5907 C C . ALA B 1 285 ? 13.758 -7.848 -17.641 1 98.81 285 ALA B C 1
ATOM 5909 O O . ALA B 1 285 ? 13.562 -6.684 -17.281 1 98.81 285 ALA B O 1
ATOM 5910 N N . SER B 1 286 ? 12.742 -8.648 -17.922 1 98.69 286 SER B N 1
ATOM 5911 C CA . SER B 1 286 ? 11.359 -8.227 -17.797 1 98.69 286 SER B CA 1
ATOM 5912 C C . SER B 1 286 ? 10.484 -9.336 -17.219 1 98.69 286 SER B C 1
ATOM 5914 O O . SER B 1 286 ? 10.773 -10.523 -17.406 1 98.69 286 SER B O 1
ATOM 5916 N N . ALA B 1 287 ? 9.5 -8.977 -16.516 1 98.62 287 ALA B N 1
ATOM 5917 C CA . ALA B 1 287 ? 8.539 -9.922 -15.953 1 98.62 287 ALA B CA 1
ATOM 5918 C C . ALA B 1 287 ? 7.121 -9.359 -16.016 1 98.62 287 ALA B C 1
ATOM 5920 O O . ALA B 1 287 ? 6.914 -8.164 -15.789 1 98.62 287 ALA B O 1
ATOM 5921 N N . GLU B 1 288 ? 6.191 -10.172 -16.344 1 97.44 288 GLU B N 1
ATOM 5922 C CA . GLU B 1 288 ? 4.766 -9.859 -16.312 1 97.44 288 GLU B CA 1
ATOM 5923 C C . GLU B 1 288 ? 3.992 -10.891 -15.492 1 97.44 288 GLU B C 1
ATOM 5925 O O . GLU B 1 288 ? 4.281 -12.086 -15.562 1 97.44 288 GLU B O 1
ATOM 5930 N N . ASP B 1 289 ? 3.123 -10.43 -14.68 1 97.44 289 ASP B N 1
ATOM 5931 C CA . ASP B 1 289 ? 2.295 -11.281 -13.828 1 97.44 289 ASP B CA 1
ATOM 5932 C C . ASP B 1 289 ? 0.825 -10.875 -13.914 1 97.44 289 ASP B C 1
ATOM 5934 O O . ASP B 1 289 ? 0.455 -9.766 -13.523 1 97.44 289 ASP B O 1
ATOM 5938 N N . VAL B 1 290 ? 0.006 -11.742 -14.461 1 96.56 290 VAL B N 1
ATOM 5939 C CA . VAL B 1 290 ? -1.436 -11.531 -14.539 1 96.56 290 VAL B CA 1
ATOM 5940 C C . VAL B 1 290 ? -2.16 -12.602 -13.727 1 96.56 290 VAL B C 1
ATOM 5942 O O . VAL B 1 290 ? -2.023 -13.797 -14 1 96.56 290 VAL B O 1
ATOM 5945 N N . GLU B 1 291 ? -2.941 -12.188 -12.773 1 96.75 291 GLU B N 1
ATOM 5946 C CA . GLU B 1 291 ? -3.648 -13.141 -11.922 1 96.75 291 GLU B CA 1
ATOM 5947 C C . GLU B 1 291 ? -5.145 -12.852 -11.891 1 96.75 291 GLU B C 1
ATOM 5949 O O . GLU B 1 291 ? -5.555 -11.688 -11.812 1 96.75 291 GLU B O 1
ATOM 5954 N N . ILE B 1 292 ? -5.906 -13.906 -11.992 1 96.62 292 ILE B N 1
ATOM 5955 C CA . ILE B 1 292 ? -7.359 -13.82 -11.93 1 96.62 292 ILE B CA 1
ATOM 5956 C C . ILE B 1 292 ? -7.875 -14.664 -10.766 1 96.62 292 ILE B C 1
ATOM 5958 O O . ILE B 1 292 ? -7.547 -15.852 -10.648 1 96.62 292 ILE B O 1
ATOM 5962 N N . ILE B 1 293 ? -8.711 -14.055 -9.945 1 97.62 293 ILE B N 1
ATOM 5963 C CA . ILE B 1 293 ? -9.305 -14.727 -8.797 1 97.62 293 ILE B CA 1
ATOM 5964 C C . ILE B 1 293 ? -10.828 -14.727 -8.93 1 97.62 293 ILE B C 1
ATOM 5966 O O . ILE B 1 293 ? -11.438 -13.688 -9.211 1 97.62 293 ILE B O 1
ATOM 5970 N N . PHE B 1 294 ? -11.414 -15.828 -8.812 1 97.31 294 PHE B N 1
ATOM 5971 C CA . PHE B 1 294 ? -12.859 -15.93 -8.672 1 97.31 294 PHE B CA 1
ATOM 5972 C C . PHE B 1 294 ? -13.227 -16.672 -7.395 1 97.31 294 PHE B C 1
ATOM 5974 O O . PHE B 1 294 ? -13.203 -17.906 -7.359 1 97.31 294 PHE B O 1
ATOM 5981 N N . GLY B 1 295 ? -13.664 -15.938 -6.371 1 97.25 295 GLY B N 1
ATOM 5982 C CA . GLY B 1 295 ? -13.969 -16.5 -5.07 1 97.25 295 GLY B CA 1
ATOM 5983 C C . GLY B 1 295 ? -15.461 -16.719 -4.852 1 97.25 295 GLY B C 1
ATOM 5984 O O . GLY B 1 295 ? -16.281 -15.875 -5.219 1 97.25 295 GLY B O 1
ATOM 5985 N N . VAL B 1 296 ? -15.797 -17.812 -4.266 1 95.81 296 VAL B N 1
ATOM 5986 C CA . VAL B 1 296 ? -17.172 -18.141 -3.896 1 95.81 296 VAL B CA 1
ATOM 5987 C C . VAL B 1 296 ? -17.203 -18.719 -2.484 1 95.81 296 VAL B C 1
ATOM 5989 O O . VAL B 1 296 ? -16.203 -19.266 -2.008 1 95.81 296 VAL B O 1
ATOM 5992 N N . GLY B 1 297 ? -18.297 -18.562 -1.854 1 95.5 297 GLY B N 1
ATOM 5993 C CA . GLY B 1 297 ? -18.438 -19.125 -0.521 1 95.5 297 GLY B CA 1
ATOM 5994 C C . GLY B 1 297 ? -17.484 -18.516 0.488 1 95.5 297 GLY B C 1
ATOM 5995 O O . GLY B 1 297 ? -17.375 -17.297 0.604 1 95.5 297 GLY B O 1
ATOM 5996 N N . ASN B 1 298 ? -16.812 -19.391 1.225 1 95.5 298 ASN B N 1
ATOM 5997 C CA . ASN B 1 298 ? -15.93 -18.906 2.285 1 95.5 298 ASN B CA 1
ATOM 5998 C C . ASN B 1 298 ? -14.469 -18.953 1.866 1 95.5 298 ASN B C 1
ATOM 6000 O O . ASN B 1 298 ? -13.57 -18.984 2.715 1 95.5 298 ASN B O 1
ATOM 6004 N N . GLN B 1 299 ? -14.258 -18.953 0.593 1 97.31 299 GLN B N 1
ATOM 6005 C CA . GLN B 1 299 ? -12.891 -19.031 0.088 1 97.31 299 GLN B CA 1
ATOM 6006 C C . GLN B 1 299 ? -12.117 -17.75 0.399 1 97.31 299 GLN B C 1
ATOM 6008 O O . GLN B 1 299 ? -12.695 -16.656 0.425 1 97.31 299 GLN B O 1
ATOM 6013 N N . SER B 1 300 ? -10.836 -17.906 0.651 1 98 300 SER B N 1
ATOM 6014 C CA . SER B 1 300 ? -9.938 -16.781 0.893 1 98 300 SER B CA 1
ATOM 6015 C C . SER B 1 300 ? -8.719 -16.828 -0.029 1 98 300 SER B C 1
ATOM 6017 O O . SER B 1 300 ? -8.133 -17.891 -0.223 1 98 300 SER B O 1
ATOM 6019 N N . PHE B 1 301 ? -8.398 -15.727 -0.571 1 98.31 301 PHE B N 1
ATOM 6020 C CA . PHE B 1 301 ? -7.258 -15.609 -1.475 1 98.31 301 PHE B CA 1
ATOM 6021 C C . PHE B 1 301 ? -6.27 -14.57 -0.964 1 98.31 301 PHE B C 1
ATOM 6023 O O . PHE B 1 301 ? -6.602 -13.391 -0.854 1 98.31 301 PHE B O 1
ATOM 6030 N N . ASP B 1 302 ? -5.121 -14.969 -0.561 1 97.31 302 ASP B N 1
ATOM 6031 C CA . ASP B 1 302 ? -4.004 -14.141 -0.132 1 97.31 302 ASP B CA 1
ATOM 6032 C C . ASP B 1 302 ? -2.904 -14.109 -1.19 1 97.31 302 ASP B C 1
ATOM 6034 O O . ASP B 1 302 ? -2.113 -15.047 -1.297 1 97.31 302 ASP B O 1
ATOM 6038 N N . VAL B 1 303 ? -2.82 -12.984 -1.918 1 97.56 303 VAL B N 1
ATOM 6039 C CA . VAL B 1 303 ? -1.951 -12.945 -3.088 1 97.56 303 VAL B CA 1
ATOM 6040 C C . VAL B 1 303 ? -0.915 -11.836 -2.924 1 97.56 303 VAL B C 1
ATOM 6042 O O . VAL B 1 303 ? -1.268 -10.68 -2.686 1 97.56 303 VAL B O 1
ATOM 6045 N N . MET B 1 304 ? 0.308 -12.188 -3.035 1 96.88 304 MET B N 1
ATOM 6046 C CA . MET B 1 304 ? 1.414 -11.234 -3.023 1 96.88 304 MET B CA 1
ATOM 6047 C C . MET B 1 304 ? 2.25 -11.352 -4.293 1 96.88 304 MET B C 1
ATOM 6049 O O . MET B 1 304 ? 2.775 -12.43 -4.598 1 96.88 304 MET B O 1
ATOM 6053 N N . SER B 1 305 ? 2.338 -10.328 -5.059 1 97.94 305 SER B N 1
ATOM 6054 C CA . SER B 1 305 ? 3.166 -10.297 -6.258 1 97.94 305 SER B CA 1
ATOM 6055 C C . SER B 1 305 ? 4.234 -9.211 -6.164 1 97.94 305 SER B C 1
ATOM 6057 O O . SER B 1 305 ? 3.918 -8.023 -6.105 1 97.94 305 SER B O 1
ATOM 6059 N N . ASN B 1 306 ? 5.445 -9.633 -6.168 1 98.06 306 ASN B N 1
ATOM 6060 C CA . ASN B 1 306 ? 6.543 -8.688 -6.004 1 98.06 306 ASN B CA 1
ATOM 6061 C C . ASN B 1 306 ? 7.395 -8.586 -7.27 1 98.06 306 ASN B C 1
ATOM 6063 O O . ASN B 1 306 ? 7.633 -9.594 -7.938 1 98.06 306 ASN B O 1
ATOM 6067 N N . LEU B 1 307 ? 7.754 -7.418 -7.629 1 98.75 307 LEU B N 1
ATOM 6068 C CA . LEU B 1 307 ? 8.727 -7.121 -8.672 1 98.75 307 LEU B CA 1
ATOM 6069 C C . LEU B 1 307 ? 10.023 -6.582 -8.062 1 98.75 307 LEU B C 1
ATOM 6071 O O . LEU B 1 307 ? 10.023 -5.504 -7.465 1 98.75 307 LEU B O 1
ATOM 6075 N N . ILE B 1 308 ? 11.086 -7.297 -8.188 1 98.69 308 ILE B N 1
ATOM 6076 C CA . ILE B 1 308 ? 12.359 -6.938 -7.586 1 98.69 308 ILE B CA 1
ATOM 6077 C C . ILE B 1 308 ? 13.375 -6.625 -8.688 1 98.69 308 ILE B C 1
ATOM 6079 O O . ILE B 1 308 ? 13.805 -7.52 -9.414 1 98.69 308 ILE B O 1
ATOM 6083 N N . HIS B 1 309 ? 13.781 -5.398 -8.797 1 98.5 309 HIS B N 1
ATOM 6084 C CA . HIS B 1 309 ? 14.641 -4.93 -9.883 1 98.5 309 HIS B CA 1
ATOM 6085 C C . HIS B 1 309 ? 16.078 -4.723 -9.398 1 98.5 309 HIS B C 1
ATOM 6087 O O . HIS B 1 309 ? 16.359 -3.777 -8.664 1 98.5 309 HIS B O 1
ATOM 6093 N N . HIS B 1 310 ? 16.969 -5.531 -9.922 1 96.94 310 HIS B N 1
ATOM 6094 C CA . HIS B 1 310 ? 18.406 -5.371 -9.695 1 96.94 310 HIS B CA 1
ATOM 6095 C C . HIS B 1 310 ? 19.125 -4.922 -10.969 1 96.94 310 HIS B C 1
ATOM 6097 O O . HIS B 1 310 ? 20.094 -4.164 -10.906 1 96.94 310 HIS B O 1
ATOM 6103 N N . GLY B 1 311 ? 18.641 -5.473 -12.055 1 96.81 311 GLY B N 1
ATOM 6104 C CA . GLY B 1 311 ? 19.266 -5.145 -13.328 1 96.81 311 GLY B CA 1
ATOM 6105 C C . GLY B 1 311 ? 18.828 -3.799 -13.875 1 96.81 311 GLY B C 1
ATOM 6106 O O . GLY B 1 311 ? 17.672 -3.389 -13.68 1 96.81 311 GLY B O 1
ATOM 6107 N N . GLN B 1 312 ? 19.703 -3.117 -14.586 1 97.38 312 GLN B N 1
ATOM 6108 C CA . GLN B 1 312 ? 19.391 -1.844 -15.219 1 97.38 312 GLN B CA 1
ATOM 6109 C C . GLN B 1 312 ? 18.359 -2.027 -16.344 1 97.38 312 GLN B C 1
ATOM 6111 O O . GLN B 1 312 ? 18.328 -3.072 -16.984 1 97.38 312 GLN B O 1
ATOM 6116 N N . HIS B 1 313 ? 17.484 -1.036 -16.516 1 97.69 313 HIS B N 1
ATOM 6117 C CA . HIS B 1 313 ? 16.484 -0.993 -17.594 1 97.69 313 HIS B CA 1
ATOM 6118 C C . HIS B 1 313 ? 15.586 -2.219 -17.547 1 97.69 313 HIS B C 1
ATOM 6120 O O . HIS B 1 313 ? 15.234 -2.77 -18.594 1 97.69 313 HIS B O 1
ATOM 6126 N N . SER B 1 314 ? 15.406 -2.752 -16.359 1 98.19 314 SER B N 1
ATOM 6127 C CA . SER B 1 314 ? 14.453 -3.844 -16.203 1 98.19 314 SER B CA 1
ATOM 6128 C C . SER B 1 314 ? 13.016 -3.33 -16.219 1 98.19 314 SER B C 1
ATOM 6130 O O . SER B 1 314 ? 12.773 -2.139 -16.016 1 98.19 314 SER B O 1
ATOM 6132 N N . ARG B 1 315 ? 12.117 -4.215 -16.594 1 98 315 ARG B N 1
ATOM 6133 C CA . ARG B 1 315 ? 10.703 -3.867 -16.688 1 98 315 ARG B CA 1
ATOM 6134 C C . ARG B 1 315 ? 9.844 -4.895 -15.961 1 98 315 ARG B C 1
ATOM 6136 O O . ARG B 1 315 ? 10.117 -6.098 -16.016 1 98 315 ARG B O 1
ATOM 6143 N N . GLY B 1 316 ? 8.844 -4.43 -15.258 1 98.31 316 GLY B N 1
ATOM 6144 C CA . GLY B 1 316 ? 7.922 -5.309 -14.562 1 98.31 316 GLY B CA 1
ATOM 6145 C C . GLY B 1 316 ? 6.484 -4.82 -14.602 1 98.31 316 GLY B C 1
ATOM 6146 O O . GLY B 1 316 ? 6.23 -3.617 -14.523 1 98.31 316 GLY B O 1
ATOM 6147 N N . ARG B 1 317 ? 5.539 -5.715 -14.703 1 97.31 317 ARG B N 1
ATOM 6148 C CA . ARG B 1 317 ? 4.117 -5.391 -14.695 1 97.31 317 ARG B CA 1
ATOM 6149 C C . ARG B 1 317 ? 3.314 -6.469 -13.977 1 97.31 317 ARG B C 1
ATOM 6151 O O . ARG B 1 317 ? 3.469 -7.656 -14.258 1 97.31 317 ARG B O 1
ATOM 6158 N N . VAL B 1 318 ? 2.514 -6.039 -13.039 1 97.75 318 VAL B N 1
ATOM 6159 C CA . VAL B 1 318 ? 1.598 -6.938 -12.344 1 97.75 318 VAL B CA 1
ATOM 6160 C C . VAL B 1 318 ? 0.167 -6.418 -12.477 1 97.75 318 VAL B C 1
ATOM 6162 O O . VAL B 1 318 ? -0.088 -5.227 -12.297 1 97.75 318 VAL B O 1
ATOM 6165 N N . LEU B 1 319 ? -0.735 -7.262 -12.852 1 96.81 319 LEU B N 1
ATOM 6166 C CA . LEU B 1 319 ? -2.166 -6.973 -12.844 1 96.81 319 LEU B CA 1
ATOM 6167 C C . LEU B 1 319 ? -2.947 -8.109 -12.195 1 96.81 319 LEU B C 1
ATOM 6169 O O . LEU B 1 319 ? -2.924 -9.242 -12.68 1 96.81 319 LEU B O 1
ATOM 6173 N N . VAL B 1 320 ? -3.598 -7.824 -11.094 1 96.94 320 VAL B N 1
ATOM 6174 C CA . VAL B 1 320 ? -4.426 -8.805 -10.398 1 96.94 320 VAL B CA 1
ATOM 6175 C C . VAL B 1 320 ? -5.883 -8.352 -10.414 1 96.94 320 VAL B C 1
ATOM 6177 O O . VAL B 1 320 ? -6.195 -7.219 -10.023 1 96.94 320 VAL B O 1
ATOM 6180 N N . LYS B 1 321 ? -6.793 -9.188 -10.844 1 96.81 321 LYS B N 1
ATOM 6181 C CA . LYS B 1 321 ? -8.227 -8.906 -10.805 1 96.81 321 LYS B CA 1
ATOM 6182 C C . LYS B 1 321 ? -8.969 -9.961 -9.984 1 96.81 321 LYS B C 1
ATOM 6184 O O . LYS B 1 321 ? -8.836 -11.156 -10.227 1 96.81 321 LYS B O 1
ATOM 6189 N N . SER B 1 322 ? -9.766 -9.508 -9.039 1 97.81 322 SER B N 1
ATOM 6190 C CA . SER B 1 322 ? -10.5 -10.398 -8.148 1 97.81 322 SER B CA 1
ATOM 6191 C C . SER B 1 322 ? -12 -10.195 -8.266 1 97.81 322 SER B C 1
ATOM 6193 O O . SER B 1 322 ? -12.484 -9.062 -8.18 1 97.81 322 SER B O 1
ATOM 6195 N N . VAL B 1 323 ? -12.648 -11.25 -8.523 1 97.62 323 VAL B N 1
ATOM 6196 C CA . VAL B 1 323 ? -14.109 -11.289 -8.484 1 97.62 323 VAL B CA 1
ATOM 6197 C C . VAL B 1 323 ? -14.562 -12.094 -7.266 1 97.62 323 VAL B C 1
ATOM 6199 O O . VAL B 1 323 ? -14.273 -13.289 -7.16 1 97.62 323 VAL B O 1
ATOM 6202 N N . LEU B 1 324 ? -15.359 -11.477 -6.359 1 97.81 324 LEU B N 1
ATOM 6203 C CA . LEU B 1 324 ? -15.664 -12.125 -5.094 1 97.81 324 LEU B CA 1
ATOM 6204 C C . LEU B 1 324 ? -17.172 -12.211 -4.875 1 97.81 324 LEU B C 1
ATOM 6206 O O . LEU B 1 324 ? -17.859 -11.195 -4.918 1 97.81 324 LEU B O 1
ATOM 6210 N N . LYS B 1 325 ? -17.594 -13.383 -4.652 1 96 325 LYS B N 1
ATOM 6211 C CA . LYS B 1 325 ? -19.016 -13.68 -4.449 1 96 325 LYS B CA 1
ATOM 6212 C C . LYS B 1 325 ? -19.266 -14.227 -3.049 1 96 325 LYS B C 1
ATOM 6214 O O . LYS B 1 325 ? -18.344 -14.719 -2.395 1 96 325 LYS B O 1
ATOM 6219 N N . ASP B 1 326 ? -20.5 -14.102 -2.537 1 95.88 326 ASP B N 1
ATOM 6220 C CA . ASP B 1 326 ? -20.922 -14.625 -1.241 1 95.88 326 ASP B CA 1
ATOM 6221 C C . ASP B 1 326 ? -20.109 -14 -0.106 1 95.88 326 ASP B C 1
ATOM 6223 O O . ASP B 1 326 ? -20.141 -12.781 0.081 1 95.88 326 ASP B O 1
ATOM 6227 N N . THR B 1 327 ? -19.328 -14.852 0.572 1 96.69 327 THR B N 1
ATOM 6228 C CA . THR B 1 327 ? -18.547 -14.336 1.692 1 96.69 327 THR B CA 1
ATOM 6229 C C . THR B 1 327 ? -17.047 -14.5 1.435 1 96.69 327 THR B C 1
ATOM 6231 O O . THR B 1 327 ? -16.25 -14.516 2.373 1 96.69 327 THR B O 1
ATOM 6234 N N . SER B 1 328 ? -16.672 -14.688 0.147 1 97.19 328 SER B N 1
ATOM 6235 C CA . SER B 1 328 ? -15.266 -14.883 -0.176 1 97.19 328 SER B CA 1
ATOM 6236 C C . SER B 1 328 ? -14.469 -13.602 0.04 1 97.19 328 SER B C 1
ATOM 6238 O O . SER B 1 328 ? -15.031 -12.508 0.072 1 97.19 328 SER B O 1
ATOM 6240 N N . LYS B 1 329 ? -13.18 -13.781 0.236 1 96.88 329 LYS B N 1
ATOM 6241 C CA . LYS B 1 329 ? -12.305 -12.664 0.582 1 96.88 329 LYS B CA 1
ATOM 6242 C C . LYS B 1 329 ? -11 -12.719 -0.219 1 96.88 329 LYS B C 1
ATOM 6244 O O . LYS B 1 329 ? -10.5 -13.805 -0.524 1 96.88 329 LYS B O 1
ATOM 6249 N N . SER B 1 330 ? -10.492 -11.555 -0.503 1 97.38 330 SER B N 1
ATOM 6250 C CA . SER B 1 330 ? -9.156 -11.477 -1.093 1 97.38 330 SER B CA 1
ATOM 6251 C C . SER B 1 330 ? -8.305 -10.43 -0.383 1 97.38 330 SER B C 1
ATOM 6253 O O . SER B 1 330 ? -8.82 -9.445 0.139 1 97.38 330 SER B O 1
ATOM 6255 N N . LEU B 1 331 ? -7.117 -10.703 -0.224 1 96.88 331 LEU B N 1
ATOM 6256 C CA . LEU B 1 331 ? -6.066 -9.789 0.205 1 96.88 331 LEU B CA 1
ATOM 6257 C C . LEU B 1 331 ? -4.988 -9.664 -0.865 1 96.88 331 LEU B C 1
ATOM 6259 O O . LEU B 1 331 ? -4.32 -10.641 -1.201 1 96.88 331 LEU B O 1
ATOM 6263 N N . PHE B 1 332 ? -4.914 -8.492 -1.411 1 96.62 332 PHE B N 1
ATOM 6264 C CA . PHE B 1 332 ? -3.883 -8.234 -2.408 1 96.62 332 PHE B CA 1
ATOM 6265 C C . PHE B 1 332 ? -2.74 -7.418 -1.81 1 96.62 332 PHE B C 1
ATOM 6267 O O . PHE B 1 332 ? -2.963 -6.332 -1.271 1 96.62 332 PHE B O 1
ATOM 6274 N N . LYS B 1 333 ? -1.613 -8.023 -2.033 1 93.31 333 LYS B N 1
ATOM 6275 C CA . LYS B 1 333 ? -0.352 -7.398 -1.644 1 93.31 333 LYS B CA 1
ATOM 6276 C C . LYS B 1 333 ? 0.62 -7.34 -2.818 1 93.31 333 LYS B C 1
ATOM 6278 O O . LYS B 1 333 ? 0.471 -8.086 -3.791 1 93.31 333 LYS B O 1
ATOM 6283 N N . GLY B 1 334 ? 1.581 -6.477 -2.781 1 93.12 334 GLY B N 1
ATOM 6284 C CA . GLY B 1 334 ? 2.615 -6.426 -3.801 1 93.12 334 GLY B CA 1
ATOM 6285 C C . GLY B 1 334 ? 3.615 -5.305 -3.58 1 93.12 334 GLY B C 1
ATOM 6286 O O . GLY B 1 334 ? 3.248 -4.219 -3.131 1 93.12 334 GLY B O 1
ATOM 6287 N N . MET B 1 335 ? 4.816 -5.629 -3.924 1 94.88 335 MET B N 1
ATOM 6288 C CA . MET B 1 335 ? 5.863 -4.625 -3.771 1 94.88 335 MET B CA 1
ATOM 6289 C C . MET B 1 335 ? 6.664 -4.469 -5.062 1 94.88 335 MET B C 1
ATOM 6291 O O . MET B 1 335 ? 6.977 -5.461 -5.727 1 94.88 335 MET B O 1
ATOM 6295 N N . ILE B 1 336 ? 6.848 -3.279 -5.426 1 98.06 336 ILE B N 1
ATOM 6296 C CA . ILE B 1 336 ? 7.918 -2.967 -6.367 1 98.06 336 ILE B CA 1
ATOM 6297 C C . ILE B 1 336 ? 9.172 -2.547 -5.602 1 98.06 336 ILE B C 1
ATOM 6299 O O . ILE B 1 336 ? 9.164 -1.543 -4.887 1 98.06 336 ILE B O 1
ATOM 6303 N N . LYS B 1 337 ? 10.164 -3.291 -5.738 1 97.62 337 LYS B N 1
ATOM 6304 C CA . LYS B 1 337 ? 11.445 -2.994 -5.102 1 97.62 337 LYS B CA 1
ATOM 6305 C C . LYS B 1 337 ? 12.523 -2.689 -6.141 1 97.62 337 LYS B C 1
ATOM 6307 O O . LYS B 1 337 ? 12.852 -3.541 -6.969 1 97.62 337 LYS B O 1
ATOM 6312 N N . ILE B 1 338 ? 13.047 -1.539 -6.094 1 97.19 338 ILE B N 1
ATOM 6313 C CA . ILE B 1 338 ? 14.102 -1.15 -7.02 1 97.19 338 ILE B CA 1
ATOM 6314 C C . ILE B 1 338 ? 15.383 -0.844 -6.242 1 97.19 338 ILE B C 1
ATOM 6316 O O . ILE B 1 338 ? 15.445 0.147 -5.512 1 97.19 338 ILE B O 1
ATOM 6320 N N . GLY B 1 339 ? 16.328 -1.682 -6.445 1 94.19 339 GLY B N 1
ATOM 6321 C CA . GLY B 1 339 ? 17.609 -1.509 -5.766 1 94.19 339 GLY B CA 1
ATOM 6322 C C . GLY B 1 339 ? 18.438 -0.369 -6.328 1 94.19 339 GLY B C 1
ATOM 6323 O O . GLY B 1 339 ? 18.047 0.256 -7.316 1 94.19 339 GLY B O 1
ATOM 6324 N N . LYS B 1 340 ? 19.594 -0.123 -5.727 1 92.5 340 LYS B N 1
ATOM 6325 C CA . LYS B 1 340 ? 20.469 0.989 -6.078 1 92.5 340 LYS B CA 1
ATOM 6326 C C . LYS B 1 340 ? 20.938 0.876 -7.527 1 92.5 340 LYS B C 1
ATOM 6328 O O . LYS B 1 340 ? 21.156 1.89 -8.195 1 92.5 340 LYS B O 1
ATOM 6333 N N . GLU B 1 341 ? 20.984 -0.362 -7.965 1 92.81 341 GLU B N 1
ATOM 6334 C CA . GLU B 1 341 ? 21.531 -0.585 -9.305 1 92.81 341 GLU B CA 1
ATOM 6335 C C . GLU B 1 341 ? 20.422 -0.662 -10.344 1 92.81 341 GLU B C 1
ATOM 6337 O O . GLU B 1 341 ? 20.688 -0.79 -11.539 1 92.81 341 GLU B O 1
ATOM 6342 N N . GLY B 1 342 ? 19.266 -0.63 -9.938 1 95.12 342 GLY B N 1
ATOM 6343 C CA . GLY B 1 342 ? 18.141 -0.8 -10.844 1 95.12 342 GLY B CA 1
ATOM 6344 C C . GLY B 1 342 ? 17.812 0.461 -11.617 1 95.12 342 GLY B C 1
ATOM 6345 O O . GLY B 1 342 ? 16.641 0.868 -11.672 1 95.12 342 GLY B O 1
ATOM 6346 N N . LYS B 1 343 ? 18.828 1.041 -12.203 1 94 343 LYS B N 1
ATOM 6347 C CA . LYS B 1 343 ? 18.625 2.303 -12.906 1 94 343 LYS B CA 1
ATOM 6348 C C . LYS B 1 343 ? 17.859 2.088 -14.211 1 94 343 LYS B C 1
ATOM 6350 O O . LYS B 1 343 ? 18.062 1.092 -14.898 1 94 343 LYS B O 1
ATOM 6355 N N . GLY B 1 344 ? 16.969 3.018 -14.555 1 95.31 344 GLY B N 1
ATOM 6356 C CA . GLY B 1 344 ? 16.219 2.965 -15.797 1 95.31 344 GLY B CA 1
ATOM 6357 C C . GLY B 1 344 ? 15.039 2.012 -15.742 1 95.31 344 GLY B C 1
ATOM 6358 O O . GLY B 1 344 ? 14.508 1.61 -16.781 1 95.31 344 GLY B O 1
ATOM 6359 N N . THR B 1 345 ? 14.641 1.666 -14.539 1 96.06 345 THR B N 1
ATOM 6360 C CA . THR B 1 345 ? 13.586 0.684 -14.328 1 96.06 345 THR B CA 1
ATOM 6361 C C . THR B 1 345 ? 12.211 1.296 -14.602 1 96.06 345 THR B C 1
ATOM 6363 O O . THR B 1 345 ? 11.961 2.445 -14.234 1 96.06 345 THR B O 1
ATOM 6366 N N . GLU B 1 346 ? 11.344 0.576 -15.242 1 97.12 346 GLU B N 1
ATOM 6367 C CA . GLU B 1 346 ? 9.922 0.866 -15.398 1 97.12 346 GLU B CA 1
ATOM 6368 C C . GLU B 1 346 ? 9.062 -0.256 -14.82 1 97.12 346 GLU B C 1
ATOM 6370 O O . GLU B 1 346 ? 9.172 -1.408 -15.242 1 97.12 346 GLU B O 1
ATOM 6375 N N . SER B 1 347 ? 8.25 0.074 -13.898 1 97.81 347 SER B N 1
ATOM 6376 C CA . SER B 1 347 ? 7.523 -0.976 -13.195 1 97.81 347 SER B CA 1
ATOM 6377 C C . SER B 1 347 ? 6.113 -0.524 -12.836 1 97.81 347 SER B C 1
ATOM 6379 O O . SER B 1 347 ? 5.906 0.625 -12.438 1 97.81 347 SER B O 1
ATOM 6381 N N . TYR B 1 348 ? 5.129 -1.354 -13.031 1 97.19 348 TYR B N 1
ATOM 6382 C CA . TYR B 1 348 ? 3.721 -1.071 -12.789 1 97.19 348 TYR B CA 1
ATOM 6383 C C . TYR B 1 348 ? 3.055 -2.23 -12.055 1 97.19 348 TYR B C 1
ATOM 6385 O O . TYR B 1 348 ? 3.252 -3.395 -12.414 1 97.19 348 TYR B O 1
ATOM 6393 N N . LEU B 1 349 ? 2.316 -1.937 -11.008 1 97.62 349 LEU B N 1
ATOM 6394 C CA . LEU B 1 349 ? 1.607 -2.938 -10.219 1 97.62 349 LEU B CA 1
ATOM 6395 C C . LEU B 1 349 ? 0.19 -2.475 -9.898 1 97.62 349 LEU B C 1
ATOM 6397 O O . LEU B 1 349 ? -0.002 -1.401 -9.32 1 97.62 349 LEU B O 1
ATOM 6401 N N . ALA B 1 350 ? -0.82 -3.297 -10.328 1 96.38 350 ALA B N 1
ATOM 6402 C CA . ALA B 1 350 ? -2.207 -2.904 -10.086 1 96.38 350 ALA B CA 1
ATOM 6403 C C . ALA B 1 350 ? -3.033 -4.086 -9.594 1 96.38 350 ALA B C 1
ATOM 6405 O O . ALA B 1 350 ? -2.855 -5.215 -10.055 1 96.38 350 ALA B O 1
ATOM 6406 N N . GLY B 1 351 ? -3.928 -3.9 -8.641 1 96.5 351 GLY B N 1
ATOM 6407 C CA . GLY B 1 351 ? -4.922 -4.848 -8.164 1 96.5 351 GLY B CA 1
ATOM 6408 C C . GLY B 1 351 ? -6.324 -4.27 -8.109 1 96.5 351 GLY B C 1
ATOM 6409 O O . GLY B 1 351 ? -6.551 -3.236 -7.48 1 96.5 351 GLY B O 1
ATOM 6410 N N . HIS B 1 352 ? -7.273 -4.902 -8.773 1 96.94 352 HIS B N 1
ATOM 6411 C CA . HIS B 1 352 ? -8.664 -4.457 -8.789 1 96.94 352 HIS B CA 1
ATOM 6412 C C . HIS B 1 352 ? -9.602 -5.566 -8.328 1 96.94 352 HIS B C 1
ATOM 6414 O O . HIS B 1 352 ? -9.484 -6.711 -8.773 1 96.94 352 HIS B O 1
ATOM 6420 N N . ALA B 1 353 ? -10.555 -5.195 -7.457 1 97.81 353 ALA B N 1
ATOM 6421 C CA . ALA B 1 353 ? -11.523 -6.176 -6.977 1 97.81 353 ALA B CA 1
ATOM 6422 C C . ALA B 1 353 ? -12.953 -5.688 -7.191 1 97.81 353 ALA B C 1
ATOM 6424 O O . ALA B 1 353 ? -13.242 -4.5 -7.016 1 97.81 353 ALA B O 1
ATOM 6425 N N . ILE B 1 354 ? -13.789 -6.551 -7.617 1 97.25 354 ILE B N 1
ATOM 6426 C CA . ILE B 1 354 ? -15.219 -6.281 -7.68 1 97.25 354 ILE B CA 1
ATOM 6427 C C . ILE B 1 354 ? -15.961 -7.215 -6.723 1 97.25 354 ILE B C 1
ATOM 6429 O O . ILE B 1 354 ? -15.695 -8.422 -6.695 1 97.25 354 ILE B O 1
ATOM 6433 N N . LEU B 1 355 ? -16.781 -6.672 -5.906 1 97.38 355 LEU B N 1
ATOM 6434 C CA . LEU B 1 355 ? -17.578 -7.41 -4.938 1 97.38 355 LEU B CA 1
ATOM 6435 C C . LEU B 1 355 ? -19 -7.637 -5.465 1 97.38 355 LEU B C 1
ATOM 6437 O O . LEU B 1 355 ? -19.734 -6.68 -5.676 1 97.38 355 LEU B O 1
ATOM 6441 N N . LEU B 1 356 ? -19.375 -8.844 -5.539 1 95.62 356 LEU B N 1
ATOM 6442 C CA . LEU B 1 356 ? -20.641 -9.156 -6.176 1 95.62 356 LEU B CA 1
ATOM 6443 C C . LEU B 1 356 ? -21.766 -9.234 -5.137 1 95.62 356 LEU B C 1
ATOM 6445 O O . LEU B 1 356 ? -22.938 -9.086 -5.477 1 95.62 356 LEU B O 1
ATOM 6449 N N . ASP B 1 357 ? -21.328 -9.57 -3.873 1 93.38 357 ASP B N 1
ATOM 6450 C CA . ASP B 1 357 ? -22.328 -9.758 -2.828 1 93.38 357 ASP B CA 1
ATOM 6451 C C . ASP B 1 357 ? -21.906 -9.055 -1.539 1 93.38 357 ASP B C 1
ATOM 6453 O O . ASP B 1 357 ? -20.75 -8.703 -1.365 1 93.38 357 ASP B O 1
ATOM 6457 N N . ARG B 1 358 ? -22.844 -8.875 -0.613 1 89.25 358 ARG B N 1
ATOM 6458 C CA . ARG B 1 358 ? -22.656 -8.078 0.595 1 89.25 358 ARG B CA 1
ATOM 6459 C C . ARG B 1 358 ? -21.641 -8.727 1.529 1 89.25 358 ARG B C 1
ATOM 6461 O O . ARG B 1 358 ? -20.953 -8.031 2.273 1 89.25 358 ARG B O 1
ATOM 6468 N N . GLY B 1 359 ? -21.516 -9.93 1.438 1 92.94 359 GLY B N 1
ATOM 6469 C CA . GLY B 1 359 ? -20.625 -10.609 2.361 1 92.94 359 GLY B CA 1
ATOM 6470 C C . GLY B 1 359 ? -19.188 -10.656 1.879 1 92.94 359 GLY B C 1
ATOM 6471 O O . GLY B 1 359 ? -18.266 -10.945 2.658 1 92.94 359 GLY B O 1
ATOM 6472 N N . ALA B 1 360 ? -18.953 -10.289 0.631 1 95.5 360 ALA B N 1
ATOM 6473 C CA . ALA B 1 360 ? -17.609 -10.367 0.044 1 95.5 360 ALA B CA 1
ATOM 6474 C C . ALA B 1 360 ? -16.75 -9.195 0.508 1 95.5 360 ALA B C 1
ATOM 6476 O O . ALA B 1 360 ? -17.25 -8.094 0.729 1 95.5 360 ALA B O 1
ATOM 6477 N N . LYS B 1 361 ? -15.43 -9.469 0.648 1 94.44 361 LYS B N 1
ATOM 6478 C CA . LYS B 1 361 ? -14.508 -8.461 1.15 1 94.44 361 LYS B CA 1
ATOM 6479 C C . LYS B 1 361 ? -13.18 -8.5 0.39 1 94.44 361 LYS B C 1
ATOM 6481 O O . LYS B 1 361 ? -12.75 -9.57 -0.059 1 94.44 361 LYS B O 1
ATOM 6486 N N . SER B 1 362 ? -12.562 -7.32 0.293 1 96.44 362 SER B N 1
ATOM 6487 C CA . SER B 1 362 ? -11.234 -7.254 -0.311 1 96.44 362 SER B CA 1
ATOM 6488 C C . SER B 1 362 ? -10.383 -6.172 0.343 1 96.44 362 SER B C 1
ATOM 6490 O O . SER B 1 362 ? -10.836 -5.039 0.514 1 96.44 362 SER B O 1
ATOM 6492 N N . ASP B 1 363 ? -9.195 -6.523 0.791 1 95.81 363 ASP B N 1
ATOM 6493 C CA . ASP B 1 363 ? -8.172 -5.598 1.266 1 95.81 363 ASP B CA 1
ATOM 6494 C C . ASP B 1 363 ? -6.984 -5.551 0.306 1 95.81 363 ASP B C 1
ATOM 6496 O O . ASP B 1 363 ? -6.727 -6.516 -0.415 1 95.81 363 ASP B O 1
ATOM 6500 N N . SER B 1 364 ? -6.332 -4.402 0.215 1 95.44 364 SER B N 1
ATOM 6501 C CA . SER B 1 364 ? -5.199 -4.258 -0.692 1 95.44 364 SER B CA 1
ATOM 6502 C C . SER B 1 364 ? -4.133 -3.336 -0.103 1 95.44 364 SER B C 1
ATOM 6504 O O . SER B 1 364 ? -4.426 -2.195 0.264 1 95.44 364 SER B O 1
ATOM 6506 N N . ILE B 1 365 ? -2.863 -3.773 -0.023 1 92.06 365 ILE B N 1
ATOM 6507 C CA . ILE B 1 365 ? -1.777 -2.975 0.536 1 92.06 365 ILE B CA 1
ATOM 6508 C C . ILE B 1 365 ? -0.513 -3.17 -0.297 1 92.06 365 ILE B C 1
ATOM 6510 O O . ILE B 1 365 ? 0.485 -3.705 0.193 1 92.06 365 ILE B O 1
ATOM 6514 N N . PRO B 1 366 ? -0.494 -2.66 -1.475 1 93.25 366 PRO B N 1
ATOM 6515 C CA . PRO B 1 366 ? 0.748 -2.676 -2.252 1 93.25 366 PRO B CA 1
ATOM 6516 C C . PRO B 1 366 ? 1.723 -1.579 -1.83 1 93.25 366 PRO B C 1
ATOM 6518 O O . PRO B 1 366 ? 1.401 -0.762 -0.963 1 93.25 366 PRO B O 1
ATOM 6521 N N . GLY B 1 367 ? 2.951 -1.636 -2.387 1 93.31 367 GLY B N 1
ATOM 6522 C CA . GLY B 1 367 ? 3.906 -0.616 -1.979 1 93.31 367 GLY B CA 1
ATOM 6523 C C . GLY B 1 367 ? 5.051 -0.442 -2.961 1 93.31 367 GLY B C 1
ATOM 6524 O O . GLY B 1 367 ? 5.219 -1.252 -3.875 1 93.31 367 GLY B O 1
ATOM 6525 N N . LEU B 1 368 ? 5.738 0.679 -2.826 1 95.12 368 LEU B N 1
ATOM 6526 C CA . LEU B 1 368 ? 6.957 1.019 -3.555 1 95.12 368 LEU B CA 1
ATOM 6527 C C . LEU B 1 368 ? 8.133 1.172 -2.6 1 95.12 368 LEU B C 1
ATOM 6529 O O . LEU B 1 368 ? 8.055 1.917 -1.621 1 95.12 368 LEU B O 1
ATOM 6533 N N . GLU B 1 369 ? 9.141 0.476 -2.824 1 94.31 369 GLU B N 1
ATOM 6534 C CA . GLU B 1 369 ? 10.445 0.629 -2.176 1 94.31 369 GLU B CA 1
ATOM 6535 C C . GLU B 1 369 ? 11.523 0.983 -3.188 1 94.31 369 GLU B C 1
ATOM 6537 O O . GLU B 1 369 ? 11.992 0.119 -3.936 1 94.31 369 GLU B O 1
ATOM 6542 N N . ILE B 1 370 ? 11.961 2.186 -3.197 1 94.31 370 ILE B N 1
ATOM 6543 C CA . ILE B 1 370 ? 12.828 2.676 -4.266 1 94.31 370 ILE B CA 1
ATOM 6544 C C . ILE B 1 370 ? 14.133 3.203 -3.674 1 94.31 370 ILE B C 1
ATOM 6546 O O . ILE B 1 370 ? 14.125 4.148 -2.881 1 94.31 370 ILE B O 1
ATOM 6550 N N . GLU B 1 371 ? 15.273 2.701 -4.172 1 92.25 371 GLU B N 1
ATOM 6551 C CA . GLU B 1 371 ? 16.578 3.078 -3.623 1 92.25 371 GLU B CA 1
ATOM 6552 C C . GLU B 1 371 ? 17.406 3.854 -4.645 1 92.25 371 GLU B C 1
ATOM 6554 O O . GLU B 1 371 ? 18.578 4.125 -4.418 1 92.25 371 GLU B O 1
ATOM 6559 N N . THR B 1 372 ? 16.828 4.117 -5.758 1 90.5 372 THR B N 1
ATOM 6560 C CA . THR B 1 372 ? 17.5 4.883 -6.793 1 90.5 372 THR B CA 1
ATOM 6561 C C . THR B 1 372 ? 16.578 5.938 -7.387 1 90.5 372 THR B C 1
ATOM 6563 O O . THR B 1 372 ? 15.414 6.035 -7 1 90.5 372 THR B O 1
ATOM 6566 N N . ASN B 1 373 ? 17.094 6.777 -8.281 1 87.25 373 ASN B N 1
ATOM 6567 C CA . ASN B 1 373 ? 16.281 7.914 -8.711 1 87.25 373 ASN B CA 1
ATOM 6568 C C . ASN B 1 373 ? 15.891 7.797 -10.18 1 87.25 373 ASN B C 1
ATOM 6570 O O . ASN B 1 373 ? 14.969 8.484 -10.641 1 87.25 373 ASN B O 1
ATOM 6574 N N . GLU B 1 374 ? 16.547 7.023 -10.938 1 90.81 374 GLU B N 1
ATOM 6575 C CA . GLU B 1 374 ? 16.172 6.859 -12.336 1 90.81 374 GLU B CA 1
ATOM 6576 C C . GLU B 1 374 ? 15.125 5.762 -12.508 1 90.81 374 GLU B C 1
ATOM 6578 O O . GLU B 1 374 ? 15.438 4.66 -12.969 1 90.81 374 GLU B O 1
ATOM 6583 N N . VAL B 1 375 ? 13.914 6.117 -12.141 1 93.25 375 VAL B N 1
ATOM 6584 C CA . VAL B 1 375 ? 12.898 5.07 -12.094 1 93.25 375 VAL B CA 1
ATOM 6585 C C . VAL B 1 375 ? 11.555 5.637 -12.547 1 93.25 375 VAL B C 1
ATOM 6587 O O . VAL B 1 375 ? 11.344 6.852 -12.508 1 93.25 375 VAL B O 1
ATOM 6590 N N . LYS B 1 376 ? 10.703 4.906 -13.07 1 95.31 376 LYS B N 1
ATOM 6591 C CA . LYS B 1 376 ? 9.258 5.086 -13.211 1 95.31 376 LYS B CA 1
ATOM 6592 C C . LYS B 1 376 ? 8.492 3.93 -12.578 1 95.31 376 LYS B C 1
ATOM 6594 O O . LYS B 1 376 ? 8.43 2.838 -13.148 1 95.31 376 LYS B O 1
ATOM 6599 N N . ALA B 1 377 ? 7.961 4.141 -11.414 1 97.62 377 ALA B N 1
ATOM 6600 C CA . ALA B 1 377 ? 7.254 3.098 -10.672 1 97.62 377 ALA B CA 1
ATOM 6601 C C . ALA B 1 377 ? 5.875 3.576 -10.234 1 97.62 377 ALA B C 1
ATOM 6603 O O . ALA B 1 377 ? 5.73 4.691 -9.719 1 97.62 377 ALA B O 1
ATOM 6604 N N . THR B 1 378 ? 4.84 2.814 -10.523 1 96.81 378 THR B N 1
ATOM 6605 C CA . THR B 1 378 ? 3.471 3.131 -10.125 1 96.81 378 THR B CA 1
ATOM 6606 C C . THR B 1 378 ? 2.76 1.891 -9.602 1 96.81 378 THR B C 1
ATOM 6608 O O . THR B 1 378 ? 2.932 0.793 -10.133 1 96.81 378 THR B O 1
ATOM 6611 N N . HIS B 1 379 ? 2.023 2.043 -8.57 1 96.25 379 HIS B N 1
ATOM 6612 C CA . HIS B 1 379 ? 1.086 0.998 -8.18 1 96.25 379 HIS B CA 1
ATOM 6613 C C . HIS B 1 379 ? -0.303 1.572 -7.922 1 96.25 379 HIS B C 1
ATOM 6615 O O . HIS B 1 379 ? -0.449 2.775 -7.691 1 96.25 379 HIS B O 1
ATOM 6621 N N . SER B 1 380 ? -1.329 0.741 -7.977 1 96.25 380 SER B N 1
ATOM 6622 C CA . SER B 1 380 ? -2.709 1.145 -7.727 1 96.25 380 SER B CA 1
ATOM 6623 C C . SER B 1 380 ? -3.553 -0.036 -7.258 1 96.25 380 SER B C 1
ATOM 6625 O O . SER B 1 380 ? -3.236 -1.189 -7.559 1 96.25 380 SER B O 1
ATOM 6627 N N . ALA B 1 381 ? -4.52 0.236 -6.484 1 96.75 381 ALA B N 1
ATOM 6628 C CA . ALA B 1 381 ? -5.496 -0.765 -6.066 1 96.75 381 ALA B CA 1
ATOM 6629 C C . ALA B 1 381 ? -6.887 -0.152 -5.938 1 96.75 381 ALA B C 1
ATOM 6631 O O . ALA B 1 381 ? -7.027 0.997 -5.508 1 96.75 381 ALA B O 1
ATOM 6632 N N . SER B 1 382 ? -7.914 -0.896 -6.332 1 96.81 382 SER B N 1
ATOM 6633 C CA . SER B 1 382 ? -9.289 -0.43 -6.207 1 96.81 382 SER B CA 1
ATOM 6634 C C . SER B 1 382 ? -10.227 -1.566 -5.797 1 96.81 382 SER B C 1
ATOM 6636 O O . SER B 1 382 ? -9.984 -2.727 -6.141 1 96.81 382 SER B O 1
ATOM 6638 N N . VAL B 1 383 ? -11.211 -1.265 -5.012 1 96.94 383 VAL B N 1
ATOM 6639 C CA . VAL B 1 383 ? -12.289 -2.158 -4.613 1 96.94 383 VAL B CA 1
ATOM 6640 C C . VAL B 1 383 ? -13.641 -1.483 -4.867 1 96.94 383 VAL B C 1
ATOM 6642 O O . VAL B 1 383 ? -13.844 -0.333 -4.473 1 96.94 383 VAL B O 1
ATOM 6645 N N . ALA B 1 384 ? -14.508 -2.209 -5.551 1 95.44 384 ALA B N 1
ATOM 6646 C CA . ALA B 1 384 ? -15.828 -1.64 -5.824 1 95.44 384 ALA B CA 1
ATOM 6647 C C . ALA B 1 384 ? -16.906 -2.715 -5.785 1 95.44 384 ALA B C 1
ATOM 6649 O O . ALA B 1 384 ? -16.656 -3.865 -6.156 1 95.44 384 ALA B O 1
ATOM 6650 N N . GLN B 1 385 ? -18.062 -2.254 -5.395 1 94.94 385 GLN B N 1
ATOM 6651 C CA . GLN B 1 385 ? -19.234 -3.115 -5.539 1 94.94 385 GLN B CA 1
ATOM 6652 C C . GLN B 1 385 ? -19.734 -3.141 -6.984 1 94.94 385 GLN B C 1
ATOM 6654 O O . GLN B 1 385 ? -19.578 -2.158 -7.715 1 94.94 385 GLN B O 1
ATOM 6659 N N . ILE B 1 386 ? -20.281 -4.277 -7.32 1 94.56 386 ILE B N 1
ATOM 6660 C CA . ILE B 1 386 ? -20.906 -4.355 -8.641 1 94.56 386 ILE B CA 1
ATOM 6661 C C . ILE B 1 386 ? -21.969 -3.271 -8.773 1 94.56 386 ILE B C 1
ATOM 6663 O O . ILE B 1 386 ? -22.703 -2.988 -7.82 1 94.56 386 ILE B O 1
ATOM 6667 N N . ASP B 1 387 ? -22.016 -2.697 -9.867 1 91.88 387 ASP B N 1
ATOM 6668 C CA . ASP B 1 387 ? -22.922 -1.578 -10.117 1 91.88 387 ASP B CA 1
ATOM 6669 C C . ASP B 1 387 ? -24.359 -2.062 -10.281 1 91.88 387 ASP B C 1
ATOM 6671 O O . ASP B 1 387 ? -24.734 -2.557 -11.344 1 91.88 387 ASP B O 1
ATOM 6675 N N . GLU B 1 388 ? -25.188 -1.726 -9.336 1 91.38 388 GLU B N 1
ATOM 6676 C CA . GLU B 1 388 ? -26.578 -2.172 -9.359 1 91.38 388 GLU B CA 1
ATOM 6677 C C . GLU B 1 388 ? -27.344 -1.52 -10.508 1 91.38 388 GLU B C 1
ATOM 6679 O O . GLU B 1 388 ? -28.266 -2.125 -11.07 1 91.38 388 GLU B O 1
ATOM 6684 N N . ASN B 1 389 ? -26.953 -0.315 -10.82 1 92.94 389 ASN B N 1
ATOM 6685 C CA . ASN B 1 389 ? -27.609 0.34 -11.945 1 92.94 389 ASN B CA 1
ATOM 6686 C C . ASN B 1 389 ? -27.312 -0.372 -13.266 1 92.94 389 ASN B C 1
ATOM 6688 O O . ASN B 1 389 ? -28.188 -0.486 -14.125 1 92.94 389 ASN B O 1
ATOM 6692 N N . GLN B 1 390 ? -26.141 -0.791 -13.336 1 94.06 390 GLN B N 1
ATOM 6693 C CA . GLN B 1 390 ? -25.766 -1.552 -14.523 1 94.06 390 GLN B CA 1
ATOM 6694 C C . GLN B 1 390 ? -26.516 -2.883 -14.578 1 94.06 390 GLN B C 1
ATOM 6696 O O . GLN B 1 390 ? -26.938 -3.322 -15.648 1 94.06 390 GLN B O 1
ATOM 6701 N N . ILE B 1 391 ? -26.656 -3.535 -13.461 1 94.75 391 ILE B N 1
ATOM 6702 C CA . ILE B 1 391 ? -27.391 -4.789 -13.383 1 94.75 391 ILE B CA 1
ATOM 6703 C C . ILE B 1 391 ? -28.828 -4.566 -13.852 1 94.75 391 ILE B C 1
ATOM 6705 O O . ILE B 1 391 ? -29.344 -5.305 -14.703 1 94.75 391 ILE B O 1
ATOM 6709 N N . TYR B 1 392 ? -29.375 -3.533 -13.297 1 95.81 392 TYR B N 1
ATOM 6710 C CA . TYR B 1 392 ? -30.766 -3.234 -13.633 1 95.81 392 TYR B CA 1
ATOM 6711 C C . TYR B 1 392 ? -30.922 -2.928 -15.117 1 95.81 392 TYR B C 1
ATOM 6713 O O . TYR B 1 392 ? -31.875 -3.371 -15.758 1 95.81 392 TYR B O 1
ATOM 6721 N N . TYR B 1 393 ? -29.984 -2.174 -15.562 1 96.75 393 TYR B N 1
ATOM 6722 C CA . TYR B 1 393 ? -30 -1.831 -16.984 1 96.75 393 TYR B CA 1
ATOM 6723 C C . TYR B 1 393 ? -29.969 -3.086 -17.844 1 96.75 393 TYR B C 1
ATOM 6725 O O . TYR B 1 393 ? -30.75 -3.225 -18.781 1 96.75 393 TYR B O 1
ATOM 6733 N N . LEU B 1 394 ? -29.109 -4.008 -17.531 1 96.81 394 LEU B N 1
ATOM 6734 C CA . LEU B 1 394 ? -28.953 -5.234 -18.312 1 96.81 394 LEU B CA 1
ATOM 6735 C C . LEU B 1 394 ? -30.172 -6.141 -18.156 1 96.81 394 LEU B C 1
ATOM 6737 O O . LEU B 1 394 ? -30.547 -6.844 -19.094 1 96.81 394 LEU B O 1
ATOM 6741 N N . MET B 1 395 ? -30.766 -6.07 -17.016 1 96.75 395 MET B N 1
ATOM 6742 C CA . MET B 1 395 ? -32 -6.832 -16.797 1 96.75 395 MET B CA 1
ATOM 6743 C C . MET B 1 395 ? -33.125 -6.316 -17.688 1 96.75 395 MET B C 1
ATOM 6745 O O . MET B 1 395 ? -33.906 -7.102 -18.234 1 96.75 395 MET B O 1
ATOM 6749 N N . THR B 1 396 ? -33.188 -5.031 -17.828 1 96.88 396 THR B N 1
ATOM 6750 C CA . THR B 1 396 ? -34.219 -4.438 -18.672 1 96.88 396 THR B CA 1
ATOM 6751 C C . THR B 1 396 ? -34 -4.855 -20.125 1 96.88 396 THR B C 1
ATOM 6753 O O . THR B 1 396 ? -34.938 -4.809 -20.938 1 96.88 396 THR B O 1
ATOM 6756 N N . ARG B 1 397 ? -32.875 -5.27 -20.469 1 95.62 397 ARG B N 1
ATOM 6757 C CA . ARG B 1 397 ? -32.531 -5.715 -21.828 1 95.62 397 ARG B CA 1
ATOM 6758 C C . ARG B 1 397 ? -32.719 -7.219 -21.969 1 95.62 397 ARG B C 1
ATOM 6760 O O . ARG B 1 397 ? -32.312 -7.812 -22.969 1 95.62 397 ARG B O 1
ATOM 6767 N N . GLY B 1 398 ? -33.219 -7.895 -20.938 1 95.88 398 GLY B N 1
ATOM 6768 C CA . GLY B 1 398 ? -33.656 -9.273 -21.094 1 95.88 398 GLY B CA 1
ATOM 6769 C C . GLY B 1 398 ? -32.781 -10.266 -20.344 1 95.88 398 GLY B C 1
ATOM 6770 O O . GLY B 1 398 ? -33.031 -11.469 -20.391 1 95.88 398 GLY B O 1
ATOM 6771 N N . LEU B 1 399 ? -31.812 -9.812 -19.609 1 96.44 399 LEU B N 1
ATOM 6772 C CA . LEU B 1 399 ? -30.953 -10.734 -18.875 1 96.44 399 LEU B CA 1
ATOM 6773 C C . LEU B 1 399 ? -31.516 -10.984 -17.484 1 96.44 399 LEU B C 1
ATOM 6775 O O . LEU B 1 399 ? -32.156 -10.117 -16.906 1 96.44 399 LEU B O 1
ATOM 6779 N N . SER B 1 400 ? -31.344 -12.203 -16.969 1 95.56 400 SER B N 1
ATOM 6780 C CA . SER B 1 400 ? -31.562 -12.438 -15.539 1 95.56 400 SER B CA 1
ATOM 6781 C C . SER B 1 400 ? -30.531 -11.688 -14.695 1 95.56 400 SER B C 1
ATOM 6783 O O . SER B 1 400 ? -29.531 -11.188 -15.219 1 95.56 400 SER B O 1
ATOM 6785 N N . ARG B 1 401 ? -30.812 -11.586 -13.422 1 93.94 401 ARG B N 1
ATOM 6786 C CA . ARG B 1 401 ? -29.859 -10.93 -12.531 1 93.94 401 ARG B CA 1
ATOM 6787 C C . ARG B 1 401 ? -28.5 -11.617 -12.578 1 93.94 401 ARG B C 1
ATOM 6789 O O . ARG B 1 401 ? -27.469 -10.945 -12.648 1 93.94 401 ARG B O 1
ATOM 6796 N N . GLU B 1 402 ? -28.562 -12.906 -12.594 1 91.31 402 GLU B N 1
ATOM 6797 C CA . GLU B 1 402 ? -27.312 -13.664 -12.664 1 91.31 402 GLU B CA 1
ATOM 6798 C C . GLU B 1 402 ? -26.625 -13.461 -14.008 1 91.31 402 GLU B C 1
ATOM 6800 O O . GLU B 1 402 ? -25.391 -13.359 -14.062 1 91.31 402 GLU B O 1
ATOM 6805 N N . GLY B 1 403 ? -27.359 -13.516 -14.945 1 91.94 403 GLY B N 1
ATOM 6806 C CA . GLY B 1 403 ? -26.797 -13.234 -16.266 1 91.94 403 GLY B CA 1
ATOM 6807 C C . GLY B 1 403 ? -26.156 -11.867 -16.359 1 91.94 403 GLY B C 1
ATOM 6808 O O . GLY B 1 403 ? -25.094 -11.711 -16.969 1 91.94 403 GLY B O 1
ATOM 6809 N N . ALA B 1 404 ? -26.828 -10.859 -15.828 1 95.31 404 ALA B N 1
ATOM 6810 C CA . ALA B 1 404 ? -26.297 -9.5 -15.797 1 95.31 404 ALA B CA 1
ATOM 6811 C C . ALA B 1 404 ? -24.969 -9.445 -15.055 1 95.31 404 ALA B C 1
ATOM 6813 O O . ALA B 1 404 ? -24 -8.836 -15.531 1 95.31 404 ALA B O 1
ATOM 6814 N N . LYS B 1 405 ? -24.906 -10.094 -13.938 1 94.25 405 LYS B N 1
ATOM 6815 C CA . LYS B 1 405 ? -23.656 -10.156 -13.172 1 94.25 405 LYS B CA 1
ATOM 6816 C C . LYS B 1 405 ? -22.531 -10.758 -14.008 1 94.25 405 LYS B C 1
ATOM 6818 O O . LYS B 1 405 ? -21.422 -10.234 -14.008 1 94.25 405 LYS B O 1
ATOM 6823 N N . ARG B 1 406 ? -22.844 -11.766 -14.711 1 91.25 406 ARG B N 1
ATOM 6824 C CA . ARG B 1 406 ? -21.844 -12.453 -15.531 1 91.25 406 ARG B CA 1
ATOM 6825 C C . ARG B 1 406 ? -21.297 -11.523 -16.609 1 91.25 406 ARG B C 1
ATOM 6827 O O . ARG B 1 406 ? -20.109 -11.523 -16.891 1 91.25 406 ARG B O 1
ATOM 6834 N N . GLU B 1 407 ? -22.125 -10.766 -17.203 1 92.12 407 GLU B N 1
ATOM 6835 C CA . GLU B 1 407 ? -21.719 -9.828 -18.25 1 92.12 407 GLU B CA 1
ATOM 6836 C C . GLU B 1 407 ? -20.797 -8.75 -17.703 1 92.12 407 GLU B C 1
ATOM 6838 O O . GLU B 1 407 ? -19.812 -8.383 -18.344 1 92.12 407 GLU B O 1
ATOM 6843 N N . ILE B 1 408 ? -21.188 -8.266 -16.609 1 93.38 408 ILE B N 1
ATOM 6844 C CA . ILE B 1 408 ? -20.391 -7.219 -15.977 1 93.38 408 ILE B CA 1
ATOM 6845 C C . ILE B 1 408 ? -19.016 -7.77 -15.617 1 93.38 408 ILE B C 1
ATOM 6847 O O . ILE B 1 408 ? -18 -7.117 -15.867 1 93.38 408 ILE B O 1
ATOM 6851 N N . VAL B 1 409 ? -18.984 -8.938 -15.086 1 92.94 409 VAL B N 1
ATOM 6852 C CA . VAL B 1 409 ? -17.734 -9.578 -14.711 1 92.94 409 VAL B CA 1
ATOM 6853 C C . VAL B 1 409 ? -16.875 -9.82 -15.953 1 92.94 409 VAL B C 1
ATOM 6855 O O . VAL B 1 409 ? -15.656 -9.617 -15.922 1 92.94 409 VAL B O 1
ATOM 6858 N N . SER B 1 410 ? -17.453 -10.266 -17 1 88.31 410 SER B N 1
ATOM 6859 C CA . SER B 1 410 ? -16.734 -10.461 -18.25 1 88.31 410 SER B CA 1
ATOM 6860 C C . SER B 1 410 ? -16.078 -9.164 -18.719 1 88.31 410 SER B C 1
ATOM 6862 O O . SER B 1 410 ? -14.922 -9.18 -19.156 1 88.31 410 SER B O 1
ATOM 6864 N N . GLY B 1 411 ? -16.812 -8.055 -18.625 1 87.06 411 GLY B N 1
ATOM 6865 C CA . GLY B 1 411 ? -16.234 -6.75 -18.953 1 87.06 411 GLY B CA 1
ATOM 6866 C C . GLY B 1 411 ? -15.094 -6.355 -18.047 1 87.06 411 GLY B C 1
ATOM 6867 O O . GLY B 1 411 ? -14.094 -5.801 -18.5 1 87.06 411 GLY B O 1
ATOM 6868 N N . PHE B 1 412 ? -15.328 -6.707 -16.812 1 91.75 412 PHE B N 1
ATOM 6869 C CA . PHE B 1 412 ? -14.305 -6.41 -15.812 1 91.75 412 PHE B CA 1
ATOM 6870 C C . PHE B 1 412 ? -13.016 -7.152 -16.125 1 91.75 412 PHE B C 1
ATOM 6872 O O . PHE B 1 412 ? -11.922 -6.621 -15.914 1 91.75 412 PHE B O 1
ATOM 6879 N N . LEU B 1 413 ? -13.102 -8.328 -16.719 1 89.19 413 LEU B N 1
ATOM 6880 C CA . LEU B 1 413 ? -11.945 -9.18 -16.969 1 89.19 413 LEU B CA 1
ATOM 6881 C C . LEU B 1 413 ? -11.398 -8.953 -18.375 1 89.19 413 LEU B C 1
ATOM 6883 O O . LEU B 1 413 ? -10.297 -9.406 -18.703 1 89.19 413 LEU B O 1
ATOM 6887 N N . GLU B 1 414 ? -11.992 -8.195 -19.188 1 78.88 414 GLU B N 1
ATOM 6888 C CA . GLU B 1 414 ? -11.695 -8.023 -20.609 1 78.88 414 GLU B CA 1
ATOM 6889 C C . GLU B 1 414 ? -10.289 -7.484 -20.812 1 78.88 414 GLU B C 1
ATOM 6891 O O . GLU B 1 414 ? -9.555 -7.953 -21.688 1 78.88 414 GLU B O 1
ATOM 6896 N N . PRO B 1 415 ? -9.852 -6.52 -20.062 1 74.06 415 PRO B N 1
ATOM 6897 C CA . PRO B 1 415 ? -8.523 -5.953 -20.297 1 74.06 415 PRO B CA 1
ATOM 6898 C C . PRO B 1 415 ? -7.41 -6.992 -20.172 1 74.06 415 PRO B C 1
ATOM 6900 O O . PRO B 1 415 ? -6.316 -6.805 -20.719 1 74.06 415 PRO B O 1
ATOM 6903 N N . LEU B 1 416 ? -7.691 -8.016 -19.484 1 78.31 416 LEU B N 1
ATOM 6904 C CA . LEU B 1 416 ? -6.691 -9.062 -19.328 1 78.31 416 LEU B CA 1
ATOM 6905 C C . LEU B 1 416 ? -6.461 -9.797 -20.656 1 78.31 416 LEU B C 1
ATOM 6907 O O . LEU B 1 416 ? -5.426 -10.438 -20.844 1 78.31 416 LEU B O 1
ATOM 6911 N N . SER B 1 417 ? -7.402 -9.672 -21.453 1 64.5 417 SER B N 1
ATOM 6912 C CA . SER B 1 417 ? -7.363 -10.359 -22.734 1 64.5 417 SER B CA 1
ATOM 6913 C C . SER B 1 417 ? -6.234 -9.836 -23.609 1 64.5 417 SER B C 1
ATOM 6915 O O . SER B 1 417 ? -5.742 -10.539 -24.5 1 64.5 417 SER B O 1
ATOM 6917 N N . ARG B 1 418 ? -5.816 -8.703 -23.312 1 67.75 418 ARG B N 1
ATOM 6918 C CA . ARG B 1 418 ? -4.746 -8.117 -24.109 1 67.75 418 ARG B CA 1
ATOM 6919 C C . ARG B 1 418 ? -3.381 -8.602 -23.641 1 67.75 418 ARG B C 1
ATOM 6921 O O . ARG B 1 418 ? -2.393 -8.492 -24.375 1 67.75 418 ARG B O 1
ATOM 6928 N N . LYS B 1 419 ? -3.48 -9.258 -22.578 1 74.88 419 LYS B N 1
ATOM 6929 C CA . LYS B 1 419 ? -2.205 -9.656 -21.984 1 74.88 419 LYS B CA 1
ATOM 6930 C C . LYS B 1 419 ? -1.974 -11.156 -22.125 1 74.88 419 LYS B C 1
ATOM 6932 O O . LYS B 1 419 ? -0.834 -11.625 -22.062 1 74.88 419 LYS B O 1
ATOM 6937 N N . MET B 1 420 ? -3.1 -11.797 -22.344 1 81.12 420 MET B N 1
ATOM 6938 C CA . MET B 1 420 ? -3.031 -13.25 -22.469 1 81.12 420 MET B CA 1
ATOM 6939 C C . MET B 1 420 ? -3.4 -13.695 -23.875 1 81.12 420 MET B C 1
ATOM 6941 O O . MET B 1 420 ? -4.238 -13.07 -24.531 1 81.12 420 MET B O 1
ATOM 6945 N N . GLY B 1 421 ? -2.773 -14.789 -24.359 1 83.19 421 GLY B N 1
ATOM 6946 C CA . GLY B 1 421 ? -3.207 -15.383 -25.609 1 83.19 421 GLY B CA 1
ATOM 6947 C C . GLY B 1 421 ? -4.625 -15.922 -25.562 1 83.19 421 GLY B C 1
ATOM 6948 O O . GLY B 1 421 ? -5.184 -16.109 -24.484 1 83.19 421 GLY B O 1
ATOM 6949 N N . PRO B 1 422 ? -5.207 -16.141 -26.656 1 86 422 PRO B N 1
ATOM 6950 C CA . PRO B 1 422 ? -6.605 -16.562 -26.719 1 86 422 PRO B CA 1
ATOM 6951 C C . PRO B 1 422 ? -6.832 -17.906 -26.016 1 86 422 PRO B C 1
ATOM 6953 O O . PRO B 1 422 ? -7.887 -18.125 -25.422 1 86 422 PRO B O 1
ATOM 6956 N N . THR B 1 423 ? -5.875 -18.734 -26.094 1 89.38 423 THR B N 1
ATOM 6957 C CA . THR B 1 423 ? -6.035 -20.047 -25.5 1 89.38 423 THR B CA 1
ATOM 6958 C C . THR B 1 423 ? -6.086 -19.953 -23.984 1 89.38 423 THR B C 1
ATOM 6960 O O . THR B 1 423 ? -6.938 -20.578 -23.344 1 89.38 423 THR B O 1
ATOM 6963 N N . ILE B 1 424 ? -5.223 -19.203 -23.469 1 89.88 424 ILE B N 1
ATOM 6964 C CA . ILE B 1 424 ? -5.184 -19.031 -22.016 1 89.88 424 ILE B CA 1
ATOM 6965 C C . ILE B 1 424 ? -6.477 -18.359 -21.547 1 89.88 424 ILE B C 1
ATOM 6967 O O . ILE B 1 424 ? -7.074 -18.781 -20.547 1 89.88 424 ILE B O 1
ATOM 6971 N N . ARG B 1 425 ? -6.887 -17.484 -22.266 1 90.12 425 ARG B N 1
ATOM 6972 C CA . ARG B 1 425 ? -8.141 -16.812 -21.938 1 90.12 425 ARG B CA 1
ATOM 6973 C C . ARG B 1 425 ? -9.312 -17.781 -21.953 1 90.12 425 ARG B C 1
ATOM 6975 O O . ARG B 1 425 ? -10.195 -17.719 -21.094 1 90.12 425 ARG B O 1
ATOM 6982 N N . ALA B 1 426 ? -9.258 -18.578 -22.953 1 91.19 426 ALA B N 1
ATOM 6983 C CA . ALA B 1 426 ? -10.328 -19.562 -23.078 1 91.19 426 ALA B CA 1
ATOM 6984 C C . ALA B 1 426 ? -10.344 -20.484 -21.859 1 91.19 426 ALA B C 1
ATOM 6986 O O . ALA B 1 426 ? -11.406 -20.828 -21.344 1 91.19 426 ALA B O 1
ATOM 6987 N N . TRP B 1 427 ? -9.195 -20.906 -21.453 1 93.06 427 TRP B N 1
ATOM 6988 C CA . TRP B 1 427 ? -9.109 -21.766 -20.281 1 93.06 427 TRP B CA 1
ATOM 6989 C C . TRP B 1 427 ? -9.68 -21.078 -19.047 1 93.06 427 TRP B C 1
ATOM 6991 O O . TRP B 1 427 ? -10.445 -21.688 -18.297 1 93.06 427 TRP B O 1
ATOM 7001 N N . VAL B 1 428 ? -9.344 -19.875 -18.891 1 92.38 428 VAL B N 1
ATOM 7002 C CA . VAL B 1 428 ? -9.797 -19.094 -17.75 1 92.38 428 VAL B CA 1
ATOM 7003 C C . VAL B 1 428 ? -11.312 -18.938 -17.781 1 92.38 428 VAL B C 1
ATOM 7005 O O . VAL B 1 428 ? -12 -19.188 -16.797 1 92.38 428 VAL B O 1
ATOM 7008 N N . ASN B 1 429 ? -11.766 -18.594 -18.906 1 90.5 429 ASN B N 1
ATOM 7009 C CA . ASN B 1 429 ? -13.211 -18.391 -19.062 1 90.5 429 ASN B CA 1
ATOM 7010 C C . ASN B 1 429 ? -13.977 -19.688 -18.844 1 90.5 429 ASN B C 1
ATOM 7012 O O . ASN B 1 429 ? -15.086 -19.672 -18.312 1 90.5 429 ASN B O 1
ATOM 7016 N N . TYR B 1 430 ? -13.414 -20.719 -19.359 1 93.25 430 TYR B N 1
ATOM 7017 C CA . TYR B 1 430 ? -14.023 -22.031 -19.172 1 93.25 430 TYR B CA 1
ATOM 7018 C C . TYR B 1 430 ? -14.188 -22.344 -17.688 1 93.25 430 TYR B C 1
ATOM 7020 O O . TYR B 1 430 ? -15.258 -22.766 -17.25 1 93.25 430 TYR B O 1
ATOM 7028 N N . LEU B 1 431 ? -13.195 -22.094 -16.938 1 93.62 431 LEU B N 1
ATOM 7029 C CA . LEU B 1 431 ? -13.219 -22.406 -15.516 1 93.62 431 LEU B CA 1
ATOM 7030 C C . LEU B 1 431 ? -14.141 -21.438 -14.766 1 93.62 431 LEU B C 1
ATOM 7032 O O . LEU B 1 431 ? -14.836 -21.844 -13.828 1 93.62 431 LEU B O 1
ATOM 7036 N N . ILE B 1 432 ? -14.156 -20.234 -15.188 1 92.56 432 ILE B N 1
ATOM 7037 C CA . ILE B 1 432 ? -15.039 -19.25 -14.578 1 92.56 432 ILE B CA 1
ATOM 7038 C C . ILE B 1 432 ? -16.5 -19.672 -14.797 1 92.56 432 ILE B C 1
ATOM 7040 O O . ILE B 1 432 ? -17.297 -19.641 -13.867 1 92.56 432 ILE B O 1
ATOM 7044 N N . GLU B 1 433 ? -16.812 -20.078 -15.992 1 90.81 433 GLU B N 1
ATOM 7045 C CA . GLU B 1 433 ? -18.172 -20.5 -16.312 1 90.81 433 GLU B CA 1
ATOM 7046 C C . GLU B 1 433 ? -18.578 -21.734 -15.492 1 90.81 433 GLU B C 1
ATOM 7048 O O . GLU B 1 433 ? -19.719 -21.828 -15.039 1 90.81 433 GLU B O 1
ATOM 7053 N N . ASN B 1 434 ? -17.688 -22.594 -15.445 1 92.38 434 ASN B N 1
ATOM 7054 C CA . ASN B 1 434 ? -17.969 -23.781 -14.641 1 92.38 434 ASN B CA 1
ATOM 7055 C C . ASN B 1 434 ? -18.203 -23.422 -13.172 1 92.38 434 ASN B C 1
ATOM 7057 O O . ASN B 1 434 ? -19.078 -23.984 -12.523 1 92.38 434 ASN B O 1
ATOM 7061 N N . LYS B 1 435 ? -17.469 -22.547 -12.703 1 92.06 435 LYS B N 1
ATOM 7062 C CA . LYS B 1 435 ? -17.625 -22.141 -11.312 1 92.06 435 LYS B CA 1
ATOM 7063 C C . LYS B 1 435 ? -18.953 -21.422 -11.094 1 92.06 435 LYS B C 1
ATOM 7065 O O . LYS B 1 435 ? -19.641 -21.688 -10.102 1 92.06 435 LYS B O 1
ATOM 7070 N N . TRP B 1 436 ? -19.391 -20.609 -12.047 1 90.62 436 TRP B N 1
ATOM 7071 C CA . TRP B 1 436 ? -20.688 -19.938 -11.977 1 90.62 436 TRP B CA 1
ATOM 7072 C C . TRP B 1 436 ? -21.828 -20.938 -11.867 1 90.62 436 TRP B C 1
ATOM 7074 O O . TRP B 1 436 ? -22.797 -20.703 -11.148 1 90.62 436 TRP B O 1
ATOM 7084 N N . GLN B 1 437 ? -21.578 -22 -12.523 1 89.44 437 GLN B N 1
ATOM 7085 C CA . GLN B 1 437 ? -22.672 -22.969 -12.633 1 89.44 437 GLN B CA 1
ATOM 7086 C C . GLN B 1 437 ? -22.562 -24.016 -11.531 1 89.44 437 GLN B C 1
ATOM 7088 O O . GLN B 1 437 ? -23.422 -24.891 -11.422 1 89.44 437 GLN B O 1
ATOM 7093 N N . GLY B 1 438 ? -21.516 -23.953 -10.758 1 87.69 438 GLY B N 1
ATOM 7094 C CA . GLY B 1 438 ? -21.328 -24.938 -9.703 1 87.69 438 GLY B CA 1
ATOM 7095 C C . GLY B 1 438 ? -20.875 -26.297 -10.219 1 87.69 438 GLY B C 1
ATOM 7096 O O . GLY B 1 438 ? -21.188 -27.328 -9.609 1 87.69 438 GLY B O 1
ATOM 7097 N N . ARG B 1 439 ? -20.234 -26.234 -11.328 1 87.31 439 ARG B N 1
ATOM 7098 C CA . ARG B 1 439 ? -19.734 -27.469 -11.906 1 87.31 439 ARG B CA 1
ATOM 7099 C C . ARG B 1 439 ? -18.328 -27.781 -11.422 1 87.31 439 ARG B C 1
ATOM 7101 O O . ARG B 1 439 ? -17.672 -26.938 -10.82 1 87.31 439 ARG B O 1
ATOM 7108 N N . GLN B 1 440 ? -18 -29.016 -11.664 1 86.25 440 GLN B N 1
ATOM 7109 C CA . GLN B 1 440 ? -16.641 -29.422 -11.336 1 86.25 440 GLN B CA 1
ATOM 7110 C C . GLN B 1 440 ? -15.609 -28.578 -12.078 1 86.25 440 GLN B C 1
ATOM 7112 O O . GLN B 1 440 ? -15.789 -28.266 -13.266 1 86.25 440 GLN B O 1
ATOM 7117 N N . LEU B 1 441 ? -14.609 -28.234 -11.352 1 91.25 441 LEU B N 1
ATOM 7118 C CA . LEU B 1 441 ? -13.57 -27.406 -11.945 1 91.25 441 LEU B CA 1
ATOM 7119 C C . LEU B 1 441 ? -12.445 -28.266 -12.508 1 91.25 441 LEU B C 1
ATOM 7121 O O . LEU B 1 441 ? -11.555 -28.703 -11.773 1 91.25 441 LEU B O 1
ATOM 7125 N N . MET B 1 442 ? -12.539 -28.5 -13.766 1 92.31 442 MET B N 1
ATOM 7126 C CA . MET B 1 442 ? -11.492 -29.234 -14.492 1 92.31 442 MET B CA 1
ATOM 7127 C C . MET B 1 442 ? -11.477 -28.828 -15.961 1 92.31 442 MET B C 1
ATOM 7129 O O . MET B 1 442 ? -12.523 -28.734 -16.594 1 92.31 442 MET B O 1
ATOM 7133 N N . LEU B 1 443 ? -10.336 -28.547 -16.375 1 92.94 443 LEU B N 1
ATOM 7134 C CA . LEU B 1 443 ? -10.219 -28.219 -17.781 1 92.94 443 LEU B CA 1
ATOM 7135 C C . LEU B 1 443 ? -10.531 -29.438 -18.656 1 92.94 443 LEU B C 1
ATOM 7137 O O . LEU B 1 443 ? -10.133 -30.562 -18.328 1 92.94 443 LEU B O 1
ATOM 7141 N N . ARG B 1 444 ? -11.234 -29.188 -19.703 1 91.56 444 ARG B N 1
ATOM 7142 C CA . ARG B 1 444 ? -11.562 -30.203 -20.688 1 91.56 444 ARG B CA 1
ATOM 7143 C C . ARG B 1 444 ? -11.453 -29.656 -22.109 1 91.56 444 ARG B C 1
ATOM 7145 O O . ARG B 1 444 ? -11.422 -28.438 -22.312 1 91.56 444 ARG B O 1
ATOM 7152 N N . THR B 1 445 ? -11.273 -30.562 -23 1 90.19 445 THR B N 1
ATOM 7153 C CA . THR B 1 445 ? -11.336 -30.203 -24.406 1 90.19 445 THR B CA 1
ATOM 7154 C C . THR B 1 445 ? -12.664 -30.656 -25.016 1 90.19 445 THR B C 1
ATOM 7156 O O . THR B 1 445 ? -12.68 -31.344 -26.047 1 90.19 445 THR B O 1
ATOM 7159 N N . ASP B 1 446 ? -13.703 -30.266 -24.438 1 89.69 446 ASP B N 1
ATOM 7160 C CA . ASP B 1 446 ? -15.039 -30.625 -24.891 1 89.69 446 A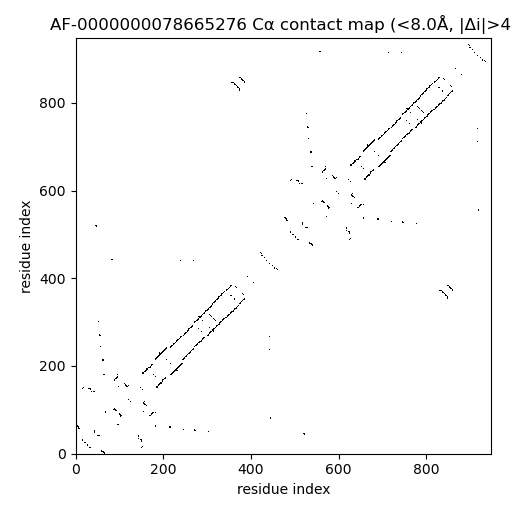SP B CA 1
ATOM 7161 C C . ASP B 1 446 ? -15.633 -29.547 -25.781 1 89.69 446 ASP B C 1
ATOM 7163 O O . ASP B 1 446 ? -14.938 -28.609 -26.188 1 89.69 446 ASP B O 1
ATOM 7167 N N . GLU B 1 447 ? -16.859 -29.75 -26.141 1 89.56 447 GLU B N 1
ATOM 7168 C CA . GLU B 1 447 ? -17.531 -28.844 -27.062 1 89.56 447 GLU B CA 1
ATOM 7169 C C . GLU B 1 447 ? -17.656 -27.438 -26.469 1 89.56 447 GLU B C 1
ATOM 7171 O O . GLU B 1 447 ? -17.516 -26.438 -27.172 1 89.56 447 GLU B O 1
ATOM 7176 N N . ALA B 1 448 ? -17.859 -27.406 -25.266 1 88.75 448 ALA B N 1
ATOM 7177 C CA . ALA B 1 448 ? -17.969 -26.109 -24.594 1 88.75 448 ALA B CA 1
ATOM 7178 C C . ALA B 1 448 ? -16.672 -25.328 -24.688 1 88.75 448 ALA B C 1
ATOM 7180 O O . ALA B 1 448 ? -16.688 -24.125 -24.984 1 88.75 448 ALA B O 1
ATOM 7181 N N . MET B 1 449 ? -15.625 -25.953 -24.469 1 91.25 449 MET B N 1
ATOM 7182 C CA . MET B 1 449 ? -14.312 -25.328 -24.578 1 91.25 449 MET B CA 1
ATOM 7183 C C . MET B 1 449 ? -14.039 -24.859 -26 1 91.25 449 MET B C 1
ATOM 7185 O O . MET B 1 449 ? -13.508 -23.766 -26.203 1 91.25 449 MET B O 1
ATOM 7189 N N . GLU B 1 450 ? -14.438 -25.641 -26.891 1 91.12 450 GLU B N 1
ATOM 7190 C CA . GLU B 1 450 ? -14.227 -25.297 -28.281 1 91.12 450 GLU B CA 1
ATOM 7191 C C . GLU B 1 450 ? -14.984 -24.016 -28.656 1 91.12 450 GLU B C 1
ATOM 7193 O O . GLU B 1 450 ? -14.469 -23.188 -29.391 1 91.12 450 GLU B O 1
ATOM 7198 N N . GLN B 1 451 ? -16.125 -23.922 -28.172 1 90.94 451 GLN B N 1
ATOM 7199 C CA . GLN B 1 451 ? -16.938 -22.734 -28.438 1 90.94 451 GLN B CA 1
ATOM 7200 C C . GLN B 1 451 ? -16.312 -21.5 -27.812 1 90.94 451 GLN B C 1
ATOM 7202 O O . GLN B 1 451 ? -16.266 -20.438 -28.453 1 90.94 451 GLN B O 1
ATOM 7207 N N . ILE B 1 452 ? -15.836 -21.656 -26.656 1 88.94 452 ILE B N 1
ATOM 7208 C CA . ILE B 1 452 ? -15.219 -20.531 -25.953 1 88.94 452 ILE B CA 1
ATOM 7209 C C . ILE B 1 452 ? -13.938 -20.109 -26.672 1 88.94 452 ILE B C 1
ATOM 7211 O O . ILE B 1 452 ? -13.664 -18.922 -26.828 1 88.94 452 ILE B O 1
ATOM 7215 N N . LEU B 1 453 ? -13.227 -21.047 -27.078 1 89.69 453 LEU B N 1
ATOM 7216 C CA . LEU B 1 453 ? -11.969 -20.797 -27.781 1 89.69 453 LEU B CA 1
ATOM 7217 C C . LEU B 1 453 ? -12.211 -20.031 -29.078 1 89.69 453 LEU B C 1
ATOM 7219 O O . LEU B 1 453 ? -11.453 -19.125 -29.422 1 89.69 453 LEU B O 1
ATOM 7223 N N . GLU B 1 454 ? -13.258 -20.391 -29.719 1 88.5 454 GLU B N 1
ATOM 7224 C CA . GLU B 1 454 ? -13.609 -19.719 -30.969 1 88.5 454 GLU B CA 1
ATOM 7225 C C . GLU B 1 454 ? -13.938 -18.25 -30.719 1 88.5 454 GLU B C 1
ATOM 7227 O O . GLU B 1 454 ? -13.539 -17.375 -31.5 1 88.5 454 GLU B O 1
ATOM 7232 N N . VAL B 1 455 ? -14.594 -18.047 -29.703 1 83.12 455 VAL B N 1
ATOM 7233 C CA . VAL B 1 455 ? -14.977 -16.688 -29.359 1 83.12 455 VAL B CA 1
ATOM 7234 C C . VAL B 1 455 ? -13.734 -15.875 -29 1 83.12 455 VAL B C 1
ATOM 7236 O O . VAL B 1 455 ? -13.586 -14.734 -29.453 1 83.12 455 VAL B O 1
ATOM 7239 N N . GLU B 1 456 ? -12.852 -16.469 -28.203 1 82.56 456 GLU B N 1
ATOM 7240 C CA . GLU B 1 456 ? -11.664 -15.758 -27.734 1 82.56 456 GLU B CA 1
ATOM 7241 C C . GLU B 1 456 ? -10.703 -15.477 -28.891 1 82.56 456 GLU B C 1
ATOM 7243 O O . GLU B 1 456 ? -10.023 -14.453 -28.906 1 82.56 456 GLU B O 1
ATOM 7248 N N . LYS B 1 457 ? -10.641 -16.344 -29.828 1 81.5 457 LYS B N 1
ATOM 7249 C CA . LYS B 1 457 ? -9.797 -16.141 -30.984 1 81.5 457 LYS B CA 1
ATOM 7250 C C . LYS B 1 457 ? -10.336 -15 -31.859 1 81.5 457 LYS B C 1
ATOM 7252 O O . LYS B 1 457 ? -9.562 -14.242 -32.438 1 81.5 457 LYS B O 1
ATOM 7257 N N . SER B 1 458 ? -11.555 -14.844 -31.875 1 76.69 458 SER B N 1
ATOM 7258 C CA . SER B 1 458 ? -12.18 -13.781 -32.656 1 76.69 458 SER B CA 1
ATOM 7259 C C . SER B 1 458 ? -11.961 -12.414 -32 1 76.69 458 SER B C 1
ATOM 7261 O O . SER B 1 458 ? -11.758 -11.422 -32.719 1 76.69 458 SER B O 1
ATOM 7263 N N . ARG B 1 459 ? -11.938 -12.375 -30.719 1 69.56 459 ARG B N 1
ATOM 7264 C CA . ARG B 1 459 ? -11.727 -11.133 -29.984 1 69.56 459 ARG B CA 1
ATOM 7265 C C . ARG B 1 459 ? -10.281 -10.656 -30.109 1 69.56 459 ARG B C 1
ATOM 7267 O O . ARG B 1 459 ? -10.031 -9.453 -30.203 1 69.56 459 ARG B O 1
ATOM 7274 N N . TYR B 1 460 ? -9.445 -11.5 -29.953 1 61.78 460 TYR B N 1
ATOM 7275 C CA . TYR B 1 460 ? -8.016 -11.227 -30 1 61.78 460 TYR B CA 1
ATOM 7276 C C . TYR B 1 460 ? -7.629 -10.609 -31.344 1 61.78 460 TYR B C 1
ATOM 7278 O O . TYR B 1 460 ? -6.832 -9.672 -31.391 1 61.78 460 TYR B O 1
ATOM 7286 N N . ARG B 1 461 ? -8.062 -11.016 -32.344 1 53.53 461 ARG B N 1
ATOM 7287 C CA . ARG B 1 461 ? -7.82 -10.477 -33.688 1 53.53 461 ARG B CA 1
ATOM 7288 C C . ARG B 1 461 ? -8.328 -9.039 -33.781 1 53.53 461 ARG B C 1
ATOM 7290 O O . ARG B 1 461 ? -7.672 -8.188 -34.406 1 53.53 461 ARG B O 1
ATOM 7297 N N . GLU B 1 462 ? -9.305 -8.812 -33.062 1 48.19 462 GLU B N 1
ATOM 7298 C CA . GLU B 1 462 ? -9.875 -7.469 -33.094 1 48.19 462 GLU B CA 1
ATOM 7299 C C . GLU B 1 462 ? -9.016 -6.477 -32.312 1 48.19 462 GLU B C 1
ATOM 7301 O O . GLU B 1 462 ? -8.812 -5.344 -32.75 1 48.19 462 GLU B O 1
ATOM 7306 N N . THR B 1 463 ? -8.484 -6.918 -31.188 1 48.69 463 THR B N 1
ATOM 7307 C CA . THR B 1 463 ? -7.695 -6.039 -30.328 1 48.69 463 THR B CA 1
ATOM 7308 C C . THR B 1 463 ? -6.32 -5.781 -30.953 1 48.69 463 THR B C 1
ATOM 7310 O O . THR B 1 463 ? -5.789 -4.676 -30.844 1 48.69 463 THR B O 1
ATOM 7313 N N . GLN B 1 464 ? -5.73 -6.824 -31.375 1 47.53 464 GLN B N 1
ATOM 7314 C CA . GLN B 1 464 ? -4.465 -6.629 -32.094 1 47.53 464 GLN B CA 1
ATOM 7315 C C . GLN B 1 464 ? -4.625 -5.641 -33.219 1 47.53 464 GLN B C 1
ATOM 7317 O O . GLN B 1 464 ? -3.744 -4.812 -33.469 1 47.53 464 GLN B O 1
ATOM 7322 N N . ASP B 1 465 ? -5.738 -5.766 -33.75 1 42.72 465 ASP B N 1
ATOM 7323 C CA . ASP B 1 465 ? -6.016 -4.84 -34.844 1 42.72 465 ASP B CA 1
ATOM 7324 C C . ASP B 1 465 ? -6.172 -3.412 -34.344 1 42.72 465 ASP B C 1
ATOM 7326 O O . ASP B 1 465 ? -5.703 -2.463 -34.969 1 42.72 465 ASP B O 1
ATOM 7330 N N . ILE B 1 466 ? -6.691 -3.367 -33.25 1 39.91 466 ILE B N 1
ATOM 7331 C CA . ILE B 1 466 ? -6.906 -2.047 -32.656 1 39.91 466 ILE B CA 1
ATOM 7332 C C . ILE B 1 466 ? -5.59 -1.498 -32.125 1 39.91 466 ILE B C 1
ATOM 7334 O O . ILE B 1 466 ? -5.285 -0.316 -32.281 1 39.91 466 ILE B O 1
ATOM 7338 N N . PHE B 1 467 ? -4.922 -2.283 -31.25 1 39.88 467 PHE B N 1
ATOM 7339 C CA . PHE B 1 467 ? -3.627 -1.857 -30.734 1 39.88 467 PHE B CA 1
ATOM 7340 C C . PHE B 1 467 ? -2.684 -1.496 -31.875 1 39.88 467 PHE B C 1
ATOM 7342 O O . PHE B 1 467 ? -1.958 -0.502 -31.797 1 39.88 467 PHE B O 1
ATOM 7349 N N . GLU B 1 468 ? -2.652 -2.303 -32.812 1 36.44 468 GLU B N 1
ATOM 7350 C CA . GLU B 1 468 ? -1.856 -1.921 -33.969 1 36.44 468 GLU B CA 1
ATOM 7351 C C . GLU B 1 468 ? -2.35 -0.606 -34.562 1 36.44 468 GLU B C 1
ATOM 7353 O O . GLU B 1 468 ? -1.552 0.199 -35.062 1 36.44 468 GLU B O 1
ATOM 7358 N N . LYS B 1 469 ? -3.441 -0.353 -34.219 1 39.66 469 LYS B N 1
ATOM 7359 C CA . LYS B 1 469 ? -3.949 0.907 -34.781 1 39.66 469 LYS B CA 1
ATOM 7360 C C . LYS B 1 469 ? -3.65 2.066 -33.812 1 39.66 469 LYS B C 1
ATOM 7362 O O . LYS B 1 469 ? -3.369 3.182 -34.281 1 39.66 469 LYS B O 1
ATOM 7367 N N . HIS B 1 470 ? -3.82 1.768 -32.656 1 32.19 470 HIS B N 1
ATOM 7368 C CA . HIS B 1 470 ? -3.564 2.85 -31.703 1 32.19 470 HIS B CA 1
ATOM 7369 C C . HIS B 1 470 ? -2.076 3.172 -31.625 1 32.19 470 HIS B C 1
ATOM 7371 O O . HIS B 1 470 ? -1.698 4.309 -31.328 1 32.19 470 HIS B O 1
ATOM 7377 N N . TYR B 1 471 ? -1.266 2.225 -31.484 1 29.58 471 TYR B N 1
ATOM 7378 C CA . TYR B 1 471 ? 0.162 2.523 -31.484 1 29.58 471 TYR B CA 1
ATOM 7379 C C . TYR B 1 471 ? 0.576 3.154 -32.812 1 29.58 471 TYR B C 1
ATOM 7381 O O . TYR B 1 471 ? 1.665 3.723 -32.938 1 29.58 471 TYR B O 1
ATOM 7389 N N . LYS B 1 472 ? -0.103 2.885 -33.75 1 32.28 472 LYS B N 1
ATOM 7390 C CA . LYS B 1 472 ? 0.259 3.635 -34.969 1 32.28 472 LYS B CA 1
ATOM 7391 C C . LYS B 1 472 ? -0.041 5.121 -34.781 1 32.28 472 LYS B C 1
ATOM 7393 O O . LYS B 1 472 ? 0.622 5.965 -35.375 1 32.28 472 LYS B O 1
ATOM 7398 N N . TYR B 1 473 ? -1.107 5.477 -34.188 1 27.66 473 TYR B N 1
ATOM 7399 C CA . TYR B 1 473 ? -1.414 6.898 -34.125 1 27.66 473 TYR B CA 1
ATOM 7400 C C . TYR B 1 473 ? -0.746 7.535 -32.906 1 27.66 473 TYR B C 1
ATOM 7402 O O . TYR B 1 473 ? -1.001 8.695 -32.594 1 27.66 473 TYR B O 1
ATOM 7410 N N . ARG B 1 474 ? -0.141 6.887 -31.984 1 24.27 474 ARG B N 1
ATOM 7411 C CA . ARG B 1 474 ? 0.671 7.633 -31.031 1 24.27 474 ARG B CA 1
ATOM 7412 C C . ARG B 1 474 ? 2.025 7.996 -31.625 1 24.27 474 ARG B C 1
ATOM 7414 O O . ARG B 1 474 ? 2.674 7.164 -32.25 1 24.27 474 ARG B O 1
#

Secondary structure (DSSP, 8-state):
---EEEGGG--HHHHHHHTTTS-HHHHHHHHHHHHHHHHS-S---HHHHTT--GGG--GGG-EEESS--S-PPPPHHHHHHHHHTTTSEEEEEETTEEEEEE--HHHHTTT-EEEEHHHHHHHHHHHHHHHHHHS---GGG-HHHHHHHHH--B-EEEEE-TT-B-SSPEEEEEE--TTS-BEEEEEEEEE-TT-EEEEEEEEEE---TT-TT---EEEEEEEEEE-TT-EEEEEEEEEE-TT-EEEEEEEEEE-TT-EEEEEEEE---SEEEEEEEEEE-STT-EEEEEEEEEE-TT-EEEEEEEEEE-STT-EEEEEEEEEE-TT-EEEEEEEEEE-TT-TTEEEEEEEEEEE-STT-EEEEEEEEEE--SSEEEEEEEEEEE--HHHHHHHHHTT--HHHHHHHHHHHHHGGGGGTS-HHHHHHHHHHHHHHHHT-------SHHHHHHHHHHHHHHHHHHHHHHHHHH--/---EEEGGG--HHHHHHHTTTS-HHHHHHHHHHHHHHHHS-S---HHHHTT--GGG--GGG-EEESS--S-PPPPHHHHHHHHHTTTSEEEEEETTEEEEEE--HHHHTTT-EEEEHHHHHHHHHHHHHHHHHHS---GGG-HHHHHHHHH--B-EEEEE-TT-B-SSPEEEEEE--TTS-BEEEEEEEEE-TT-EEEEEEEEEE---TT-TT---EEEEEEEEEE-TT-EEEEEEEEEE-TT-EEEEEEEEEE-TT-EEEEEEEE---SEEEEEEEEEE-STT-EEEEEEEEEE-TT-EEEEEEEEEE-STT-EEEEEEEEEE-TT-EEEEEEEEEE-TT-TTEEEEEEEEEEE-STT-EEEEEEEEEE--SSEEEEEEEEEEE--HHHHHHHHHTT--HHHHHHHHHHHHHGGGGGTS-HHHHHHHHHHHHHHHHT-------SHHHHHHHHHHHHHHHHHHHHHHHHHHH-

Radius of gyration: 31.0 Å; Cα contacts (8 Å, |Δi|>4): 2416; chains: 2; bounding box: 60×93×73 Å

Organism: Nitrososphaera gargensis (strain Ga9.2) (NCBI:txid1237085)

Foldseek 3Di:
DFDKDFQVRDDPVLLCLLCVPAPPVLSVQLVVLVVLLVVADQDNDPVCVVPDPSVLDDRRQAIATSDDDPDDDDDPQVVQVCVVCQQDFEWEAEAADGPDGHHHPVRVVQVKDKDKPVVCCVVPVVVVVVQCVVPPDDSNNHSLSSVLSNNARIEIEIEDDAQAEDPDAYEYEYEYHQCQHEGRYEYEYEFEAQYEHEYEYEYEYPAPVPDPRHEYEYRYEYEYEWYANYEYEYEYEYFYAARYAYAYEYEYEHEHLYEYEYHYEHEHYQEYAYAYEYADAEANYEYEYEYEEEEDDNHEYEYEYEYHAQYELYEYEYEYEYEYEDQYEYEYEYEYAYDARHANYEYEEEYEYEYADPNYYYHYDYYYHHHYDRYHYDYYYYYYYDDVVQLVVVVVVPDDSLRSVVVSVCVVCVVCLQVDDLLSVLLNVVQVVCVSVVHRRDDDPDPSSVVSSVVSNVVSVVVVVVVVVVVVVD/DFDKDFQVRDDPVLLCLLCVPPDPVLSVQLVVLVVLLVVADQDNDPVCVVPDPSVLDDRRQAIATSDDDPDDDDDPQVVQVCVVCQQDFEWEAEAADGPDGHHHPVQVVQVKDKDKPSVCCVVPVVVVVVQCVVPPDDSNNHSLSSVLSNNARIEIEIEHDAQAEDPDAYEYEYEYHQCQHEGRYEYEYEFEAQYEHEYEYEYEYPAPVPDPRHEYEYRYEYEYEWYANYEYEYEYEYFYAARYEYAYEYEYEHEHLYEYEYHYEHEHYQEYAYAYEYADAEANYEYEYEYEEEEDDNHEYEYEYEYHAQYELYEYEYEYEYEYEDQYEYEYEYEYAADARHANYEYEEEYEYEYADPNYYYHYDYYYHYDYDRYHYDYYYYYYYDDVVQLVVVVVVPDDSLRSVVVSVCVVCVVCLQVDDLLSVLLNVVQVVCVSVVHRRDDDPDPSSVVSSVVSNVVNVVVVVVVVVVVVVD